Protein AF-A0A7F5RGV2-F1 (afdb_monomer)

Radius of gyration: 133.28 Å; Cα contacts (8 Å, |Δi|>4): 28; chains: 1; bounding box: 279×94×444 Å

InterPro domains:
  IPR051877 Centriole and Basal Body Structural Protein [PTHR20544] (3-1066)

Mean predicted aligned error: 26.41 Å

pLDDT: mean 71.46, std 20.76, range [24.11, 97.0]

Secondary structure (DSSP, 8-state):
-HHHHHHHHHHHHHTT--SPPPGGGHHHHHHHHHHHHHHHHHHHHHHHHHHHHHHHHHHHHHHHHHHHHHHHHHHHHHHHHHHHHHHHHHHHHHHHHHHHHHHHHHHHHHHHHHHHHHHHHHHHHHHHHHHHHHHHHHTT----------------------HHHHHHHHHHHHHHHHHHHHHHHHHHHHHHHHHHHHHHHHHHHHHHHHHHHHHHHHHHTSPPHHHHHTTSS-HHHHHHHHHHHHHHHHHHHHHHHHHHHHHHHHHHHHHHHHHHHHHHHHHHHHHHHHHHHHHHHHHHHHHH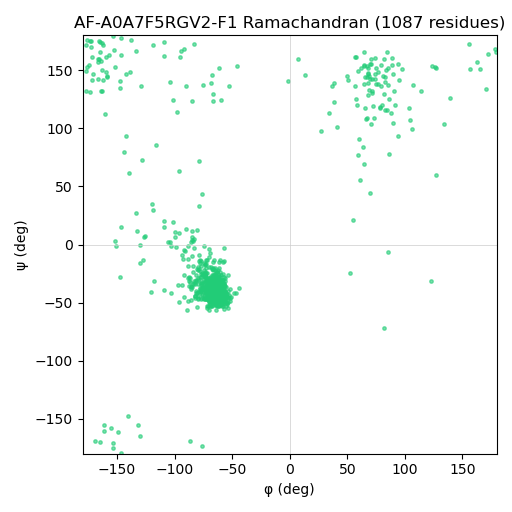HHHHHHHHHHHHHHHHHHHHHHHHHHHHHHHHHHHHHHHHHHHHHHHHHHHHHHHHHHHHHHHHHHHHHHHHHHHHHHHHHHHHHHHHHHHHHHHHHHHTTSSSS-------------------------------------------------------------S------------------------------------SSSSSSSSSTT----------------------------------------S---GGGGGGSHHHHHHHHHHHHHHHHHHHHHHHHHHHHHHHHHHHHHHHHHHHHHHHHHHHHHHHHHHHHHHHHHHHHHHHHHHHHHHHHHHHHHHHHHHHHHHHHHHHHHHHHHHHHHHHHHHHHHHHHHHHHHHHHHHHHHHHHHHHHHHHHHHHHHHHHHHHHHHHHHHHHHHHHHHHHHHHHHHHHHHHHHHHHHHHHHHHHHHHHHHHHHHHHHHHHHHHHHHHHHHHHHHHHHHHHHHHHHHHHHHHHHHHHHHHHHHHHHHHHHHHHHHHHHHHHHHHHHHHHHHHHHHHHHHHHHHHHHHHHHHHHHHHHHHHHHHHHHHHHHHHHHHHHHHHHHHHHTTTGGG------GGGGGGGGGGGGTTHHHHHHHHHHHHHHHHHHHHHHHHHTT-TTTHHHHHHHHHHHHHHHHHHHHHHHHHHHHHHHHHHHHHHHHHHHHHHHHHHHHHHHHHHHHHHHHHHHHHHHHHHHHHHHHHHHHHHHHHHHHHHHHHHHHHHHTS----------------------

Solvent-accessible surface area (backbone atoms only — not comparable to full-atom values): 64646 Å² total; per-residue (Å²): 107,69,75,55,51,67,46,52,54,47,60,34,43,78,70,66,54,72,70,91,79,60,82,86,53,46,71,56,53,56,46,56,51,49,52,52,48,54,52,48,55,48,50,50,50,50,51,54,49,52,49,49,54,49,54,50,48,50,52,52,52,58,68,44,42,63,58,52,53,49,49,62,43,51,56,47,52,53,49,54,50,48,50,51,51,52,49,55,47,53,50,48,56,47,50,54,50,53,52,50,52,51,50,51,51,52,51,55,49,49,51,53,49,51,56,48,53,49,54,50,51,50,52,50,52,51,49,50,51,50,48,51,59,47,52,61,54,60,74,71,59,90,82,85,86,88,88,88,86,83,82,87,81,90,90,88,79,89,83,84,95,65,64,73,61,54,50,54,50,46,55,52,47,52,50,50,51,48,53,50,50,51,52,54,45,50,55,49,50,53,53,48,51,53,53,50,52,52,51,50,52,56,48,53,50,53,55,50,52,54,47,52,51,51,54,48,62,62,46,74,79,46,83,50,68,75,64,55,55,73,75,44,100,47,67,80,51,51,64,46,49,52,52,52,49,51,50,50,50,49,54,50,46,54,48,50,54,49,54,46,53,48,53,51,49,52,51,56,48,52,52,50,50,52,52,49,51,55,48,50,56,48,48,61,47,50,56,46,56,48,51,54,48,51,54,48,48,54,50,53,50,51,52,48,54,49,54,50,49,56,48,50,54,50,47,51,58,48,51,53,52,51,51,53,53,48,54,48,50,56,47,54,54,47,53,58,46,53,55,46,51,51,58,49,49,56,48,52,52,53,50,51,54,48,51,51,49,51,52,53,49,54,55,47,53,53,52,47,54,49,50,49,58,51,50,51,51,49,53,51,50,51,47,54,51,48,55,51,49,54,50,49,52,52,52,50,52,50,55,57,56,55,66,70,67,73,82,66,92,82,83,88,82,86,83,84,85,85,84,89,86,88,88,80,85,89,77,90,78,90,82,83,84,89,79,93,78,87,86,83,81,87,81,83,89,88,81,90,86,89,84,90,88,92,85,92,88,90,95,90,76,54,87,90,91,88,87,91,76,86,83,86,88,87,88,90,83,62,68,80,88,82,90,80,90,89,86,90,80,91,88,81,90,88,87,89,90,90,84,90,84,91,87,90,83,95,83,89,89,85,81,86,91,80,77,80,97,73,86,86,87,79,79,91,89,82,85,84,85,86,88,88,83,87,91,87,89,89,88,89,87,90,84,91,81,90,82,92,91,91,86,93,88,92,83,83,94,76,90,66,86,84,75,78,71,73,86,74,46,69,78,53,44,69,64,46,53,73,49,56,65,55,65,56,58,57,54,54,54,54,54,55,56,53,54,56,55,55,59,52,61,60,49,67,59,51,57,54,57,60,50,61,57,52,58,58,56,52,63,55,54,55,57,55,51,59,50,57,61,49,54,52,55,54,50,53,59,52,51,55,58,48,50,58,53,49,51,56,51,50,53,51,52,51,51,54,50,53,47,54,52,48,63,48,48,54,49,54,51,49,55,51,49,53,53,50,52,50,51,49,50,54,50,50,53,51,51,52,52,48,55,52,51,53,53,50,51,49,50,54,48,52,50,52,50,50,53,51,49,52,52,52,51,52,48,55,49,48,56,47,52,50,52,52,50,52,53,50,46,55,58,46,50,62,45,50,54,50,48,52,54,50,51,51,50,50,48,65,47,49,55,51,46,53,56,50,50,53,51,46,52,51,50,53,52,52,50,49,50,52,49,54,52,49,52,52,52,50,50,51,50,56,50,53,51,50,50,53,52,45,56,47,50,55,50,53,49,52,50,51,52,51,50,51,53,50,51,51,50,54,49,53,53,50,51,52,50,48,54,54,50,50,53,48,50,52,49,52,52,50,51,49,50,49,49,54,53,48,54,51,50,50,52,49,51,50,51,52,56,47,51,47,54,51,51,54,52,48,51,50,52,50,48,54,48,49,52,51,50,49,50,50,49,52,51,49,50,50,49,48,49,52,50,51,50,48,49,51,52,52,49,50,54,45,48,58,49,47,58,59,43,48,69,52,45,65,74,46,59,80,79,66,73,77,99,75,70,86,80,67,73,85,69,66,75,74,65,73,66,63,70,66,64,63,62,63,64,62,58,53,64,62,52,56,61,56,53,57,49,56,56,52,52,56,57,58,69,66,29,80,60,60,54,59,53,51,52,51,56,47,48,57,52,46,50,56,47,47,54,54,47,46,54,47,47,50,54,48,49,51,52,46,46,56,48,43,50,52,50,48,51,46,52,43,56,51,45,54,50,59,43,53,54,43,56,53,43,51,57,51,45,55,56,42,51,68,43,48,58,49,48,52,49,50,48,52,49,51,48,50,52,47,49,45,48,52,47,53,54,47,41,53,48,45,54,50,50,46,52,52,44,51,63,60,57,68,54,78,79,84,88,78,90,76,89,77,92,78,89,77,88,85,82,85,82,87,81,81,136

Foldseek 3Di:
DVVLVVVLCVVCVVVVNNDDDDPVCSVVSVVVVVVVVVVVVVVVVVVVVVVVVVVVVVVVVVVCVVVVVVVVVVVVVVVVVVVVVLVVVVVVVVVVVVVVVVVVVVVVVVVVVVVVVVVVVVVVVVVVVVVVVVVVVVVPDDDDDDDDDDDDDDDDDDDDDDVPVVVVVVVVVVVVVVVVVVVVVVVVVVVVVVVVVVVVVVVSVVVVVVVVVVVVVVQVPDDHPVNVVVVDPCVVVVVVVVVVVVVVVVVVVVVVVVVVVVVVVVVVVVVVVVVVVVVVVVVVVVVVVVVVVVVVVVVVVVVVVVVVVVVVVVVVVVVVVVVVVVVVVVVVVVVVVVVVVVVVVVVVVVVVVVVVVVVVVVVVVVVVVVVVVVVVVVVVVVVVVVVVVVVVVVVVVVVVVVVVVPPDDDDDDDDDDDDDDDDDDDDDDDDDDDDDDDDDDDDDDDDDDDDDDDDDDDDDDADDDDDDDPDDDDDDDYDDDDDDDDDDDDDDDDDDDDDDDDDDDDDDDDPDPPPDPPPDDDDDDDDDDDDDDDYDYDDDDDDDDDDDDDDDDDDDPPDDDCPDPPPPCPVVCVVCVVVVVPVVVVVVVVVVVVVVVVVVVVVVVVVVVVVVVVVVVVVVVVVVVVVVVVVVVVVVVVVVVVVVVVVVVVVVVVVVVVVVVVVVVVVVVVVVVVVVVVVVVVVVVVVVVVVVVVVVVVVVVVVVVVVVVVVVVVVVVVVVVVVVVVVVVVVVVVVVVVVVVVVVVVVVVVVVVVVVVVVVVVVVVVVVVVVVVVVVVVVVVVVVVVVVVVVVVVVVVVVVVVVVVVVVVVVVVVVVVVVVVVVVVVVVVVVVVVVVVVVVVVVVVVVVVVVVVVVVVVVVVVVVVVVVVVVVVVVVVVVVVVVVVVVVVVVVVVVVVVVVVCVVVVVVVPVPDDPDPPPPPPPPPVVVPPVVVVVVVVVVVVVVVVVVVVVVVVVPVVDPVVVVVVVVVVVVVVVVVVVVVVVVVVVVVVVVVVVVVVVVVVVVVVVVVVVVVVVVVVVVVVVVCVVVVVVVVVVVVVVVVVVVVVVVVVVVVVVVVVVVVVVVVVPDDDDDDDDDDDDDDDDDDDDDD

Sequence (1089 aa):
MDTKYKKLRRRLNDLGYNQPLVPEAVPLVEKLLHDLIQTTESLQKYMTIAKRAIEERDLLQLGAEPYKCDNAKLVRECNDLHLALLHCKEDNDKNIRVFKKEISKLEKEKTKLENSCEKLKHYCSDLESQLHKRYSRTAASGVKPALRSKTTSDLEVRKPRCKIQFNKTLDMCDQRIHNLLEEINFLKEERLEYTEMIKCYKQQVRCREKEIERLQCMLEGGRPADALVKDCCYKDAEEKLEKLQDELCQLKKEKMDLEEHLRESVIKQHEAMKRALCLVDKNKQLEKELGDIDQMALSVEAECNSTVRNSVEKINRLQAKMHEITMQNQHFERELAELKCEKDQLRAEMECLKNEKVQLQNALENALEEQHRLSDKMKEYGKIEQDLNMEIDRLSQLSASQKRKLSEAEGLGSGSTKYSHPAAESTQQCQQVQEQRCRRSQEQRSQISQEQRSQHSQEQRSLQSQEQRPQQSEEPRRSRDQRQDKRPSAEKYLQEQLQCKSEEQEKLKQQLEQKEAQIAMLKEENERCKQKIQSVKQRSESEFEAFSTKSTLRKVEREKEMLECELRKLDEEKISLERCLREANEKYNEMEYNLQCELQMARETIQKLEDEQRDLLTDEGTKRHTINSLEQQVQQLTEELQNARAEANQNKCLYNQVKALHDEADRAAVEAQDTIAELQSQLSEASEKSKSLENNNRRLTEELTSLRGEVNSTRGSMEMVDREKDELLMKLDAKTERCSMLEEELCAKTEKLMCLEGRYAELQKKLSSIYDESAALEFQLRASCREIENLKKELDDVIREKECASRENCRLMAEIAAARADARKSSNELEHAHRQVEDLKMQLQDYVREVKKYEDALSQKEAERAELLEQFKDLSNKHAQLTNNKQSEEESANNHKVQLSATLEHVATLERKIEGHEAMVCSYEKQIKEMNHQMASMEMLVQELKRERNCLEMELDRCRECSSQLDKQKEEILSQLCSKRSEQAQMCQELEKLRGESTTLHRRVEREQTSCERVERLLCENRKEAVELKLVNQELLCEVDRLKKTVDELQEKIDRLEEHLDMYQQISSVRSDRRDVDVGDGDNRFPSP

Structure (mmCIF, N/CA/C/O backbone):
data_AF-A0A7F5RGV2-F1
#
_entry.id   AF-A0A7F5RGV2-F1
#
loop_
_atom_site.group_PDB
_atom_site.id
_atom_site.type_symbol
_atom_site.label_atom_id
_atom_site.label_alt_id
_atom_site.label_comp_id
_atom_site.label_asym_id
_atom_site.label_entity_id
_atom_site.label_seq_id
_atom_site.pdbx_PDB_ins_code
_atom_site.Cartn_x
_atom_site.Cartn_y
_atom_site.Cartn_z
_atom_site.occupancy
_atom_site.B_iso_or_equiv
_atom_site.auth_seq_id
_atom_site.auth_comp_id
_atom_site.auth_asym_id
_atom_site.auth_atom_id
_atom_site.pdbx_PDB_model_num
ATOM 1 N N . MET A 1 1 ? -36.475 -28.357 -107.553 1.00 60.34 1 MET A N 1
ATOM 2 C CA . MET A 1 1 ? -37.183 -28.402 -106.253 1.00 60.34 1 MET A CA 1
ATOM 3 C C . MET A 1 1 ? -36.968 -29.713 -105.508 1.00 60.34 1 MET A C 1
ATOM 5 O O . MET A 1 1 ? -36.372 -29.675 -104.441 1.00 60.34 1 MET A O 1
ATOM 9 N N . ASP A 1 2 ? -37.385 -30.857 -106.056 1.00 70.00 2 ASP A N 1
ATOM 10 C CA . ASP A 1 2 ? -37.397 -32.169 -105.377 1.00 70.00 2 ASP A CA 1
ATOM 11 C C . ASP A 1 2 ? -36.104 -32.553 -104.610 1.00 70.00 2 ASP A C 1
ATOM 13 O O . ASP A 1 2 ? -36.157 -32.988 -103.460 1.00 70.00 2 ASP A O 1
ATOM 17 N N . THR A 1 3 ? -34.919 -32.293 -105.173 1.00 76.75 3 THR A N 1
ATOM 18 C CA . THR A 1 3 ? -33.627 -32.548 -104.502 1.00 76.75 3 THR A CA 1
ATOM 19 C C . THR A 1 3 ? -33.364 -31.671 -103.271 1.00 76.75 3 THR A C 1
ATOM 21 O O . THR A 1 3 ? -32.705 -32.133 -102.339 1.00 76.75 3 THR A O 1
ATOM 24 N N . LYS A 1 4 ? -33.885 -30.435 -103.226 1.00 79.31 4 LYS A N 1
ATOM 25 C CA . LYS A 1 4 ? -33.865 -29.587 -102.020 1.00 79.31 4 LYS A CA 1
ATOM 26 C C . LY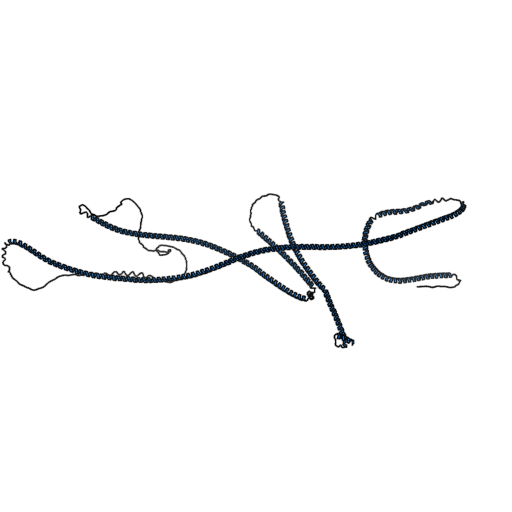S A 1 4 ? -34.855 -30.102 -100.981 1.00 79.31 4 LYS A C 1
ATOM 28 O O . LYS A 1 4 ? -34.474 -30.291 -99.829 1.00 79.31 4 LYS A O 1
ATOM 33 N N . TYR A 1 5 ? -36.083 -30.418 -101.399 1.00 85.06 5 TYR A N 1
ATOM 34 C CA . TYR A 1 5 ? -37.112 -30.990 -100.524 1.00 85.06 5 TYR A CA 1
ATOM 35 C C . TYR A 1 5 ? -36.601 -32.247 -99.800 1.00 85.06 5 TYR A C 1
ATOM 37 O O . TYR A 1 5 ? -36.613 -32.310 -98.574 1.00 85.06 5 TYR A O 1
ATOM 45 N N . LYS A 1 6 ? -36.005 -33.190 -100.541 1.00 83.44 6 LYS A N 1
ATOM 46 C CA . LYS A 1 6 ? -35.400 -34.429 -100.011 1.00 83.44 6 LYS A CA 1
ATOM 47 C C . LYS A 1 6 ? -34.121 -34.226 -99.175 1.00 83.44 6 LYS A C 1
ATOM 49 O O . LYS A 1 6 ? -33.619 -35.199 -98.604 1.00 83.44 6 LYS A O 1
ATOM 54 N N . LYS A 1 7 ? -33.567 -33.008 -99.100 1.00 85.38 7 LYS A N 1
ATOM 55 C CA . LYS A 1 7 ? -32.491 -32.626 -98.162 1.00 85.38 7 LYS A CA 1
ATOM 56 C C . LYS A 1 7 ? -33.059 -31.955 -96.910 1.00 85.38 7 LYS A C 1
ATOM 58 O O . LYS A 1 7 ? -32.746 -32.401 -95.810 1.00 85.38 7 LYS A O 1
ATOM 63 N N . LEU A 1 8 ? -33.932 -30.957 -97.073 1.00 87.38 8 LEU A N 1
ATOM 64 C CA . LEU A 1 8 ? -34.601 -30.274 -95.961 1.00 87.38 8 LEU A CA 1
ATOM 65 C C . LEU A 1 8 ? -35.415 -31.258 -95.111 1.00 87.38 8 LEU A C 1
ATOM 67 O O . LEU A 1 8 ? -35.291 -31.262 -93.893 1.00 87.38 8 LEU A O 1
ATOM 71 N N . ARG A 1 9 ? -36.180 -32.149 -95.754 1.00 86.44 9 ARG A N 1
ATOM 72 C CA . ARG A 1 9 ? -36.979 -33.174 -95.074 1.00 86.44 9 ARG A CA 1
ATOM 73 C C . ARG A 1 9 ? -36.134 -34.116 -94.217 1.00 86.44 9 ARG A C 1
ATOM 75 O O . ARG A 1 9 ? -36.578 -34.480 -93.139 1.00 86.44 9 ARG A O 1
ATOM 82 N N . ARG A 1 10 ? -34.922 -34.479 -94.658 1.00 86.31 10 ARG A N 1
ATOM 83 C CA . ARG A 1 10 ? -33.998 -35.265 -93.822 1.00 86.31 10 ARG A CA 1
ATOM 84 C C . ARG A 1 10 ? -33.582 -34.470 -92.591 1.00 86.31 10 ARG A C 1
ATOM 86 O O . ARG A 1 10 ? -33.947 -34.884 -91.505 1.00 86.31 10 ARG A O 1
ATOM 93 N N . ARG A 1 11 ? -33.018 -33.267 -92.762 1.00 88.25 11 ARG A N 1
ATOM 94 C CA . ARG A 1 11 ? -32.640 -32.391 -91.634 1.00 88.25 11 ARG A CA 1
ATOM 95 C C . ARG A 1 11 ? -33.773 -32.149 -90.627 1.00 88.25 11 ARG A C 1
ATOM 97 O O . ARG A 1 11 ? -33.514 -32.096 -89.434 1.00 88.25 11 ARG A O 1
ATOM 104 N N . LEU A 1 12 ? -35.013 -31.996 -91.092 1.00 88.06 12 LEU A N 1
ATOM 105 C CA . LEU A 1 12 ? -36.179 -31.850 -90.215 1.00 88.06 12 LEU A CA 1
ATOM 106 C C . LEU A 1 12 ? -36.487 -33.143 -89.447 1.00 88.06 12 LEU A C 1
ATOM 108 O O . LEU A 1 12 ? -36.692 -33.079 -88.239 1.00 88.06 12 LEU A O 1
ATOM 112 N N . ASN A 1 13 ? -36.462 -34.304 -90.107 1.00 87.06 13 ASN A N 1
ATOM 113 C CA . ASN A 1 13 ? -36.641 -35.605 -89.454 1.00 87.06 13 ASN A CA 1
ATOM 114 C C . ASN A 1 13 ? -35.506 -35.922 -88.463 1.00 87.06 13 ASN A C 1
ATOM 116 O O . ASN A 1 13 ? -35.783 -36.434 -87.382 1.00 87.06 13 ASN A O 1
ATOM 120 N N . ASP A 1 14 ? -34.260 -35.575 -88.804 1.00 88.00 14 ASP A N 1
ATOM 121 C CA . ASP A 1 14 ? -33.072 -35.710 -87.946 1.00 88.00 14 ASP A CA 1
ATOM 122 C C . ASP A 1 14 ? -33.215 -34.868 -86.656 1.00 88.00 14 ASP A C 1
ATOM 124 O O . ASP A 1 14 ? -32.674 -35.218 -85.610 1.00 88.00 14 ASP A O 1
ATOM 128 N N . LEU A 1 15 ? -33.998 -33.782 -86.719 1.00 86.19 15 LEU A N 1
ATOM 129 C CA . LEU A 1 15 ? -34.396 -32.919 -85.599 1.00 86.19 15 LEU A CA 1
ATOM 130 C C . LEU A 1 15 ? -35.779 -33.280 -85.004 1.00 86.19 15 LEU A C 1
ATOM 132 O O . LEU A 1 15 ? -36.319 -32.524 -84.200 1.00 86.19 15 LEU A O 1
ATOM 136 N N . GLY A 1 16 ? -36.375 -34.411 -85.397 1.00 87.75 16 GLY A N 1
ATOM 137 C CA . GLY A 1 16 ? -37.653 -34.924 -84.881 1.00 87.75 16 GLY A CA 1
ATOM 138 C C . GLY A 1 16 ? -38.932 -34.383 -85.545 1.00 87.75 16 GLY A C 1
ATOM 139 O O . GLY A 1 16 ? -40.019 -34.908 -85.285 1.00 87.75 16 GLY A O 1
ATOM 140 N N . TYR A 1 17 ? -38.838 -33.395 -86.440 1.00 88.56 17 TYR A N 1
ATOM 141 C CA . TYR A 1 17 ? -39.971 -32.740 -87.113 1.00 88.56 17 TYR A CA 1
ATOM 142 C C . TYR A 1 17 ? -40.525 -33.581 -88.276 1.00 88.56 17 TYR A C 1
ATOM 144 O O . TYR A 1 17 ? -40.360 -33.279 -89.461 1.00 88.56 17 TYR A O 1
ATOM 152 N N . ASN A 1 18 ? -41.199 -34.675 -87.918 1.00 87.81 18 ASN A N 1
ATOM 153 C CA . ASN A 1 18 ? -41.692 -35.702 -88.837 1.00 87.81 18 ASN A CA 1
ATOM 154 C C . ASN A 1 18 ? -43.045 -35.382 -89.518 1.00 87.81 18 ASN A C 1
ATOM 156 O O . ASN A 1 18 ? -43.549 -36.194 -90.295 1.00 87.81 18 ASN A O 1
ATOM 160 N N . GLN A 1 19 ? -43.629 -34.198 -89.319 1.00 86.00 19 GLN A N 1
ATOM 161 C CA . GLN A 1 19 ? -44.888 -33.766 -89.954 1.00 86.00 19 GLN A CA 1
ATOM 162 C C . GLN A 1 19 ? -44.722 -33.575 -91.481 1.00 86.00 19 GLN A C 1
ATOM 164 O O . GLN A 1 19 ? -43.637 -33.185 -91.914 1.00 86.00 19 GLN A O 1
ATOM 169 N N . PRO A 1 20 ? -45.735 -33.854 -92.326 1.00 80.44 20 PRO A N 1
ATOM 170 C CA . PRO A 1 20 ? -45.618 -33.695 -93.779 1.00 80.44 20 PRO A CA 1
ATOM 171 C C . PRO A 1 20 ? -45.458 -32.219 -94.179 1.00 80.44 20 PRO A C 1
ATOM 173 O O . PRO A 1 20 ? -46.244 -31.369 -93.768 1.00 80.44 20 PRO A O 1
ATOM 176 N N . LEU A 1 21 ? -44.449 -31.919 -95.003 1.00 81.69 21 LEU A N 1
ATOM 177 C CA . LEU A 1 21 ? -44.129 -30.561 -95.453 1.00 81.69 21 LEU A CA 1
ATOM 178 C C . LEU A 1 21 ? -44.655 -30.323 -96.877 1.00 81.69 21 LEU A C 1
ATOM 180 O O . LEU A 1 21 ? -44.310 -31.054 -97.803 1.00 81.69 21 LEU A O 1
ATOM 184 N N . VAL A 1 22 ? -45.468 -29.283 -97.054 1.00 85.12 22 VAL A N 1
ATOM 185 C CA . VAL A 1 22 ? -46.066 -28.910 -98.349 1.00 85.12 22 VAL A CA 1
ATOM 186 C C . VAL A 1 22 ? -45.001 -28.239 -99.249 1.00 85.12 22 VAL A C 1
ATOM 188 O O . VAL A 1 22 ? -44.222 -27.434 -98.723 1.00 85.12 22 VAL A O 1
ATOM 191 N N . PRO A 1 23 ? -44.903 -28.539 -100.565 1.00 79.44 23 PRO A N 1
ATOM 192 C CA . PRO A 1 23 ? -43.791 -28.079 -101.414 1.00 79.44 23 PRO A CA 1
ATOM 193 C C . PRO A 1 23 ? -43.568 -26.559 -101.467 1.00 79.44 23 PRO A C 1
ATOM 195 O O . PRO A 1 23 ? -42.428 -26.109 -101.585 1.00 79.44 23 PRO A O 1
ATOM 198 N N . GLU A 1 24 ? -44.628 -25.766 -101.338 1.00 82.81 24 GLU A N 1
ATOM 199 C CA . GLU A 1 24 ? -44.606 -24.301 -101.385 1.00 82.81 24 GLU A CA 1
ATOM 200 C C . GLU A 1 24 ? -43.966 -23.692 -100.127 1.00 82.81 24 GLU A C 1
ATOM 202 O O . GLU A 1 24 ? -43.331 -22.641 -100.197 1.00 82.81 24 GLU A O 1
ATOM 207 N N . ALA A 1 25 ? -44.069 -24.370 -98.977 1.00 85.31 25 ALA A N 1
ATOM 208 C CA . ALA A 1 25 ? -43.510 -23.911 -97.702 1.00 85.31 25 ALA A CA 1
ATOM 209 C C . ALA A 1 25 ? -41.989 -24.144 -97.583 1.00 85.31 25 ALA A C 1
ATOM 211 O O . ALA A 1 25 ? -41.334 -23.585 -96.700 1.00 85.31 25 ALA A O 1
ATOM 212 N N . VAL A 1 26 ? -41.408 -24.953 -98.476 1.00 85.19 26 VAL A N 1
ATOM 213 C CA . VAL A 1 26 ? -39.998 -25.378 -98.440 1.00 85.19 26 VAL A CA 1
ATOM 214 C C . VAL A 1 26 ? -39.003 -24.212 -98.350 1.00 85.19 26 VAL A C 1
ATOM 216 O O . VAL A 1 26 ? -38.114 -24.303 -97.506 1.00 85.19 26 VAL A O 1
ATOM 219 N N . PRO A 1 27 ? -39.112 -23.105 -99.118 1.00 85.75 27 PRO A N 1
ATOM 220 C CA . PRO A 1 27 ? -38.140 -22.010 -99.042 1.00 85.75 27 PRO A CA 1
ATOM 221 C C . PRO A 1 27 ? -38.198 -21.225 -97.724 1.00 85.75 27 PRO A C 1
ATOM 223 O O . PRO A 1 27 ? -37.185 -20.671 -97.302 1.00 85.75 27 PRO A O 1
ATOM 226 N N . LEU A 1 28 ? -39.367 -21.174 -97.073 1.00 87.38 28 LEU A N 1
ATOM 227 C CA . LEU A 1 28 ? -39.535 -20.522 -95.774 1.00 87.38 28 LEU A CA 1
ATOM 228 C C . LEU A 1 28 ? -38.971 -21.401 -94.654 1.00 87.38 28 LEU A C 1
ATOM 230 O O . LEU A 1 28 ? -38.205 -20.918 -93.828 1.00 87.38 28 LEU A O 1
ATOM 234 N N . VAL A 1 29 ? -39.284 -22.699 -94.662 1.00 89.19 29 VAL A N 1
ATOM 235 C CA . VAL A 1 29 ? -38.770 -23.643 -93.657 1.00 89.19 29 VAL A CA 1
ATOM 236 C C . VAL A 1 29 ? -37.262 -23.894 -93.830 1.00 89.19 29 VAL A C 1
ATOM 238 O O . VAL A 1 29 ? -36.568 -24.061 -92.833 1.00 89.19 29 VAL A O 1
ATOM 241 N N . GLU A 1 30 ? -36.718 -23.838 -95.056 1.00 87.81 30 GLU A N 1
ATOM 242 C CA . GLU A 1 30 ? -35.262 -23.869 -95.306 1.00 87.81 30 GLU A CA 1
ATOM 243 C C . GLU A 1 30 ? -34.550 -22.664 -94.659 1.00 87.81 30 GLU A C 1
ATOM 245 O O . GLU A 1 30 ? -33.481 -22.844 -94.077 1.00 87.81 30 GLU A O 1
ATOM 250 N N . LYS A 1 31 ? -35.162 -21.468 -94.691 1.00 89.88 31 LYS A N 1
ATOM 251 C CA . LYS A 1 31 ? -34.649 -20.268 -94.006 1.00 89.88 31 LYS A CA 1
ATOM 252 C C . LYS A 1 31 ? -34.806 -20.342 -92.491 1.00 89.88 31 LYS A C 1
ATOM 254 O O . LYS A 1 31 ? -33.801 -20.284 -91.801 1.00 89.88 31 LYS A O 1
ATOM 259 N N . LEU A 1 32 ? -36.017 -20.571 -91.978 1.00 90.00 32 LEU A N 1
ATOM 260 C CA . LEU A 1 32 ? -36.272 -20.633 -90.532 1.00 90.00 32 LEU A CA 1
ATOM 261 C C . LEU A 1 32 ? -35.408 -21.694 -89.831 1.00 90.00 32 LEU A C 1
ATOM 263 O O . LEU A 1 32 ? -34.953 -21.476 -88.712 1.00 90.00 32 LEU A O 1
ATOM 267 N N . LEU A 1 33 ? -35.137 -22.825 -90.493 1.00 88.75 33 LEU A N 1
ATOM 268 C CA . LEU A 1 33 ? -34.206 -23.827 -89.978 1.00 88.75 33 LEU A CA 1
ATOM 269 C C . LEU A 1 33 ? -32.746 -23.342 -90.004 1.00 88.75 33 LEU A C 1
ATOM 271 O O . LEU A 1 33 ? -31.993 -23.647 -89.083 1.00 88.75 33 LEU A O 1
ATOM 275 N N . HIS A 1 34 ? -32.330 -22.607 -91.038 1.00 89.94 34 HIS A N 1
ATOM 276 C CA . HIS A 1 34 ? -30.993 -22.015 -91.095 1.00 89.94 34 HIS A CA 1
ATOM 277 C C . HIS A 1 34 ? -30.802 -20.954 -90.005 1.00 89.94 34 HIS A C 1
ATOM 279 O O . HIS A 1 34 ? -29.803 -21.017 -89.291 1.00 89.94 34 HIS A O 1
ATOM 285 N N . ASP A 1 35 ? -31.783 -20.067 -89.832 1.00 91.62 35 ASP A N 1
ATOM 286 C CA . ASP A 1 35 ? -31.803 -19.027 -88.805 1.00 91.62 35 ASP A CA 1
ATOM 287 C C . ASP A 1 35 ? -31.756 -19.659 -87.401 1.00 91.62 35 ASP A C 1
ATOM 289 O O . ASP A 1 35 ? -30.930 -19.269 -86.580 1.00 91.62 35 ASP A O 1
ATOM 293 N N . LEU A 1 36 ? -32.557 -20.707 -87.148 1.00 89.56 36 LEU A N 1
ATOM 294 C CA . LEU A 1 36 ? -32.569 -21.443 -85.877 1.00 89.56 36 LEU A CA 1
ATOM 295 C C . LEU A 1 36 ? -31.225 -22.126 -85.577 1.00 89.56 36 LEU A C 1
ATOM 297 O O . LEU A 1 36 ? -30.745 -22.065 -84.440 1.00 89.56 36 LEU A O 1
ATOM 301 N N . ILE A 1 37 ? -30.598 -22.749 -86.582 1.00 87.38 37 ILE A N 1
ATOM 302 C CA . ILE A 1 37 ? -29.249 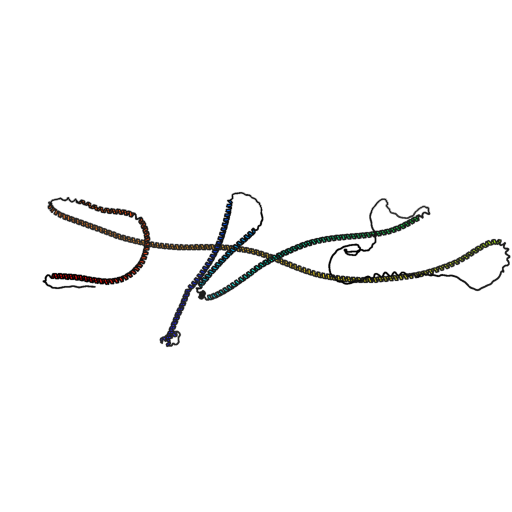-23.324 -86.465 1.00 87.38 37 ILE A CA 1
ATOM 303 C C . ILE A 1 37 ? -28.245 -22.212 -86.139 1.00 87.38 37 ILE A C 1
ATOM 305 O O . ILE A 1 37 ? -27.550 -22.312 -85.132 1.00 87.38 37 ILE A O 1
ATOM 309 N N . GLN A 1 38 ? -28.237 -21.114 -86.899 1.00 91.50 38 GLN A N 1
ATOM 310 C CA . GLN A 1 38 ? -27.313 -19.996 -86.698 1.00 91.50 38 GLN A CA 1
ATOM 311 C C . GLN A 1 38 ? -27.486 -19.335 -85.320 1.00 91.50 38 GLN A C 1
ATOM 313 O O . GLN A 1 38 ? -26.490 -19.005 -84.670 1.00 91.50 38 GLN A O 1
ATOM 318 N N . THR A 1 39 ? -28.718 -19.170 -84.826 1.00 89.88 39 THR A N 1
ATOM 319 C CA . THR A 1 39 ? -28.964 -18.659 -83.468 1.00 89.88 39 THR A CA 1
ATOM 320 C C . THR A 1 39 ? -28.539 -19.652 -82.391 1.00 89.88 39 THR A C 1
ATOM 322 O O . THR A 1 39 ? -28.011 -19.231 -81.365 1.00 89.88 39 THR A O 1
ATOM 325 N N . THR A 1 40 ? -28.693 -20.960 -82.624 1.00 88.25 40 THR A N 1
ATOM 326 C CA . THR A 1 40 ? -28.265 -22.005 -81.677 1.00 88.25 40 THR A CA 1
ATOM 327 C C . THR A 1 40 ? -26.740 -22.090 -81.603 1.00 88.25 40 THR A C 1
ATOM 329 O O . THR A 1 40 ? -26.182 -22.088 -80.509 1.00 88.25 40 THR A O 1
ATOM 332 N N . GLU A 1 41 ? -26.051 -22.083 -82.746 1.00 89.75 41 GLU A N 1
ATOM 333 C CA . GLU A 1 41 ? -24.586 -22.022 -82.841 1.00 89.75 41 GLU A CA 1
ATOM 334 C C . GLU A 1 41 ? -24.040 -20.732 -82.208 1.00 89.75 41 GLU A C 1
ATOM 336 O O . GLU A 1 41 ? -23.055 -20.762 -81.468 1.00 89.75 41 GLU A O 1
ATOM 341 N N . SER A 1 42 ? -24.718 -19.598 -82.425 1.00 89.69 42 SER A N 1
ATOM 342 C CA . SER A 1 42 ? -24.363 -18.322 -81.793 1.00 89.69 42 SER A CA 1
ATOM 343 C C . SER A 1 42 ? -24.544 -18.368 -80.276 1.00 89.69 42 SER A C 1
ATOM 345 O O . SER A 1 42 ? -23.645 -17.958 -79.545 1.00 89.69 42 SER A O 1
ATOM 347 N N . LEU A 1 43 ? -25.662 -18.909 -79.780 1.00 91.69 43 LEU A N 1
ATOM 348 C CA . LEU A 1 43 ? -25.909 -19.071 -78.347 1.00 91.69 43 LEU A CA 1
ATOM 349 C C . LEU A 1 43 ? -24.878 -20.007 -77.706 1.00 91.69 43 LEU A C 1
ATOM 351 O O . LEU A 1 43 ? -24.320 -19.663 -76.670 1.00 91.69 43 LEU A O 1
ATOM 355 N N . GLN A 1 44 ? -24.559 -21.140 -78.339 1.00 91.00 44 GLN A N 1
ATOM 356 C CA . GLN A 1 44 ? -23.501 -22.043 -77.878 1.00 91.00 44 GLN A CA 1
ATOM 357 C C . GLN A 1 44 ? -22.144 -21.330 -77.823 1.00 91.00 44 GLN A C 1
ATOM 359 O O . GLN A 1 44 ? -21.459 -21.414 -76.806 1.00 91.00 44 GLN A O 1
ATOM 364 N N . LYS A 1 45 ? -21.792 -20.546 -78.851 1.00 91.38 45 LYS A N 1
ATOM 365 C CA . LYS A 1 45 ? -20.577 -19.717 -78.867 1.00 91.38 45 LYS A CA 1
ATOM 366 C C . LYS A 1 45 ? -20.556 -18.706 -77.714 1.00 91.38 45 LYS A C 1
ATOM 368 O O . LYS A 1 45 ? -19.544 -18.613 -77.022 1.00 91.38 45 LYS A O 1
ATOM 373 N N . TYR A 1 46 ? -21.653 -17.988 -77.463 1.00 91.69 46 TYR A N 1
ATOM 374 C CA . TYR A 1 46 ? -21.747 -17.052 -76.337 1.00 91.69 46 TYR A CA 1
ATOM 375 C C . TYR A 1 46 ? -21.709 -17.762 -74.977 1.00 91.69 46 TYR A C 1
ATOM 377 O O . TYR A 1 46 ? -21.034 -17.275 -74.076 1.00 91.69 46 TYR A O 1
ATOM 385 N N . MET A 1 47 ? -22.327 -18.937 -74.828 1.00 92.06 47 MET A N 1
ATOM 386 C CA . MET A 1 47 ? -22.210 -19.761 -73.618 1.00 92.06 47 MET A CA 1
ATOM 387 C C . MET A 1 47 ? -20.774 -20.253 -73.393 1.00 92.06 47 MET A C 1
ATOM 389 O O . MET A 1 47 ? -20.312 -20.259 -72.256 1.00 92.06 47 MET A O 1
ATOM 393 N N . THR A 1 48 ? -20.040 -20.631 -74.445 1.00 91.75 48 THR A N 1
ATOM 394 C CA . THR A 1 48 ? -18.617 -20.996 -74.339 1.00 91.75 48 THR A CA 1
ATOM 395 C C . THR A 1 48 ? -17.750 -19.798 -73.951 1.00 91.75 48 THR A C 1
ATOM 397 O O . THR A 1 48 ? -16.857 -19.948 -73.122 1.00 91.75 48 THR A O 1
ATOM 400 N N . ILE A 1 49 ? -18.019 -18.607 -74.499 1.00 91.81 49 ILE A N 1
ATOM 401 C CA . ILE A 1 49 ? -17.321 -17.368 -74.116 1.00 91.81 49 ILE A CA 1
ATOM 402 C C . ILE A 1 49 ? -17.633 -17.002 -72.658 1.00 91.81 49 ILE A C 1
ATOM 404 O O . ILE A 1 49 ? -16.713 -16.723 -71.899 1.00 91.81 49 ILE A O 1
ATOM 408 N N . ALA A 1 50 ? -18.899 -17.068 -72.238 1.00 86.25 50 ALA A N 1
ATOM 409 C CA . ALA A 1 50 ? -19.310 -16.775 -70.866 1.00 86.25 50 ALA A CA 1
ATOM 410 C C . ALA A 1 50 ? -18.711 -17.763 -69.851 1.00 86.25 50 ALA A C 1
ATOM 412 O O . ALA A 1 50 ? -18.242 -17.336 -68.801 1.00 86.25 50 ALA A O 1
ATOM 413 N N . LYS A 1 51 ? -18.660 -19.064 -70.175 1.00 91.56 51 LYS A N 1
ATOM 414 C CA . LYS A 1 51 ? -17.964 -20.065 -69.350 1.00 91.56 51 LYS A CA 1
ATOM 415 C C . LYS A 1 51 ? -16.480 -19.745 -69.207 1.00 91.56 51 LYS A C 1
ATOM 417 O O . LYS A 1 51 ? -16.015 -19.636 -68.081 1.00 91.56 51 LYS A O 1
ATOM 422 N N . ARG A 1 52 ? -15.779 -19.476 -70.314 1.00 90.19 52 ARG A N 1
ATOM 423 C CA . ARG A 1 52 ? -14.362 -19.076 -70.275 1.00 90.19 52 ARG A CA 1
ATOM 424 C C . ARG A 1 52 ? -14.132 -17.798 -69.475 1.00 90.19 52 ARG A C 1
ATOM 426 O O . ARG A 1 52 ? -13.177 -17.750 -68.723 1.00 90.19 52 ARG A O 1
ATOM 433 N N . ALA A 1 53 ? -15.010 -16.802 -69.579 1.00 86.31 53 ALA A N 1
ATOM 434 C CA . ALA A 1 53 ? -14.903 -15.569 -68.798 1.00 86.31 53 ALA A CA 1
ATOM 435 C C . ALA A 1 53 ? -15.145 -15.789 -67.289 1.00 86.31 53 ALA A C 1
ATOM 437 O O . ALA A 1 53 ? -14.569 -15.081 -66.468 1.00 86.31 53 ALA A O 1
ATOM 438 N N . ILE A 1 54 ? -15.969 -16.773 -66.911 1.00 87.88 54 ILE A N 1
ATOM 439 C CA . ILE A 1 54 ? -16.147 -17.200 -65.513 1.00 87.88 54 ILE A CA 1
ATOM 440 C C . ILE A 1 54 ? -14.919 -17.989 -65.036 1.00 87.88 54 ILE A C 1
ATOM 442 O O . ILE A 1 54 ? -14.382 -17.683 -63.979 1.00 87.88 54 ILE A O 1
ATOM 446 N N . GLU A 1 55 ? -14.429 -18.939 -65.834 1.00 90.50 55 GLU A N 1
ATOM 447 C CA . GLU A 1 55 ? -13.206 -19.710 -65.564 1.00 90.50 55 GLU A CA 1
ATOM 448 C C . GLU A 1 55 ? -11.979 -18.783 -65.419 1.00 90.50 55 GLU A C 1
ATOM 450 O O . GLU A 1 55 ? -11.190 -18.931 -64.491 1.00 90.50 55 GLU A O 1
ATOM 455 N N . GLU A 1 56 ? -11.853 -17.772 -66.283 1.00 89.00 56 GLU A N 1
ATOM 456 C CA . GLU A 1 56 ? -10.808 -16.743 -66.250 1.00 89.00 56 GLU A CA 1
ATOM 457 C C . GLU A 1 56 ? -10.958 -15.807 -65.043 1.00 89.00 56 GLU A C 1
ATOM 459 O O . GLU A 1 56 ? -9.972 -15.553 -64.352 1.00 89.00 56 GLU A O 1
ATOM 464 N N . ARG A 1 57 ? -12.182 -15.361 -64.710 1.00 86.75 57 ARG A N 1
ATOM 465 C CA . ARG A 1 57 ? -12.464 -14.634 -63.458 1.00 86.75 57 ARG A CA 1
ATOM 466 C C . ARG A 1 57 ? -12.027 -15.447 -62.242 1.00 86.75 57 ARG A C 1
ATOM 468 O O . ARG A 1 57 ? -11.398 -14.891 -61.348 1.00 86.75 57 ARG A O 1
ATOM 475 N N . ASP A 1 58 ? -12.352 -16.734 -62.200 1.00 86.12 58 ASP A N 1
ATOM 476 C CA . ASP A 1 58 ? -12.093 -17.590 -61.041 1.00 86.12 58 ASP A CA 1
ATOM 477 C C . ASP A 1 58 ? -10.598 -17.907 -60.903 1.00 86.12 58 ASP A C 1
ATOM 479 O O . ASP A 1 58 ? -10.068 -17.880 -59.793 1.00 86.12 58 ASP A O 1
ATOM 483 N N . LEU A 1 59 ? -9.881 -18.079 -62.019 1.00 86.12 59 LEU A N 1
ATOM 484 C CA . LEU A 1 59 ? -8.417 -18.165 -62.044 1.00 86.12 59 LEU A CA 1
ATOM 485 C C . LEU A 1 59 ? -7.746 -16.851 -61.608 1.00 86.12 59 LEU A C 1
ATOM 487 O O . LEU A 1 59 ? -6.793 -16.889 -60.831 1.00 86.12 59 LEU A O 1
ATOM 491 N N . LEU A 1 60 ? -8.246 -15.692 -62.049 1.00 86.31 60 LEU A N 1
ATOM 492 C CA . LEU A 1 60 ? -7.749 -14.380 -61.613 1.00 86.31 60 LEU A CA 1
ATOM 493 C C . LEU A 1 60 ? -8.048 -14.119 -60.129 1.00 86.31 60 LEU A C 1
ATOM 495 O O . LEU A 1 60 ? -7.200 -13.590 -59.415 1.00 86.31 60 LEU A O 1
ATOM 499 N N . GLN A 1 61 ? -9.221 -14.525 -59.639 1.00 81.62 61 GLN A N 1
ATOM 500 C CA . GLN A 1 61 ? -9.601 -14.404 -58.233 1.00 81.62 61 GLN A CA 1
ATOM 501 C C . GLN A 1 61 ? -8.757 -15.322 -57.340 1.00 81.62 61 GLN A C 1
ATOM 503 O O . GLN A 1 61 ? -8.317 -14.879 -56.279 1.00 81.62 61 GLN A O 1
ATOM 508 N N . LEU A 1 62 ? -8.470 -16.549 -57.788 1.00 81.44 62 LEU A N 1
ATOM 509 C CA . LEU A 1 62 ? -7.562 -17.483 -57.118 1.00 81.44 62 LEU A CA 1
ATOM 510 C C . LEU A 1 62 ? -6.109 -16.977 -57.140 1.00 81.44 62 LEU A C 1
ATOM 512 O O . LEU A 1 62 ? -5.420 -17.057 -56.128 1.00 81.44 62 LEU A O 1
ATOM 516 N N . GLY A 1 63 ? -5.657 -16.394 -58.255 1.00 79.75 63 GLY A N 1
ATOM 517 C CA . GLY A 1 63 ? -4.345 -15.747 -58.371 1.00 79.75 63 GLY A CA 1
ATOM 518 C C . GLY A 1 63 ? -4.203 -14.476 -57.523 1.00 79.75 63 GLY A C 1
ATOM 519 O O . GLY A 1 63 ? -3.101 -14.143 -57.094 1.00 79.75 63 GLY A O 1
ATOM 520 N N . ALA A 1 64 ? -5.311 -13.793 -57.225 1.00 79.75 64 ALA A N 1
ATOM 521 C CA . ALA A 1 64 ? -5.355 -12.669 -56.293 1.00 79.75 64 ALA A CA 1
ATOM 522 C C . ALA A 1 64 ? -5.388 -13.105 -54.814 1.00 79.75 64 ALA A C 1
ATOM 524 O O . ALA A 1 64 ? -5.069 -12.298 -53.940 1.00 79.75 64 ALA A O 1
ATOM 525 N N . GLU A 1 65 ? -5.765 -14.350 -54.508 1.00 77.69 65 GLU A N 1
ATOM 526 C CA . GLU A 1 65 ? -5.954 -14.823 -53.131 1.00 77.69 65 GLU A CA 1
ATOM 527 C C . GLU A 1 65 ? -4.673 -14.773 -52.273 1.00 77.69 65 GLU A C 1
ATOM 529 O O . GLU A 1 65 ? -4.756 -14.248 -51.162 1.00 77.69 65 GLU A O 1
ATOM 534 N N . PRO A 1 66 ? -3.472 -15.170 -52.758 1.00 79.31 66 PRO A N 1
ATOM 535 C CA . PRO A 1 66 ? -2.223 -14.984 -52.015 1.00 79.31 66 PRO A CA 1
ATOM 536 C C . PRO A 1 66 ? -1.994 -13.529 -51.594 1.00 79.31 66 PRO A C 1
ATOM 538 O O . PRO A 1 66 ? -1.677 -13.267 -50.438 1.00 79.31 66 PRO A O 1
ATOM 541 N N . TYR A 1 67 ? -2.256 -12.569 -52.488 1.00 80.06 67 TYR A N 1
ATOM 542 C CA . TYR A 1 67 ? -2.111 -11.142 -52.193 1.00 80.06 67 TYR A CA 1
ATOM 543 C C . TYR A 1 67 ? -3.141 -10.641 -51.170 1.00 80.06 67 TYR A C 1
ATOM 545 O O . TYR A 1 67 ? -2.814 -9.771 -50.363 1.00 80.06 67 TYR A O 1
ATOM 553 N N . LYS A 1 68 ? -4.362 -11.200 -51.139 1.00 77.75 68 LYS A N 1
ATOM 554 C CA . LYS A 1 68 ? -5.331 -10.925 -50.060 1.00 77.75 68 LYS A CA 1
ATOM 555 C C . LYS A 1 68 ? -4.847 -11.498 -48.731 1.00 77.75 68 LYS A C 1
ATOM 557 O O . LYS A 1 68 ? -4.879 -10.791 -47.727 1.00 77.75 68 LYS A O 1
ATOM 562 N N . CYS A 1 69 ? -4.372 -12.746 -48.721 1.00 73.94 69 CYS A N 1
ATOM 563 C CA . CYS A 1 69 ? -3.830 -13.390 -47.527 1.00 73.94 69 CYS A CA 1
ATOM 564 C C . CYS A 1 69 ? -2.617 -12.635 -46.971 1.00 73.94 69 CYS A C 1
ATOM 566 O O . CYS A 1 69 ? -2.531 -12.452 -45.759 1.00 73.94 69 CYS A O 1
ATOM 568 N N . ASP A 1 70 ? -1.709 -12.173 -47.830 1.00 80.25 70 ASP A N 1
ATOM 569 C CA . ASP A 1 70 ? -0.508 -11.442 -47.426 1.00 80.25 70 ASP A CA 1
ATOM 570 C C . ASP A 1 70 ? -0.827 -10.012 -46.984 1.00 80.25 70 ASP A C 1
ATOM 572 O O . ASP A 1 70 ? -0.323 -9.577 -45.954 1.00 80.25 70 ASP A O 1
ATOM 576 N N . ASN A 1 71 ? -1.759 -9.314 -47.640 1.00 76.44 71 ASN A N 1
ATOM 577 C CA . ASN A 1 71 ? -2.272 -8.036 -47.134 1.00 76.44 71 ASN A CA 1
ATOM 578 C C . ASN A 1 71 ? -2.958 -8.218 -45.759 1.00 76.44 71 ASN A C 1
ATOM 580 O O . ASN A 1 71 ? -2.719 -7.454 -44.829 1.00 76.44 71 ASN A O 1
ATOM 584 N N . ALA A 1 72 ? -3.716 -9.302 -45.563 1.00 73.56 72 ALA A N 1
ATOM 585 C CA . ALA A 1 72 ? -4.307 -9.656 -44.270 1.00 73.56 72 ALA A CA 1
ATOM 586 C C . ALA A 1 72 ? -3.290 -10.158 -43.218 1.00 73.56 72 ALA A C 1
ATOM 588 O O . ALA A 1 72 ? -3.635 -10.244 -42.038 1.00 73.56 72 ALA A O 1
ATOM 589 N N . LYS A 1 73 ? -2.048 -10.502 -43.593 1.00 77.12 73 LYS A N 1
ATOM 590 C CA . LYS A 1 73 ? -0.919 -10.658 -42.652 1.00 77.12 73 LYS A CA 1
ATOM 591 C C . LYS A 1 73 ? -0.340 -9.289 -42.313 1.00 77.12 73 LYS A C 1
ATOM 593 O O . LYS A 1 73 ? -0.356 -8.923 -41.146 1.00 77.12 73 LYS A O 1
ATOM 598 N N . LEU A 1 74 ? 0.032 -8.500 -43.322 1.00 78.88 74 LEU A N 1
ATOM 599 C CA . LEU A 1 74 ? 0.624 -7.169 -43.167 1.00 78.88 74 LEU A CA 1
ATOM 600 C C . LEU A 1 74 ? -0.254 -6.221 -42.338 1.00 78.88 74 LEU A C 1
ATOM 602 O O . LEU A 1 74 ? 0.261 -5.533 -41.468 1.00 78.88 74 LEU A O 1
ATOM 606 N N . VAL A 1 75 ? -1.579 -6.220 -42.520 1.00 78.25 75 VAL A N 1
ATOM 607 C CA . VAL A 1 75 ? -2.498 -5.418 -41.688 1.00 78.25 75 VAL A CA 1
ATOM 608 C C . VAL A 1 75 ? -2.485 -5.863 -40.220 1.00 78.25 75 VAL A C 1
ATOM 610 O O . VAL A 1 75 ? -2.558 -5.014 -39.333 1.00 78.25 75 VAL A O 1
ATOM 613 N N . ARG A 1 76 ? -2.354 -7.167 -39.934 1.00 76.38 76 ARG A N 1
ATOM 614 C CA . ARG A 1 76 ? -2.193 -7.662 -38.555 1.00 76.38 76 ARG A CA 1
ATOM 615 C C . ARG A 1 76 ? -0.825 -7.292 -37.999 1.00 76.38 76 ARG A C 1
ATOM 617 O O . ARG A 1 76 ? -0.776 -6.655 -36.961 1.00 76.38 76 ARG A O 1
ATOM 624 N N . GLU A 1 77 ? 0.249 -7.563 -38.733 1.00 82.06 77 GLU A N 1
ATOM 625 C CA . GLU A 1 77 ? 1.621 -7.217 -38.342 1.00 82.06 77 GLU A CA 1
ATOM 626 C C . GLU A 1 77 ? 1.781 -5.709 -38.084 1.00 82.06 77 GLU A C 1
ATOM 628 O O . GLU A 1 77 ? 2.365 -5.319 -37.077 1.00 82.06 77 GLU A O 1
ATOM 633 N N . CYS A 1 78 ? 1.196 -4.840 -38.916 1.00 79.19 78 CYS A N 1
ATOM 634 C CA . CYS A 1 78 ? 1.163 -3.395 -38.680 1.00 79.19 78 CYS A CA 1
ATOM 635 C C . CYS A 1 78 ? 0.356 -3.008 -37.432 1.00 79.19 78 CYS A C 1
ATOM 637 O O . CYS A 1 78 ? 0.771 -2.100 -36.712 1.00 79.19 78 CYS A O 1
ATOM 639 N N . ASN A 1 79 ? -0.769 -3.672 -37.153 1.00 79.31 79 ASN A N 1
ATOM 640 C CA . ASN A 1 79 ? -1.554 -3.419 -35.942 1.00 79.31 79 ASN A CA 1
ATOM 641 C C . ASN A 1 79 ? -0.830 -3.919 -34.680 1.00 79.31 79 ASN A C 1
ATOM 643 O O . ASN A 1 79 ? -0.776 -3.191 -33.693 1.00 79.31 79 ASN A O 1
ATOM 647 N N . ASP A 1 80 ? -0.213 -5.100 -34.724 1.00 81.88 80 ASP A N 1
ATOM 648 C CA . ASP A 1 80 ? 0.563 -5.684 -33.627 1.00 81.88 80 ASP A CA 1
ATOM 649 C C . ASP A 1 80 ? 1.815 -4.839 -33.326 1.00 81.88 80 ASP A C 1
ATOM 651 O O . ASP A 1 80 ? 2.091 -4.518 -32.168 1.00 81.88 80 ASP A O 1
ATOM 655 N N . LEU A 1 81 ? 2.528 -4.382 -34.366 1.00 84.88 81 LEU A N 1
ATOM 656 C CA . LEU A 1 81 ? 3.637 -3.428 -34.243 1.00 84.88 81 LEU A CA 1
ATOM 657 C C . LEU A 1 81 ? 3.180 -2.085 -33.662 1.00 84.88 81 LEU A C 1
ATOM 659 O O . LEU A 1 81 ? 3.878 -1.515 -32.826 1.00 84.88 81 LEU A O 1
ATOM 663 N N . HIS A 1 82 ? 2.015 -1.574 -34.069 1.00 82.75 82 HIS A N 1
ATOM 664 C CA . HIS A 1 82 ? 1.481 -0.311 -33.552 1.00 82.75 82 HIS A CA 1
ATOM 665 C C . HIS A 1 82 ? 1.021 -0.429 -32.094 1.00 82.75 82 HIS A C 1
ATOM 667 O O . HIS A 1 82 ? 1.292 0.469 -31.299 1.00 82.75 82 HIS A O 1
ATOM 673 N N . LEU A 1 83 ? 0.417 -1.556 -31.703 1.00 82.81 83 LEU A N 1
ATOM 674 C CA . LEU A 1 83 ? 0.095 -1.875 -30.307 1.00 82.81 83 LEU A CA 1
ATOM 675 C C . LEU A 1 83 ? 1.363 -2.002 -29.452 1.00 82.81 83 LEU A C 1
ATOM 677 O O . LEU A 1 83 ? 1.418 -1.435 -28.360 1.00 82.81 83 LEU A O 1
ATOM 681 N N . ALA A 1 84 ? 2.406 -2.668 -29.955 1.00 83.62 84 ALA A N 1
ATOM 682 C CA . ALA A 1 84 ? 3.704 -2.742 -29.287 1.00 83.62 84 ALA A CA 1
ATOM 683 C C . ALA A 1 84 ? 4.340 -1.350 -29.120 1.00 83.62 84 ALA A C 1
ATOM 685 O O . ALA A 1 84 ? 4.786 -1.002 -28.028 1.00 83.62 84 ALA A O 1
ATOM 686 N N . LEU A 1 85 ? 4.312 -0.510 -30.161 1.00 83.38 85 LEU A N 1
ATOM 687 C CA . LEU A 1 85 ? 4.810 0.870 -30.123 1.00 83.38 85 LEU A CA 1
ATOM 688 C C . LEU A 1 85 ? 4.014 1.720 -29.114 1.00 83.38 85 LEU A C 1
ATOM 690 O O . LEU A 1 85 ? 4.603 2.471 -28.333 1.00 83.38 85 LEU A O 1
ATOM 694 N N . LEU A 1 86 ? 2.688 1.560 -29.065 1.00 80.44 86 LEU A N 1
ATOM 695 C CA . LEU A 1 86 ? 1.809 2.237 -28.110 1.00 80.44 86 LEU A CA 1
ATOM 696 C C . LEU A 1 86 ? 2.099 1.787 -26.667 1.00 80.44 86 LEU A C 1
ATOM 698 O O . LEU A 1 86 ? 2.208 2.642 -25.789 1.00 80.44 86 LEU A O 1
ATOM 702 N N . HIS A 1 87 ? 2.333 0.495 -26.419 1.00 83.62 87 HIS A N 1
ATOM 703 C CA . HIS A 1 87 ? 2.776 -0.005 -25.112 1.00 83.62 87 HIS A CA 1
ATOM 704 C C . HIS A 1 87 ? 4.163 0.519 -24.715 1.00 83.62 87 HIS A C 1
ATOM 706 O O . HIS A 1 87 ? 4.300 1.090 -23.633 1.00 83.62 87 HIS A O 1
ATOM 712 N N . CYS A 1 88 ? 5.166 0.444 -25.596 1.00 83.69 88 CYS A N 1
ATOM 713 C CA . CYS A 1 88 ? 6.490 1.022 -25.341 1.00 83.69 88 CYS A CA 1
ATOM 714 C C . CYS A 1 88 ? 6.415 2.532 -25.058 1.00 83.69 88 CYS A C 1
ATOM 716 O O . CYS A 1 88 ? 7.177 3.050 -24.242 1.00 83.69 88 CYS A O 1
ATOM 718 N N . LYS A 1 89 ? 5.483 3.253 -25.691 1.00 83.50 89 LYS A N 1
ATOM 719 C CA . LYS A 1 89 ? 5.221 4.666 -25.402 1.00 83.50 89 LYS A CA 1
ATOM 720 C C . LYS A 1 89 ? 4.575 4.865 -24.029 1.00 83.50 89 LYS A C 1
ATOM 722 O O . LYS A 1 89 ? 5.043 5.713 -23.276 1.00 83.50 89 LYS A O 1
ATOM 727 N N . GLU A 1 90 ? 3.562 4.075 -23.671 1.00 83.69 90 GLU A N 1
ATOM 728 C CA . GLU A 1 90 ? 2.947 4.116 -22.337 1.00 83.69 90 GLU A CA 1
ATOM 729 C C . GLU A 1 90 ? 3.953 3.797 -21.220 1.00 83.69 90 GLU A C 1
ATOM 731 O O . GLU A 1 90 ? 3.912 4.438 -20.169 1.00 83.69 90 GLU A O 1
ATOM 736 N N . ASP A 1 91 ? 4.867 2.849 -21.437 1.00 83.56 91 ASP A N 1
ATOM 737 C CA . ASP A 1 91 ? 5.921 2.490 -20.483 1.00 83.56 91 ASP A CA 1
ATOM 738 C C . ASP A 1 91 ? 7.025 3.548 -20.401 1.00 83.56 91 ASP A C 1
ATOM 740 O O . ASP A 1 91 ? 7.448 3.907 -19.300 1.00 83.56 91 ASP A O 1
ATOM 744 N N . ASN A 1 92 ? 7.422 4.154 -21.521 1.00 82.81 92 ASN A N 1
ATOM 745 C CA . ASN A 1 92 ? 8.299 5.325 -21.498 1.00 82.81 92 ASN A CA 1
ATOM 746 C C . ASN A 1 92 ? 7.646 6.508 -20.761 1.00 82.81 92 ASN A C 1
ATOM 748 O O . ASN A 1 92 ? 8.294 7.133 -19.923 1.00 82.81 92 ASN A O 1
ATOM 752 N N . ASP A 1 93 ? 6.349 6.760 -20.960 1.00 81.06 93 ASP A N 1
ATOM 753 C CA . ASP A 1 93 ? 5.606 7.777 -20.208 1.00 81.06 93 ASP A CA 1
ATOM 754 C C . ASP A 1 93 ? 5.464 7.422 -18.712 1.00 81.06 93 ASP A C 1
ATOM 756 O O . ASP A 1 93 ? 5.391 8.325 -17.874 1.00 81.06 93 ASP A O 1
ATOM 760 N N . LYS A 1 94 ? 5.432 6.137 -18.317 1.00 83.75 94 LYS A N 1
ATOM 761 C CA . LYS A 1 94 ? 5.556 5.717 -16.900 1.00 83.75 94 LYS A CA 1
ATOM 762 C C . LYS A 1 94 ? 6.959 6.026 -16.366 1.00 83.75 94 LYS A C 1
ATOM 764 O O . LYS A 1 94 ? 7.074 6.696 -15.342 1.00 83.75 94 LYS A O 1
ATOM 769 N N . ASN A 1 95 ? 8.010 5.620 -17.077 1.00 85.00 95 ASN A N 1
ATOM 770 C CA . ASN A 1 95 ? 9.406 5.822 -16.675 1.00 85.00 95 ASN A CA 1
ATOM 771 C C . ASN A 1 95 ? 9.751 7.313 -16.530 1.00 85.00 95 ASN A C 1
ATOM 773 O O . ASN A 1 95 ? 10.293 7.725 -15.507 1.00 85.00 95 ASN A O 1
ATOM 777 N N . ILE A 1 96 ? 9.336 8.154 -17.483 1.00 82.06 96 ILE A N 1
ATOM 778 C CA . ILE A 1 96 ? 9.494 9.616 -17.421 1.00 82.06 96 ILE A CA 1
ATOM 779 C C . ILE A 1 96 ? 8.786 10.207 -16.188 1.00 82.06 96 ILE A C 1
ATOM 781 O O . ILE A 1 96 ? 9.308 11.139 -15.578 1.00 82.06 96 ILE A O 1
ATOM 785 N N . ARG A 1 97 ? 7.625 9.673 -15.778 1.00 80.19 97 ARG A N 1
ATOM 786 C CA . ARG A 1 97 ? 6.944 10.094 -14.537 1.00 80.19 97 ARG A CA 1
ATOM 787 C C . ARG A 1 97 ? 7.701 9.667 -13.280 1.00 80.19 97 ARG A C 1
ATOM 789 O O . ARG A 1 97 ? 7.820 10.480 -12.369 1.00 80.19 97 ARG A O 1
ATOM 796 N N . VAL A 1 98 ? 8.237 8.445 -13.238 1.00 84.81 98 VAL A N 1
ATOM 797 C CA . VAL A 1 98 ? 9.072 7.969 -12.119 1.00 84.81 98 VAL A CA 1
ATOM 798 C C . VAL A 1 98 ? 10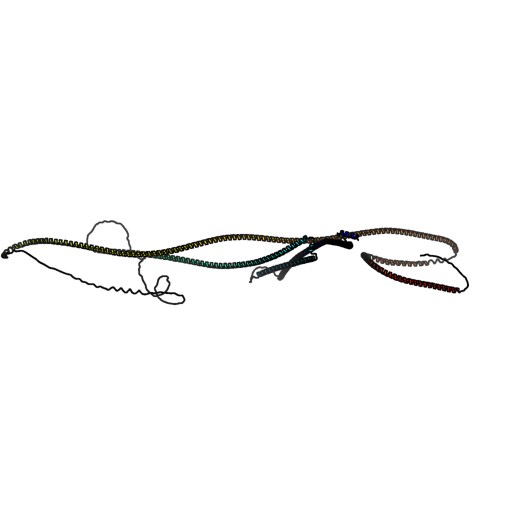.318 8.846 -11.977 1.00 84.81 98 VAL A C 1
ATOM 800 O O . VAL A 1 98 ? 10.549 9.393 -10.903 1.00 84.81 98 VAL A O 1
ATOM 803 N N . PHE A 1 99 ? 11.058 9.084 -13.064 1.00 84.56 99 PHE A N 1
ATOM 804 C CA . PHE A 1 99 ? 12.240 9.950 -13.033 1.00 84.56 99 PHE A CA 1
ATOM 805 C C . PHE A 1 99 ? 11.906 11.398 -12.644 1.00 84.56 99 PHE A C 1
ATOM 807 O O . PHE A 1 99 ? 12.646 11.993 -11.869 1.00 84.56 99 PHE A O 1
ATOM 814 N N . LYS A 1 100 ? 10.774 11.961 -13.095 1.00 82.50 100 LYS A N 1
ATOM 815 C CA . LYS A 1 100 ? 10.328 13.301 -12.664 1.00 82.50 100 LYS A CA 1
ATOM 816 C C . LYS A 1 100 ? 9.993 13.372 -11.172 1.00 82.50 100 LYS A C 1
ATOM 818 O O . LYS A 1 100 ? 10.356 14.359 -10.535 1.00 82.50 100 LYS A O 1
ATOM 823 N N . LYS A 1 101 ? 9.350 12.344 -10.601 1.00 82.00 101 LYS A N 1
ATOM 824 C CA . LYS A 1 101 ? 9.140 12.272 -9.144 1.00 82.00 101 LYS A CA 1
ATOM 825 C C . LYS A 1 101 ? 10.472 12.206 -8.399 1.00 82.00 101 LYS A C 1
ATOM 827 O O . LYS A 1 101 ? 10.651 12.946 -7.439 1.00 82.00 101 LYS A O 1
ATOM 832 N N . GLU A 1 102 ? 11.413 11.384 -8.859 1.00 86.62 102 GLU A N 1
ATOM 833 C CA . GLU A 1 102 ? 12.719 11.237 -8.205 1.00 86.62 102 GLU A CA 1
ATOM 834 C C . GLU A 1 102 ? 13.554 12.524 -8.268 1.00 86.62 102 GLU A C 1
ATOM 836 O O . GLU A 1 102 ? 14.112 12.937 -7.256 1.00 86.62 102 GLU A O 1
ATOM 841 N N . ILE A 1 103 ? 13.554 13.221 -9.411 1.00 81.62 103 ILE A N 1
ATOM 842 C CA . ILE A 1 103 ? 14.155 14.556 -9.548 1.00 81.62 103 ILE A CA 1
ATOM 843 C C . ILE A 1 103 ? 13.526 15.530 -8.543 1.00 81.62 103 ILE A C 1
ATOM 845 O O . ILE A 1 103 ? 14.254 16.175 -7.795 1.00 81.62 103 ILE A O 1
ATOM 849 N N . SER A 1 104 ? 12.193 15.582 -8.442 1.00 81.81 104 SER A N 1
ATOM 850 C CA . SER A 1 104 ? 11.521 16.499 -7.511 1.00 81.81 104 SER A CA 1
ATOM 851 C C . SER A 1 104 ? 11.795 16.176 -6.033 1.00 81.81 104 SER A C 1
ATOM 853 O O . SER A 1 104 ? 11.935 17.094 -5.222 1.00 81.81 104 SER A O 1
ATOM 855 N N . LYS A 1 105 ? 11.948 14.895 -5.657 1.00 84.69 105 LYS A N 1
ATOM 856 C CA . LYS A 1 105 ? 12.435 14.517 -4.314 1.00 84.69 105 LYS A CA 1
ATOM 857 C C . LYS A 1 105 ? 13.842 15.060 -4.069 1.00 84.69 105 LYS A C 1
ATOM 859 O O . LYS A 1 105 ? 14.062 15.730 -3.064 1.00 84.69 105 LYS A O 1
ATOM 864 N N . LEU A 1 106 ? 14.769 14.819 -4.999 1.00 85.06 106 LEU A N 1
ATOM 865 C CA . LEU A 1 106 ? 16.162 15.257 -4.892 1.00 85.06 106 LEU A CA 1
ATOM 866 C C . LEU A 1 106 ? 16.282 16.791 -4.864 1.00 85.06 106 LEU A C 1
ATOM 868 O O . LEU A 1 106 ? 17.124 17.325 -4.149 1.00 85.06 106 LEU A O 1
ATOM 872 N N . GLU A 1 107 ? 15.404 17.521 -5.557 1.00 84.00 107 GLU A N 1
ATOM 873 C CA . GLU A 1 107 ? 15.290 18.984 -5.468 1.00 84.00 107 GLU A CA 1
ATOM 874 C C . GLU A 1 107 ? 14.780 19.448 -4.089 1.00 84.00 107 GLU A C 1
ATOM 876 O O . GLU A 1 107 ? 15.326 20.396 -3.513 1.00 84.00 107 GLU A O 1
ATOM 881 N N . LYS A 1 108 ? 13.785 18.762 -3.505 1.00 84.25 108 LYS A N 1
ATOM 882 C CA . LYS A 1 108 ? 13.319 19.020 -2.126 1.00 84.25 108 LYS A CA 1
ATOM 883 C C . LYS A 1 108 ? 14.390 18.692 -1.080 1.00 84.25 108 LYS A C 1
ATOM 885 O O . LYS A 1 108 ? 14.508 19.400 -0.084 1.00 84.25 108 LYS A O 1
ATOM 890 N N . GLU A 1 109 ? 15.178 17.641 -1.278 1.00 86.06 109 GLU A N 1
ATOM 891 C CA . GLU A 1 109 ? 16.282 17.278 -0.381 1.00 86.06 109 GLU A CA 1
ATOM 892 C C . GLU A 1 109 ? 17.453 18.251 -0.506 1.00 86.06 109 GLU A C 1
ATOM 894 O O . GLU A 1 109 ? 17.932 18.761 0.508 1.00 86.06 109 GLU A O 1
ATOM 899 N N . LYS A 1 110 ? 17.846 18.602 -1.735 1.00 87.25 110 LYS A N 1
ATOM 900 C CA . LYS A 1 110 ? 18.841 19.640 -2.014 1.00 87.25 110 LYS A CA 1
ATOM 901 C C . LYS A 1 110 ? 18.461 20.958 -1.339 1.00 87.25 110 LYS A C 1
ATOM 903 O O . LYS A 1 110 ? 19.262 21.496 -0.584 1.00 87.25 110 LYS A O 1
ATOM 908 N N . THR A 1 111 ? 17.234 21.443 -1.535 1.00 88.38 111 THR A N 1
ATOM 909 C CA . THR A 1 111 ? 16.786 22.705 -0.922 1.00 88.38 111 THR A CA 1
ATOM 910 C C . THR A 1 111 ? 16.699 22.617 0.606 1.00 88.38 111 THR A C 1
ATOM 912 O O . THR A 1 111 ? 17.052 23.582 1.284 1.00 88.38 111 THR A O 1
ATOM 915 N N . LYS A 1 112 ? 16.322 21.471 1.197 1.00 88.88 112 LYS A N 1
ATOM 916 C CA . LYS A 1 112 ? 16.426 21.245 2.657 1.00 88.88 112 LYS A CA 1
ATOM 917 C C . LYS A 1 112 ? 17.876 21.324 3.154 1.00 88.88 112 LYS A C 1
ATOM 919 O O . LYS A 1 112 ? 18.127 21.951 4.185 1.00 88.88 112 LYS A O 1
ATOM 924 N N . LEU A 1 113 ? 18.823 20.726 2.429 1.00 85.31 113 LEU A N 1
ATOM 925 C CA . LEU A 1 113 ? 20.252 20.764 2.752 1.00 85.31 113 LEU A CA 1
ATOM 926 C C . LEU A 1 113 ? 20.834 22.175 2.594 1.00 85.31 113 LEU A C 1
ATOM 928 O O . LEU A 1 113 ? 21.523 22.636 3.498 1.00 85.31 113 LEU A O 1
ATOM 932 N N . GLU A 1 114 ? 20.497 22.896 1.524 1.00 86.75 114 GLU A N 1
ATOM 933 C CA . GLU A 1 114 ? 20.900 24.292 1.301 1.00 86.75 114 GLU A CA 1
ATOM 934 C C . GLU A 1 114 ? 20.411 25.197 2.443 1.00 86.75 114 GLU A C 1
ATOM 936 O O . GLU A 1 114 ? 21.226 25.874 3.072 1.00 86.75 114 GLU A O 1
ATOM 941 N N . ASN A 1 115 ? 19.129 25.106 2.821 1.00 86.44 115 ASN A N 1
ATOM 942 C CA . ASN A 1 115 ? 18.569 25.807 3.985 1.00 86.44 115 ASN A CA 1
ATOM 943 C C . ASN A 1 115 ? 19.274 25.436 5.309 1.00 86.44 115 ASN A C 1
ATOM 945 O O . ASN A 1 115 ? 19.410 26.273 6.203 1.00 86.44 115 ASN A O 1
ATOM 949 N N . SER A 1 116 ? 19.715 24.183 5.471 1.00 83.50 116 SER A N 1
ATOM 950 C CA . SER A 1 116 ? 20.478 23.745 6.650 1.00 83.50 116 SER A CA 1
ATOM 951 C C . SER A 1 116 ? 21.895 24.333 6.655 1.00 83.50 116 SER A C 1
ATOM 953 O O . SER A 1 116 ? 22.352 24.865 7.668 1.00 83.50 116 SER A O 1
ATOM 955 N N . CYS A 1 117 ? 22.570 24.337 5.503 1.00 82.06 117 CYS A N 1
ATOM 956 C CA . CYS A 1 117 ? 23.868 24.979 5.323 1.00 82.06 117 CYS A CA 1
ATOM 957 C C . CYS A 1 117 ? 23.801 26.499 5.531 1.00 82.06 117 CYS A C 1
ATOM 959 O O . CYS A 1 117 ? 24.738 27.065 6.085 1.00 82.06 117 CYS A O 1
ATOM 961 N N . GLU A 1 118 ? 22.718 27.172 5.142 1.00 85.94 118 GLU A N 1
ATOM 962 C CA . GLU A 1 118 ? 22.513 28.598 5.430 1.00 85.94 118 GLU A CA 1
ATOM 963 C C . GLU A 1 118 ? 22.294 28.868 6.920 1.00 85.94 118 GLU A C 1
ATOM 965 O O . GLU A 1 118 ? 22.955 29.744 7.477 1.00 85.94 118 GLU A O 1
ATOM 970 N N . LYS A 1 119 ? 21.472 28.065 7.608 1.00 87.31 119 LYS A N 1
ATOM 971 C CA . LYS A 1 119 ? 21.326 28.140 9.074 1.00 87.31 119 LYS A CA 1
ATOM 972 C C . LYS A 1 119 ? 22.666 27.943 9.792 1.00 87.31 119 LYS A C 1
ATOM 974 O O . LYS A 1 119 ? 22.971 28.687 10.722 1.00 87.31 119 LYS A O 1
ATOM 979 N N . LEU A 1 120 ? 23.490 26.997 9.335 1.00 83.19 120 LEU A N 1
ATOM 980 C CA . LEU A 1 120 ? 24.836 26.774 9.872 1.00 83.19 120 LEU A CA 1
ATOM 981 C C . LEU A 1 120 ? 25.790 27.940 9.563 1.00 83.19 120 LEU A C 1
ATOM 983 O O . LEU A 1 120 ? 26.493 28.379 10.468 1.00 83.19 120 LEU A O 1
ATOM 987 N N . LYS A 1 121 ? 25.775 28.507 8.347 1.00 84.56 121 LYS A N 1
ATOM 988 C CA . LYS A 1 121 ? 26.545 29.722 8.002 1.00 84.56 121 LYS A CA 1
ATOM 989 C C . LYS A 1 121 ? 26.163 30.907 8.894 1.00 84.56 121 LYS A C 1
ATOM 991 O O . LYS A 1 121 ? 27.051 31.579 9.411 1.00 84.56 121 LYS A O 1
ATOM 996 N N . HIS A 1 122 ? 24.867 31.142 9.112 1.00 83.31 122 HIS A N 1
ATOM 997 C CA . HIS A 1 122 ? 24.392 32.187 10.022 1.00 83.31 122 HIS A CA 1
ATOM 998 C C . HIS A 1 122 ? 24.849 31.934 11.462 1.00 83.31 122 HIS A C 1
ATOM 1000 O O . HIS A 1 122 ? 25.392 32.840 12.084 1.00 83.31 122 HIS A O 1
ATOM 1006 N N . TYR A 1 123 ? 24.731 30.701 11.964 1.00 86.94 123 TYR A N 1
ATOM 1007 C CA . TYR A 1 123 ? 25.204 30.337 13.302 1.00 86.94 123 TYR A CA 1
ATOM 1008 C C . TYR A 1 123 ? 26.726 30.515 13.468 1.00 86.94 123 TYR A C 1
ATOM 1010 O O . TYR A 1 123 ? 27.179 31.042 14.485 1.00 86.94 123 TYR A O 1
ATOM 1018 N N . CYS A 1 124 ? 27.523 30.156 12.455 1.00 78.75 124 CYS A N 1
ATOM 1019 C CA . CYS A 1 124 ? 28.956 30.450 12.419 1.00 78.75 124 CYS A CA 1
ATOM 1020 C C . CYS A 1 124 ? 29.221 31.961 12.433 1.00 78.75 124 CYS A C 1
ATOM 1022 O O . CYS A 1 124 ? 30.016 32.418 13.248 1.00 78.75 124 CYS A O 1
ATOM 1024 N N . SER A 1 125 ? 28.510 32.747 11.621 1.00 82.06 125 SER A N 1
ATOM 1025 C CA . SER A 1 125 ? 28.670 34.206 11.567 1.00 82.06 125 SER A CA 1
ATOM 1026 C C . SER A 1 125 ? 28.235 34.911 12.866 1.00 82.06 125 SER A C 1
ATOM 1028 O O . SER A 1 125 ? 28.844 35.901 13.280 1.00 82.06 125 SER A O 1
ATOM 1030 N N . ASP A 1 126 ? 27.242 34.371 13.579 1.00 82.62 126 ASP A N 1
ATOM 1031 C CA . ASP A 1 126 ? 26.852 34.815 14.921 1.00 82.62 126 ASP A CA 1
ATOM 1032 C C . ASP A 1 126 ? 27.903 34.455 15.981 1.00 82.62 126 ASP A C 1
ATOM 1034 O O . ASP A 1 126 ? 28.167 35.256 16.883 1.00 82.62 126 ASP A O 1
ATOM 1038 N N . LEU A 1 127 ? 28.530 33.277 15.889 1.00 78.62 127 LEU A N 1
ATOM 1039 C CA . LEU A 1 127 ? 29.644 32.884 16.759 1.00 78.62 127 LEU A CA 1
ATOM 1040 C C . LEU A 1 127 ? 30.895 33.730 16.492 1.00 78.62 127 LEU A C 1
ATOM 1042 O O . LEU A 1 127 ? 31.503 34.223 17.440 1.00 78.62 127 LEU A O 1
ATOM 1046 N N . GLU A 1 128 ? 31.240 33.975 15.229 1.00 79.50 128 GLU A N 1
ATOM 1047 C CA . GLU A 1 128 ? 32.295 34.903 14.809 1.00 79.50 128 GLU A CA 1
ATOM 1048 C C . GLU A 1 128 ? 32.007 36.316 15.320 1.00 79.50 128 GLU A C 1
ATOM 1050 O O . GLU A 1 128 ? 32.863 36.929 15.955 1.00 79.50 128 GLU A O 1
ATOM 1055 N N . SER A 1 129 ? 30.776 36.805 15.161 1.00 78.12 129 SER A N 1
ATOM 1056 C CA . SER A 1 129 ? 30.337 38.099 15.692 1.00 78.12 129 SER A CA 1
ATOM 1057 C C . SER A 1 129 ? 30.420 38.166 17.219 1.00 78.12 129 SER A C 1
ATOM 1059 O O . SER A 1 129 ? 30.775 39.208 17.773 1.00 78.12 129 SER A O 1
ATOM 1061 N N . GLN A 1 130 ? 30.116 37.077 17.931 1.00 78.12 130 GLN A N 1
ATOM 1062 C CA . GLN A 1 130 ? 30.267 36.990 19.386 1.00 78.12 130 GLN A CA 1
ATOM 1063 C C . GLN A 1 130 ? 31.735 36.933 19.819 1.00 78.12 130 GLN A C 1
ATOM 1065 O O . GLN A 1 130 ? 32.098 37.583 20.800 1.00 78.12 130 GLN A O 1
ATOM 1070 N N . LEU A 1 131 ? 32.592 36.216 19.088 1.00 71.94 131 LEU A N 1
ATOM 1071 C CA . LEU A 1 131 ? 34.037 36.202 19.306 1.00 71.94 131 LEU A CA 1
ATOM 1072 C C . LEU A 1 131 ? 34.637 37.584 19.041 1.00 71.94 131 LEU A C 1
ATOM 1074 O O . LEU A 1 131 ? 35.371 38.087 19.884 1.00 71.94 131 LEU A O 1
ATOM 1078 N N . HIS A 1 132 ? 34.252 38.258 17.958 1.00 71.00 132 HIS A N 1
ATOM 1079 C CA . HIS A 1 132 ? 34.703 39.611 17.636 1.00 71.00 132 HIS A CA 1
ATOM 1080 C C . HIS A 1 132 ? 34.242 40.625 18.702 1.00 71.00 132 HIS A C 1
ATOM 1082 O O . HIS A 1 132 ? 35.039 41.440 19.162 1.00 71.00 132 HIS A O 1
ATOM 1088 N N . LYS A 1 133 ? 33.001 40.503 19.204 1.00 69.75 133 LYS A N 1
ATOM 1089 C CA . LYS A 1 133 ? 32.479 41.270 20.359 1.00 69.75 133 LYS A CA 1
ATOM 1090 C C . LYS A 1 133 ? 33.166 40.930 21.693 1.00 69.75 133 LYS A C 1
ATOM 1092 O O . LYS A 1 133 ? 33.120 41.747 22.611 1.00 69.75 133 LYS A O 1
ATOM 1097 N N . ARG A 1 134 ? 33.792 39.754 21.839 1.00 65.56 134 ARG A N 1
ATOM 1098 C CA . ARG A 1 134 ? 34.644 39.415 22.998 1.00 65.56 134 ARG A CA 1
ATOM 1099 C C . ARG A 1 134 ? 36.053 39.985 22.832 1.00 65.56 134 ARG A C 1
ATOM 1101 O O . ARG A 1 134 ? 36.525 40.639 23.755 1.00 65.56 134 ARG A O 1
ATOM 1108 N N . TYR A 1 135 ? 36.665 39.836 21.657 1.00 57.09 135 TYR A N 1
ATOM 1109 C CA . TYR A 1 135 ? 37.982 40.392 21.332 1.00 57.09 135 TYR A CA 1
ATOM 1110 C C . TYR A 1 135 ? 38.017 41.921 21.453 1.00 57.09 135 TYR A C 1
ATOM 1112 O O . TYR A 1 135 ? 38.925 42.457 22.089 1.00 57.09 135 TYR A O 1
ATOM 1120 N N . SER A 1 136 ? 37.003 42.628 20.941 1.00 54.03 136 SER A N 1
ATOM 1121 C CA . SER A 1 136 ? 36.904 44.089 21.078 1.00 54.03 136 SER A CA 1
ATOM 1122 C C . SER A 1 136 ? 36.683 44.548 22.525 1.00 54.03 136 SER A C 1
ATOM 1124 O O . SER A 1 136 ? 37.138 45.626 22.898 1.00 54.03 136 SER A O 1
ATOM 1126 N N . ARG A 1 137 ? 36.068 43.715 23.378 1.00 51.56 137 ARG A N 1
ATOM 1127 C CA . ARG A 1 137 ? 35.959 43.967 24.826 1.00 51.56 137 ARG A CA 1
ATOM 1128 C C . ARG A 1 137 ? 37.260 43.683 25.582 1.00 51.56 137 ARG A C 1
ATOM 1130 O O . ARG A 1 137 ? 37.554 44.401 26.530 1.00 51.56 137 ARG A O 1
ATOM 1137 N N . THR A 1 138 ? 38.063 42.701 25.168 1.00 48.00 138 THR A N 1
ATOM 1138 C CA . THR A 1 138 ? 39.382 42.430 25.780 1.00 48.00 138 THR A CA 1
ATOM 1139 C C . THR A 1 138 ? 40.496 43.353 25.285 1.00 48.00 138 THR A C 1
ATOM 1141 O O . THR A 1 138 ? 41.477 43.540 25.994 1.00 48.00 138 THR A O 1
ATOM 1144 N N . ALA A 1 139 ? 40.346 43.978 24.113 1.00 47.69 139 ALA A N 1
ATOM 1145 C CA . ALA A 1 139 ? 41.252 45.030 23.642 1.00 47.69 139 ALA A CA 1
ATOM 1146 C C . ALA A 1 139 ? 41.059 46.374 24.382 1.00 47.69 139 ALA A C 1
ATOM 1148 O O . ALA A 1 139 ? 41.936 47.231 24.330 1.00 47.69 139 ALA A O 1
ATOM 1149 N N . ALA A 1 140 ? 39.926 46.557 25.073 1.00 48.00 140 ALA A N 1
ATOM 1150 C CA . ALA A 1 140 ? 39.496 47.831 25.656 1.00 48.00 140 ALA A CA 1
ATOM 1151 C C . ALA A 1 140 ? 39.557 47.895 27.200 1.00 48.00 140 ALA A C 1
ATOM 1153 O O . ALA A 1 140 ? 38.981 48.801 27.799 1.00 48.00 140 ALA A O 1
ATOM 1154 N N . SER A 1 141 ? 40.255 46.966 27.864 1.00 41.91 141 SER A N 1
ATOM 1155 C CA . SER A 1 141 ? 40.693 47.145 29.257 1.00 41.91 141 SER A CA 1
ATOM 1156 C C . SER A 1 141 ? 41.841 46.196 29.601 1.00 41.91 141 SER A C 1
ATOM 1158 O O . SER A 1 141 ? 41.661 44.980 29.664 1.00 41.91 141 SER A O 1
ATOM 1160 N N . GLY A 1 142 ? 43.032 46.746 29.836 1.00 45.09 142 GLY A N 1
ATOM 1161 C CA . GLY A 1 142 ? 44.153 45.991 30.384 1.00 45.09 142 GLY A CA 1
ATOM 1162 C C . GLY A 1 142 ? 44.262 46.200 31.890 1.00 45.09 142 GLY A C 1
ATOM 1163 O O . GLY A 1 142 ? 44.584 47.306 32.299 1.00 45.09 142 GLY A O 1
ATOM 1164 N N . VAL A 1 143 ? 44.035 45.148 32.690 1.00 38.72 143 VAL A N 1
ATOM 1165 C CA . VAL A 1 143 ? 44.581 44.943 34.053 1.00 38.72 143 VAL A CA 1
ATOM 1166 C C . VAL A 1 143 ? 44.198 43.534 34.556 1.00 38.72 143 VAL A C 1
ATOM 1168 O O . VAL A 1 143 ? 43.048 43.114 34.470 1.00 38.72 143 VAL A O 1
ATOM 1171 N N . LYS A 1 144 ? 45.180 42.789 35.081 1.00 43.78 144 LYS A N 1
ATOM 1172 C CA . LYS A 1 144 ? 45.011 41.620 35.982 1.00 43.78 144 LYS A CA 1
ATOM 1173 C C . LYS A 1 144 ? 45.139 42.147 37.436 1.00 43.78 144 LYS A C 1
ATOM 1175 O O . LYS A 1 144 ? 45.798 43.180 37.558 1.00 43.78 144 LYS A O 1
ATOM 1180 N N . PRO A 1 145 ? 44.693 41.473 38.533 1.00 53.81 145 PRO A N 1
ATOM 1181 C CA . PRO A 1 145 ? 44.678 40.008 38.704 1.00 53.81 145 PRO A CA 1
ATOM 1182 C C . PRO A 1 145 ? 43.629 39.436 39.713 1.00 53.81 145 PRO A C 1
ATOM 1184 O O . PRO A 1 145 ? 42.676 40.101 40.099 1.00 53.81 145 PRO A O 1
ATOM 1187 N N . ALA A 1 146 ? 43.929 38.222 40.206 1.00 33.06 146 ALA A N 1
ATOM 1188 C CA . ALA A 1 146 ? 43.708 37.713 41.575 1.00 33.06 146 ALA A CA 1
ATOM 1189 C C . ALA A 1 146 ? 42.473 36.844 41.895 1.00 33.06 146 ALA A C 1
ATOM 1191 O O . ALA A 1 146 ? 41.409 36.933 41.294 1.00 33.06 146 ALA A O 1
ATOM 1192 N N . LEU A 1 147 ? 42.676 35.972 42.894 1.00 41.75 147 LEU A N 1
ATOM 1193 C CA . LEU A 1 147 ? 41.690 35.071 43.488 1.00 41.75 147 LEU A CA 1
ATOM 1194 C C . LEU A 1 147 ? 41.237 35.620 44.849 1.00 41.75 147 LEU A C 1
ATOM 1196 O O . LEU A 1 147 ? 42.097 35.964 45.662 1.00 41.75 147 LEU A O 1
ATOM 1200 N N . ARG A 1 148 ? 39.940 35.520 45.176 1.00 34.47 148 ARG A N 1
ATOM 1201 C CA . ARG A 1 148 ? 39.494 35.031 46.498 1.00 34.47 148 ARG A CA 1
ATOM 1202 C C . ARG A 1 148 ? 38.011 34.645 46.524 1.00 34.47 148 ARG A C 1
ATOM 1204 O O . ARG A 1 148 ? 37.307 34.760 45.529 1.00 34.47 148 ARG A O 1
ATOM 1211 N N . SER A 1 149 ? 37.592 34.092 47.658 1.00 38.62 149 SER A N 1
ATOM 1212 C CA . SER A 1 149 ? 36.308 33.433 47.906 1.00 38.62 149 SER A CA 1
ATOM 1213 C C . SER A 1 149 ? 35.377 34.234 48.831 1.00 38.62 149 SER A C 1
ATOM 1215 O O . SER A 1 149 ? 35.828 35.180 49.471 1.00 38.62 149 SER A O 1
ATOM 1217 N N . LYS A 1 150 ? 34.141 33.711 48.973 1.00 35.62 150 LYS A N 1
ATOM 1218 C CA . LYS A 1 150 ? 33.141 33.869 50.064 1.00 35.62 150 LYS A CA 1
ATOM 1219 C C . LYS A 1 150 ? 31.915 34.786 49.849 1.00 35.62 150 LYS A C 1
ATOM 1221 O O . LYS A 1 150 ? 32.013 35.997 49.942 1.00 35.62 150 LYS A O 1
ATOM 1226 N N . THR A 1 151 ? 30.769 34.106 49.678 1.00 33.06 151 THR A N 1
ATOM 1227 C CA . THR A 1 151 ? 29.495 34.177 50.452 1.00 33.06 151 THR A CA 1
ATOM 1228 C C . THR A 1 151 ? 28.789 35.507 50.769 1.00 33.06 151 THR A C 1
ATOM 1230 O O . THR A 1 151 ? 29.422 36.445 51.233 1.00 33.06 151 THR A O 1
ATOM 1233 N N . THR A 1 152 ? 27.441 35.422 50.769 1.00 31.58 152 THR A N 1
ATOM 1234 C CA . THR A 1 152 ? 26.432 36.275 51.468 1.00 31.58 152 THR A CA 1
ATOM 1235 C C . THR A 1 152 ? 26.321 37.748 51.036 1.00 31.58 152 THR A C 1
ATOM 1237 O O . THR A 1 152 ? 27.327 38.367 50.728 1.00 31.58 152 THR A O 1
ATOM 1240 N N . SER A 1 153 ? 25.139 38.380 51.015 1.00 37.38 153 SER A N 1
ATOM 1241 C CA . SER A 1 153 ? 23.737 37.896 51.077 1.00 37.38 153 SER A CA 1
ATOM 1242 C C . SER A 1 153 ? 22.788 38.999 50.547 1.00 37.38 153 SER A C 1
ATOM 1244 O O . SER A 1 153 ? 23.250 39.905 49.860 1.00 37.38 153 SER A O 1
ATOM 1246 N N . ASP A 1 154 ? 21.498 38.906 50.892 1.00 31.30 154 ASP A N 1
ATOM 1247 C CA . ASP A 1 154 ? 20.455 39.942 50.805 1.00 31.30 154 ASP A CA 1
ATOM 1248 C C . ASP A 1 154 ? 19.886 40.199 49.389 1.00 31.30 154 ASP A C 1
ATOM 1250 O O . ASP A 1 154 ? 20.624 40.222 48.411 1.00 31.30 154 ASP A O 1
ATOM 1254 N N . LEU A 1 155 ? 18.590 40.391 49.102 1.00 39.03 155 LEU A N 1
ATOM 1255 C CA . LEU A 1 155 ? 17.266 40.367 49.767 1.00 39.03 155 LEU A CA 1
ATOM 1256 C C . LEU A 1 155 ? 16.509 41.632 49.328 1.00 39.03 155 LEU A C 1
ATOM 1258 O O . LEU A 1 155 ? 16.798 42.702 49.837 1.00 39.03 155 LEU A O 1
ATOM 1262 N N . GLU A 1 156 ? 15.548 41.477 48.406 1.00 34.44 156 GLU A N 1
ATOM 1263 C CA . GLU A 1 156 ? 14.260 42.202 48.268 1.00 34.44 156 GLU A CA 1
ATOM 1264 C C . GLU A 1 156 ? 13.665 41.931 46.858 1.00 34.44 156 GLU A C 1
ATOM 1266 O O . GLU A 1 156 ? 14.410 41.690 45.915 1.00 34.44 156 GLU A O 1
ATOM 1271 N N . VAL A 1 157 ? 12.351 41.941 46.580 1.00 34.19 157 VAL A N 1
ATOM 1272 C CA . VAL A 1 157 ? 11.161 41.566 47.372 1.00 34.19 157 VAL A CA 1
ATOM 1273 C C . VAL A 1 157 ? 9.989 41.273 46.391 1.00 34.19 157 VAL A C 1
ATOM 1275 O O . VAL A 1 157 ? 9.858 41.927 45.366 1.00 34.19 157 VAL A O 1
ATOM 1278 N N . ARG A 1 158 ? 9.125 40.289 46.702 1.00 33.97 158 ARG A N 1
ATOM 1279 C CA . ARG A 1 158 ? 7.740 40.054 46.183 1.00 33.97 158 ARG A CA 1
ATOM 1280 C C . ARG A 1 158 ? 7.359 40.411 44.710 1.00 33.97 158 ARG A C 1
ATOM 1282 O O . ARG A 1 158 ? 6.994 41.550 44.441 1.00 33.97 158 ARG A O 1
ATOM 1289 N N . LYS A 1 159 ? 7.060 39.396 43.871 1.00 32.34 159 LYS A N 1
ATOM 1290 C CA . LYS A 1 159 ? 5.683 38.941 43.468 1.00 32.34 159 LYS A CA 1
ATOM 1291 C C . LYS A 1 159 ? 5.734 37.767 42.440 1.00 32.34 159 LYS A C 1
ATOM 1293 O O . LYS A 1 159 ? 6.837 37.377 42.065 1.00 32.34 159 LYS A O 1
ATOM 1298 N N . PRO A 1 160 ? 4.619 37.057 42.129 1.00 39.06 160 PRO A N 1
ATOM 1299 C CA . PRO A 1 160 ? 4.666 35.591 42.005 1.00 39.06 160 PRO A CA 1
ATOM 1300 C C . PRO A 1 160 ? 4.869 35.001 40.597 1.00 39.06 160 PRO A C 1
ATOM 1302 O O . PRO A 1 160 ? 4.681 35.639 39.563 1.00 39.06 160 PRO A O 1
ATOM 1305 N N . ARG A 1 161 ? 5.191 33.699 40.600 1.00 43.09 161 ARG A N 1
ATOM 1306 C CA . ARG A 1 161 ? 5.253 32.800 39.437 1.00 43.09 161 ARG A CA 1
ATOM 1307 C C . ARG A 1 161 ? 3.889 32.705 38.731 1.00 43.09 161 ARG A C 1
ATOM 1309 O O . ARG A 1 161 ? 2.941 32.263 39.363 1.00 43.09 161 ARG A O 1
ATOM 1316 N N . CYS A 1 162 ? 3.839 32.996 37.426 1.00 37.97 162 CYS A N 1
ATOM 1317 C CA . CYS A 1 162 ? 2.747 32.573 36.519 1.00 37.97 162 CYS A CA 1
ATOM 1318 C C . CYS A 1 162 ? 3.198 32.300 35.064 1.00 37.97 162 CYS A C 1
ATOM 1320 O O . CYS A 1 162 ? 2.598 31.476 34.384 1.00 37.97 162 CYS A O 1
ATOM 1322 N N . LYS A 1 163 ? 4.263 32.944 34.555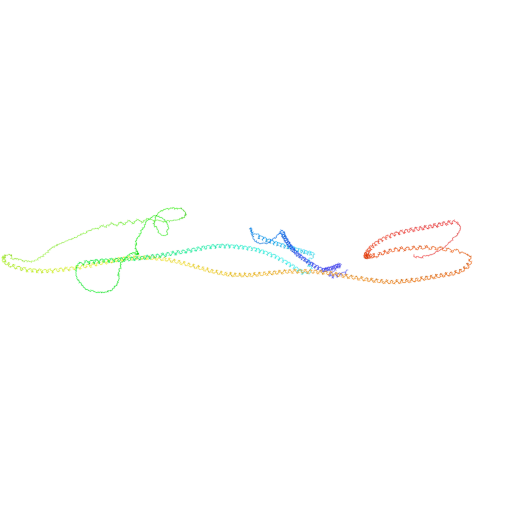 1.00 39.75 163 LYS A N 1
ATOM 1323 C CA . LYS A 1 163 ? 4.611 32.874 33.115 1.00 39.75 163 LYS A CA 1
ATOM 1324 C C . LYS A 1 163 ? 5.219 31.545 32.625 1.00 39.75 163 LYS A C 1
ATOM 1326 O O . LYS A 1 163 ? 5.191 31.283 31.431 1.00 39.75 163 LYS A O 1
ATOM 1331 N N . ILE A 1 164 ? 5.729 30.686 33.514 1.00 49.00 164 ILE A N 1
ATOM 1332 C CA . ILE A 1 164 ? 6.448 29.454 33.114 1.00 49.00 164 ILE A CA 1
ATOM 1333 C C . ILE A 1 164 ? 5.506 28.398 32.502 1.00 49.00 164 ILE A C 1
ATOM 1335 O O . ILE A 1 164 ? 5.906 27.691 31.581 1.00 49.00 164 ILE A O 1
ATOM 1339 N N . GLN A 1 165 ? 4.255 28.305 32.967 1.00 48.44 165 GLN A N 1
ATOM 1340 C CA . GLN A 1 165 ? 3.260 27.418 32.349 1.00 48.44 165 GLN A CA 1
ATOM 1341 C C . GLN A 1 165 ? 2.715 27.995 31.041 1.00 48.44 165 GLN A C 1
ATOM 1343 O O . GLN A 1 165 ? 2.563 27.238 30.091 1.00 48.44 165 GLN A O 1
ATOM 1348 N N . PHE A 1 166 ? 2.494 29.314 30.965 1.00 45.91 166 PHE A N 1
ATOM 1349 C CA . PHE A 1 166 ? 1.953 29.950 29.760 1.00 45.91 166 PHE A CA 1
ATOM 1350 C C . PHE A 1 166 ? 2.902 29.819 28.564 1.00 45.91 166 PHE A C 1
ATOM 1352 O O . PHE A 1 166 ? 2.450 29.446 27.485 1.00 45.91 166 PHE A O 1
ATOM 1359 N N . ASN A 1 167 ? 4.211 30.023 28.774 1.00 53.72 167 ASN A N 1
ATOM 1360 C CA . ASN A 1 167 ? 5.220 29.738 27.752 1.00 53.72 167 ASN A CA 1
ATOM 1361 C C . ASN A 1 167 ? 5.173 28.264 27.332 1.00 53.72 167 ASN A C 1
ATOM 1363 O O . ASN A 1 167 ? 4.973 28.008 26.159 1.00 53.72 167 ASN A O 1
ATOM 1367 N N . LYS A 1 168 ? 5.202 27.297 28.264 1.00 55.59 168 LYS A N 1
ATOM 1368 C CA . LYS A 1 168 ? 5.122 25.869 27.896 1.00 55.59 168 LYS A CA 1
ATOM 1369 C C . LYS A 1 168 ? 3.850 25.480 27.135 1.00 55.59 168 LYS A C 1
ATOM 1371 O O . LYS A 1 168 ? 3.907 24.578 26.307 1.00 55.59 168 LYS A O 1
ATOM 1376 N N . THR A 1 169 ? 2.703 26.106 27.403 1.00 60.97 169 THR A N 1
ATOM 1377 C CA . THR A 1 169 ? 1.488 25.867 26.607 1.00 60.97 169 THR A CA 1
ATOM 1378 C C . THR A 1 169 ? 1.507 26.588 25.265 1.00 60.97 169 THR A C 1
ATOM 1380 O O . THR A 1 169 ? 0.973 26.030 24.318 1.00 60.97 169 THR A O 1
ATOM 1383 N N . LEU A 1 170 ? 2.150 27.756 25.148 1.00 64.31 170 LEU A N 1
ATOM 1384 C CA . LEU A 1 170 ? 2.452 28.363 23.847 1.00 64.31 170 LEU A CA 1
ATOM 1385 C C . LEU A 1 170 ? 3.398 27.466 23.048 1.00 64.31 170 LEU A C 1
ATOM 1387 O O . LEU A 1 170 ? 3.011 27.036 21.976 1.00 64.31 170 LEU A O 1
ATOM 1391 N N . ASP A 1 171 ? 4.538 27.061 23.611 1.00 69.25 171 ASP A N 1
ATOM 1392 C CA . ASP A 1 171 ? 5.512 26.165 22.977 1.00 69.25 171 ASP A CA 1
ATOM 1393 C C . ASP A 1 171 ? 4.842 24.863 22.480 1.00 69.25 171 ASP A C 1
ATOM 1395 O O . ASP A 1 171 ? 5.083 24.424 21.359 1.00 69.25 171 ASP A O 1
ATOM 1399 N N . MET A 1 172 ? 3.947 24.254 23.275 1.00 71.00 172 MET A N 1
ATOM 1400 C CA . MET A 1 172 ? 3.178 23.070 22.853 1.00 71.00 172 MET A CA 1
ATOM 1401 C C . MET A 1 172 ? 2.088 23.376 21.816 1.00 71.00 172 MET A C 1
ATOM 1403 O O . MET A 1 172 ? 1.829 22.535 20.956 1.00 71.00 172 MET A O 1
ATOM 1407 N N . CYS A 1 173 ? 1.435 24.539 21.878 1.00 72.00 173 CYS A N 1
ATOM 1408 C CA . CYS A 1 173 ? 0.470 24.967 20.865 1.00 72.00 173 CYS A CA 1
ATOM 1409 C C . CYS A 1 173 ? 1.163 25.279 19.537 1.00 72.00 173 CYS A C 1
ATOM 1411 O O . CYS A 1 173 ? 0.700 24.804 18.510 1.00 72.00 173 CYS A O 1
ATOM 1413 N N . ASP A 1 174 ? 2.287 25.990 19.556 1.00 77.44 174 ASP A N 1
ATOM 1414 C CA . ASP A 1 174 ? 3.090 26.338 18.386 1.00 77.44 174 ASP A CA 1
ATOM 1415 C C . ASP A 1 174 ? 3.737 25.089 17.780 1.00 77.44 174 ASP A C 1
ATOM 1417 O O . ASP A 1 174 ? 3.686 24.912 16.566 1.00 77.44 174 ASP A O 1
ATOM 1421 N N . GLN A 1 175 ? 4.228 24.148 18.599 1.00 78.94 175 GLN A N 1
ATOM 1422 C CA . GLN A 1 175 ? 4.663 22.832 18.122 1.00 78.94 175 GLN A CA 1
ATOM 1423 C C . GLN A 1 175 ? 3.497 22.040 17.510 1.00 78.94 175 GLN A C 1
ATOM 1425 O O . GLN A 1 175 ? 3.660 21.417 16.465 1.00 78.94 175 GLN A O 1
ATOM 1430 N N . ARG A 1 176 ? 2.294 22.076 18.101 1.00 85.50 176 ARG A N 1
ATOM 1431 C CA . ARG A 1 176 ? 1.120 21.394 17.531 1.00 85.50 176 ARG A CA 1
ATOM 1432 C C . ARG A 1 176 ? 0.623 22.066 16.249 1.00 85.50 176 ARG A C 1
ATOM 1434 O O . ARG A 1 176 ? 0.227 21.359 15.331 1.00 85.50 176 ARG A O 1
ATOM 1441 N N . ILE A 1 177 ? 0.680 23.392 16.159 1.00 81.81 177 ILE A N 1
ATOM 1442 C CA . ILE A 1 177 ? 0.401 24.168 14.944 1.00 81.81 177 ILE A CA 1
ATOM 1443 C C . ILE A 1 177 ? 1.444 23.843 13.872 1.00 81.81 177 ILE A C 1
ATOM 1445 O O . ILE A 1 177 ? 1.069 23.633 12.726 1.00 81.81 177 ILE A O 1
ATOM 1449 N N . HIS A 1 178 ? 2.725 23.729 14.230 1.00 85.19 178 HIS A N 1
ATOM 1450 C CA . HIS A 1 178 ? 3.792 23.335 13.313 1.00 85.19 178 HIS A CA 1
ATOM 1451 C C . HIS A 1 178 ? 3.557 21.928 12.753 1.00 85.19 178 HIS A C 1
ATOM 1453 O O . HIS A 1 178 ? 3.467 21.778 11.539 1.00 85.19 178 HIS A O 1
ATOM 1459 N N . ASN A 1 179 ? 3.332 20.935 13.619 1.00 82.44 179 ASN A N 1
ATOM 1460 C CA . ASN A 1 179 ? 3.036 19.562 13.206 1.00 82.44 179 ASN A CA 1
ATOM 1461 C C . ASN A 1 179 ? 1.769 19.490 12.325 1.00 82.44 179 ASN A C 1
ATOM 1463 O O . ASN A 1 179 ? 1.775 18.824 11.294 1.00 82.44 179 ASN A O 1
ATOM 1467 N N . LEU A 1 180 ? 0.699 20.218 12.680 1.00 83.44 180 LEU A N 1
ATOM 1468 C CA . LEU A 1 180 ? -0.521 20.304 11.865 1.00 83.44 180 LEU A CA 1
ATOM 1469 C C . LEU A 1 180 ? -0.284 21.022 10.528 1.00 83.44 180 LEU A C 1
ATOM 1471 O O . LEU A 1 180 ? -0.920 20.677 9.539 1.00 83.44 180 LEU A O 1
ATOM 1475 N N . LEU A 1 181 ? 0.614 22.009 10.460 1.00 83.25 181 LEU A N 1
ATOM 1476 C CA . LEU A 1 181 ? 0.997 22.667 9.208 1.00 83.25 181 LEU A CA 1
ATOM 1477 C C . LEU A 1 181 ? 1.851 21.754 8.320 1.00 83.25 181 LEU A C 1
ATOM 1479 O O . LEU A 1 181 ? 1.675 21.785 7.103 1.00 83.25 181 LEU A O 1
ATOM 1483 N N . GLU A 1 182 ? 2.729 20.930 8.896 1.00 85.75 182 GLU A N 1
ATOM 1484 C CA . GLU A 1 182 ? 3.449 19.882 8.165 1.00 85.75 182 GLU A CA 1
ATOM 1485 C C . GLU A 1 182 ? 2.483 18.823 7.619 1.00 85.75 182 GLU A C 1
ATOM 1487 O O . GLU A 1 182 ? 2.523 18.540 6.425 1.00 85.75 182 GLU A O 1
ATOM 1492 N N . GLU A 1 183 ? 1.548 18.325 8.432 1.00 86.50 183 GLU A N 1
ATOM 1493 C CA . GLU A 1 183 ? 0.508 17.367 8.023 1.00 86.50 183 GLU A CA 1
ATOM 1494 C C . GLU A 1 183 ? -0.416 17.948 6.934 1.00 86.50 183 GLU A C 1
ATOM 1496 O O . GLU A 1 183 ? -0.635 17.333 5.890 1.00 86.50 183 GLU A O 1
ATOM 1501 N N . ILE A 1 184 ? -0.881 19.191 7.102 1.00 82.75 184 ILE A N 1
ATOM 1502 C CA . ILE A 1 184 ? -1.657 19.924 6.090 1.00 82.75 184 ILE A CA 1
ATOM 1503 C C . ILE A 1 184 ? -0.852 20.128 4.797 1.00 82.75 184 ILE A C 1
ATOM 1505 O O . ILE A 1 184 ? -1.440 20.165 3.715 1.00 82.75 184 ILE A O 1
ATOM 1509 N N . ASN A 1 185 ? 0.471 20.291 4.866 1.00 82.12 185 ASN A N 1
ATOM 1510 C CA . ASN A 1 185 ? 1.307 20.426 3.676 1.00 82.12 185 ASN A CA 1
ATOM 1511 C C . ASN A 1 185 ? 1.572 19.071 3.008 1.00 82.12 185 ASN A C 1
ATOM 1513 O O . ASN A 1 185 ? 1.428 18.989 1.792 1.00 82.12 185 ASN A O 1
ATOM 1517 N N . PHE A 1 186 ? 1.825 18.008 3.772 1.00 85.00 186 PHE A N 1
ATOM 1518 C CA . PHE A 1 186 ? 1.911 16.634 3.272 1.00 85.00 186 PHE A CA 1
ATOM 1519 C C . PHE A 1 186 ? 0.637 16.246 2.503 1.00 85.00 186 PHE A C 1
ATOM 1521 O O . PHE A 1 186 ? 0.706 15.890 1.329 1.00 85.00 186 PHE A O 1
ATOM 1528 N N . LEU A 1 187 ? -0.542 16.463 3.097 1.00 81.88 187 LEU A N 1
ATOM 1529 C CA . LEU A 1 187 ? -1.837 16.197 2.457 1.00 81.88 187 LEU A CA 1
ATOM 1530 C C . LEU A 1 187 ? -2.099 17.083 1.220 1.00 81.88 187 LEU A C 1
ATOM 1532 O O . LEU A 1 187 ? -2.796 16.666 0.292 1.00 81.88 187 LEU A O 1
ATOM 1536 N N . LYS A 1 188 ? -1.544 18.306 1.151 1.00 82.31 188 LYS A N 1
ATOM 1537 C CA . LYS A 1 188 ? -1.591 19.133 -0.074 1.00 82.31 188 LYS A CA 1
ATOM 1538 C C . LYS A 1 188 ? -0.708 18.564 -1.182 1.00 82.31 188 LYS A C 1
ATOM 1540 O O . LYS A 1 188 ? -1.131 18.621 -2.338 1.00 82.31 188 LYS A O 1
ATOM 1545 N N . GLU A 1 189 ? 0.487 18.072 -0.851 1.00 82.50 189 GLU A N 1
ATOM 1546 C CA . GLU A 1 189 ? 1.403 17.448 -1.811 1.00 82.50 189 GLU A CA 1
ATOM 1547 C C . GLU A 1 189 ? 0.827 16.128 -2.334 1.00 82.50 189 GLU A C 1
ATOM 1549 O O . GLU A 1 189 ? 0.724 15.949 -3.545 1.00 82.50 189 GLU A O 1
ATOM 1554 N N . GLU A 1 190 ? 0.322 15.265 -1.454 1.00 84.94 190 GLU A N 1
ATOM 1555 C CA . GLU A 1 190 ? -0.318 13.999 -1.826 1.00 84.94 190 GLU A CA 1
ATOM 1556 C C . GLU A 1 190 ? -1.536 14.230 -2.745 1.00 84.94 190 GLU A C 1
ATOM 1558 O O . GLU A 1 190 ? -1.663 13.637 -3.820 1.00 84.94 190 GLU A O 1
ATOM 1563 N N . ARG A 1 191 ? -2.395 15.203 -2.401 1.00 80.12 191 ARG A N 1
ATOM 1564 C CA . ARG A 1 191 ? -3.518 15.636 -3.251 1.00 80.12 191 ARG A CA 1
ATOM 1565 C C . ARG A 1 191 ? -3.056 16.191 -4.606 1.00 80.12 191 ARG A C 1
ATOM 1567 O O . ARG A 1 191 ? -3.766 16.021 -5.603 1.00 80.12 191 ARG A O 1
ATOM 1574 N N . LEU A 1 192 ? -1.905 16.866 -4.668 1.00 85.06 192 LEU A N 1
ATOM 1575 C CA . LEU A 1 192 ? -1.324 17.333 -5.930 1.00 85.06 192 LEU A CA 1
ATOM 1576 C C . LEU A 1 192 ? -0.862 16.140 -6.779 1.00 85.06 192 LEU A C 1
ATOM 1578 O O . LEU A 1 192 ? -1.232 16.069 -7.950 1.00 85.06 192 LEU A O 1
ATOM 1582 N N . GLU A 1 193 ? -0.177 15.159 -6.187 1.00 82.81 193 GLU A N 1
ATOM 1583 C CA . GLU A 1 193 ? 0.233 13.932 -6.881 1.00 82.81 193 GLU A CA 1
ATOM 1584 C C . GLU A 1 193 ? -0.964 13.139 -7.427 1.00 82.81 193 GLU A C 1
ATOM 1586 O O . GLU A 1 193 ? -0.955 12.753 -8.599 1.00 82.81 193 GLU A O 1
ATOM 1591 N N . TYR A 1 194 ? -2.035 12.952 -6.645 1.00 81.75 194 TYR A N 1
ATOM 1592 C CA . TYR A 1 194 ? -3.271 12.336 -7.148 1.00 81.75 194 TYR A CA 1
ATOM 1593 C C . TYR A 1 194 ? -3.880 13.134 -8.310 1.00 81.75 194 TYR A C 1
ATOM 1595 O O . TYR A 1 194 ? -4.307 12.552 -9.310 1.00 81.75 194 TYR A O 1
ATOM 1603 N N . THR A 1 195 ? -3.872 14.468 -8.226 1.00 85.44 195 THR A N 1
ATOM 1604 C CA . THR A 1 195 ? -4.368 15.346 -9.299 1.00 85.44 195 THR A CA 1
ATOM 1605 C C . THR A 1 195 ? -3.550 15.189 -10.585 1.00 85.44 195 THR A C 1
ATOM 1607 O O . THR A 1 195 ? -4.116 15.188 -11.681 1.00 85.44 195 THR A O 1
ATOM 1610 N N . GLU A 1 196 ? -2.230 15.026 -10.487 1.00 82.31 196 GLU A N 1
ATOM 1611 C CA . GLU A 1 196 ? -1.359 14.787 -11.642 1.00 82.31 196 GLU A CA 1
ATOM 1612 C C . GLU A 1 196 ? -1.516 13.379 -12.219 1.00 82.31 196 GLU A C 1
ATOM 1614 O O . GLU A 1 196 ? -1.650 13.240 -13.435 1.00 82.31 196 GLU A O 1
ATOM 1619 N N . MET A 1 197 ? -1.626 12.344 -11.382 1.00 82.25 197 MET A N 1
ATOM 1620 C CA . MET A 1 197 ? -1.921 10.987 -11.855 1.00 82.25 197 MET A CA 1
ATOM 1621 C C . MET A 1 197 ? -3.261 10.928 -12.604 1.00 82.25 197 MET A C 1
ATOM 1623 O O . MET A 1 197 ? -3.327 10.352 -13.690 1.00 82.25 197 MET A O 1
ATOM 1627 N N . ILE A 1 198 ? -4.304 11.605 -12.105 1.00 81.00 198 ILE A N 1
ATOM 1628 C CA . ILE A 1 198 ? -5.604 11.720 -12.787 1.00 81.00 198 ILE A CA 1
ATOM 1629 C C . ILE A 1 198 ? -5.475 12.449 -14.137 1.00 81.00 198 ILE A C 1
ATOM 1631 O O . ILE A 1 198 ? -6.094 12.022 -15.115 1.00 81.00 198 ILE A O 1
ATOM 1635 N N . LYS A 1 199 ? -4.662 13.514 -14.239 1.00 85.06 199 LYS A N 1
ATOM 1636 C CA . LYS A 1 199 ? -4.370 14.171 -15.531 1.00 85.06 199 LYS A CA 1
ATOM 1637 C C . LYS A 1 199 ? -3.692 13.203 -16.508 1.00 85.06 199 LYS A C 1
ATOM 1639 O O . LYS A 1 199 ? -4.092 13.145 -17.669 1.00 85.06 199 LYS A O 1
ATOM 1644 N N . CYS A 1 200 ? -2.714 12.422 -16.047 1.00 80.25 200 CYS A N 1
ATOM 1645 C CA . CYS A 1 200 ? -2.010 11.448 -16.882 1.00 80.25 200 CYS A CA 1
ATOM 1646 C C . CYS A 1 200 ? -2.933 10.331 -17.385 1.00 80.25 200 CYS A C 1
ATOM 1648 O O . CYS A 1 200 ? -2.923 10.046 -18.579 1.00 80.25 200 CYS A O 1
ATOM 1650 N N . TYR A 1 201 ? -3.775 9.746 -16.525 1.00 80.62 201 TYR A N 1
ATOM 1651 C CA . TYR A 1 201 ? -4.737 8.725 -16.957 1.00 80.62 201 TYR A CA 1
ATOM 1652 C C . TYR A 1 201 ? -5.772 9.285 -17.944 1.00 80.62 201 TYR A C 1
ATOM 1654 O O . TYR A 1 201 ? -6.056 8.644 -18.952 1.00 80.62 201 TYR A O 1
ATOM 1662 N N . LYS A 1 202 ? -6.265 10.517 -17.742 1.00 84.25 202 LYS A N 1
ATOM 1663 C CA . LYS A 1 202 ? -7.143 11.191 -18.719 1.00 84.25 202 LYS A CA 1
ATOM 1664 C C . LYS A 1 202 ? -6.458 11.428 -20.069 1.00 84.25 202 LYS A C 1
ATOM 1666 O O . LYS A 1 202 ? -7.111 11.326 -21.102 1.00 84.25 202 LYS A O 1
ATOM 1671 N N . GLN A 1 203 ? -5.155 11.715 -20.083 1.00 83.88 203 GLN A N 1
ATOM 1672 C CA . GLN A 1 203 ? -4.397 11.842 -21.329 1.00 83.88 203 GLN A CA 1
ATOM 1673 C C . GLN A 1 203 ? -4.158 10.482 -22.005 1.00 83.88 203 GLN A C 1
ATOM 1675 O O . GLN A 1 203 ? -4.250 10.393 -23.225 1.00 83.88 203 GLN A O 1
ATOM 1680 N N . GLN A 1 204 ? -3.910 9.421 -21.233 1.00 80.88 204 GLN A N 1
ATOM 1681 C CA . GLN A 1 204 ? -3.765 8.056 -21.746 1.00 80.88 204 GLN A CA 1
ATOM 1682 C C . GLN A 1 204 ? -5.067 7.551 -22.391 1.00 80.88 204 GLN A C 1
ATOM 1684 O O . GLN A 1 204 ? -5.032 7.030 -23.503 1.00 80.88 204 GLN A O 1
ATOM 1689 N N . VAL A 1 205 ? -6.214 7.781 -21.740 1.00 83.75 205 VAL A N 1
ATOM 1690 C CA . VAL A 1 205 ? -7.547 7.496 -22.300 1.00 83.75 205 VAL A CA 1
ATOM 1691 C C . VAL A 1 205 ? -7.739 8.235 -23.628 1.00 83.75 205 VAL A C 1
ATOM 1693 O O . VAL A 1 205 ? -7.986 7.581 -24.633 1.00 83.75 205 VAL A O 1
ATOM 1696 N N . ARG A 1 206 ? -7.464 9.546 -23.689 1.00 85.56 206 ARG A N 1
ATOM 1697 C CA . ARG A 1 206 ? -7.532 10.339 -24.936 1.00 85.56 206 ARG A CA 1
ATOM 1698 C C . ARG A 1 206 ? -6.627 9.854 -26.065 1.00 85.56 206 ARG A C 1
ATOM 1700 O O . ARG A 1 206 ? -6.962 10.028 -27.233 1.00 85.56 206 ARG A O 1
ATOM 1707 N N . CYS A 1 207 ? -5.469 9.279 -25.750 1.00 80.19 207 CYS A N 1
ATOM 1708 C CA . CYS A 1 207 ? -4.600 8.677 -26.762 1.00 80.19 207 CYS A CA 1
ATOM 1709 C C . CYS A 1 207 ? -5.189 7.368 -27.311 1.00 80.19 207 CYS A C 1
ATOM 1711 O O . CYS A 1 207 ? -5.043 7.101 -28.499 1.00 80.19 207 CYS A O 1
ATOM 1713 N N . ARG A 1 208 ? -5.874 6.580 -26.472 1.00 82.50 208 ARG A N 1
ATOM 1714 C CA . ARG A 1 208 ? -6.563 5.344 -26.877 1.00 82.50 208 ARG A CA 1
ATOM 1715 C C . ARG A 1 208 ? -7.877 5.626 -27.613 1.00 82.50 208 ARG A C 1
ATOM 1717 O O . ARG A 1 208 ? -8.149 4.959 -28.600 1.00 82.50 208 ARG A O 1
ATOM 1724 N N . GLU A 1 209 ? -8.637 6.642 -27.204 1.00 81.94 209 GLU A N 1
ATOM 1725 C CA . GLU A 1 209 ? -9.830 7.136 -27.916 1.00 81.94 209 GLU A CA 1
ATOM 1726 C C . GLU A 1 209 ? -9.479 7.513 -29.364 1.00 81.94 209 GLU A C 1
ATOM 1728 O O . GLU A 1 209 ? -10.084 6.994 -30.294 1.00 81.94 209 GLU A O 1
ATOM 1733 N N . LYS A 1 210 ? -8.412 8.297 -29.569 1.00 84.38 210 LYS A N 1
ATOM 1734 C CA . LYS A 1 210 ? -7.917 8.654 -30.912 1.00 84.38 210 LYS A CA 1
ATOM 1735 C C . LYS A 1 210 ? -7.406 7.478 -31.740 1.00 84.38 210 LYS A C 1
ATOM 1737 O O . LYS A 1 210 ? -7.427 7.538 -32.966 1.00 84.38 210 LYS A O 1
ATOM 1742 N N . GLU A 1 211 ? -6.914 6.427 -31.093 1.00 79.56 211 GLU A N 1
ATOM 1743 C CA . GLU A 1 211 ? -6.509 5.207 -31.790 1.00 79.56 211 GLU A CA 1
ATOM 1744 C C . GLU A 1 211 ? -7.729 4.378 -32.214 1.00 79.56 211 GLU A C 1
ATOM 1746 O O . GLU A 1 211 ? -7.752 3.850 -33.321 1.00 79.56 211 GLU A O 1
ATOM 1751 N N . ILE A 1 212 ? -8.775 4.336 -31.385 1.00 79.50 212 ILE A N 1
ATOM 1752 C CA . ILE A 1 212 ? -10.072 3.749 -31.744 1.00 79.50 212 ILE A CA 1
ATOM 1753 C C . ILE A 1 212 ? -10.689 4.520 -32.922 1.00 79.50 212 ILE A C 1
ATOM 1755 O O . ILE A 1 212 ? -11.071 3.886 -33.901 1.00 79.50 212 ILE A O 1
ATOM 1759 N N . GLU A 1 213 ? -10.684 5.858 -32.889 1.00 79.94 213 GLU A N 1
ATOM 1760 C CA . GLU A 1 213 ? -11.096 6.713 -34.017 1.00 79.94 213 GLU A CA 1
ATOM 1761 C C . GLU A 1 213 ? -10.273 6.409 -35.287 1.00 79.94 213 GLU A C 1
ATOM 1763 O O . GLU A 1 213 ? -10.839 6.218 -36.361 1.00 79.94 213 GLU A O 1
ATOM 1768 N N . ARG A 1 214 ? -8.937 6.291 -35.185 1.00 84.44 214 ARG A N 1
ATOM 1769 C CA . ARG A 1 214 ? -8.061 5.941 -36.323 1.00 84.44 214 ARG A CA 1
ATOM 1770 C C . ARG A 1 214 ? -8.425 4.585 -36.931 1.00 84.44 214 ARG A C 1
ATOM 1772 O O . ARG A 1 214 ? -8.508 4.466 -38.153 1.00 84.44 214 ARG A O 1
ATOM 1779 N N . LEU A 1 215 ? -8.619 3.569 -36.091 1.00 76.56 215 LEU A N 1
ATOM 1780 C CA . LEU A 1 215 ? -8.971 2.215 -36.518 1.00 76.56 215 LEU A CA 1
ATOM 1781 C C . LEU A 1 215 ? -10.379 2.168 -37.131 1.00 76.56 215 LEU A C 1
ATOM 1783 O O . LEU A 1 215 ? -10.571 1.487 -38.134 1.00 76.56 215 LEU A O 1
ATOM 1787 N N . GLN A 1 216 ? -11.333 2.935 -36.597 1.00 73.25 216 GLN A N 1
ATOM 1788 C CA . GLN A 1 216 ? -12.671 3.101 -37.174 1.00 73.25 216 GLN A CA 1
ATOM 1789 C C . GLN A 1 216 ? -12.601 3.742 -38.568 1.00 73.25 216 GLN A C 1
ATOM 1791 O O . GLN A 1 216 ? -13.059 3.127 -39.529 1.00 73.25 216 GLN A O 1
ATOM 1796 N N . CYS A 1 217 ? -11.912 4.877 -38.724 1.00 73.25 217 CYS A N 1
ATOM 1797 C CA . CYS A 1 217 ? -11.707 5.526 -40.027 1.00 73.25 217 CYS A CA 1
ATOM 1798 C C . CYS A 1 217 ? -11.015 4.610 -41.061 1.00 73.25 217 CYS A C 1
ATOM 1800 O O . CYS A 1 217 ? -11.282 4.707 -42.258 1.00 73.25 217 CYS A O 1
ATOM 1802 N N . MET A 1 218 ? -10.125 3.707 -40.627 1.00 65.69 218 MET A N 1
ATOM 1803 C CA . MET A 1 218 ? -9.504 2.709 -41.514 1.00 65.69 218 MET A CA 1
ATOM 1804 C C . MET A 1 218 ? -10.454 1.573 -41.924 1.00 65.69 218 MET A C 1
ATOM 1806 O O . MET A 1 218 ? -10.263 0.985 -42.988 1.00 65.69 218 MET A O 1
ATOM 1810 N N . LEU A 1 219 ? -11.469 1.264 -41.114 1.00 63.34 219 LEU A N 1
ATOM 1811 C CA . LEU A 1 219 ? -12.498 0.267 -41.425 1.00 63.34 219 LEU A CA 1
ATOM 1812 C C . LEU A 1 219 ? -13.617 0.844 -42.307 1.00 63.34 219 LEU A C 1
ATOM 1814 O O . LEU A 1 219 ? -14.143 0.127 -43.154 1.00 63.34 219 LEU A O 1
ATOM 1818 N N . GLU A 1 220 ? -13.936 2.135 -42.173 1.00 61.56 220 GLU A N 1
ATOM 1819 C CA . GLU A 1 220 ? -14.981 2.835 -42.944 1.00 61.56 220 GLU A CA 1
ATOM 1820 C C . GLU A 1 220 ? -14.725 2.879 -44.464 1.00 61.56 220 GLU A C 1
ATOM 1822 O O . GLU A 1 220 ? -15.671 2.959 -45.246 1.00 61.56 220 GLU A O 1
ATOM 1827 N N . GLY A 1 221 ? -13.462 2.790 -44.898 1.00 58.97 221 GLY A N 1
ATOM 1828 C CA . GLY A 1 221 ? -13.086 2.679 -46.316 1.00 58.97 221 GLY A CA 1
ATOM 1829 C C . GLY A 1 221 ? -12.948 1.242 -46.840 1.00 58.97 221 GLY A C 1
ATOM 1830 O O . GLY A 1 221 ? -12.674 1.046 -48.026 1.00 58.97 221 GLY A O 1
ATOM 1831 N N . GLY A 1 222 ? -13.078 0.234 -45.973 1.00 60.00 222 GLY A N 1
ATOM 1832 C CA . GLY A 1 222 ? -12.893 -1.174 -46.315 1.00 60.00 222 GLY A CA 1
ATOM 1833 C C . GLY A 1 222 ? -14.184 -1.881 -46.728 1.00 60.00 222 GLY A C 1
ATOM 1834 O O . GLY A 1 222 ? -15.297 -1.412 -46.499 1.00 60.00 222 GLY A O 1
ATOM 1835 N N . ARG A 1 223 ? -14.046 -3.093 -47.279 1.00 55.66 223 ARG A N 1
ATOM 1836 C CA . ARG A 1 223 ? -15.150 -4.065 -47.261 1.00 55.66 223 ARG A CA 1
ATOM 1837 C C . ARG A 1 223 ? -15.362 -4.448 -45.783 1.00 55.66 223 ARG A C 1
ATOM 1839 O O . ARG A 1 223 ? -14.381 -4.865 -45.164 1.00 55.66 223 ARG A O 1
ATOM 1846 N N . PRO A 1 224 ? -16.565 -4.296 -45.197 1.00 55.69 224 PRO A N 1
ATOM 1847 C CA . PRO A 1 224 ? -16.768 -4.537 -43.769 1.00 55.69 224 PRO A CA 1
ATOM 1848 C C . PRO A 1 224 ? -16.459 -5.994 -43.409 1.00 55.69 224 PRO A C 1
ATOM 1850 O O . PRO A 1 224 ? -16.619 -6.886 -44.245 1.00 55.69 224 PRO A O 1
ATOM 1853 N N . ALA A 1 225 ? -16.039 -6.244 -42.165 1.00 51.31 225 ALA A N 1
ATOM 1854 C CA . ALA A 1 225 ? -15.640 -7.579 -41.705 1.00 51.31 225 ALA A CA 1
ATOM 1855 C C . ALA A 1 225 ? -16.731 -8.636 -41.969 1.00 51.31 225 ALA A C 1
ATOM 1857 O O . ALA A 1 225 ? -16.438 -9.716 -42.479 1.00 51.31 225 ALA A O 1
ATOM 1858 N N . ASP A 1 226 ? -17.997 -8.277 -41.759 1.00 52.69 226 ASP A N 1
ATOM 1859 C CA . ASP A 1 226 ? -19.175 -9.122 -42.003 1.00 52.69 226 ASP A CA 1
ATOM 1860 C C . ASP A 1 226 ? -19.311 -9.572 -43.476 1.00 52.69 226 ASP A C 1
ATOM 1862 O O . ASP A 1 226 ? -19.876 -10.626 -43.768 1.00 52.69 226 ASP A O 1
ATOM 1866 N N . ALA A 1 227 ? -18.771 -8.792 -44.421 1.00 56.19 227 ALA A N 1
ATOM 1867 C CA . ALA A 1 227 ? -18.720 -9.122 -45.848 1.00 56.19 227 ALA A CA 1
ATOM 1868 C C . ALA A 1 227 ? -17.466 -9.925 -46.249 1.00 56.19 227 ALA A C 1
ATOM 1870 O O . ALA A 1 227 ? -17.421 -10.468 -47.351 1.00 56.19 227 ALA A O 1
ATOM 1871 N N . LEU A 1 228 ? -16.455 -10.016 -45.379 1.00 52.34 228 LEU A N 1
ATOM 1872 C CA . LEU A 1 228 ? -15.342 -10.964 -45.511 1.00 52.34 228 LEU A CA 1
ATOM 1873 C C . LEU A 1 228 ? -15.680 -12.321 -44.880 1.00 52.34 228 LEU A C 1
ATOM 1875 O O . LEU A 1 228 ? -15.259 -13.348 -45.405 1.00 52.34 228 LEU A O 1
ATOM 1879 N N . VAL A 1 229 ? -16.482 -12.341 -43.809 1.00 52.50 229 VAL A N 1
ATOM 1880 C CA . VAL A 1 229 ? -17.005 -13.581 -43.208 1.00 52.50 229 VAL A CA 1
ATOM 1881 C C . VAL A 1 229 ? -17.907 -14.328 -44.199 1.00 52.50 229 VAL A C 1
ATOM 1883 O O . VAL A 1 229 ? -17.670 -15.506 -44.447 1.00 52.50 229 VAL A O 1
ATOM 1886 N N . LYS A 1 230 ? -18.854 -13.636 -44.850 1.00 53.50 230 LYS A N 1
ATOM 1887 C CA . LYS A 1 230 ? -19.806 -14.243 -45.807 1.00 53.50 230 LYS A CA 1
ATOM 1888 C C . LYS A 1 230 ? -19.193 -14.818 -47.087 1.00 53.50 230 LYS A C 1
ATOM 1890 O O . LYS A 1 230 ? -19.783 -15.715 -47.686 1.00 53.50 230 LYS A O 1
ATOM 1895 N N . ASP A 1 231 ? -18.031 -14.319 -47.507 1.00 48.31 231 ASP A N 1
ATOM 1896 C CA . ASP A 1 231 ? -17.285 -14.865 -48.652 1.00 48.31 231 ASP A CA 1
ATOM 1897 C C . ASP A 1 231 ? -16.317 -15.998 -48.226 1.00 48.31 231 ASP A C 1
ATOM 1899 O O . ASP A 1 231 ? -15.652 -16.604 -49.069 1.00 48.31 231 ASP A O 1
ATOM 1903 N N . CYS A 1 232 ? -16.239 -16.325 -46.928 1.00 47.59 232 CYS A N 1
ATOM 1904 C CA . CYS A 1 232 ? -15.411 -17.403 -46.395 1.00 47.59 232 CYS A CA 1
ATOM 1905 C C . CYS A 1 232 ? -16.184 -18.736 -46.359 1.00 47.59 232 CYS A C 1
ATOM 1907 O O . CYS A 1 232 ? -17.338 -18.806 -45.945 1.00 47.59 232 CYS A O 1
ATOM 1909 N N . CYS A 1 233 ? -15.548 -19.835 -46.772 1.00 46.12 233 CYS A N 1
ATOM 1910 C CA . CYS A 1 233 ? -16.228 -21.107 -47.067 1.00 46.12 233 CYS A CA 1
ATOM 1911 C C . CYS A 1 233 ? -16.611 -21.965 -45.835 1.00 46.12 233 CYS A C 1
ATOM 1913 O O . CYS A 1 233 ? -16.616 -23.192 -45.923 1.00 46.12 233 CYS A O 1
ATOM 1915 N N . TYR A 1 234 ? -16.951 -21.351 -44.695 1.00 49.28 234 TYR A N 1
ATOM 1916 C CA . TYR A 1 234 ? -17.235 -22.038 -43.425 1.00 49.28 234 TYR A CA 1
ATOM 1917 C C . TYR A 1 234 ? -18.580 -21.617 -42.811 1.00 49.28 234 TYR A C 1
ATOM 1919 O O . TYR A 1 234 ? -18.630 -20.956 -41.776 1.00 49.28 234 TYR A O 1
ATOM 1927 N N . LYS A 1 235 ? -19.691 -22.065 -43.405 1.00 52.19 235 LYS A N 1
ATOM 1928 C CA . LYS A 1 235 ? -21.048 -21.830 -42.862 1.00 52.19 235 LYS A CA 1
ATOM 1929 C C . LYS A 1 235 ? -21.231 -22.406 -41.449 1.00 52.19 235 LYS A C 1
ATOM 1931 O O . LYS A 1 235 ? -21.862 -21.785 -40.601 1.00 52.19 235 LYS A O 1
ATOM 1936 N N . ASP A 1 236 ? -20.562 -23.522 -41.156 1.00 54.12 236 ASP A N 1
ATOM 1937 C CA . ASP A 1 236 ? -20.498 -24.130 -39.817 1.00 54.12 236 ASP A CA 1
ATOM 1938 C C . ASP A 1 236 ? -19.760 -23.261 -38.777 1.00 54.12 236 ASP A C 1
ATOM 1940 O O . ASP A 1 236 ? -19.801 -23.564 -37.582 1.00 54.12 236 ASP A O 1
ATOM 1944 N N . ALA A 1 237 ? -19.031 -22.226 -39.215 1.00 57.06 237 ALA A N 1
ATOM 1945 C CA . ALA A 1 237 ? -18.415 -21.224 -38.351 1.00 57.06 237 ALA A CA 1
ATOM 1946 C C . ALA A 1 237 ? -19.319 -19.996 -38.170 1.00 57.06 237 ALA A C 1
ATOM 1948 O O . ALA A 1 237 ? -19.360 -19.470 -37.063 1.00 57.06 237 ALA A O 1
ATOM 1949 N N . GLU A 1 238 ? -20.089 -19.588 -39.189 1.00 56.31 238 GLU A N 1
ATOM 1950 C CA . GLU A 1 238 ? -21.127 -18.551 -39.050 1.00 56.31 238 GLU A CA 1
ATOM 1951 C C . GLU A 1 238 ? -22.181 -18.972 -38.013 1.00 56.31 238 GLU A C 1
ATOM 1953 O O . GLU A 1 238 ? -22.420 -18.247 -37.053 1.00 56.31 238 GLU A O 1
ATOM 1958 N N . GLU A 1 239 ? -22.721 -20.192 -38.118 1.00 65.19 239 GLU A N 1
ATOM 1959 C CA . GLU A 1 239 ? -23.754 -20.692 -37.194 1.00 65.19 239 GLU A CA 1
ATOM 1960 C C . GLU A 1 239 ? -23.236 -20.883 -35.749 1.00 65.19 239 GLU A C 1
ATOM 1962 O O . GLU A 1 239 ? -24.012 -20.901 -34.794 1.00 65.19 239 GLU A O 1
ATOM 1967 N N . LYS A 1 240 ? -21.913 -21.018 -35.567 1.00 72.44 240 LYS A N 1
ATOM 1968 C CA . LYS A 1 240 ? -21.256 -21.036 -34.246 1.00 72.44 240 LYS A CA 1
ATOM 1969 C C . LYS A 1 240 ? -20.936 -19.636 -33.738 1.00 72.44 240 LYS A C 1
ATOM 1971 O O . LYS A 1 240 ? -21.039 -19.414 -32.538 1.00 72.44 240 LYS A O 1
ATOM 1976 N N . LEU A 1 241 ? -20.565 -18.707 -34.619 1.00 69.88 241 LEU A N 1
ATOM 1977 C CA . LEU A 1 241 ? -20.388 -17.297 -34.277 1.00 69.88 241 LEU A CA 1
ATOM 1978 C C . LEU A 1 241 ? -21.706 -16.682 -33.817 1.00 69.88 241 LEU A C 1
ATOM 1980 O O . LEU A 1 241 ? -21.706 -16.014 -32.795 1.00 69.88 241 LEU A O 1
ATOM 1984 N N . GLU A 1 242 ? -22.817 -16.969 -34.495 1.00 74.38 242 GLU A N 1
ATOM 1985 C CA . GLU A 1 242 ? -24.152 -16.499 -34.107 1.00 74.38 242 GLU A CA 1
ATOM 1986 C C . GLU A 1 242 ? -24.537 -17.009 -32.705 1.00 74.38 242 GLU A C 1
ATOM 1988 O O . GLU A 1 242 ? -24.881 -16.215 -31.833 1.00 74.38 242 GLU A O 1
ATOM 1993 N N . LYS A 1 243 ? -24.331 -18.305 -32.424 1.00 77.94 243 LYS A N 1
ATOM 1994 C CA . LYS A 1 243 ? -24.570 -18.898 -31.091 1.00 77.94 243 LYS A CA 1
ATOM 1995 C C . LYS A 1 243 ? -23.648 -18.325 -30.010 1.00 77.94 243 LYS A C 1
ATOM 1997 O O . LYS A 1 243 ? -24.126 -17.949 -28.947 1.00 77.94 243 LYS A O 1
ATOM 2002 N N . LEU A 1 244 ? -22.351 -18.171 -30.292 1.00 76.94 244 LEU A N 1
ATOM 2003 C CA . LEU A 1 244 ? -21.399 -17.518 -29.382 1.00 76.94 244 LEU A CA 1
ATOM 2004 C C . LEU A 1 244 ? -21.709 -16.025 -29.181 1.00 76.94 244 LEU A C 1
ATOM 2006 O O . LEU A 1 244 ? -21.388 -15.464 -28.136 1.00 76.94 244 LEU A O 1
ATOM 2010 N N . GLN A 1 245 ? -22.324 -15.364 -30.161 1.00 79.12 245 GLN A N 1
ATOM 2011 C CA . GLN A 1 245 ? -22.728 -13.963 -30.092 1.00 79.12 245 GLN A CA 1
ATOM 2012 C C . GLN A 1 245 ? -24.014 -13.790 -29.272 1.00 79.12 245 GLN A C 1
ATOM 2014 O O . GLN A 1 245 ? -24.083 -12.855 -28.473 1.00 79.12 245 GLN A O 1
ATOM 2019 N N . ASP A 1 246 ? -24.967 -14.719 -29.378 1.00 83.94 246 ASP A N 1
ATOM 2020 C CA . ASP A 1 246 ? -26.120 -14.823 -28.479 1.00 83.94 246 ASP A CA 1
ATOM 2021 C C . ASP A 1 246 ? -25.691 -15.147 -27.040 1.00 83.94 246 ASP A C 1
ATOM 2023 O O . ASP A 1 246 ? -26.124 -14.465 -26.111 1.00 83.94 246 ASP A O 1
ATOM 2027 N N . GLU A 1 247 ? -24.783 -16.109 -26.840 1.00 86.19 247 GLU A N 1
ATOM 2028 C CA . GLU A 1 247 ? -24.178 -16.410 -25.533 1.00 86.19 247 GLU A CA 1
ATOM 2029 C C . GLU A 1 247 ? -23.454 -15.180 -24.959 1.00 86.19 247 GLU A C 1
ATOM 2031 O O . GLU A 1 247 ? -23.661 -14.822 -23.801 1.00 86.19 247 GLU A O 1
ATOM 2036 N N . LEU A 1 248 ? -22.672 -14.452 -25.766 1.00 81.75 248 LEU A N 1
ATOM 2037 C CA . LEU A 1 248 ? -22.040 -13.195 -25.348 1.00 81.75 248 LEU A CA 1
ATOM 2038 C C . LEU A 1 248 ? -23.055 -12.088 -25.035 1.00 81.75 248 LEU A C 1
ATOM 2040 O O . LEU A 1 248 ? -22.781 -11.254 -24.172 1.00 81.75 248 LEU A O 1
ATOM 2044 N N . CYS A 1 249 ? -24.205 -12.040 -25.707 1.00 86.38 249 CYS A N 1
ATOM 2045 C CA . CYS A 1 249 ? -25.282 -11.100 -25.394 1.00 86.38 249 CYS A CA 1
ATOM 2046 C C . CYS A 1 249 ? -26.010 -11.472 -24.094 1.00 86.38 249 CYS A C 1
ATOM 2048 O O . CYS A 1 249 ? -26.288 -10.583 -23.287 1.00 86.38 249 CYS A O 1
ATOM 2050 N N . GLN A 1 250 ? -26.242 -12.763 -23.843 1.00 89.00 250 GLN A N 1
ATOM 2051 C CA . GLN A 1 250 ? -26.789 -13.264 -22.579 1.00 89.00 250 GLN A CA 1
ATOM 2052 C C . GLN A 1 250 ? -25.820 -12.984 -21.422 1.00 89.00 250 GLN A C 1
ATOM 2054 O O . GLN A 1 250 ? -26.198 -12.291 -20.482 1.00 89.00 250 GLN A O 1
ATOM 2059 N N . LEU A 1 251 ? -24.545 -13.364 -21.544 1.00 84.19 251 LEU A N 1
ATOM 2060 C CA . LEU A 1 251 ? -23.507 -13.104 -20.537 1.00 84.19 251 LEU A CA 1
ATOM 2061 C C . LEU A 1 251 ? -23.278 -11.604 -20.281 1.00 84.19 251 LEU A C 1
ATOM 2063 O O . LEU A 1 251 ? -23.023 -11.205 -19.146 1.00 84.19 251 LEU A O 1
ATOM 2067 N N . LYS A 1 252 ? -23.391 -10.738 -21.301 1.00 84.44 252 LYS A N 1
ATOM 2068 C CA . LYS A 1 252 ? -23.358 -9.273 -21.113 1.00 84.44 252 LYS A CA 1
ATOM 2069 C C . LYS A 1 252 ? -24.563 -8.768 -20.323 1.00 84.44 252 LYS A C 1
ATOM 2071 O O . LYS A 1 252 ? -24.394 -7.870 -19.501 1.00 84.44 252 LYS A O 1
ATOM 2076 N N . LYS A 1 253 ? -25.753 -9.328 -20.560 1.00 90.62 253 LYS A N 1
ATOM 2077 C CA . LYS A 1 253 ? -26.961 -8.976 -19.812 1.00 90.62 253 LYS A CA 1
ATOM 2078 C C . LYS A 1 253 ? -26.874 -9.471 -18.368 1.00 90.62 253 LYS A C 1
ATOM 2080 O O . LYS A 1 253 ? -27.003 -8.661 -17.463 1.00 90.62 253 LYS A O 1
ATOM 2085 N N . GLU A 1 254 ? -26.553 -10.745 -18.149 1.00 89.50 254 GLU A N 1
ATOM 2086 C CA . GLU A 1 254 ? -26.337 -11.311 -16.811 1.00 89.50 254 GLU A CA 1
ATOM 2087 C C . GLU A 1 254 ? -25.275 -10.529 -16.036 1.00 89.50 254 GLU A C 1
ATOM 2089 O O . GLU A 1 254 ? -25.475 -10.207 -14.869 1.00 89.50 254 GLU A O 1
ATOM 2094 N N . LYS A 1 255 ? -24.175 -10.135 -16.692 1.00 85.25 255 LYS A N 1
ATOM 2095 C CA . LYS A 1 255 ? -23.177 -9.243 -16.099 1.00 85.25 255 LYS A CA 1
ATOM 2096 C C . LYS A 1 255 ? -23.783 -7.897 -15.679 1.00 85.25 255 LYS A C 1
ATOM 2098 O O . LYS A 1 255 ? -23.482 -7.435 -14.584 1.00 85.25 255 LYS A O 1
ATOM 2103 N N . MET A 1 256 ? -24.593 -7.259 -16.524 1.00 91.88 256 MET A N 1
ATOM 2104 C CA . MET A 1 256 ? -25.225 -5.970 -16.212 1.00 91.88 256 MET A CA 1
ATOM 2105 C C . MET A 1 256 ? -26.212 -6.093 -15.040 1.00 91.88 256 MET A C 1
ATOM 2107 O O . MET A 1 256 ? -26.178 -5.266 -14.127 1.00 91.88 256 MET A O 1
ATOM 2111 N N . ASP A 1 257 ? -27.021 -7.154 -15.030 1.00 91.50 257 ASP A N 1
ATOM 2112 C CA . ASP A 1 257 ? -27.990 -7.473 -13.978 1.00 91.50 257 ASP A CA 1
ATOM 2113 C C . ASP A 1 257 ? -27.264 -7.797 -12.644 1.00 91.50 257 ASP A C 1
ATOM 2115 O O . ASP A 1 257 ? -27.667 -7.344 -11.569 1.00 91.50 257 ASP A O 1
ATOM 2119 N N . LEU A 1 258 ? -26.119 -8.492 -12.694 1.00 89.44 258 LEU A N 1
ATOM 2120 C CA . LEU A 1 258 ? -25.239 -8.732 -11.540 1.00 89.44 258 LEU A CA 1
ATOM 2121 C C . LEU A 1 258 ? -24.526 -7.458 -11.056 1.00 89.44 258 LEU A C 1
ATOM 2123 O O . LEU A 1 258 ? -24.406 -7.251 -9.849 1.00 89.44 258 LEU A O 1
ATOM 2127 N N . GLU A 1 259 ? -24.076 -6.581 -11.958 1.00 87.75 259 GLU A N 1
ATOM 2128 C CA . GLU A 1 259 ? -23.519 -5.267 -11.606 1.00 87.75 259 GLU A CA 1
ATOM 2129 C C . GLU A 1 259 ? -24.590 -4.347 -10.988 1.00 87.75 259 GLU A C 1
ATOM 2131 O O . GLU A 1 259 ? -24.265 -3.530 -10.126 1.00 87.75 259 GLU A O 1
ATOM 2136 N N . GLU A 1 260 ? -25.862 -4.482 -11.376 1.00 92.69 260 GLU A N 1
ATOM 2137 C CA . GLU A 1 260 ? -27.015 -3.815 -10.751 1.00 92.69 260 GLU A CA 1
ATOM 2138 C C . GLU A 1 260 ? -27.282 -4.345 -9.341 1.00 92.69 260 GLU A C 1
ATOM 2140 O O . GLU A 1 260 ? -27.274 -3.571 -8.381 1.00 92.69 260 GLU A O 1
ATOM 2145 N N . HIS A 1 261 ? -27.415 -5.662 -9.176 1.00 91.94 261 HIS A N 1
ATOM 2146 C CA . HIS A 1 261 ? -27.593 -6.275 -7.860 1.00 91.94 261 HIS A CA 1
ATOM 2147 C C . HIS A 1 261 ? -26.405 -6.024 -6.918 1.00 91.94 261 HIS A C 1
ATOM 2149 O O . HIS A 1 261 ? -26.612 -5.829 -5.717 1.00 91.94 261 HIS A O 1
ATOM 2155 N N . LEU A 1 262 ? -25.173 -5.953 -7.434 1.00 86.69 262 LEU A N 1
ATOM 2156 C CA . LEU A 1 262 ? -24.003 -5.561 -6.648 1.00 86.69 262 LEU A CA 1
ATOM 2157 C C . LEU A 1 262 ? -24.092 -4.092 -6.210 1.00 86.69 262 LEU A C 1
ATOM 2159 O O . LEU A 1 262 ? -23.890 -3.808 -5.029 1.00 86.69 262 LEU A O 1
ATOM 2163 N N . ARG A 1 263 ? -24.454 -3.167 -7.112 1.00 90.62 263 ARG A N 1
ATOM 2164 C CA . ARG A 1 263 ? -24.692 -1.749 -6.774 1.00 90.62 263 ARG A CA 1
ATOM 2165 C C . ARG A 1 263 ? -25.782 -1.601 -5.710 1.00 90.62 263 ARG A C 1
ATOM 2167 O O . ARG A 1 263 ? -25.562 -0.912 -4.716 1.00 90.62 263 ARG A O 1
ATOM 2174 N N . GLU A 1 264 ? -26.914 -2.288 -5.857 1.00 92.38 264 GLU A N 1
ATOM 2175 C CA . GLU A 1 264 ? -27.976 -2.299 -4.846 1.00 92.38 264 GLU A CA 1
ATOM 2176 C C . GLU A 1 264 ? -27.513 -2.871 -3.502 1.00 92.38 264 GLU A C 1
ATOM 2178 O O . GLU A 1 264 ? -27.824 -2.306 -2.455 1.00 92.38 264 GLU A O 1
ATOM 2183 N N . SER A 1 265 ? -26.791 -3.996 -3.512 1.00 87.44 265 SER A N 1
ATOM 2184 C CA . SER A 1 265 ? -26.273 -4.637 -2.299 1.00 87.44 265 SER A CA 1
ATOM 2185 C C . SER A 1 265 ? -25.316 -3.704 -1.556 1.00 87.44 265 SER A C 1
ATOM 2187 O O . SER A 1 265 ? -25.457 -3.506 -0.351 1.00 87.44 265 SER A O 1
ATOM 2189 N N . VAL A 1 266 ? -24.421 -3.027 -2.282 1.00 88.25 266 VAL A N 1
ATOM 2190 C CA . VAL A 1 266 ? -23.510 -2.017 -1.727 1.00 88.25 266 VAL A CA 1
ATOM 2191 C C . VAL A 1 266 ? -24.276 -0.813 -1.164 1.00 88.25 266 VAL A C 1
ATOM 2193 O O . VAL A 1 266 ? -23.923 -0.336 -0.086 1.00 88.25 266 VAL A O 1
ATOM 2196 N N . ILE A 1 267 ? -25.349 -0.339 -1.809 1.00 91.25 267 ILE A N 1
ATOM 2197 C CA . ILE A 1 267 ? -26.207 0.730 -1.257 1.00 91.25 267 ILE A CA 1
ATOM 2198 C C . ILE A 1 267 ? -26.879 0.269 0.046 1.00 91.25 267 ILE A C 1
ATOM 2200 O O . ILE A 1 267 ? -26.783 0.956 1.064 1.00 91.25 267 ILE A O 1
ATOM 2204 N N . LYS A 1 268 ? -27.480 -0.928 0.055 1.00 92.38 268 LYS A N 1
ATOM 2205 C CA . LYS A 1 268 ? -28.131 -1.526 1.236 1.00 92.38 268 LYS A CA 1
ATOM 2206 C C . LYS A 1 268 ? -27.130 -1.733 2.386 1.00 92.38 268 LYS A C 1
ATOM 2208 O O . LYS A 1 268 ? -27.465 -1.468 3.540 1.00 92.38 268 LYS A O 1
ATOM 2213 N N . GLN A 1 269 ? -25.884 -2.107 2.085 1.00 85.62 269 GLN A N 1
ATOM 2214 C CA . GLN A 1 269 ? -24.778 -2.170 3.050 1.00 85.62 269 GLN A CA 1
ATOM 2215 C C . GLN A 1 269 ? -24.400 -0.784 3.598 1.00 85.62 269 GLN A C 1
ATOM 2217 O O . GLN A 1 269 ? -24.264 -0.638 4.810 1.00 85.62 269 GLN A O 1
ATOM 2222 N N . HIS A 1 270 ? -24.294 0.251 2.757 1.00 88.75 270 HIS A N 1
ATOM 2223 C CA . HIS A 1 270 ? -24.021 1.621 3.216 1.00 88.75 270 HIS A CA 1
ATOM 2224 C C . HIS A 1 270 ? -25.151 2.176 4.096 1.00 88.75 270 HIS A C 1
ATOM 2226 O O . HIS A 1 270 ? -24.884 2.886 5.065 1.00 88.75 270 HIS A O 1
ATOM 2232 N N . GLU A 1 271 ? -26.412 1.855 3.807 1.00 92.00 271 GLU A N 1
ATOM 2233 C CA . GLU A 1 271 ? -27.537 2.220 4.674 1.00 92.00 271 GLU A CA 1
ATOM 2234 C C . GLU A 1 271 ? -27.549 1.459 6.000 1.00 92.00 271 GLU A C 1
ATOM 2236 O O . GLU A 1 271 ? -27.886 2.042 7.032 1.00 92.00 271 GLU A O 1
ATOM 2241 N N . ALA A 1 272 ? -27.204 0.169 5.988 1.00 90.94 272 ALA A N 1
ATOM 2242 C CA . ALA A 1 272 ? -27.053 -0.627 7.201 1.00 90.94 272 ALA A CA 1
ATOM 2243 C C . ALA A 1 272 ? -25.893 -0.098 8.060 1.00 90.94 272 ALA A C 1
ATOM 2245 O O . ALA A 1 272 ? -26.058 0.077 9.263 1.00 90.94 272 ALA A O 1
ATOM 2246 N N . MET A 1 273 ? -24.763 0.258 7.440 1.00 90.25 273 MET A N 1
ATOM 2247 C CA . MET A 1 273 ? -23.611 0.866 8.110 1.00 90.25 273 MET A CA 1
ATOM 2248 C C . MET A 1 273 ? -23.945 2.247 8.688 1.00 90.25 273 MET A C 1
ATOM 2250 O O . MET A 1 273 ? -23.612 2.514 9.837 1.00 90.25 273 MET A O 1
ATOM 2254 N N . LYS A 1 274 ? -24.665 3.108 7.952 1.00 90.75 274 LYS A N 1
ATOM 2255 C CA . LYS A 1 274 ? -25.167 4.391 8.482 1.00 90.75 274 LYS A CA 1
ATOM 2256 C C . LYS A 1 274 ? -26.091 4.184 9.683 1.00 90.75 274 LYS A C 1
ATOM 2258 O O . LYS A 1 274 ? -25.925 4.856 10.694 1.00 90.75 274 LYS A O 1
ATOM 2263 N N . ARG A 1 275 ? -27.026 3.229 9.605 1.00 91.50 275 ARG A N 1
ATOM 2264 C CA . ARG A 1 275 ? -27.907 2.868 10.730 1.00 91.50 275 ARG A CA 1
ATOM 2265 C C . ARG A 1 275 ? -27.115 2.343 11.931 1.00 91.50 275 ARG A C 1
ATOM 2267 O O . ARG A 1 275 ? -27.397 2.759 13.048 1.00 91.50 275 ARG A O 1
ATOM 2274 N N . ALA A 1 276 ? -26.104 1.503 11.709 1.00 88.75 276 ALA A N 1
ATOM 2275 C CA . ALA A 1 276 ? -25.217 1.012 12.760 1.00 88.75 276 ALA A CA 1
ATOM 2276 C C . ALA A 1 276 ? -24.411 2.147 13.416 1.00 88.75 276 ALA A C 1
ATOM 2278 O O . ALA A 1 276 ? -24.356 2.208 14.638 1.00 88.75 276 ALA A O 1
ATOM 2279 N N . LEU A 1 277 ? -23.861 3.086 12.637 1.00 89.19 277 LEU A N 1
ATOM 2280 C CA . LEU A 1 277 ? -23.156 4.261 13.163 1.00 89.19 277 LEU A CA 1
ATOM 2281 C C . LEU A 1 277 ? -24.080 5.146 14.014 1.00 89.19 277 LEU A C 1
ATOM 2283 O O . LEU A 1 277 ? -23.735 5.459 15.147 1.00 89.19 277 LEU A O 1
ATOM 2287 N N . CYS A 1 278 ? -25.292 5.457 13.541 1.00 92.19 278 CYS A N 1
ATOM 2288 C CA . CYS A 1 278 ? -26.265 6.215 14.336 1.00 92.19 278 CYS A CA 1
ATOM 2289 C C . CYS A 1 278 ? -26.714 5.477 15.613 1.00 92.19 278 CYS A C 1
ATOM 2291 O O . CYS A 1 278 ? -27.049 6.124 16.605 1.00 92.19 278 CYS A O 1
ATOM 2293 N N . LEU A 1 279 ? -26.722 4.138 15.614 1.00 92.31 279 LEU A N 1
ATOM 2294 C CA . LEU A 1 279 ? -26.959 3.338 16.820 1.00 92.31 279 LEU A CA 1
ATOM 2295 C C . LEU A 1 279 ? -25.751 3.354 17.768 1.00 92.31 279 LEU A C 1
ATOM 2297 O O . LEU A 1 279 ? -25.955 3.442 18.971 1.00 92.31 279 LEU A O 1
ATOM 2301 N N . VAL A 1 280 ? -24.516 3.344 17.259 1.00 90.75 280 VAL A N 1
ATOM 2302 C CA . VAL A 1 280 ? -23.297 3.507 18.072 1.00 90.75 280 VAL A CA 1
ATOM 2303 C C . VAL A 1 280 ? -23.248 4.895 18.715 1.00 90.75 280 VAL A C 1
ATOM 2305 O O . VAL A 1 280 ? -23.017 4.988 19.916 1.00 90.75 280 VAL A O 1
ATOM 2308 N N . ASP A 1 281 ? -23.538 5.963 17.968 1.00 92.00 281 ASP A N 1
ATOM 2309 C CA . ASP A 1 281 ? -23.615 7.323 18.519 1.00 92.00 281 ASP A CA 1
ATOM 2310 C C . ASP A 1 281 ? -24.718 7.444 19.584 1.00 92.00 281 ASP A C 1
ATOM 2312 O O . ASP A 1 281 ? -24.514 8.082 20.619 1.00 92.00 281 ASP A O 1
ATOM 2316 N N . LYS A 1 282 ? -25.871 6.789 19.375 1.00 94.00 282 LYS A N 1
ATOM 2317 C CA . LYS A 1 282 ? -26.955 6.757 20.365 1.00 94.00 282 LYS A CA 1
ATOM 2318 C C . LYS A 1 282 ? -26.595 5.930 21.602 1.00 94.00 282 LYS A C 1
ATOM 2320 O O . LYS A 1 282 ? -26.872 6.381 22.707 1.00 94.00 282 LYS A O 1
ATOM 2325 N N . ASN A 1 283 ? -25.956 4.772 21.446 1.00 90.56 283 ASN A N 1
ATOM 2326 C CA . ASN A 1 283 ? -25.478 3.967 22.572 1.00 90.56 283 ASN A CA 1
ATOM 2327 C C . ASN A 1 283 ? -24.439 4.745 23.385 1.00 90.56 283 ASN A C 1
ATOM 2329 O O . ASN A 1 283 ? -24.586 4.858 24.591 1.00 90.56 283 ASN A O 1
ATOM 2333 N N . LYS A 1 284 ? -23.485 5.405 22.724 1.00 93.00 284 LYS A N 1
ATOM 2334 C CA . LYS A 1 284 ? -22.482 6.276 23.354 1.00 93.00 284 LYS A CA 1
ATOM 2335 C C . LYS A 1 284 ? -23.076 7.498 24.066 1.00 93.00 284 LYS A C 1
ATOM 2337 O O . LYS A 1 284 ? -22.437 8.078 24.943 1.00 93.00 284 LYS A O 1
ATOM 2342 N N . GLN A 1 285 ? -24.274 7.928 23.677 1.00 93.62 285 GLN A N 1
ATOM 2343 C CA . GLN A 1 285 ? -25.020 8.959 24.393 1.00 93.62 285 GLN A CA 1
ATOM 2344 C C . GLN A 1 285 ? -25.763 8.371 25.606 1.00 93.62 285 GLN A C 1
ATOM 2346 O O . GLN A 1 285 ? -25.679 8.946 26.686 1.00 93.62 285 GLN A O 1
ATOM 2351 N N . LEU A 1 286 ? -26.379 7.192 25.468 1.00 91.75 286 LEU A N 1
ATOM 2352 C CA . LEU A 1 286 ? -26.992 6.456 26.582 1.00 91.75 286 LEU A CA 1
ATOM 2353 C C . LEU A 1 286 ? -25.961 6.016 27.638 1.00 91.75 286 LEU A C 1
ATOM 2355 O O . LEU A 1 286 ? -26.253 6.072 28.822 1.00 91.75 286 LEU A O 1
ATOM 2359 N N . GLU A 1 287 ? -24.744 5.638 27.240 1.00 90.50 287 GLU A N 1
ATOM 2360 C CA . GLU A 1 287 ? -23.620 5.318 28.135 1.00 90.50 287 GLU A CA 1
ATOM 2361 C C . GLU A 1 287 ? -23.232 6.512 29.021 1.00 90.50 287 GLU A C 1
ATOM 2363 O O . GLU A 1 287 ? -22.935 6.333 30.200 1.00 90.50 287 GLU A O 1
ATOM 2368 N N . LYS A 1 288 ? -23.276 7.739 28.480 1.00 92.44 288 LYS A N 1
ATOM 2369 C CA . LYS A 1 288 ? -23.080 8.958 29.282 1.00 92.44 288 LYS A CA 1
ATOM 2370 C C . LYS A 1 288 ? -24.265 9.223 30.193 1.00 92.44 288 LYS A C 1
ATOM 2372 O O . LYS A 1 288 ? -24.052 9.491 31.360 1.00 92.44 288 LYS A O 1
ATOM 2377 N N . GLU A 1 289 ? -25.487 9.136 29.671 1.00 93.94 289 GLU A N 1
ATOM 2378 C CA . GLU A 1 289 ? -26.703 9.386 30.454 1.00 93.94 289 GLU A CA 1
ATOM 2379 C C . GLU A 1 289 ? -26.820 8.395 31.624 1.00 93.94 289 GLU A C 1
ATOM 2381 O O . GLU A 1 289 ? -27.204 8.792 32.719 1.00 93.94 289 GLU A O 1
ATOM 2386 N N . LEU A 1 290 ? -26.400 7.138 31.437 1.00 92.44 290 LEU A N 1
ATOM 2387 C CA . LEU A 1 290 ? -26.242 6.157 32.512 1.00 92.44 290 LEU A CA 1
ATOM 2388 C C . LEU A 1 290 ? -25.125 6.547 33.490 1.00 92.44 290 LEU A C 1
ATOM 2390 O O . LEU A 1 290 ? -25.369 6.547 34.688 1.00 92.44 290 LEU A O 1
ATOM 2394 N N . GLY A 1 291 ? -23.943 6.954 33.013 1.00 93.50 291 GLY A N 1
ATOM 2395 C CA . GLY A 1 291 ? -22.859 7.425 33.888 1.00 93.50 291 GLY A CA 1
ATOM 2396 C C . GLY A 1 291 ? -23.210 8.681 34.703 1.00 93.50 291 GLY A C 1
ATOM 2397 O O . GLY A 1 291 ? -22.839 8.782 35.871 1.00 93.50 291 GLY A O 1
ATOM 2398 N N . ASP A 1 292 ? -23.972 9.609 34.121 1.00 93.44 292 ASP A N 1
ATOM 2399 C CA . ASP A 1 292 ? -24.508 10.799 34.789 1.00 93.44 292 ASP A CA 1
ATOM 2400 C C . ASP A 1 292 ? -25.561 10.405 35.848 1.00 93.44 292 ASP A C 1
ATOM 2402 O O . ASP A 1 292 ? -25.591 10.983 36.939 1.00 93.44 292 ASP A O 1
ATOM 2406 N N . ILE A 1 293 ? -26.396 9.394 35.566 1.00 92.75 293 ILE A N 1
ATOM 2407 C CA . ILE A 1 293 ? -27.354 8.810 36.522 1.00 92.75 293 ILE A CA 1
ATOM 2408 C C . ILE A 1 293 ? -26.627 8.088 37.665 1.00 92.75 293 ILE A C 1
ATOM 2410 O O . ILE A 1 293 ? -26.969 8.323 38.822 1.00 92.75 293 ILE A O 1
ATOM 2414 N N . ASP A 1 294 ? -25.609 7.276 37.380 1.00 92.69 294 ASP A N 1
ATOM 2415 C CA . ASP A 1 294 ? -24.806 6.574 38.389 1.00 92.69 294 ASP A CA 1
ATOM 2416 C C . ASP A 1 294 ? -24.066 7.574 39.292 1.00 92.69 294 ASP A C 1
ATOM 2418 O O . ASP A 1 294 ? -24.066 7.441 40.518 1.00 92.69 294 ASP A O 1
ATOM 2422 N N . GLN A 1 295 ? -23.493 8.637 38.716 1.00 91.81 295 GLN A N 1
ATOM 2423 C CA . GLN A 1 295 ? -22.854 9.702 39.489 1.00 91.81 295 GLN A CA 1
ATOM 2424 C C . GLN A 1 295 ? -23.868 10.481 40.348 1.00 91.81 295 GLN A C 1
ATOM 2426 O O . GLN A 1 295 ? -23.555 10.853 41.483 1.00 91.81 295 GLN A O 1
ATOM 2431 N N . MET A 1 296 ? -25.091 10.693 39.852 1.00 90.81 296 MET A N 1
ATOM 2432 C CA . MET A 1 296 ? -26.179 11.294 40.630 1.0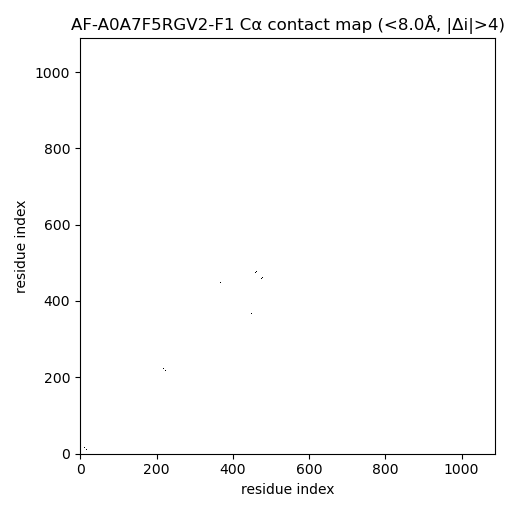0 90.81 296 MET A CA 1
ATOM 2433 C C . MET A 1 296 ? -26.642 10.371 41.767 1.00 90.81 296 MET A C 1
ATOM 2435 O O . MET A 1 296 ? -26.813 10.841 42.892 1.00 90.81 296 MET A O 1
ATOM 2439 N N . ALA A 1 297 ? -26.779 9.068 41.511 1.00 90.12 297 ALA A N 1
ATOM 2440 C CA . ALA A 1 297 ? -27.134 8.065 42.510 1.00 90.12 297 ALA A CA 1
ATOM 2441 C C . ALA A 1 297 ? -26.086 8.001 43.631 1.00 90.12 297 ALA A C 1
ATOM 2443 O O . ALA A 1 297 ? -26.443 8.132 44.798 1.00 90.12 297 ALA A O 1
ATOM 2444 N N . LEU A 1 298 ? -24.794 7.936 43.290 1.00 92.12 298 LEU A N 1
ATOM 2445 C CA . LEU A 1 298 ? -23.693 7.978 44.260 1.00 92.12 298 LEU A CA 1
ATOM 2446 C C . LEU A 1 298 ? -23.676 9.279 45.085 1.00 92.12 298 LEU A C 1
ATOM 2448 O O . LEU A 1 298 ? -23.354 9.247 46.274 1.00 92.12 298 LEU A O 1
ATOM 2452 N N . SER A 1 299 ? -24.053 10.422 44.498 1.00 91.62 299 SER A N 1
ATOM 2453 C CA . SER A 1 299 ? -24.197 11.686 45.238 1.00 91.62 299 SER A CA 1
ATOM 2454 C C . SER A 1 299 ? -25.360 11.632 46.236 1.00 91.62 299 SER A C 1
ATOM 2456 O O . SER A 1 299 ? -25.193 11.993 47.402 1.00 91.62 299 SER A O 1
ATOM 2458 N N . VAL A 1 300 ? -26.523 11.125 45.814 1.00 93.12 300 VAL A N 1
ATOM 2459 C CA . VAL A 1 300 ? -27.708 10.962 46.675 1.00 93.12 300 VAL A CA 1
ATOM 2460 C C . VAL A 1 300 ? -27.451 9.936 47.784 1.00 93.12 300 VAL A C 1
ATOM 2462 O O . VAL A 1 300 ? -27.825 10.169 48.934 1.00 93.12 300 VAL A O 1
ATOM 2465 N N . GLU A 1 301 ? -26.749 8.840 47.496 1.00 88.12 301 GLU A N 1
ATOM 2466 C CA . GLU A 1 301 ? -26.302 7.883 48.509 1.00 88.12 301 GLU A CA 1
ATOM 2467 C C . GLU A 1 301 ? -25.305 8.508 49.489 1.00 88.12 301 GLU A C 1
ATOM 2469 O O . GLU A 1 301 ? -25.401 8.256 50.689 1.00 88.12 301 GLU A O 1
ATOM 2474 N N . ALA A 1 302 ? -24.373 9.352 49.038 1.00 89.94 302 ALA A N 1
ATOM 2475 C CA . ALA A 1 302 ? -23.451 10.055 49.929 1.00 89.94 302 ALA A CA 1
ATOM 2476 C C . ALA A 1 302 ? -24.183 11.039 50.866 1.00 89.94 302 ALA A C 1
ATOM 2478 O O . ALA A 1 302 ? -23.878 11.099 52.062 1.00 89.94 302 ALA A O 1
ATOM 2479 N N . GLU A 1 303 ? -25.185 11.765 50.363 1.00 90.12 303 GLU A N 1
ATOM 2480 C CA . GLU A 1 303 ? -26.043 12.656 51.156 1.00 90.12 303 GLU A CA 1
ATOM 2481 C C . GLU A 1 303 ? -26.949 11.884 52.132 1.00 90.12 303 GLU A C 1
ATOM 2483 O O . GLU A 1 303 ? -27.078 12.263 53.303 1.00 90.12 303 GLU A O 1
ATOM 2488 N N . CYS A 1 304 ? -27.509 10.751 51.701 1.00 91.62 304 CYS A N 1
ATOM 2489 C CA . CYS A 1 304 ? -28.278 9.841 52.549 1.00 91.62 304 CYS A CA 1
ATOM 2490 C C . CYS A 1 304 ? -27.398 9.253 53.666 1.00 91.62 304 CYS A C 1
ATOM 2492 O O . CYS A 1 304 ? -27.717 9.374 54.846 1.00 91.62 304 CYS A O 1
ATOM 2494 N N . ASN A 1 305 ? -26.216 8.729 53.336 1.00 90.75 305 ASN A N 1
ATOM 2495 C CA . ASN A 1 305 ? -25.259 8.221 54.321 1.00 90.75 305 ASN A CA 1
ATOM 2496 C C . ASN A 1 305 ? -24.766 9.317 55.285 1.00 90.75 305 ASN A C 1
ATOM 2498 O O . ASN A 1 305 ? -24.531 9.046 56.463 1.00 90.75 305 ASN A O 1
ATOM 2502 N N . SER A 1 306 ? -24.640 10.566 54.825 1.00 91.69 306 SER A N 1
ATOM 2503 C CA . SER A 1 306 ? -24.320 11.718 55.678 1.00 91.69 306 SER A CA 1
ATOM 2504 C C . SER A 1 306 ? -25.457 12.043 56.657 1.00 91.69 306 SER A C 1
ATOM 2506 O O . SER A 1 306 ? -25.232 12.168 57.862 1.00 91.69 306 SER A O 1
ATOM 2508 N N . THR A 1 307 ? -26.701 12.116 56.177 1.00 92.56 307 THR A N 1
ATOM 2509 C CA . THR A 1 307 ? -27.880 12.407 57.014 1.00 92.56 307 THR A CA 1
ATOM 2510 C C . THR A 1 307 ? -28.228 11.262 57.972 1.00 92.56 307 THR A C 1
ATOM 2512 O O . THR A 1 307 ? -28.565 11.526 59.131 1.00 92.56 307 THR A O 1
ATOM 2515 N N . VAL A 1 308 ? -28.036 10.003 57.566 1.00 92.19 308 VAL A N 1
ATOM 2516 C CA . VAL A 1 308 ? -28.095 8.826 58.447 1.00 92.19 308 VAL A CA 1
ATOM 2517 C C . VAL A 1 308 ? -26.999 8.893 59.512 1.00 92.19 308 VAL A C 1
ATOM 2519 O O . VAL A 1 308 ? -27.320 8.776 60.692 1.00 92.19 308 VAL A O 1
ATOM 2522 N N . ARG A 1 309 ? -25.733 9.174 59.158 1.00 91.31 309 ARG A N 1
ATOM 2523 C CA . ARG A 1 309 ? -24.635 9.328 60.138 1.00 91.31 309 ARG A CA 1
ATOM 2524 C C . ARG A 1 309 ? -24.937 10.416 61.171 1.00 91.31 309 ARG A C 1
ATOM 2526 O O . ARG A 1 309 ? -24.847 10.156 62.367 1.00 91.31 309 ARG A O 1
ATOM 2533 N N . ASN A 1 310 ? -25.383 11.593 60.730 1.00 91.44 310 ASN A N 1
ATOM 2534 C CA . ASN A 1 310 ? -25.785 12.692 61.615 1.00 91.44 310 ASN A CA 1
ATOM 2535 C C . ASN A 1 310 ? -26.956 12.302 62.540 1.00 91.44 310 ASN A C 1
ATOM 2537 O O . ASN A 1 310 ? -27.012 12.722 63.700 1.00 91.44 310 ASN A O 1
ATOM 2541 N N . SER A 1 311 ? -27.881 11.471 62.049 1.00 89.00 311 SER A N 1
ATOM 2542 C CA . SER A 1 311 ? -29.009 10.950 62.828 1.00 89.00 311 SER A CA 1
ATOM 2543 C C . SER A 1 311 ? -28.568 9.899 63.851 1.00 89.00 311 SER A C 1
ATOM 2545 O O . SER A 1 311 ? -28.991 9.970 65.003 1.00 89.00 311 SER A O 1
ATOM 2547 N N . VAL A 1 312 ? -27.662 8.988 63.483 1.00 92.12 312 VAL A N 1
ATOM 2548 C CA . VAL A 1 312 ? -27.040 8.011 64.393 1.00 92.12 312 VAL A CA 1
ATOM 2549 C C . VAL A 1 312 ? -26.224 8.719 65.474 1.00 92.12 312 VAL A C 1
ATOM 2551 O O . VAL A 1 312 ? -26.382 8.410 66.648 1.00 92.12 312 VAL A O 1
ATOM 2554 N N . GLU A 1 313 ? -25.437 9.745 65.140 1.00 90.69 313 GLU A N 1
ATOM 2555 C CA . GLU A 1 313 ? -24.753 10.560 66.152 1.00 90.69 313 GLU A CA 1
ATOM 2556 C C . GLU A 1 313 ? -25.734 11.231 67.125 1.00 90.69 313 GLU A C 1
ATOM 2558 O O . GLU A 1 313 ? -25.476 11.294 68.329 1.00 90.69 313 GLU A O 1
ATOM 2563 N N . LYS A 1 314 ? -26.870 11.737 66.628 1.00 92.44 314 LYS A N 1
ATOM 2564 C CA . LYS A 1 314 ? -27.924 12.321 67.468 1.00 92.44 314 LYS A CA 1
ATOM 2565 C C . LYS A 1 314 ? -28.574 11.265 68.369 1.00 92.44 314 LYS A C 1
ATOM 2567 O O . LYS A 1 314 ? -28.795 11.551 69.544 1.00 92.44 314 LYS A O 1
ATOM 2572 N N . ILE A 1 315 ? -28.827 10.059 67.858 1.00 90.62 315 ILE A N 1
ATOM 2573 C CA . ILE A 1 315 ? -29.332 8.918 68.637 1.00 90.62 315 ILE A CA 1
ATOM 2574 C C . ILE A 1 315 ? -28.320 8.526 69.717 1.00 90.62 315 ILE A C 1
ATOM 2576 O O . ILE A 1 315 ? -28.697 8.469 70.881 1.00 90.62 315 ILE A O 1
ATOM 2580 N N . ASN A 1 316 ? -27.036 8.379 69.386 1.00 90.00 316 ASN A N 1
ATOM 2581 C CA . ASN A 1 316 ? -25.980 8.036 70.342 1.00 90.00 316 ASN A CA 1
ATOM 2582 C C . ASN A 1 316 ? -25.849 9.100 71.451 1.00 90.00 316 ASN A C 1
ATOM 2584 O O . ASN A 1 316 ? -25.739 8.764 72.628 1.00 90.00 316 ASN A O 1
ATOM 2588 N N . ARG A 1 317 ? -25.941 10.396 71.107 1.00 90.94 317 ARG A N 1
ATOM 2589 C CA . ARG A 1 317 ? -25.975 11.507 72.084 1.00 90.94 317 ARG A CA 1
ATOM 2590 C C . ARG A 1 317 ? -27.209 11.457 72.996 1.00 90.94 317 ARG A C 1
ATOM 2592 O O . ARG A 1 317 ? -27.112 11.841 74.159 1.00 90.94 317 ARG A O 1
ATOM 2599 N N . LEU A 1 318 ? -28.359 11.004 72.493 1.00 89.81 318 LEU A N 1
ATOM 2600 C CA . LEU A 1 318 ? -29.582 10.828 73.288 1.00 89.81 318 LEU A CA 1
ATOM 2601 C C . LEU A 1 318 ? -29.525 9.565 74.159 1.00 89.81 318 LEU A C 1
ATOM 2603 O O . LEU A 1 318 ? -29.901 9.629 75.324 1.00 89.81 318 LEU A O 1
ATOM 2607 N N . GLN A 1 319 ? -28.994 8.454 73.644 1.00 88.69 319 GLN A N 1
ATOM 2608 C CA . GLN A 1 319 ? -28.767 7.217 74.395 1.00 88.69 319 GLN A CA 1
ATOM 2609 C C . GLN A 1 319 ? -27.769 7.422 75.539 1.00 88.69 319 GLN A C 1
ATOM 2611 O O . GLN A 1 319 ? -28.029 6.962 76.646 1.00 88.69 319 GLN A O 1
ATOM 2616 N N . ALA A 1 320 ? -26.683 8.171 75.317 1.00 89.06 320 ALA A N 1
ATOM 2617 C CA . ALA A 1 320 ? -25.732 8.529 76.369 1.00 89.06 320 ALA A CA 1
ATOM 2618 C C . ALA A 1 320 ? -26.414 9.299 77.515 1.00 89.06 320 ALA A C 1
ATOM 2620 O O . ALA A 1 320 ? -26.275 8.919 78.674 1.00 89.06 320 ALA A O 1
ATOM 2621 N N . LYS A 1 321 ? -27.234 10.313 77.194 1.00 91.44 321 LYS A N 1
ATOM 2622 C CA . LYS A 1 321 ? -28.031 11.055 78.190 1.00 91.44 321 LYS A CA 1
ATOM 2623 C C . LYS A 1 321 ? -29.092 10.193 78.873 1.00 91.44 321 LYS A C 1
ATOM 2625 O O . LYS A 1 321 ? -29.326 10.338 80.065 1.00 91.44 321 LYS A O 1
ATOM 2630 N N . MET A 1 322 ? -29.736 9.288 78.138 1.00 87.75 322 MET A N 1
ATOM 2631 C CA . MET A 1 322 ? -30.706 8.351 78.707 1.00 87.75 322 MET A CA 1
ATOM 2632 C C . MET A 1 322 ? -30.025 7.387 79.687 1.00 87.75 322 MET A C 1
ATOM 2634 O O . MET A 1 322 ? -30.576 7.111 80.749 1.00 87.75 322 MET A O 1
ATOM 2638 N N . HIS A 1 323 ? -28.815 6.917 79.374 1.00 90.25 323 HIS A N 1
ATOM 2639 C CA . HIS A 1 323 ? -28.013 6.084 80.267 1.00 90.25 323 HIS A CA 1
ATOM 2640 C C . HIS A 1 323 ? -27.539 6.865 81.502 1.00 90.25 323 HIS A C 1
ATOM 2642 O O . HIS A 1 323 ? -27.679 6.368 82.612 1.00 90.25 323 HIS A O 1
ATOM 2648 N N . GLU A 1 324 ? -27.084 8.109 81.337 1.00 90.94 324 GLU A N 1
ATOM 2649 C CA . GLU A 1 324 ? -26.741 9.025 82.435 1.00 90.94 324 GLU A CA 1
ATOM 2650 C C . GLU A 1 324 ? -27.927 9.235 83.398 1.00 90.94 324 GLU A C 1
ATOM 2652 O O . GLU A 1 324 ? -27.789 9.021 84.601 1.00 90.94 324 GLU A O 1
ATOM 2657 N N . ILE A 1 325 ? -29.120 9.534 82.869 1.00 90.69 325 ILE A N 1
ATOM 2658 C CA . ILE A 1 325 ? -30.364 9.651 83.651 1.00 90.69 325 ILE A CA 1
ATOM 2659 C C . ILE A 1 325 ? -30.757 8.307 84.290 1.00 90.69 325 ILE A C 1
ATOM 2661 O O . ILE A 1 325 ? -31.233 8.278 85.421 1.00 90.69 325 ILE A O 1
ATOM 2665 N N . THR A 1 326 ? -30.524 7.177 83.616 1.00 91.69 326 THR A N 1
ATOM 2666 C CA . THR A 1 326 ? -30.781 5.841 84.187 1.00 91.69 326 THR A CA 1
ATOM 2667 C C . THR A 1 326 ? -29.852 5.556 85.369 1.00 91.69 326 THR A C 1
ATOM 2669 O O . THR A 1 326 ? -30.309 5.062 86.395 1.00 91.69 326 THR A O 1
ATOM 2672 N N . MET A 1 327 ? -28.570 5.915 85.271 1.00 90.56 327 MET A N 1
ATOM 2673 C CA . MET A 1 327 ? -27.602 5.779 86.365 1.00 90.56 327 MET A CA 1
ATOM 2674 C C . MET A 1 327 ? -27.927 6.711 87.542 1.00 90.56 327 MET A C 1
ATOM 2676 O O . MET A 1 327 ? -27.753 6.307 88.691 1.00 90.56 327 MET A O 1
ATOM 2680 N N . GLN A 1 328 ? -28.444 7.917 87.275 1.00 90.19 328 GLN A N 1
ATOM 2681 C CA . GLN A 1 328 ? -28.966 8.833 88.299 1.00 90.19 328 GLN A CA 1
ATOM 2682 C C . GLN A 1 328 ? -30.216 8.258 88.984 1.00 90.19 328 GLN A C 1
ATOM 2684 O O . GLN A 1 328 ? -30.263 8.201 90.208 1.00 90.19 328 GLN A O 1
ATOM 2689 N N . ASN A 1 329 ? -31.187 7.738 88.227 1.00 86.38 329 ASN A N 1
ATOM 2690 C CA . ASN A 1 329 ? -32.363 7.074 88.799 1.00 86.38 329 ASN A CA 1
ATOM 2691 C C . ASN A 1 329 ? -31.965 5.872 89.666 1.00 86.38 329 ASN A C 1
ATOM 2693 O O . ASN A 1 329 ? -32.416 5.776 90.800 1.00 86.38 329 ASN A O 1
ATOM 2697 N N . GLN A 1 330 ? -31.045 5.021 89.202 1.00 89.94 330 GLN A N 1
ATOM 2698 C CA . GLN A 1 330 ? -30.524 3.904 89.997 1.00 89.94 330 GLN A CA 1
ATOM 2699 C C . GLN A 1 330 ? -29.752 4.349 91.251 1.00 89.94 330 GLN A C 1
ATOM 2701 O O . GLN A 1 330 ? -29.613 3.553 92.179 1.00 89.94 330 GLN A O 1
ATOM 2706 N N . HIS A 1 331 ? -29.198 5.566 91.279 1.00 89.12 331 HIS A N 1
ATOM 2707 C CA . HIS A 1 331 ? -28.585 6.155 92.474 1.00 89.12 331 HIS A CA 1
ATOM 2708 C C . HIS A 1 331 ? -29.673 6.540 93.482 1.00 89.12 331 HIS A C 1
ATOM 2710 O O . HIS A 1 331 ? -29.664 6.041 94.605 1.00 89.12 331 HIS A O 1
ATOM 2716 N N . PHE A 1 332 ? -30.674 7.308 93.041 1.00 91.62 332 PHE A N 1
ATOM 2717 C CA . PHE A 1 332 ? -31.812 7.695 93.877 1.00 91.62 332 PHE A CA 1
ATOM 2718 C C . PHE A 1 332 ? -32.632 6.486 94.358 1.00 91.62 332 PHE A C 1
ATOM 2720 O O . PHE A 1 332 ? -33.119 6.486 95.482 1.00 91.62 332 PHE A O 1
ATOM 2727 N N . GLU A 1 333 ? -32.758 5.421 93.561 1.00 89.38 333 GLU A N 1
ATOM 2728 C CA . GLU A 1 333 ? -33.386 4.156 93.972 1.00 89.38 333 GLU A CA 1
ATOM 2729 C C . GLU A 1 333 ? -32.604 3.443 95.085 1.00 89.38 333 GLU A C 1
ATOM 2731 O O . GLU A 1 333 ? -33.225 2.863 95.977 1.00 89.38 333 GLU A O 1
ATOM 2736 N N . ARG A 1 334 ? -31.263 3.513 95.066 1.00 90.75 334 ARG A N 1
ATOM 2737 C CA . ARG A 1 334 ? -30.398 2.986 96.135 1.00 90.75 334 ARG A CA 1
ATOM 2738 C C . ARG A 1 334 ? -30.509 3.823 97.405 1.00 90.75 334 ARG A C 1
ATOM 2740 O O . ARG A 1 334 ? -30.817 3.260 98.449 1.00 90.75 334 ARG A O 1
ATOM 2747 N N . GLU A 1 335 ? -30.409 5.147 97.309 1.00 90.12 335 GLU A N 1
ATOM 2748 C CA . GLU A 1 335 ? -30.619 6.055 98.450 1.00 90.12 335 GLU A CA 1
ATOM 2749 C C . GLU A 1 335 ? -32.024 5.879 99.061 1.00 90.12 335 GLU A C 1
ATOM 2751 O O . GLU A 1 335 ? -32.182 5.791 100.277 1.00 90.12 335 GLU A O 1
ATOM 2756 N N . LEU A 1 336 ? -33.063 5.728 98.230 1.00 85.19 336 LEU A N 1
ATOM 2757 C CA . LEU A 1 336 ? -34.429 5.436 98.678 1.00 85.19 336 LEU A CA 1
ATOM 2758 C C . LEU A 1 336 ? -34.607 4.019 99.243 1.00 85.19 336 LEU A C 1
ATOM 2760 O O . LEU A 1 336 ? -35.598 3.784 99.935 1.00 85.19 336 LEU A O 1
ATOM 2764 N N . ALA A 1 337 ? -33.722 3.068 98.945 1.00 88.69 337 ALA A N 1
ATOM 2765 C CA . ALA A 1 337 ? -33.707 1.749 99.577 1.00 88.69 337 ALA A CA 1
ATOM 2766 C C . ALA A 1 337 ? -32.987 1.800 100.933 1.00 88.69 337 ALA A C 1
ATOM 2768 O O . ALA A 1 337 ? -33.518 1.296 101.920 1.00 88.69 337 ALA A O 1
ATOM 2769 N N . GLU A 1 338 ? -31.844 2.481 101.006 1.00 89.19 338 GLU A N 1
ATOM 2770 C CA . GLU A 1 338 ? -31.069 2.704 102.232 1.00 89.19 338 GLU A CA 1
ATOM 2771 C C . GLU A 1 338 ? -31.900 3.461 103.282 1.00 89.19 338 GLU A C 1
ATOM 2773 O O . GLU A 1 338 ? -32.097 2.954 104.388 1.00 89.19 338 GLU A O 1
ATOM 2778 N N . LEU A 1 339 ? -32.534 4.578 102.902 1.00 88.25 339 LEU A N 1
ATOM 2779 C CA . LEU A 1 339 ? -33.452 5.336 103.767 1.00 88.25 339 LEU A CA 1
ATOM 2780 C C . LEU A 1 339 ? -34.701 4.532 104.179 1.00 88.25 339 LEU A C 1
ATOM 2782 O O . LEU A 1 339 ? -35.271 4.767 105.245 1.00 88.25 339 LEU A O 1
ATOM 2786 N N . LYS A 1 340 ? -35.160 3.566 103.365 1.00 89.38 340 LYS A N 1
ATOM 2787 C CA . LYS A 1 340 ? -36.249 2.656 103.772 1.00 89.38 340 LYS A CA 1
ATOM 2788 C C . LYS A 1 340 ? -35.773 1.675 104.836 1.00 89.38 340 LYS A C 1
ATOM 2790 O O . LYS A 1 340 ? -36.499 1.515 105.817 1.00 89.38 340 LYS A O 1
ATOM 2795 N N . CYS A 1 341 ? -34.594 1.079 104.650 1.00 88.44 341 CYS A N 1
ATOM 2796 C CA . CYS A 1 341 ? -33.962 0.174 105.608 1.00 88.44 341 CYS A CA 1
ATOM 2797 C C . CYS A 1 341 ? -33.714 0.866 106.952 1.00 88.44 341 CYS A C 1
ATOM 2799 O O . CYS A 1 341 ? -34.133 0.330 107.972 1.00 88.44 341 CYS A O 1
ATOM 2801 N N . GLU A 1 342 ? -33.143 2.073 106.962 1.00 89.06 342 GLU A N 1
ATOM 2802 C CA . GLU A 1 342 ? -32.961 2.883 108.178 1.00 89.06 342 GLU A CA 1
ATOM 2803 C C . GLU A 1 342 ? -34.311 3.163 108.867 1.00 89.06 342 GLU A C 1
ATOM 2805 O O . GLU A 1 342 ? -34.494 2.891 110.054 1.00 89.06 342 GLU A O 1
ATOM 2810 N N . LYS A 1 343 ? -35.320 3.603 108.104 1.00 87.75 343 LYS A N 1
ATOM 2811 C CA . LYS A 1 343 ? -36.678 3.856 108.613 1.00 87.75 343 LYS A CA 1
ATOM 2812 C C . LYS A 1 343 ? -37.368 2.599 109.170 1.00 87.75 343 LYS A C 1
ATOM 2814 O O . LYS A 1 343 ? -38.219 2.726 110.049 1.00 87.75 343 LYS A O 1
ATOM 2819 N N . ASP A 1 344 ? -37.065 1.403 108.664 1.00 88.00 344 ASP A N 1
ATOM 2820 C CA . ASP A 1 344 ? -37.622 0.144 109.186 1.00 88.00 344 ASP A CA 1
ATOM 2821 C C . ASP A 1 344 ? -36.791 -0.447 110.343 1.00 88.00 344 ASP A C 1
ATOM 2823 O O . ASP A 1 344 ? -37.374 -1.043 111.248 1.00 88.00 344 ASP A O 1
ATOM 2827 N N . GLN A 1 345 ? -35.480 -0.185 110.406 1.00 86.31 345 GLN A N 1
ATOM 2828 C CA . GLN A 1 345 ? -34.642 -0.443 111.588 1.00 86.31 345 GLN A CA 1
ATOM 2829 C C . GLN A 1 345 ? -35.116 0.396 112.783 1.00 86.31 345 GLN A C 1
ATOM 2831 O O . GLN A 1 345 ? -35.463 -0.164 113.821 1.00 86.31 345 GLN A O 1
ATOM 2836 N N . LEU A 1 346 ? -35.277 1.712 112.604 1.00 87.81 346 LEU A N 1
ATOM 2837 C CA . LEU A 1 346 ? -35.809 2.616 113.634 1.00 87.81 346 LEU A CA 1
ATOM 2838 C C . LEU A 1 346 ? -37.229 2.229 114.089 1.00 87.81 346 LEU A C 1
ATOM 2840 O O . LEU A 1 346 ? -37.598 2.441 115.243 1.00 87.81 346 LEU A O 1
ATOM 2844 N N . ARG A 1 347 ? -38.045 1.627 113.210 1.00 88.56 347 ARG A N 1
ATOM 2845 C CA . ARG A 1 347 ? -39.348 1.054 113.596 1.00 88.56 347 ARG A CA 1
ATOM 2846 C C . ARG A 1 347 ? -39.199 -0.196 114.456 1.00 88.56 347 ARG A C 1
ATOM 2848 O O . ARG A 1 347 ? -39.922 -0.313 115.440 1.00 88.56 347 ARG A O 1
ATOM 2855 N N . ALA A 1 348 ? -38.285 -1.101 114.110 1.00 87.62 348 ALA A N 1
ATOM 2856 C CA . ALA A 1 348 ? -38.014 -2.293 114.909 1.00 87.62 348 ALA A CA 1
ATOM 2857 C C . ALA A 1 348 ? -37.482 -1.925 116.306 1.00 87.62 348 ALA A C 1
ATOM 2859 O O . ALA A 1 348 ? -37.983 -2.446 117.298 1.00 87.62 348 ALA A O 1
ATOM 2860 N N . GLU A 1 349 ? -36.555 -0.968 116.398 1.00 85.94 349 GLU A N 1
ATOM 2861 C CA . GLU A 1 349 ? -36.058 -0.426 117.672 1.00 85.94 349 GLU A CA 1
ATOM 2862 C C . GLU A 1 349 ? -37.187 0.183 118.515 1.00 85.94 349 GLU A C 1
ATOM 2864 O O . GLU A 1 349 ? -37.333 -0.148 119.692 1.00 85.94 349 GLU A O 1
ATOM 2869 N N . MET A 1 350 ? -38.049 1.007 117.909 1.00 83.00 350 MET A N 1
ATOM 2870 C CA . MET A 1 350 ? -39.218 1.573 118.590 1.00 83.00 350 MET A CA 1
ATOM 2871 C C . MET A 1 350 ? -40.214 0.505 119.067 1.00 83.00 350 MET A C 1
ATOM 2873 O O . MET A 1 350 ? -40.829 0.689 120.117 1.00 83.00 350 MET A O 1
ATOM 2877 N N . GLU A 1 351 ? -40.386 -0.607 118.347 1.00 87.88 351 GLU A N 1
ATOM 2878 C CA . GLU A 1 351 ? -41.256 -1.707 118.784 1.00 87.88 351 GLU A CA 1
ATOM 2879 C C . GLU A 1 351 ? -40.614 -2.535 119.909 1.00 87.88 351 GLU A C 1
ATOM 2881 O O . GLU A 1 351 ? -41.297 -2.891 120.870 1.00 87.88 351 GLU A O 1
ATOM 2886 N N . CYS A 1 352 ? -39.297 -2.765 119.865 1.00 85.56 352 CYS A N 1
ATOM 2887 C CA . CYS A 1 352 ? -38.544 -3.351 120.977 1.00 85.56 352 CYS A CA 1
ATOM 2888 C C . CYS A 1 352 ? -38.677 -2.502 122.250 1.00 85.56 352 CYS A C 1
ATOM 2890 O O . CYS A 1 352 ? -39.058 -3.032 123.291 1.00 85.56 352 CYS A O 1
ATOM 2892 N N . LEU A 1 353 ? -38.491 -1.181 122.157 1.00 85.38 353 LEU A N 1
ATOM 2893 C CA . LEU A 1 353 ? -38.644 -0.258 123.289 1.00 85.38 353 LEU A CA 1
ATOM 2894 C C . LEU A 1 353 ? -40.083 -0.214 123.840 1.00 85.38 353 LEU A C 1
ATOM 2896 O O . LEU A 1 353 ? -40.276 -0.077 125.049 1.00 85.38 353 LEU A O 1
ATOM 2900 N N . LYS A 1 354 ? -41.116 -0.376 122.996 1.00 84.69 354 LYS A N 1
ATOM 2901 C CA . LYS A 1 354 ? -42.497 -0.577 123.481 1.00 84.69 354 LYS A CA 1
ATOM 2902 C C . LYS A 1 354 ? -42.645 -1.898 124.234 1.00 84.69 354 LYS A C 1
ATOM 2904 O O . LYS A 1 354 ? -43.285 -1.913 125.281 1.00 84.69 354 LYS A O 1
ATOM 2909 N N . ASN A 1 355 ? -42.080 -2.987 123.715 1.00 86.31 355 ASN A N 1
ATOM 2910 C CA . ASN A 1 355 ? -42.171 -4.306 124.340 1.00 86.31 355 ASN A CA 1
ATOM 2911 C C . ASN A 1 355 ? -41.441 -4.337 125.691 1.00 86.31 355 ASN A C 1
ATOM 2913 O O . ASN A 1 355 ? -42.005 -4.827 126.666 1.00 86.31 355 ASN A O 1
ATOM 2917 N N . GLU A 1 356 ? -40.256 -3.730 125.789 1.00 83.69 356 GLU A N 1
ATOM 2918 C CA . GLU A 1 356 ? -39.552 -3.504 127.059 1.00 83.69 356 GLU A CA 1
ATOM 2919 C C . GLU A 1 356 ? -40.389 -2.653 128.021 1.00 83.69 356 GLU A C 1
ATOM 2921 O O . GLU A 1 356 ? -40.554 -3.019 129.184 1.00 83.69 356 GLU A O 1
ATOM 2926 N N . LYS A 1 357 ? -41.001 -1.559 127.543 1.00 84.62 357 LYS A N 1
ATOM 2927 C CA . LYS A 1 357 ? -41.910 -0.743 128.361 1.00 84.62 357 LYS A CA 1
ATOM 2928 C C . LYS A 1 357 ? -43.091 -1.563 128.896 1.00 84.62 357 LYS A C 1
ATOM 2930 O O . LYS A 1 357 ? -43.415 -1.435 130.072 1.00 84.62 357 LYS A O 1
ATOM 2935 N N . VAL A 1 358 ? -43.726 -2.401 128.074 1.00 87.50 358 VAL A N 1
ATOM 2936 C CA . VAL A 1 358 ? -44.835 -3.273 128.506 1.00 87.50 358 VAL A CA 1
ATOM 2937 C C . VAL A 1 358 ? -44.349 -4.310 129.522 1.00 87.50 358 VAL A C 1
ATOM 2939 O O . VAL A 1 358 ? -44.988 -4.485 130.553 1.00 87.50 358 VAL A O 1
ATOM 2942 N N . GLN A 1 359 ? -43.188 -4.934 129.310 1.00 84.31 359 GLN A N 1
ATOM 2943 C CA . GLN A 1 359 ? -42.594 -5.858 130.287 1.00 84.31 359 GLN A CA 1
ATOM 2944 C C . GLN A 1 359 ? -42.308 -5.167 131.630 1.00 84.31 359 GLN A C 1
ATOM 2946 O O . GLN A 1 359 ? -42.607 -5.733 132.680 1.00 84.31 359 GLN A O 1
ATOM 2951 N N . LEU A 1 360 ? -41.800 -3.931 131.609 1.00 83.31 360 LEU A N 1
ATOM 2952 C CA . LEU A 1 360 ? -41.571 -3.121 132.809 1.00 83.31 360 LEU A CA 1
ATOM 2953 C C . LEU A 1 360 ? -42.879 -2.678 133.487 1.00 83.31 360 LEU A C 1
ATOM 2955 O O . LEU A 1 360 ? -42.923 -2.617 134.713 1.00 83.31 360 LEU A O 1
ATOM 2959 N N . GLN A 1 361 ? -43.945 -2.404 132.725 1.00 83.62 361 GLN A N 1
ATOM 2960 C CA . GLN A 1 361 ? -45.275 -2.130 133.282 1.00 83.62 361 GLN A CA 1
ATOM 2961 C C . GLN A 1 361 ? -45.857 -3.376 133.966 1.00 83.62 361 GLN A C 1
ATOM 2963 O O . GLN A 1 361 ? -46.232 -3.293 135.130 1.00 83.62 361 GLN A O 1
ATOM 2968 N N . ASN A 1 362 ? -45.829 -4.539 133.311 1.00 85.06 362 ASN A N 1
ATOM 2969 C CA . ASN A 1 362 ? -46.319 -5.794 133.889 1.00 85.06 362 ASN A CA 1
ATOM 2970 C C . ASN A 1 362 ? -45.496 -6.212 135.126 1.00 85.06 362 ASN A C 1
ATOM 2972 O O . ASN A 1 362 ? -46.043 -6.690 136.115 1.00 85.06 362 ASN A O 1
ATOM 2976 N N . ALA A 1 363 ? -44.172 -6.014 135.098 1.00 85.75 363 ALA A N 1
ATOM 2977 C CA . ALA A 1 363 ? -43.303 -6.266 136.248 1.00 85.75 363 ALA A CA 1
ATOM 2978 C C . ALA A 1 363 ? -43.599 -5.319 137.424 1.00 85.75 363 ALA A C 1
ATOM 2980 O O . ALA A 1 363 ? -43.518 -5.739 138.578 1.00 85.75 363 ALA A O 1
ATOM 2981 N N . LEU A 1 364 ? -43.972 -4.065 137.141 1.00 83.81 364 LEU A N 1
ATOM 2982 C CA . LEU A 1 364 ? -44.429 -3.123 138.157 1.00 83.81 364 LEU A CA 1
ATOM 2983 C C . LEU A 1 364 ? -45.787 -3.541 138.734 1.00 83.81 364 LEU A C 1
ATOM 2985 O O . LEU A 1 364 ? -45.915 -3.597 139.950 1.00 83.81 364 LEU A O 1
ATOM 2989 N N . GLU A 1 365 ? -46.772 -3.877 137.899 1.00 85.75 365 GLU A N 1
ATOM 2990 C CA . GLU A 1 365 ? -48.097 -4.335 138.347 1.00 85.75 365 GLU A CA 1
ATOM 2991 C C . GLU A 1 365 ? -47.984 -5.571 139.257 1.00 85.75 365 GLU A C 1
ATOM 2993 O O . GLU A 1 365 ? -48.476 -5.536 140.385 1.00 85.75 365 GLU A O 1
ATOM 2998 N N . ASN A 1 366 ? -47.208 -6.586 138.857 1.00 85.81 366 ASN A N 1
ATOM 2999 C CA . ASN A 1 366 ? -46.907 -7.757 139.693 1.00 85.81 366 ASN A CA 1
ATOM 3000 C C . ASN A 1 366 ? -46.295 -7.372 141.056 1.00 85.81 366 ASN A C 1
ATOM 3002 O O . ASN A 1 366 ? -46.702 -7.894 142.093 1.00 85.81 366 ASN A O 1
ATOM 3006 N N . ALA A 1 367 ? -45.334 -6.440 141.079 1.00 82.06 367 ALA A N 1
ATOM 3007 C CA . ALA A 1 367 ? -44.709 -5.981 142.322 1.00 82.06 367 ALA A CA 1
ATOM 3008 C C . ALA A 1 367 ? -45.692 -5.228 143.242 1.00 82.06 367 ALA A C 1
ATOM 3010 O O . ALA A 1 367 ? -45.523 -5.234 144.463 1.00 82.06 367 ALA A O 1
ATOM 3011 N N . LEU A 1 368 ? -46.734 -4.605 142.682 1.00 84.19 368 LEU A N 1
ATOM 3012 C CA . LEU A 1 368 ? -47.791 -3.944 143.448 1.00 84.19 368 LEU A CA 1
ATOM 3013 C C . LEU A 1 368 ? -48.860 -4.919 143.941 1.00 84.19 368 LEU A C 1
ATOM 3015 O O . LEU A 1 368 ? -49.339 -4.760 145.063 1.00 84.19 368 LEU A O 1
ATOM 3019 N N . GLU A 1 369 ? -49.174 -5.974 143.188 1.00 83.75 369 GLU A N 1
ATOM 3020 C CA . GLU A 1 369 ? -49.970 -7.091 143.708 1.00 83.75 369 GLU A CA 1
ATOM 3021 C C . GLU A 1 369 ? -49.255 -7.791 144.875 1.00 83.75 369 GLU A C 1
ATOM 3023 O O . GLU A 1 369 ? -49.877 -8.066 145.906 1.00 83.75 369 GLU A O 1
ATOM 3028 N N . GLU A 1 370 ? -47.936 -8.003 144.786 1.00 82.81 370 GLU A N 1
ATOM 3029 C CA . GLU A 1 370 ? -47.143 -8.502 145.916 1.00 82.81 370 GLU A CA 1
ATOM 3030 C C . GLU A 1 370 ? -47.112 -7.512 147.091 1.00 82.81 370 GLU A C 1
ATOM 3032 O O . GLU A 1 370 ? -47.309 -7.930 148.235 1.00 82.81 370 GLU A O 1
ATOM 3037 N N . GLN A 1 371 ? -46.950 -6.204 146.843 1.00 81.62 371 GLN A N 1
ATOM 3038 C CA . GLN A 1 371 ? -47.024 -5.172 147.886 1.00 81.62 371 GLN A CA 1
ATOM 3039 C C . GLN A 1 371 ? -48.388 -5.178 148.597 1.00 81.62 371 GLN A C 1
ATOM 3041 O O . GLN A 1 371 ? -48.434 -5.128 149.828 1.00 81.62 371 GLN A O 1
ATOM 3046 N N . HIS A 1 372 ? -49.496 -5.293 147.859 1.00 81.88 372 HIS A N 1
ATOM 3047 C CA . HIS A 1 372 ? -50.838 -5.403 148.432 1.00 81.88 372 HIS A CA 1
ATOM 3048 C C . HIS A 1 372 ? -51.011 -6.694 149.235 1.00 81.88 372 HIS A C 1
ATOM 3050 O O . HIS A 1 372 ? -51.423 -6.640 150.394 1.00 81.88 372 HIS A O 1
ATOM 3056 N N . ARG A 1 373 ? -50.595 -7.842 148.691 1.00 85.44 373 ARG A N 1
ATOM 3057 C CA . ARG A 1 373 ? -50.658 -9.142 149.376 1.00 85.44 373 ARG A CA 1
ATOM 3058 C C . ARG A 1 373 ? -49.809 -9.186 150.653 1.00 85.44 373 ARG A C 1
ATOM 3060 O O . ARG A 1 373 ? -50.179 -9.857 151.616 1.00 85.44 373 ARG A O 1
ATOM 3067 N N . LEU A 1 374 ? -48.680 -8.477 150.685 1.00 79.25 374 LEU A N 1
ATOM 3068 C CA . LEU A 1 374 ? -47.861 -8.295 151.887 1.00 79.25 374 LEU A CA 1
ATOM 3069 C C . LEU A 1 374 ? -48.493 -7.291 152.863 1.00 79.25 374 LEU A C 1
ATOM 3071 O O . LEU A 1 374 ? -48.471 -7.533 154.068 1.00 79.25 374 LEU A O 1
ATOM 3075 N N . SER A 1 375 ? -49.114 -6.215 152.369 1.00 78.31 375 SER A N 1
ATOM 3076 C CA . SER A 1 375 ? -49.876 -5.260 153.185 1.00 78.31 375 SER A CA 1
ATOM 3077 C C . SER A 1 375 ? -51.049 -5.935 153.900 1.00 78.31 375 SER A C 1
ATOM 3079 O O . SER A 1 375 ? -51.238 -5.719 155.095 1.00 78.31 375 SER A O 1
ATOM 3081 N N . ASP A 1 376 ? -51.802 -6.797 153.215 1.00 83.31 376 ASP A N 1
ATOM 3082 C CA . ASP A 1 376 ? -52.916 -7.533 153.818 1.00 83.31 376 ASP A CA 1
ATOM 3083 C C . ASP A 1 376 ? -52.437 -8.565 154.844 1.00 83.31 376 ASP A C 1
ATOM 3085 O O . ASP A 1 376 ? -52.987 -8.614 155.943 1.00 83.31 376 ASP A O 1
ATOM 3089 N N . LYS A 1 377 ? -51.326 -9.269 154.585 1.00 84.69 377 LYS A N 1
ATOM 3090 C CA . LYS A 1 377 ? -50.658 -10.089 155.612 1.00 84.69 377 LYS A CA 1
ATOM 3091 C C . LYS A 1 377 ? -50.208 -9.269 156.824 1.00 84.69 377 LYS A C 1
ATOM 3093 O O . LYS A 1 377 ? -50.341 -9.738 157.948 1.00 84.69 377 LYS A O 1
ATOM 3098 N N . MET A 1 378 ? -49.713 -8.040 156.641 1.00 76.12 378 MET A N 1
ATOM 3099 C CA . MET A 1 378 ? -49.400 -7.162 157.779 1.00 76.12 378 MET A CA 1
ATOM 3100 C C . MET A 1 378 ? -50.657 -6.715 158.538 1.00 76.12 378 MET A C 1
ATOM 3102 O O . MET A 1 378 ? -50.595 -6.566 159.754 1.00 76.12 378 MET A O 1
ATOM 3106 N N . LYS A 1 379 ? -51.811 -6.557 157.873 1.00 78.56 379 LYS A N 1
ATOM 3107 C CA . LYS A 1 379 ? -53.100 -6.307 158.548 1.00 78.56 379 LYS A CA 1
ATOM 3108 C C . LYS A 1 379 ? -53.584 -7.539 159.320 1.00 78.56 379 LYS A C 1
ATOM 3110 O O . LYS A 1 379 ? -54.173 -7.380 160.384 1.00 78.56 379 LYS A O 1
ATOM 3115 N N . GLU A 1 380 ? -53.337 -8.753 158.825 1.00 81.94 380 GLU A N 1
ATOM 3116 C CA . GLU A 1 380 ? -53.601 -9.995 159.568 1.00 81.94 380 GLU A CA 1
ATOM 3117 C C . GLU A 1 380 ? -52.681 -10.131 160.787 1.00 81.94 380 GLU A C 1
ATOM 3119 O O . GLU A 1 380 ? -53.176 -10.324 161.896 1.00 81.94 380 GLU A O 1
ATOM 3124 N N . TYR A 1 381 ? -51.368 -9.938 160.626 1.00 79.06 381 TYR A N 1
ATOM 3125 C CA . TYR A 1 381 ? -50.436 -9.940 161.756 1.00 79.06 381 TYR A CA 1
ATOM 3126 C C . TYR A 1 381 ? -50.739 -8.827 162.766 1.00 79.06 381 TYR A C 1
ATOM 3128 O O . TYR A 1 381 ? -50.668 -9.082 163.961 1.00 79.06 381 TYR A O 1
ATOM 3136 N N . GLY A 1 382 ? -51.166 -7.640 162.322 1.00 75.94 382 GLY A N 1
ATOM 3137 C CA . GLY A 1 382 ? -51.594 -6.551 163.206 1.00 75.94 382 GLY A CA 1
ATOM 3138 C C . GLY A 1 382 ? -52.861 -6.867 164.013 1.00 75.94 382 GLY A C 1
ATOM 3139 O O . GLY A 1 382 ? -52.979 -6.421 165.151 1.00 75.94 382 GLY A O 1
ATOM 3140 N N . LYS A 1 383 ? -53.786 -7.680 163.478 1.00 78.75 383 LYS A N 1
ATOM 3141 C CA . LYS A 1 383 ? -54.918 -8.220 164.259 1.00 78.75 383 LYS A CA 1
ATOM 3142 C C . LYS A 1 383 ? -54.434 -9.225 165.301 1.00 78.75 383 LYS A C 1
ATOM 3144 O O . LYS A 1 383 ? -54.779 -9.088 166.465 1.00 78.75 383 LYS A O 1
ATOM 3149 N N . ILE A 1 384 ? -53.577 -10.168 164.904 1.00 79.31 384 ILE A N 1
ATOM 3150 C CA . ILE A 1 384 ? -52.987 -11.163 165.816 1.00 79.31 384 ILE A CA 1
ATOM 3151 C C . ILE A 1 384 ? -52.187 -10.467 166.933 1.00 79.31 384 ILE A C 1
ATOM 3153 O O . ILE A 1 384 ? -52.259 -10.872 168.089 1.00 79.31 384 ILE A O 1
ATOM 3157 N N . GLU A 1 385 ? -51.468 -9.388 166.620 1.00 75.75 385 GLU A N 1
ATOM 3158 C CA . GLU A 1 385 ? -50.768 -8.550 167.595 1.00 75.75 385 GLU A CA 1
ATOM 3159 C C . GLU A 1 385 ? -51.742 -7.812 168.529 1.00 75.75 385 GLU A C 1
ATOM 3161 O O . GLU A 1 385 ? -51.491 -7.745 169.731 1.00 75.75 385 GLU A O 1
ATOM 3166 N N . GLN A 1 386 ? -52.873 -7.299 168.032 1.00 78.19 386 GLN A N 1
ATOM 3167 C CA . GLN A 1 386 ? -53.922 -6.727 168.888 1.00 78.19 386 GLN A CA 1
ATOM 3168 C C . GLN A 1 386 ? -54.556 -7.780 169.809 1.00 78.19 386 GLN A C 1
ATOM 3170 O O . GLN A 1 386 ? -54.682 -7.526 171.006 1.00 78.19 386 GLN A O 1
ATOM 3175 N N . ASP A 1 387 ? -54.889 -8.964 169.296 1.00 81.00 387 ASP A N 1
ATOM 3176 C CA . ASP A 1 387 ? -55.469 -10.064 170.075 1.00 81.00 387 ASP A CA 1
ATOM 3177 C C . ASP A 1 387 ? -54.505 -10.556 171.169 1.00 81.00 387 ASP A C 1
ATOM 3179 O O . ASP A 1 387 ? -54.898 -10.726 172.327 1.00 81.00 387 ASP A O 1
ATOM 3183 N N . LEU A 1 388 ? -53.216 -10.705 170.839 1.00 78.44 388 LEU A N 1
ATOM 3184 C CA . LEU A 1 388 ? -52.171 -11.046 171.808 1.00 78.44 388 LEU A CA 1
ATOM 3185 C C . LEU A 1 388 ? -51.969 -9.942 172.853 1.00 78.44 388 LEU A C 1
ATOM 3187 O O . LEU A 1 388 ? -51.839 -10.257 174.034 1.00 78.44 388 LEU A O 1
ATOM 3191 N N . ASN A 1 389 ? -51.985 -8.662 172.466 1.00 76.38 389 ASN A N 1
ATOM 3192 C CA . ASN A 1 389 ? -51.881 -7.555 173.420 1.00 76.38 389 ASN A CA 1
ATOM 3193 C C . ASN A 1 389 ? -53.098 -7.484 174.361 1.00 76.38 389 ASN A C 1
ATOM 3195 O O . ASN A 1 389 ? -52.917 -7.280 175.560 1.00 76.38 389 ASN A O 1
ATOM 3199 N N . MET A 1 390 ? -54.319 -7.733 173.870 1.00 81.06 390 MET A N 1
ATOM 3200 C CA . MET A 1 390 ? -55.516 -7.811 174.720 1.00 81.06 390 MET A CA 1
ATOM 3201 C C . MET A 1 390 ? -55.422 -8.946 175.753 1.00 81.06 390 MET A C 1
ATOM 3203 O O . MET A 1 390 ? -55.785 -8.752 176.916 1.00 81.06 390 MET A O 1
ATOM 3207 N N . GLU A 1 391 ? -54.893 -10.114 175.375 1.00 79.25 391 GLU A N 1
ATOM 3208 C CA . GLU A 1 391 ? -54.687 -11.219 176.322 1.00 79.25 391 GLU A CA 1
ATOM 3209 C C . GLU A 1 391 ? -53.502 -10.953 177.278 1.00 79.25 391 GLU A C 1
ATOM 3211 O O . GLU A 1 391 ? -53.577 -11.302 178.456 1.00 79.25 391 GLU A O 1
ATOM 3216 N N . ILE A 1 392 ? -52.449 -10.247 176.842 1.00 74.56 392 ILE A N 1
ATOM 3217 C CA . ILE A 1 392 ? -51.361 -9.765 177.718 1.00 74.56 392 ILE A CA 1
ATOM 3218 C C . ILE A 1 392 ? -51.889 -8.775 178.767 1.00 74.56 392 ILE A C 1
ATOM 3220 O O . ILE A 1 392 ? -51.544 -8.905 179.946 1.00 74.56 392 ILE A O 1
ATOM 3224 N N . ASP A 1 393 ? -52.753 -7.830 178.393 1.00 76.31 393 ASP A N 1
ATOM 3225 C CA . ASP A 1 393 ? -53.397 -6.907 179.338 1.00 76.31 393 ASP A CA 1
ATOM 3226 C C . ASP A 1 393 ? -54.310 -7.655 180.319 1.00 76.31 393 ASP A C 1
ATOM 3228 O O . ASP A 1 393 ? -54.273 -7.406 181.528 1.00 76.31 393 ASP A O 1
ATOM 3232 N N . ARG A 1 394 ? -55.081 -8.635 179.836 1.00 78.94 394 ARG A N 1
ATOM 3233 C CA . ARG A 1 394 ? -55.937 -9.500 180.664 1.00 78.94 394 ARG A CA 1
ATOM 3234 C C . ARG A 1 394 ? -55.130 -10.304 181.689 1.00 78.94 394 ARG A C 1
ATOM 3236 O O . ARG A 1 394 ? -55.478 -10.321 182.873 1.00 78.94 394 ARG A O 1
ATOM 3243 N N . LEU A 1 395 ? -54.032 -10.932 181.265 1.00 69.00 395 LEU A N 1
ATOM 3244 C CA . LEU A 1 395 ? -53.109 -11.668 182.138 1.00 69.00 395 LEU A CA 1
ATOM 3245 C C . LEU A 1 395 ? -52.396 -10.730 183.125 1.00 69.00 395 LEU A C 1
ATOM 3247 O O . LEU A 1 395 ? -52.231 -11.070 184.301 1.00 69.00 395 LEU A O 1
ATOM 3251 N N . SER A 1 396 ? -52.051 -9.515 182.694 1.00 66.00 396 SER A N 1
ATOM 3252 C CA . SER A 1 396 ? -51.468 -8.480 183.554 1.00 66.00 396 SER A CA 1
ATOM 3253 C C . SER A 1 396 ? -52.443 -8.050 184.654 1.00 66.00 396 SER A C 1
ATOM 3255 O O . SER A 1 396 ? -52.072 -8.051 185.832 1.00 66.00 396 SER A O 1
ATOM 3257 N N . GLN A 1 397 ? -53.709 -7.788 184.313 1.00 67.69 397 GLN A N 1
ATOM 3258 C CA . GLN A 1 397 ? -54.771 -7.473 185.276 1.00 67.69 397 GLN A CA 1
ATOM 3259 C C . GLN A 1 397 ? -55.036 -8.634 186.250 1.00 67.69 397 GLN A C 1
ATOM 3261 O O . GLN A 1 397 ? -55.160 -8.408 187.458 1.00 67.69 397 GLN A O 1
ATOM 3266 N N . LEU A 1 398 ? -55.036 -9.883 185.768 1.00 67.25 398 LEU A N 1
ATOM 3267 C CA . LEU A 1 398 ? -55.142 -11.072 186.622 1.00 67.25 398 LEU A CA 1
ATOM 3268 C C . LEU A 1 398 ? -53.974 -11.163 187.616 1.00 67.25 398 LEU A C 1
ATOM 3270 O O . LEU A 1 398 ? -54.216 -11.313 188.818 1.00 67.25 398 LEU A O 1
ATOM 3274 N N . SER A 1 399 ? -52.729 -10.975 187.166 1.00 56.12 399 SER A N 1
ATOM 3275 C CA . SER A 1 399 ? -51.544 -11.001 188.041 1.00 56.12 399 SER A CA 1
ATOM 3276 C C . SER A 1 399 ? -51.561 -9.886 189.104 1.00 56.12 399 SER A C 1
ATOM 3278 O O . SER A 1 399 ? -51.204 -10.113 190.265 1.00 56.12 399 SER A O 1
ATOM 3280 N N . ALA A 1 400 ? -52.057 -8.696 188.747 1.00 59.09 400 ALA A N 1
ATOM 3281 C CA . ALA A 1 400 ? -52.243 -7.581 189.671 1.00 59.09 400 ALA A CA 1
ATOM 3282 C C . ALA A 1 400 ? -53.353 -7.861 190.702 1.00 59.09 400 ALA A C 1
ATOM 3284 O O . ALA A 1 400 ? -53.227 -7.475 191.867 1.00 59.09 400 ALA A O 1
ATOM 3285 N N . SER A 1 401 ? -54.417 -8.569 190.304 1.00 56.97 401 SER A N 1
ATOM 3286 C CA . SER A 1 401 ? -55.511 -8.965 191.202 1.00 56.97 401 SER A CA 1
ATOM 3287 C C . SER A 1 401 ? -55.079 -10.017 192.233 1.00 56.97 401 SER A C 1
ATOM 3289 O O . SER A 1 401 ? -55.481 -9.940 193.395 1.00 56.97 401 SER A O 1
ATOM 3291 N N . GLN A 1 402 ? -54.201 -10.951 191.848 1.00 54.22 402 GLN A N 1
ATOM 3292 C CA . GLN A 1 402 ? -53.671 -11.983 192.744 1.00 54.22 402 GLN A CA 1
ATOM 3293 C C . GLN A 1 402 ? -52.704 -11.397 193.783 1.00 54.22 402 GLN A C 1
ATOM 3295 O O . GLN A 1 402 ? -52.807 -11.731 194.962 1.00 54.22 402 GLN A O 1
ATOM 3300 N N . LYS A 1 403 ? -51.843 -10.441 193.398 1.00 51.47 403 LYS A N 1
ATOM 3301 C CA . LYS A 1 403 ? -50.933 -9.756 194.341 1.00 51.47 403 LYS A CA 1
ATOM 3302 C C . LYS A 1 403 ? -51.642 -8.976 195.458 1.00 51.47 403 LYS A C 1
ATOM 3304 O O . LYS A 1 403 ? -51.021 -8.724 196.483 1.00 51.47 403 LYS A O 1
ATOM 3309 N N . ARG A 1 404 ? -52.925 -8.620 195.306 1.00 46.44 404 ARG A N 1
ATOM 3310 C CA . ARG A 1 404 ? -53.717 -7.955 196.363 1.00 46.44 404 ARG A CA 1
ATOM 3311 C C . ARG A 1 404 ? -54.359 -8.914 197.373 1.00 46.44 404 ARG A C 1
ATOM 3313 O O . ARG A 1 404 ? -54.856 -8.444 198.386 1.00 46.44 404 ARG A O 1
ATOM 3320 N N . LYS A 1 405 ? -54.346 -10.231 197.129 1.00 49.28 405 LYS A N 1
ATOM 3321 C CA . LYS A 1 405 ? -54.928 -11.251 198.028 1.00 49.28 405 LYS A CA 1
ATOM 3322 C C . LYS A 1 405 ? -53.899 -11.961 198.921 1.00 49.28 405 LYS A C 1
ATOM 3324 O O . LYS A 1 405 ? -54.231 -12.955 199.551 1.00 49.28 405 LYS A O 1
ATOM 3329 N N . LEU A 1 406 ? -52.661 -11.466 198.963 1.00 39.59 406 LEU A N 1
ATOM 3330 C CA . LEU A 1 406 ? -51.536 -12.047 199.713 1.00 39.59 406 LEU A CA 1
ATOM 3331 C C . LEU A 1 406 ? -50.984 -11.071 200.772 1.00 39.59 406 LEU A C 1
ATOM 3333 O O . LEU A 1 406 ? -49.779 -11.007 200.996 1.00 39.59 406 LEU A O 1
ATOM 3337 N N . SER A 1 407 ? -51.867 -10.272 201.380 1.00 38.81 407 SER A N 1
ATOM 3338 C CA . SER A 1 407 ? -51.533 -9.291 202.430 1.00 38.81 407 SER A CA 1
ATOM 3339 C C . SER A 1 407 ? -52.368 -9.458 203.710 1.00 38.81 407 SER A C 1
ATOM 3341 O O . SER A 1 407 ? -52.276 -8.625 204.607 1.00 38.81 407 SER A O 1
ATOM 3343 N N . GLU A 1 408 ? -53.174 -10.518 203.795 1.00 38.28 408 GLU A N 1
ATOM 3344 C CA . GLU A 1 408 ? -53.961 -10.913 204.967 1.00 38.28 408 GLU A CA 1
ATOM 3345 C C . GLU A 1 408 ? -53.869 -12.445 205.108 1.00 38.28 408 GLU A C 1
ATOM 3347 O O . GLU A 1 408 ? -53.763 -13.140 204.097 1.00 38.28 408 GLU A O 1
ATOM 3352 N N . ALA A 1 409 ? -53.915 -12.947 206.349 1.00 39.94 409 ALA A N 1
ATOM 3353 C CA . ALA A 1 409 ? -53.546 -14.308 206.778 1.00 39.94 409 ALA A CA 1
ATOM 3354 C C . ALA A 1 409 ? -52.036 -14.636 206.655 1.00 39.94 409 ALA A C 1
ATOM 3356 O O . ALA A 1 409 ? -51.481 -14.809 205.572 1.00 39.94 409 ALA A O 1
ATOM 3357 N N . GLU A 1 410 ? -51.371 -14.737 207.809 1.00 35.03 410 GLU A N 1
ATOM 3358 C CA . GLU A 1 410 ? -49.917 -14.881 207.951 1.00 35.03 410 GLU A CA 1
ATOM 3359 C C . GLU A 1 410 ? -49.499 -16.288 208.423 1.00 35.03 410 GLU A C 1
ATOM 3361 O O . GLU A 1 410 ? -50.262 -16.976 209.099 1.00 35.03 410 GLU A O 1
ATOM 3366 N N . GLY A 1 411 ? -48.219 -16.631 208.227 1.00 28.55 411 GLY A N 1
ATOM 3367 C CA . GLY A 1 411 ? -47.448 -17.287 209.294 1.00 28.55 411 GLY A CA 1
ATOM 3368 C C . GLY A 1 411 ? -46.969 -18.737 209.101 1.00 28.55 411 GLY A C 1
ATOM 3369 O O . GLY A 1 411 ? -47.744 -19.647 208.850 1.00 28.55 411 GLY A O 1
ATOM 3370 N N . LEU A 1 412 ? -45.675 -18.919 209.413 1.00 31.88 412 LEU A N 1
ATOM 3371 C CA . LEU A 1 412 ? -45.012 -20.136 209.924 1.00 31.88 412 LEU A CA 1
ATOM 3372 C C . LEU A 1 412 ? -44.865 -21.384 209.016 1.00 31.88 412 LEU A C 1
ATOM 3374 O O . LEU A 1 412 ? -45.833 -22.015 208.617 1.00 31.88 412 LEU A O 1
ATOM 3378 N N . GLY A 1 413 ? -43.622 -21.889 208.925 1.00 25.48 413 GLY A N 1
ATOM 3379 C CA . GLY A 1 413 ? -43.415 -23.322 209.214 1.00 25.48 413 GLY A CA 1
ATOM 3380 C C . GLY A 1 413 ? -42.702 -24.227 208.198 1.00 25.48 413 GLY A C 1
ATOM 3381 O O . GLY A 1 413 ? -43.241 -25.257 207.829 1.00 25.48 413 GLY A O 1
ATOM 3382 N N . SER A 1 414 ? -41.449 -23.925 207.852 1.00 25.23 414 SER A N 1
ATOM 3383 C CA . SER A 1 414 ? -40.356 -24.919 207.755 1.00 25.23 414 SER A CA 1
ATOM 3384 C C . SER A 1 414 ? -40.596 -26.326 207.142 1.00 25.23 414 SER A C 1
ATOM 3386 O O . SER A 1 414 ? -40.849 -27.286 207.863 1.00 25.23 414 SER A O 1
ATOM 3388 N N . GLY A 1 415 ? -40.175 -26.507 205.882 1.00 24.58 415 GLY A N 1
ATOM 3389 C CA . GLY A 1 415 ? -39.155 -27.528 205.577 1.00 24.58 415 GLY A CA 1
ATOM 3390 C C . GLY A 1 415 ? -39.527 -28.845 204.861 1.00 24.58 415 GLY A C 1
ATOM 3391 O O . GLY A 1 415 ? -40.398 -29.597 205.274 1.00 24.58 415 GLY A O 1
ATOM 3392 N N . SER A 1 416 ? -38.641 -29.198 203.917 1.00 24.11 416 SER A N 1
ATOM 3393 C CA . SER A 1 416 ? -38.190 -30.565 203.583 1.00 24.11 416 SER A CA 1
ATOM 3394 C C . SER A 1 416 ? -38.916 -31.418 202.513 1.00 24.11 416 SER A C 1
ATOM 3396 O O . SER A 1 416 ? -40.094 -31.734 202.585 1.00 24.11 416 SER A O 1
ATOM 3398 N N . THR A 1 417 ? -38.071 -31.980 201.633 1.00 24.58 417 THR A N 1
ATOM 3399 C CA . THR A 1 417 ? -38.146 -33.314 200.984 1.00 24.58 417 THR A CA 1
ATOM 3400 C C . THR A 1 417 ? -39.203 -33.668 199.910 1.00 24.58 417 THR A C 1
ATOM 3402 O O . THR A 1 417 ? -40.243 -34.231 200.219 1.00 24.58 417 THR A O 1
ATOM 3405 N N . LYS A 1 418 ? -38.693 -33.681 198.660 1.00 25.86 418 LYS A N 1
ATOM 3406 C CA . LYS A 1 418 ? -38.596 -34.848 197.734 1.00 25.86 418 LYS A CA 1
ATOM 3407 C C . LYS A 1 418 ? -39.743 -35.211 196.761 1.00 25.86 418 LYS A C 1
ATOM 3409 O O . LYS A 1 418 ? -40.919 -35.034 197.026 1.00 25.86 418 LYS A O 1
ATOM 3414 N N . TYR A 1 419 ? -39.270 -35.884 195.698 1.00 29.20 419 TYR A N 1
ATOM 3415 C CA . TYR A 1 419 ? -39.934 -36.679 194.650 1.00 29.20 419 TYR A CA 1
ATOM 3416 C C . TYR A 1 419 ? -40.721 -35.872 193.585 1.00 29.20 419 TYR A C 1
ATOM 3418 O O . TYR A 1 419 ? -41.692 -35.220 193.932 1.00 29.20 419 TYR A O 1
ATOM 3426 N N . SER A 1 420 ? -40.323 -35.726 192.301 1.00 32.56 420 SER A N 1
ATOM 3427 C CA . SER A 1 420 ? -39.675 -36.586 191.257 1.00 32.56 420 SER A CA 1
ATOM 3428 C C . SER A 1 420 ? -40.695 -37.274 190.323 1.00 32.56 420 SER A C 1
ATOM 3430 O O . SER A 1 420 ? -41.813 -37.502 190.760 1.00 32.56 420 SER A O 1
ATOM 3432 N N . HIS A 1 421 ? -40.412 -37.676 189.073 1.00 33.81 421 HIS A N 1
ATOM 3433 C CA . HIS A 1 421 ? -39.140 -38.035 188.396 1.00 33.81 421 HIS A CA 1
ATOM 3434 C C . HIS A 1 421 ? -39.163 -37.630 186.874 1.00 33.81 421 HIS A C 1
ATOM 3436 O O . HIS A 1 421 ? -40.120 -36.962 186.490 1.00 33.81 421 HIS A O 1
ATOM 3442 N N . PRO A 1 422 ? -38.120 -37.862 186.026 1.00 51.72 422 PRO A N 1
ATOM 3443 C CA . PRO A 1 422 ? -37.582 -36.774 185.184 1.00 51.72 422 PRO A CA 1
ATOM 3444 C C . PRO A 1 422 ? -37.181 -37.200 183.734 1.00 51.72 422 PRO A C 1
ATOM 3446 O O . PRO A 1 422 ? -37.720 -38.166 183.205 1.00 51.72 422 PRO A O 1
ATOM 3449 N N . ALA A 1 423 ? -36.133 -36.540 183.201 1.00 30.22 423 ALA A N 1
ATOM 3450 C CA . ALA A 1 423 ? -35.181 -36.950 182.144 1.00 30.22 423 ALA A CA 1
ATOM 3451 C C . ALA A 1 423 ? -35.470 -36.511 180.684 1.00 30.22 423 ALA A C 1
ATOM 3453 O O . ALA A 1 423 ? -36.614 -36.540 180.249 1.00 30.22 423 ALA A O 1
ATOM 3454 N N . ALA A 1 424 ? -34.467 -36.137 179.867 1.00 34.53 424 ALA A N 1
ATOM 3455 C CA . ALA A 1 424 ? -33.098 -35.671 180.183 1.00 34.53 424 ALA A CA 1
ATOM 3456 C C . ALA A 1 424 ? -32.407 -34.961 178.985 1.00 34.53 424 ALA A C 1
ATOM 3458 O O . ALA A 1 424 ? -32.351 -35.525 177.902 1.00 34.53 424 ALA A O 1
ATOM 3459 N N . GLU A 1 425 ? -31.823 -33.785 179.267 1.00 34.59 425 GLU A N 1
ATOM 3460 C CA . GLU A 1 425 ? -30.460 -33.306 178.911 1.00 34.59 425 GLU A CA 1
ATOM 3461 C C . GLU A 1 425 ? -29.923 -33.220 177.453 1.00 34.59 425 GLU A C 1
ATOM 3463 O O . GLU A 1 425 ? -30.362 -33.891 176.528 1.00 34.59 425 GLU A O 1
ATOM 3468 N N . SER A 1 426 ? -28.848 -32.418 177.306 1.00 31.62 426 SER A N 1
ATOM 3469 C CA . SER A 1 426 ? -28.172 -31.963 176.060 1.00 31.62 426 SER A CA 1
ATOM 3470 C C . SER A 1 426 ? -28.966 -30.879 175.297 1.00 31.62 426 SER A C 1
ATOM 3472 O O . SER A 1 426 ? -30.186 -30.944 175.237 1.00 31.62 426 SER A O 1
ATOM 3474 N N . THR A 1 427 ? -28.396 -29.801 174.736 1.00 35.84 427 THR A N 1
ATOM 3475 C CA . THR A 1 427 ? -26.999 -29.409 174.403 1.00 35.84 427 THR A CA 1
ATOM 3476 C C . THR A 1 427 ? -26.924 -27.862 174.564 1.00 35.84 427 THR A C 1
ATOM 3478 O O . THR A 1 427 ? -27.913 -27.187 174.297 1.00 35.84 427 THR A O 1
ATOM 3481 N N . GLN A 1 428 ? -25.915 -27.235 175.197 1.00 34.09 428 GLN A N 1
ATOM 3482 C CA . GLN A 1 428 ? -24.731 -26.601 174.554 1.00 34.09 428 GLN A CA 1
ATOM 3483 C C . GLN A 1 428 ? -25.020 -25.853 173.214 1.00 34.09 428 GLN A C 1
ATOM 3485 O O . GLN A 1 428 ? -25.706 -26.400 172.363 1.00 34.09 428 GLN A O 1
ATOM 3490 N N . GLN A 1 429 ? -24.471 -24.666 172.889 1.00 31.25 429 GLN A N 1
ATOM 3491 C CA . GLN A 1 429 ? -23.570 -23.721 173.589 1.00 31.25 429 GLN A CA 1
ATOM 3492 C C . GLN A 1 429 ? -23.436 -22.399 172.770 1.00 31.25 429 GLN A C 1
ATOM 3494 O O . GLN A 1 429 ? -23.609 -22.457 171.559 1.00 31.25 429 GLN A O 1
ATOM 3499 N N . CYS A 1 430 ? -22.985 -21.284 173.385 1.00 29.58 430 CYS A N 1
ATOM 3500 C CA . CYS A 1 430 ? -22.478 -20.039 172.734 1.00 29.58 430 CYS A CA 1
ATOM 3501 C C . CYS A 1 430 ? -23.478 -19.209 171.881 1.00 29.58 430 CYS A C 1
ATOM 3503 O O . CYS A 1 430 ? -24.436 -19.747 171.349 1.00 29.58 430 CYS A O 1
ATOM 3505 N N . GLN A 1 431 ? -23.344 -17.889 171.673 1.00 29.80 431 GLN A N 1
ATOM 3506 C CA . GLN A 1 431 ? -22.562 -16.778 172.277 1.00 29.80 431 GLN A CA 1
ATOM 3507 C C . GLN A 1 431 ? -23.466 -15.511 172.149 1.00 29.80 431 GLN A C 1
ATOM 3509 O O . GLN A 1 431 ? -24.231 -15.439 171.195 1.00 29.80 431 GLN A O 1
ATOM 3514 N N . GLN A 1 432 ? -23.607 -14.553 173.082 1.00 32.22 432 GLN A N 1
ATOM 3515 C CA . GLN A 1 432 ? -22.670 -13.801 173.946 1.00 32.22 432 GLN A CA 1
ATOM 3516 C C . GLN A 1 432 ? -22.013 -12.591 173.231 1.00 32.22 432 GLN A C 1
ATOM 3518 O O . GLN A 1 432 ? -21.655 -12.707 172.068 1.00 32.22 432 GLN A O 1
ATOM 3523 N N . VAL A 1 433 ? -21.791 -11.491 173.982 1.00 33.06 433 VAL A N 1
ATOM 3524 C CA . VAL A 1 433 ? -21.110 -10.214 173.608 1.00 33.06 433 VAL A CA 1
ATOM 3525 C C . VAL A 1 433 ? -22.007 -9.250 172.778 1.00 33.06 433 VAL A C 1
ATOM 3527 O O . VAL A 1 433 ? -22.632 -9.679 171.820 1.00 33.06 433 VAL A O 1
ATOM 3530 N N . GLN A 1 434 ? -22.345 -8.018 173.220 1.00 29.73 434 GLN A N 1
ATOM 3531 C CA . GLN A 1 434 ? -21.547 -6.762 173.357 1.00 29.73 434 GLN A CA 1
ATOM 3532 C C . GLN A 1 434 ? -21.134 -6.152 171.986 1.00 29.73 434 GLN A C 1
ATOM 3534 O O . GLN A 1 434 ? -20.918 -6.884 171.034 1.00 29.73 434 GLN A O 1
ATOM 3539 N N . GLU A 1 435 ? -21.021 -4.832 171.773 1.00 29.69 435 GLU A N 1
ATOM 3540 C CA . GLU A 1 435 ? -21.112 -3.671 172.678 1.00 29.69 435 GLU A CA 1
ATOM 3541 C C . GLU A 1 435 ? -21.561 -2.384 171.931 1.00 29.69 435 GLU A C 1
ATOM 3543 O O . GLU A 1 435 ? -21.865 -2.388 170.741 1.00 29.69 435 GLU A O 1
ATOM 3548 N N . GLN A 1 436 ? -21.583 -1.253 172.640 1.00 31.97 436 GLN A N 1
ATOM 3549 C CA . GLN A 1 436 ? -21.784 0.104 172.125 1.00 31.97 436 GLN A CA 1
ATOM 3550 C C . GLN A 1 436 ? -20.828 0.469 170.966 1.00 31.97 436 GLN A C 1
ATOM 3552 O O . GLN A 1 436 ? -19.615 0.355 171.140 1.00 31.97 436 GLN A O 1
ATOM 3557 N N . ARG A 1 437 ? -21.328 1.121 169.895 1.00 28.19 437 ARG A N 1
ATOM 3558 C CA . ARG A 1 437 ? -20.796 2.431 169.424 1.00 28.19 437 ARG A CA 1
ATOM 3559 C C . ARG A 1 437 ? -21.535 3.073 168.235 1.00 28.19 437 ARG A C 1
ATOM 3561 O O . ARG A 1 437 ? -21.692 2.491 167.178 1.00 28.19 437 ARG A O 1
ATOM 3568 N N . CYS A 1 438 ? -21.830 4.362 168.416 1.00 27.23 438 CYS A N 1
ATOM 3569 C CA . CYS A 1 438 ? -21.601 5.475 167.480 1.00 27.23 438 CYS A CA 1
ATOM 3570 C C . CYS A 1 438 ? -21.804 5.326 165.945 1.00 27.23 438 CYS A C 1
ATOM 3572 O O . CYS A 1 438 ? -20.948 4.789 165.254 1.00 27.23 438 CYS A O 1
ATOM 3574 N N . ARG A 1 439 ? -22.699 6.207 165.454 1.00 29.75 439 ARG A N 1
ATOM 3575 C CA . ARG A 1 439 ? -22.530 7.161 164.322 1.00 29.75 439 ARG A CA 1
ATOM 3576 C C . ARG A 1 439 ? -22.909 6.750 162.881 1.00 29.75 439 ARG A C 1
ATOM 3578 O O . ARG A 1 439 ? -22.171 6.054 162.206 1.00 29.75 439 ARG A O 1
ATOM 3585 N N . ARG A 1 440 ? -23.859 7.560 162.379 1.00 28.11 440 ARG A N 1
ATOM 3586 C CA . ARG A 1 440 ? -23.893 8.262 161.072 1.00 28.11 440 ARG A CA 1
ATOM 3587 C C . ARG A 1 440 ? -24.272 7.495 159.790 1.00 28.11 440 ARG A C 1
ATOM 3589 O O . ARG A 1 440 ? -23.438 6.825 159.210 1.00 28.11 440 ARG A O 1
ATOM 3596 N N . SER A 1 441 ? -25.391 7.982 159.234 1.00 28.53 441 SER A N 1
ATOM 3597 C CA . SER A 1 441 ? -25.538 8.482 157.849 1.00 28.53 441 SER A CA 1
ATOM 3598 C C . SER A 1 441 ? -25.691 7.466 156.713 1.00 28.53 441 SER A C 1
ATOM 3600 O O . SER A 1 441 ? -24.875 6.567 156.590 1.00 28.53 441 SER A O 1
ATOM 3602 N N . GLN A 1 442 ? -26.632 7.780 155.803 1.00 32.38 442 GLN A N 1
ATOM 3603 C CA . GLN A 1 442 ? -26.700 7.320 154.401 1.00 32.38 442 GLN A CA 1
ATOM 3604 C C . GLN A 1 442 ? -27.001 5.810 154.175 1.00 32.38 442 GLN A C 1
ATOM 3606 O O . GLN A 1 442 ? -26.603 4.966 154.962 1.00 32.38 442 GLN A O 1
ATOM 3611 N N . GLU A 1 443 ? -27.731 5.385 153.129 1.00 34.88 443 GLU A N 1
ATOM 3612 C CA . GLU A 1 443 ? -28.555 6.115 152.141 1.00 34.88 443 GLU A CA 1
ATOM 3613 C C . GLU A 1 443 ? -29.525 5.168 151.385 1.00 34.88 443 GLU A C 1
ATOM 3615 O O . GLU A 1 443 ? -29.362 3.955 151.439 1.00 34.88 443 GLU A O 1
ATOM 3620 N N . GLN A 1 444 ? -30.406 5.766 150.564 1.00 32.06 444 GLN A N 1
ATOM 3621 C CA . GLN A 1 444 ? -31.027 5.221 149.336 1.00 32.06 444 GLN A CA 1
ATOM 3622 C C . GLN A 1 444 ? -32.147 4.158 149.390 1.00 32.06 444 GLN A C 1
ATOM 3624 O O . GLN A 1 444 ? -32.095 3.206 150.154 1.00 32.06 444 GLN A O 1
ATOM 3629 N N . ARG A 1 445 ? -33.044 4.294 148.381 1.00 29.08 445 ARG A N 1
ATOM 3630 C CA . ARG A 1 445 ? -33.935 3.277 147.757 1.00 29.08 445 ARG A CA 1
ATOM 3631 C C . ARG A 1 445 ? -35.068 2.731 148.654 1.00 29.08 445 ARG A C 1
ATOM 3633 O O . ARG A 1 445 ? -34.838 2.430 149.810 1.00 29.08 445 ARG A O 1
ATOM 3640 N N . SER A 1 446 ? -36.318 2.495 148.243 1.00 32.75 446 SER A N 1
ATOM 3641 C CA . SER A 1 446 ? -37.176 2.627 147.031 1.00 32.75 446 SER A CA 1
ATOM 3642 C C . SER A 1 446 ? -38.392 1.691 147.318 1.00 32.75 446 SER A C 1
ATOM 3644 O O . SER A 1 446 ? -38.213 0.774 148.110 1.00 32.75 446 SER A O 1
ATOM 3646 N N . GLN A 1 447 ? -39.620 1.750 146.775 1.00 33.41 447 GLN A N 1
ATOM 3647 C CA . GLN A 1 447 ? -40.262 2.474 145.660 1.00 33.41 447 GLN A CA 1
ATOM 3648 C C . GLN A 1 447 ? -41.808 2.234 145.722 1.00 33.41 447 GLN A C 1
ATOM 3650 O O . GLN A 1 447 ? -42.182 1.103 146.007 1.00 33.41 447 GLN A O 1
ATOM 3655 N N . ILE A 1 448 ? -42.652 3.219 145.327 1.00 29.12 448 ILE A N 1
ATOM 3656 C CA . ILE A 1 448 ? -44.016 3.069 144.703 1.00 29.12 448 ILE A CA 1
ATOM 3657 C C . ILE A 1 448 ? -45.121 2.484 145.673 1.00 29.12 448 ILE A C 1
ATOM 3659 O O . ILE A 1 448 ? -44.772 1.840 146.655 1.00 29.12 448 ILE A O 1
ATOM 3663 N N . SER A 1 449 ? -46.453 2.722 145.615 1.00 27.19 449 SER A N 1
ATOM 3664 C CA . SER A 1 449 ? -47.399 3.284 144.613 1.00 27.19 449 SER A CA 1
ATOM 3665 C C . SER A 1 449 ? -48.640 4.028 145.198 1.00 27.19 449 SER A C 1
ATOM 3667 O O . SER A 1 449 ? -48.668 4.351 146.380 1.00 27.19 449 SER A O 1
ATOM 3669 N N . GLN A 1 450 ? -49.678 4.190 144.349 1.00 31.52 450 GLN A N 1
ATOM 3670 C CA . GLN A 1 450 ? -51.077 4.650 144.536 1.00 31.52 450 GLN A CA 1
ATOM 3671 C C . GLN A 1 450 ? -51.319 6.186 144.473 1.00 31.52 450 GLN A C 1
ATOM 3673 O O . GLN A 1 450 ? -50.690 6.908 145.237 1.00 31.52 450 GLN A O 1
ATOM 3678 N N . GLU A 1 451 ? -52.192 6.832 143.661 1.00 27.88 451 GLU A N 1
ATOM 3679 C CA . GLU A 1 451 ? -53.083 6.548 142.486 1.00 27.88 451 GLU A CA 1
ATOM 3680 C C . GLU A 1 451 ? -54.574 6.973 142.711 1.00 27.88 451 GLU A C 1
ATOM 3682 O O . GLU A 1 451 ? -55.055 6.938 143.837 1.00 27.88 451 GLU A O 1
ATOM 3687 N N . GLN A 1 452 ? -55.310 7.303 141.621 1.00 28.36 452 GLN A N 1
ATOM 3688 C CA . GLN A 1 452 ? -56.789 7.506 141.492 1.00 28.36 452 GLN A CA 1
ATOM 3689 C C . GLN A 1 452 ? -57.346 8.893 141.952 1.00 28.36 452 GLN A C 1
ATOM 3691 O O . GLN A 1 452 ? -56.828 9.459 142.905 1.00 28.36 452 GLN A O 1
ATOM 3696 N N . ARG A 1 453 ? -58.387 9.549 141.366 1.00 26.58 453 ARG A N 1
ATOM 3697 C CA . ARG A 1 453 ? -59.285 9.372 140.169 1.00 26.58 453 ARG A CA 1
ATOM 3698 C C . ARG A 1 453 ? -60.072 10.699 139.847 1.00 26.58 453 ARG A C 1
ATOM 3700 O O . ARG A 1 453 ? -60.014 11.603 140.674 1.00 26.58 453 ARG A O 1
ATOM 3707 N N . SER A 1 454 ? -60.862 10.778 138.740 1.00 27.98 454 SER A N 1
ATOM 3708 C CA . SER A 1 454 ? -61.991 11.727 138.378 1.00 27.98 454 SER A CA 1
ATOM 3709 C C . SER A 1 454 ? -61.884 12.556 137.055 1.00 27.98 454 SER A C 1
ATOM 3711 O O . SER A 1 454 ? -60.781 12.781 136.561 1.00 27.98 454 SER A O 1
ATOM 3713 N N . GLN A 1 455 ? -63.031 12.958 136.440 1.00 25.89 455 GLN A N 1
ATOM 3714 C CA . GLN A 1 455 ? -63.178 13.523 135.059 1.00 25.89 455 GLN A CA 1
ATOM 3715 C C . GLN A 1 455 ? -64.420 14.474 134.839 1.00 25.89 455 GLN A C 1
ATOM 3717 O O . GLN A 1 455 ? -65.244 14.588 135.741 1.00 25.89 455 GLN A O 1
ATOM 3722 N N . HIS A 1 456 ? -64.596 15.028 133.605 1.00 24.25 456 HIS A N 1
ATOM 3723 C CA . HIS A 1 456 ? -65.773 15.737 132.973 1.00 24.25 456 HIS A CA 1
ATOM 3724 C C . HIS A 1 456 ? -66.081 17.241 133.307 1.00 24.25 456 HIS A C 1
ATOM 3726 O O . HIS A 1 456 ? -65.771 17.662 134.412 1.00 24.25 456 HIS A O 1
ATOM 3732 N N . SER A 1 457 ? -66.760 18.110 132.490 1.00 28.08 457 SER A N 1
ATOM 3733 C CA . SER A 1 457 ? -66.904 18.337 131.000 1.00 28.08 457 SER A CA 1
ATOM 3734 C C . SER A 1 457 ? -67.802 19.586 130.584 1.00 28.08 457 SER A C 1
ATOM 3736 O O . SER A 1 457 ? -68.799 19.826 131.251 1.00 28.08 457 SER A O 1
ATOM 3738 N N . GLN A 1 458 ? -67.535 20.264 129.422 1.00 30.36 458 GLN A N 1
ATOM 3739 C CA . GLN A 1 458 ? -68.432 21.056 128.463 1.00 30.36 458 GLN A CA 1
ATOM 3740 C C . GLN A 1 458 ? -68.803 22.614 128.544 1.00 30.36 458 GLN A C 1
ATOM 3742 O O . GLN A 1 458 ? -68.637 23.248 129.575 1.00 30.36 458 GLN A O 1
ATOM 3747 N N . GLU A 1 459 ? -69.267 23.214 127.389 1.00 36.69 459 GLU A N 1
ATOM 3748 C CA . GLU A 1 459 ? -69.944 24.548 127.025 1.00 36.69 459 GLU A CA 1
ATOM 3749 C C . GLU A 1 459 ? -69.241 25.965 127.059 1.00 36.69 459 GLU A C 1
ATOM 3751 O O . GLU A 1 459 ? -68.418 26.161 127.945 1.00 36.69 459 GLU A O 1
ATOM 3756 N N . GLN A 1 460 ? -69.400 27.029 126.185 1.00 36.41 460 GLN A N 1
ATOM 3757 C CA . GLN A 1 460 ? -69.942 27.319 124.792 1.00 36.41 460 GLN A CA 1
ATOM 3758 C C . GLN A 1 460 ? -69.416 28.663 124.076 1.00 36.41 460 GLN A C 1
ATOM 3760 O O . GLN A 1 460 ? -69.016 29.584 124.775 1.00 36.41 460 GLN A O 1
ATOM 3765 N N . ARG A 1 461 ? -69.532 28.818 122.711 1.00 36.50 461 ARG A N 1
ATOM 3766 C CA . ARG A 1 461 ? -69.661 30.052 121.785 1.00 36.50 461 ARG A CA 1
ATOM 3767 C C . ARG A 1 461 ? -68.484 30.952 121.198 1.00 36.50 461 ARG A C 1
ATOM 3769 O O . ARG A 1 461 ? -67.357 30.769 121.609 1.00 36.50 461 ARG A O 1
ATOM 3776 N N . SER A 1 462 ? -68.808 31.818 120.159 1.00 30.62 462 SER A N 1
ATOM 3777 C CA . SER A 1 462 ? -68.081 32.851 119.249 1.00 30.62 462 SER A CA 1
ATOM 3778 C C . SER A 1 462 ? -67.295 32.585 117.865 1.00 30.62 462 SER A C 1
ATOM 3780 O O . SER A 1 462 ? -66.080 32.683 117.814 1.00 30.62 462 SER A O 1
ATOM 3782 N N . LEU A 1 463 ? -67.958 32.404 116.689 1.00 38.38 463 LEU A N 1
ATOM 3783 C CA . LEU A 1 463 ? -67.527 31.885 115.317 1.00 38.38 463 LEU A CA 1
ATOM 3784 C C . LEU A 1 463 ? -66.209 32.299 114.532 1.00 38.38 463 LEU A C 1
ATOM 3786 O O . LEU A 1 463 ? -65.818 33.459 114.594 1.00 38.38 463 LEU A O 1
ATOM 3790 N N . GLN A 1 464 ? -65.683 31.398 113.638 1.00 36.59 464 GLN A N 1
ATOM 3791 C CA . GLN A 1 464 ? -65.673 31.408 112.112 1.00 36.59 464 GLN A CA 1
ATOM 3792 C C . GLN A 1 464 ? -64.378 30.964 111.296 1.00 36.59 464 GLN A C 1
ATOM 3794 O O . GLN A 1 464 ? -63.340 31.599 111.408 1.00 36.59 464 GLN A O 1
ATOM 3799 N N . SER A 1 465 ? -64.530 29.984 110.360 1.00 38.81 465 SER A N 1
ATOM 3800 C CA . SER A 1 465 ? -63.820 29.686 109.053 1.00 38.81 465 SER A CA 1
ATOM 3801 C C . SER A 1 465 ? -62.436 28.963 108.843 1.00 38.81 465 SER A C 1
ATOM 3803 O O . SER A 1 465 ? -61.383 29.526 109.099 1.00 38.81 465 SER A O 1
ATOM 3805 N N . GLN A 1 466 ? -62.514 27.826 108.102 1.00 39.72 466 GLN A N 1
ATOM 3806 C CA . GLN A 1 466 ? -61.699 27.292 106.955 1.00 39.72 466 GLN A CA 1
ATOM 3807 C C . GLN A 1 466 ? -60.362 26.469 107.088 1.00 39.72 466 GLN A C 1
ATOM 3809 O O . GLN A 1 466 ? -59.303 26.996 107.396 1.00 39.72 466 GLN A O 1
ATOM 3814 N N . GLU A 1 467 ? -60.452 25.198 106.631 1.00 32.38 467 GLU A N 1
ATOM 3815 C CA . GLU A 1 467 ? -59.480 24.278 105.955 1.00 32.38 467 GLU A CA 1
ATOM 3816 C C . GLU A 1 467 ? -58.233 23.600 106.595 1.00 32.38 467 GLU A C 1
ATOM 3818 O O . GLU A 1 467 ? -57.617 24.043 107.553 1.00 32.38 467 GLU A O 1
ATOM 3823 N N . GLN A 1 468 ? -57.886 22.464 105.953 1.00 34.34 468 GLN A N 1
ATOM 3824 C CA . GLN A 1 468 ? -56.698 21.593 106.064 1.00 34.34 468 GLN A CA 1
ATOM 3825 C C . GLN A 1 468 ? -56.422 20.843 107.384 1.00 34.34 468 GLN A C 1
ATOM 3827 O O . GLN A 1 468 ? -55.366 20.960 108.003 1.00 34.34 468 GLN A O 1
ATOM 3832 N N . ARG A 1 469 ? -57.289 19.861 107.672 1.00 26.50 469 ARG A N 1
ATOM 3833 C CA . ARG A 1 469 ? -56.858 18.554 108.205 1.00 26.50 469 ARG A CA 1
ATOM 3834 C C . ARG A 1 469 ? -57.480 17.423 107.371 1.00 26.50 469 ARG A C 1
ATOM 3836 O O . ARG A 1 469 ? -58.674 17.505 107.080 1.00 26.50 469 ARG A O 1
ATOM 3843 N N . PRO A 1 470 ? -56.743 16.360 107.002 1.00 37.41 470 PRO A N 1
ATOM 3844 C CA . PRO A 1 470 ? -57.361 15.131 106.519 1.00 37.41 470 PRO A CA 1
ATOM 3845 C C . PRO A 1 470 ? -58.114 14.421 107.655 1.00 37.41 470 PRO A C 1
ATOM 3847 O O . PRO A 1 470 ? -57.581 14.310 108.753 1.00 37.41 470 PRO A O 1
ATOM 3850 N N . GLN A 1 471 ? -59.300 13.896 107.333 1.00 28.41 471 GLN A N 1
ATOM 3851 C CA . GLN A 1 471 ? -60.027 12.815 108.024 1.00 28.41 471 GLN A CA 1
ATOM 3852 C C . GLN A 1 471 ? -60.397 13.003 109.529 1.00 28.41 471 GLN A C 1
ATOM 3854 O O . GLN A 1 471 ? -59.551 13.032 110.414 1.00 28.41 471 GLN A O 1
ATOM 3859 N N . GLN A 1 472 ? -61.719 12.959 109.782 1.00 29.42 472 GLN A N 1
ATOM 3860 C CA . GLN A 1 472 ? -62.439 12.705 111.057 1.00 29.42 472 GLN A CA 1
ATOM 3861 C C . GLN A 1 472 ? -62.666 13.870 112.079 1.00 29.42 472 GLN A C 1
ATOM 3863 O O . GLN A 1 472 ? -61.743 14.387 112.701 1.00 29.42 472 GLN A O 1
ATOM 3868 N N . SER A 1 473 ? -63.965 14.194 112.270 1.00 27.92 473 SER A N 1
ATOM 3869 C CA . SER A 1 473 ? -64.707 14.657 113.484 1.00 27.92 473 SER A CA 1
ATOM 3870 C C . SER A 1 473 ? -64.383 15.965 114.286 1.00 27.92 473 SER A C 1
ATOM 3872 O O . SER A 1 473 ? -63.685 15.901 115.291 1.00 27.92 473 SER A O 1
ATOM 3874 N N . GLU A 1 474 ? -65.047 17.080 113.894 1.00 27.20 474 GLU A N 1
ATOM 3875 C CA . GLU A 1 474 ? -65.844 18.128 114.648 1.00 27.20 474 GLU A CA 1
ATOM 3876 C C . GLU A 1 474 ? -65.282 19.193 115.689 1.00 27.20 474 GLU A C 1
ATOM 3878 O O . GLU A 1 474 ? -64.297 18.962 116.382 1.00 27.20 474 GLU A O 1
ATOM 3883 N N . GLU A 1 475 ? -65.928 20.406 115.735 1.00 29.75 475 GLU A N 1
ATOM 3884 C CA . GLU A 1 475 ? -65.689 21.700 116.517 1.00 29.75 475 GLU A CA 1
ATOM 3885 C C . GLU A 1 475 ? -66.153 21.589 118.026 1.00 29.75 475 GLU A C 1
ATOM 3887 O O . GLU A 1 475 ? -66.572 20.490 118.385 1.00 29.75 475 GLU A O 1
ATOM 3892 N N . PRO A 1 476 ? -66.191 22.618 118.947 1.00 42.03 476 PRO A N 1
ATOM 3893 C CA . PRO A 1 476 ? -65.922 24.072 118.811 1.00 42.03 476 PRO A CA 1
ATOM 3894 C C . PRO A 1 476 ? -65.199 24.876 119.948 1.00 42.03 476 PRO A C 1
ATOM 3896 O O . PRO A 1 476 ? -65.522 24.682 121.127 1.00 42.03 476 PRO A O 1
ATOM 3899 N N . ARG A 1 477 ? -64.391 25.917 119.586 1.00 29.66 477 ARG A N 1
ATOM 3900 C CA . ARG A 1 477 ? -64.297 27.302 120.196 1.00 29.66 477 ARG A CA 1
ATOM 3901 C C . ARG A 1 477 ? -62.966 28.106 119.993 1.00 29.66 477 ARG A C 1
ATOM 3903 O O . ARG A 1 477 ? -61.919 27.491 120.110 1.00 29.66 477 ARG A O 1
ATOM 3910 N N . ARG A 1 478 ? -62.877 29.466 119.948 1.00 30.80 478 ARG A N 1
ATOM 3911 C CA . ARG A 1 478 ? -63.633 30.576 119.268 1.00 30.80 478 ARG A CA 1
ATOM 3912 C C . ARG A 1 478 ? -63.200 32.021 119.734 1.00 30.80 478 ARG A C 1
ATOM 3914 O O . ARG A 1 478 ? -62.609 32.163 120.800 1.00 30.80 478 ARG A O 1
ATOM 3921 N N . SER A 1 479 ? -63.554 33.086 118.975 1.00 30.31 479 SER A N 1
ATOM 3922 C CA . SER A 1 479 ? -63.253 34.564 119.074 1.00 30.31 479 SER A CA 1
ATOM 3923 C C . SER A 1 479 ? -61.826 35.100 118.756 1.00 30.31 479 SER A C 1
ATOM 3925 O O . SER A 1 479 ? -60.857 34.485 119.174 1.00 30.31 479 SER A O 1
ATOM 3927 N N . ARG A 1 480 ? -61.617 36.282 118.112 1.00 31.64 480 ARG A N 1
ATOM 3928 C CA . ARG A 1 480 ? -62.538 37.248 117.429 1.00 31.64 480 ARG A CA 1
ATOM 3929 C C . ARG A 1 480 ? -61.807 38.316 116.547 1.00 31.64 480 ARG A C 1
ATOM 3931 O O . ARG A 1 480 ? -60.860 38.919 117.034 1.00 31.64 480 ARG A O 1
ATOM 3938 N N . ASP A 1 481 ? -62.409 38.664 115.385 1.00 32.56 481 ASP A N 1
ATOM 3939 C CA . ASP A 1 481 ? -62.214 39.876 114.520 1.00 32.56 481 ASP A CA 1
ATOM 3940 C C . ASP A 1 481 ? -60.824 40.067 113.830 1.00 32.56 481 ASP A C 1
ATOM 3942 O O . ASP A 1 481 ? -59.826 39.576 114.335 1.00 32.56 481 ASP A O 1
ATOM 3946 N N . GLN A 1 482 ? -60.628 40.767 112.687 1.00 34.56 482 GLN A N 1
ATOM 3947 C CA . GLN A 1 482 ? -61.504 41.392 111.657 1.00 34.56 482 GLN A CA 1
ATOM 3948 C C . GLN A 1 482 ? -60.701 41.714 110.349 1.00 34.56 482 GLN A C 1
ATOM 3950 O O . GLN A 1 482 ? -59.519 42.022 110.459 1.00 34.56 482 GLN A O 1
ATOM 3955 N N . ARG A 1 483 ? -61.384 41.857 109.181 1.00 31.05 483 ARG A N 1
ATOM 3956 C CA . ARG A 1 483 ? -60.982 42.647 107.957 1.00 31.05 483 ARG A CA 1
ATOM 3957 C C . ARG A 1 483 ? -59.796 42.107 107.094 1.00 31.05 483 ARG A C 1
ATOM 3959 O O . ARG A 1 483 ? -59.018 41.312 107.589 1.00 31.05 483 ARG A O 1
ATOM 3966 N N . GLN A 1 484 ? -59.582 42.465 105.804 1.00 31.52 484 GLN A N 1
ATOM 3967 C CA . GLN A 1 484 ? -60.366 43.211 104.779 1.00 31.52 484 GLN A CA 1
ATOM 3968 C C . GLN A 1 484 ? -59.900 42.915 103.320 1.00 31.52 484 GLN A C 1
ATOM 3970 O O . GLN A 1 484 ? -58.696 42.862 103.104 1.00 31.52 484 GLN A O 1
ATOM 3975 N N . ASP A 1 485 ? -60.827 42.965 102.336 1.00 29.28 485 ASP A N 1
ATOM 3976 C CA . ASP A 1 485 ? -60.594 43.297 100.891 1.00 29.28 485 ASP A CA 1
ATOM 3977 C C . ASP A 1 485 ? -59.696 42.305 100.064 1.00 29.28 485 ASP A C 1
ATOM 3979 O O . ASP A 1 485 ? -59.081 41.428 100.654 1.00 29.28 485 ASP A O 1
ATOM 3983 N N . LYS A 1 486 ? -59.567 42.249 98.714 1.00 29.83 486 LYS A N 1
ATOM 3984 C CA . LYS A 1 486 ? -60.167 42.908 97.511 1.00 29.83 486 LYS A CA 1
ATOM 3985 C C . LYS A 1 486 ? -60.633 41.858 96.450 1.00 29.83 486 LYS A C 1
ATOM 3987 O O . LYS A 1 486 ? -60.803 40.687 96.772 1.00 29.83 486 LYS A O 1
ATOM 3992 N N . ARG A 1 487 ? -60.911 42.278 95.196 1.00 26.53 487 ARG A N 1
ATOM 3993 C CA . ARG A 1 487 ? -61.425 41.520 94.008 1.00 26.53 487 ARG A CA 1
ATOM 3994 C C . ARG A 1 487 ? -60.959 42.213 92.684 1.00 26.53 487 ARG A C 1
ATOM 3996 O O . ARG A 1 487 ? -60.222 43.189 92.852 1.00 26.53 487 ARG A O 1
ATOM 4003 N N . PRO A 1 488 ? -61.398 41.891 91.424 1.00 48.28 488 PRO A N 1
ATOM 4004 C CA . PRO A 1 488 ? -62.334 40.868 90.861 1.00 48.28 488 PRO A CA 1
ATOM 4005 C C . PRO A 1 488 ? -61.725 40.102 89.626 1.00 48.28 488 PRO A C 1
ATOM 4007 O O . PRO A 1 488 ? -60.505 40.041 89.569 1.00 48.28 488 PRO A O 1
ATOM 4010 N N . SER A 1 489 ? -62.390 39.482 88.616 1.00 28.86 489 SER A N 1
ATOM 4011 C CA . SER A 1 489 ? -63.809 39.256 88.208 1.00 28.86 489 SER A CA 1
ATOM 4012 C C . SER A 1 489 ? -63.959 38.139 87.130 1.00 28.86 489 SER A C 1
ATOM 4014 O O . SER A 1 489 ? -62.986 37.892 86.432 1.00 28.86 489 SER A O 1
ATOM 4016 N N . ALA A 1 490 ? -65.201 37.652 86.904 1.00 30.78 490 ALA A N 1
ATOM 4017 C CA . ALA A 1 490 ? -65.812 37.157 85.630 1.00 30.78 490 ALA A CA 1
ATOM 4018 C C . ALA A 1 490 ? -65.227 35.921 84.871 1.00 30.78 490 ALA A C 1
ATOM 4020 O O . ALA A 1 490 ? -64.026 35.705 84.910 1.00 30.78 490 ALA A O 1
ATOM 4021 N N . GLU A 1 491 ? -65.948 35.093 84.077 1.00 30.56 491 GLU A N 1
ATOM 4022 C CA . GLU A 1 491 ? -67.378 34.731 83.777 1.00 30.56 491 GLU A CA 1
ATOM 4023 C C . GLU A 1 491 ? -67.356 33.483 82.803 1.00 30.56 491 GLU A C 1
ATOM 4025 O O . GLU A 1 491 ? -66.255 33.111 82.406 1.00 30.56 491 GLU A O 1
ATOM 4030 N N . LYS A 1 492 ? -68.393 32.743 82.321 1.00 32.72 492 LYS A N 1
ATOM 4031 C CA . LYS A 1 492 ? -69.888 32.686 82.393 1.00 32.72 492 LYS A CA 1
ATOM 4032 C C . LYS A 1 492 ? -70.409 31.281 81.925 1.00 32.72 492 LYS A C 1
ATOM 4034 O O . LYS A 1 492 ? -69.654 30.568 81.277 1.00 32.72 492 LYS A O 1
ATOM 4039 N N . TYR A 1 493 ? -71.723 31.003 82.082 1.00 29.39 493 TYR A N 1
ATOM 4040 C CA . TYR A 1 493 ? -72.546 29.922 81.445 1.00 29.39 493 TYR A CA 1
ATOM 4041 C C . TYR A 1 493 ? -72.243 28.438 81.818 1.00 29.39 493 TYR A C 1
ATOM 4043 O O . TYR A 1 493 ? -71.134 28.132 82.234 1.00 29.39 493 TYR A O 1
ATOM 4051 N N . LEU A 1 494 ? -73.178 27.461 81.747 1.00 27.97 494 LEU A N 1
ATOM 4052 C CA . LEU A 1 494 ? -74.543 27.386 81.152 1.00 27.97 494 LEU A CA 1
ATOM 4053 C C . LEU A 1 494 ? -75.581 26.646 82.067 1.00 27.97 494 LEU A C 1
ATOM 4055 O O . LEU A 1 494 ? -75.228 26.144 83.128 1.00 27.97 494 LEU A O 1
ATOM 4059 N N . GLN A 1 495 ? -76.858 26.609 81.652 1.00 30.78 495 GLN A N 1
ATOM 4060 C CA . GLN A 1 495 ? -78.110 26.203 82.352 1.00 30.78 495 GLN A CA 1
ATOM 4061 C C . GLN A 1 495 ? -78.781 24.986 81.627 1.00 30.78 495 GLN A C 1
ATOM 4063 O O . GLN A 1 495 ? -78.323 24.660 80.535 1.00 30.78 495 GLN A O 1
ATOM 4068 N N . GLU A 1 496 ? -79.834 24.256 82.056 1.00 37.09 496 GLU A N 1
ATOM 4069 C CA . GLU A 1 496 ? -80.814 24.286 83.178 1.00 37.09 496 GLU A CA 1
ATOM 4070 C C . GLU A 1 496 ? -81.574 22.922 83.271 1.00 37.09 496 GLU A C 1
ATOM 4072 O O . GLU A 1 496 ? -81.674 22.267 82.236 1.00 37.09 496 GLU A O 1
ATOM 4077 N N . GLN A 1 497 ? -82.159 22.520 84.426 1.00 28.80 497 GLN A N 1
ATOM 4078 C CA . GLN A 1 497 ? -83.515 21.893 84.577 1.00 28.80 497 GLN A CA 1
ATOM 4079 C C . GLN A 1 497 ? -83.873 21.528 86.053 1.00 28.80 497 GLN A C 1
ATOM 4081 O O . GLN A 1 497 ? -83.011 21.588 86.927 1.00 28.80 497 GLN A O 1
ATOM 4086 N N . LEU A 1 498 ? -85.157 21.233 86.357 1.00 40.38 498 LEU A N 1
ATOM 4087 C CA . LEU A 1 498 ? -85.780 21.266 87.709 1.00 40.38 498 LEU A CA 1
ATOM 4088 C C . LEU A 1 498 ? -86.965 20.281 87.899 1.00 40.38 498 LEU A C 1
ATOM 4090 O O . LEU A 1 498 ? -87.703 20.088 86.939 1.00 40.38 498 LEU A O 1
ATOM 4094 N N . GLN A 1 499 ? -87.234 19.806 89.142 1.00 35.94 499 GLN A N 1
ATOM 4095 C CA . GLN A 1 499 ? -88.515 19.993 89.901 1.00 35.94 499 GLN A CA 1
ATOM 4096 C C . GLN A 1 499 ? -88.668 19.165 91.220 1.00 35.94 499 GLN A C 1
ATOM 4098 O O . GLN A 1 499 ? -88.486 17.958 91.194 1.00 35.94 499 GLN A O 1
ATOM 4103 N N . CYS A 1 500 ? -89.115 19.839 92.310 1.00 42.28 500 CYS A N 1
ATOM 4104 C CA . CYS A 1 500 ? -90.081 19.437 93.386 1.00 42.28 500 CYS A CA 1
ATOM 4105 C C . CYS A 1 500 ? -89.942 18.083 94.161 1.00 42.28 500 CYS A C 1
ATOM 4107 O O . CYS A 1 500 ? -89.702 17.057 93.549 1.00 42.28 500 CYS A O 1
ATOM 4109 N N . LYS A 1 501 ? -90.177 17.912 95.485 1.00 35.56 501 LYS A N 1
ATOM 4110 C CA . LYS A 1 501 ? -90.638 18.711 96.669 1.00 35.56 501 LYS A CA 1
ATOM 4111 C C . LYS A 1 501 ? -89.912 18.200 97.967 1.00 35.56 501 LYS A C 1
ATOM 4113 O O . LYS A 1 501 ? -89.119 17.279 97.828 1.00 35.56 501 LYS A O 1
ATOM 4118 N N . SER A 1 502 ? -90.016 18.680 99.230 1.00 38.81 502 SER A N 1
ATOM 4119 C CA . SER A 1 502 ? -90.918 19.587 100.013 1.00 38.81 502 SER A CA 1
ATOM 4120 C C . SER A 1 502 ? -92.202 18.936 100.633 1.00 38.81 502 SER A C 1
ATOM 4122 O O . SER A 1 502 ? -92.835 18.129 99.958 1.00 38.81 502 SER A O 1
ATOM 4124 N N . GLU A 1 503 ? -92.688 19.155 101.878 1.00 42.78 503 GLU A N 1
ATOM 4125 C CA . GLU A 1 503 ? -92.273 19.839 103.144 1.00 42.78 503 GLU A CA 1
ATOM 4126 C C . GLU A 1 503 ? -93.141 19.303 104.338 1.00 42.78 503 GLU A C 1
ATOM 4128 O O . GLU A 1 503 ? -94.343 19.148 104.132 1.00 42.78 503 GLU A O 1
ATOM 4133 N N . GLU A 1 504 ? -92.628 19.093 105.576 1.00 41.78 504 GLU A N 1
ATOM 4134 C CA . GLU A 1 504 ? -93.473 18.946 106.806 1.00 41.78 504 GLU A CA 1
ATOM 4135 C C . GLU A 1 504 ? -92.739 19.230 108.158 1.00 41.78 504 GLU A C 1
ATOM 4137 O O . GLU A 1 504 ? -91.554 18.930 108.299 1.00 41.78 504 GLU A O 1
ATOM 4142 N N . GLN A 1 505 ? -93.429 19.819 109.159 1.00 44.94 505 GLN A N 1
ATOM 4143 C CA . GLN A 1 505 ? -92.873 20.321 110.443 1.00 44.94 505 GLN A CA 1
ATOM 4144 C C . GLN A 1 505 ? -93.834 20.184 111.669 1.00 44.94 505 GLN A C 1
ATOM 4146 O O . GLN A 1 505 ? -95.050 20.093 111.524 1.00 44.94 505 GLN A O 1
ATOM 4151 N N . GLU A 1 506 ? -93.273 20.293 112.890 1.00 54.50 506 GLU A N 1
ATOM 4152 C CA . GLU A 1 506 ? -93.860 20.983 114.077 1.00 54.50 506 GLU A CA 1
ATOM 4153 C C . GLU A 1 506 ? -95.214 20.536 114.710 1.00 54.50 506 GLU A C 1
ATOM 4155 O O . GLU A 1 506 ? -96.081 21.383 114.929 1.00 54.50 506 GLU A O 1
ATOM 4160 N N . LYS A 1 507 ? -95.424 19.267 115.135 1.00 46.09 507 LYS A N 1
ATOM 4161 C CA . LYS A 1 507 ? -96.687 18.913 115.862 1.00 46.09 507 LYS A CA 1
ATOM 4162 C C . LYS A 1 507 ? -96.687 18.143 117.196 1.00 46.09 507 LYS A C 1
ATOM 4164 O O . LYS A 1 507 ? -97.714 18.212 117.865 1.00 46.09 507 LYS A O 1
ATOM 4169 N N . LEU A 1 508 ? -95.626 17.462 117.653 1.00 46.25 508 LEU A N 1
ATOM 4170 C CA . LEU A 1 508 ? -95.763 16.476 118.760 1.00 46.25 508 LEU A CA 1
ATOM 4171 C C . LEU A 1 508 ? -94.974 16.726 120.071 1.00 46.25 508 LEU A C 1
ATOM 4173 O O . LEU A 1 508 ? -94.633 15.777 120.770 1.00 46.25 508 LEU A O 1
ATOM 4177 N N . LYS A 1 509 ? -94.700 17.983 120.461 1.00 53.91 509 LYS A N 1
ATOM 4178 C CA . LYS A 1 509 ? -93.850 18.305 121.640 1.00 53.91 509 LYS A CA 1
ATOM 4179 C C . LYS A 1 509 ? -94.571 18.889 122.881 1.00 53.91 509 LYS A C 1
ATOM 4181 O O . LYS A 1 509 ? -93.916 19.571 123.663 1.00 53.91 509 LYS A O 1
ATOM 4186 N N . GLN A 1 510 ? -95.895 18.729 123.051 1.00 48.41 510 GLN A N 1
ATOM 4187 C CA . GLN A 1 510 ? -96.645 19.641 123.952 1.00 48.41 510 GLN A CA 1
ATOM 4188 C C . GLN A 1 510 ? -97.865 19.121 124.759 1.00 48.41 510 GLN A C 1
ATOM 4190 O O . GLN A 1 510 ? -98.606 19.958 125.266 1.00 48.41 510 GLN A O 1
ATOM 4195 N N . GLN A 1 511 ? -98.117 17.807 124.922 1.00 45.69 511 GLN A N 1
ATOM 4196 C CA . GLN A 1 511 ? -99.390 17.342 125.542 1.00 45.69 511 GLN A CA 1
ATOM 4197 C C . GLN A 1 511 ? -99.343 16.365 126.740 1.00 45.69 511 GLN A C 1
ATOM 4199 O O . GLN A 1 511 ? -100.372 16.214 127.393 1.00 45.69 511 GLN A O 1
ATOM 4204 N N . LEU A 1 512 ? -98.219 15.720 127.082 1.00 53.56 512 LEU A N 1
ATOM 4205 C CA . LEU A 1 512 ? -98.222 14.611 128.067 1.00 53.56 512 LEU A CA 1
ATOM 4206 C C . LEU A 1 512 ? -97.814 14.961 129.515 1.00 53.56 512 LEU A C 1
ATOM 4208 O O . LEU A 1 512 ? -97.892 14.106 130.389 1.00 53.56 512 LEU A O 1
ATOM 4212 N N . GLU A 1 513 ? -97.433 16.205 129.810 1.00 51.81 513 GLU A N 1
ATOM 4213 C CA . GLU A 1 513 ? -96.775 16.577 131.083 1.00 51.81 513 GLU A CA 1
ATOM 4214 C C . GLU A 1 513 ? -97.710 17.256 132.119 1.00 51.81 513 GLU A C 1
ATOM 4216 O O . GLU A 1 513 ? -97.248 17.956 133.015 1.00 51.81 513 GLU A O 1
ATOM 4221 N N . GLN A 1 514 ? -99.042 17.113 131.999 1.00 43.94 514 GLN A N 1
ATOM 4222 C CA . GLN A 1 514 ? -100.008 17.953 132.747 1.00 43.94 514 GLN A CA 1
ATOM 4223 C C . GLN A 1 514 ? -101.172 17.233 133.469 1.00 43.94 514 GLN A C 1
ATOM 4225 O O . GLN A 1 514 ? -102.113 17.915 133.884 1.00 43.94 514 GLN A O 1
ATOM 4230 N N . LYS A 1 515 ? -101.185 15.894 133.622 1.00 54.09 515 LYS A N 1
ATOM 4231 C CA . LYS A 1 515 ? -102.433 15.188 134.013 1.00 54.09 515 LYS A CA 1
ATOM 4232 C C . LYS A 1 515 ? -102.516 14.393 135.320 1.00 54.09 515 LYS A C 1
ATOM 4234 O O . LYS A 1 515 ? -103.611 14.373 135.874 1.00 54.09 515 LYS A O 1
ATOM 4239 N N . GLU A 1 516 ? -101.455 13.779 135.843 1.00 51.47 516 GLU A N 1
ATOM 4240 C CA . GLU A 1 516 ? -101.636 12.721 136.869 1.00 51.47 516 GLU A CA 1
ATOM 4241 C C . GLU A 1 516 ? -101.280 13.109 138.319 1.00 51.47 516 GLU A C 1
ATOM 4243 O O . GLU A 1 516 ? -101.485 12.330 139.246 1.00 51.47 516 GLU A O 1
ATOM 4248 N N . ALA A 1 517 ? -100.879 14.359 138.566 1.00 51.09 517 ALA A N 1
ATOM 4249 C CA . ALA A 1 517 ? -100.636 14.901 139.911 1.00 51.09 517 ALA A CA 1
ATOM 4250 C C . ALA A 1 517 ? -101.935 15.248 140.691 1.00 51.09 517 ALA A C 1
ATOM 4252 O O . ALA A 1 517 ? -102.032 16.320 141.288 1.00 51.09 517 ALA A O 1
ATOM 4253 N N . GLN A 1 518 ? -102.962 14.386 140.652 1.00 44.47 518 GLN A N 1
ATOM 4254 C CA . GLN A 1 518 ? -104.313 14.698 141.165 1.00 44.47 518 GLN A CA 1
ATOM 4255 C C . GLN A 1 518 ? -104.958 13.666 142.113 1.00 44.47 518 GLN A C 1
ATOM 4257 O O . GLN A 1 518 ? -106.061 13.917 142.598 1.00 44.47 518 GLN A O 1
ATOM 4262 N N . ILE A 1 519 ? -104.304 12.542 142.434 1.00 55.66 519 ILE A N 1
ATOM 4263 C CA . ILE A 1 519 ? -104.895 11.461 143.252 1.00 55.66 519 ILE A CA 1
ATOM 4264 C C . ILE A 1 519 ? -104.128 11.302 144.577 1.00 55.66 519 ILE A C 1
ATOM 4266 O O . ILE A 1 519 ? -103.205 10.500 144.671 1.00 55.66 519 ILE A O 1
ATOM 4270 N N . ALA A 1 520 ? -104.492 12.092 145.599 1.00 52.16 520 ALA A N 1
ATOM 4271 C CA . ALA A 1 520 ? -103.784 12.089 146.893 1.00 52.16 520 ALA A CA 1
ATOM 4272 C C . ALA A 1 520 ? -104.604 12.457 148.157 1.00 52.16 520 ALA A C 1
ATOM 4274 O O . ALA A 1 520 ? -104.028 12.479 149.240 1.00 52.16 520 ALA A O 1
ATOM 4275 N N . MET A 1 521 ? -105.906 12.788 148.076 1.00 37.25 521 MET A N 1
ATOM 4276 C CA . MET A 1 521 ? -106.624 13.428 149.206 1.00 37.25 521 MET A CA 1
ATOM 4277 C C . MET A 1 521 ? -108.069 12.943 149.461 1.00 37.25 521 MET A C 1
ATOM 4279 O O . MET A 1 521 ? -108.998 13.748 149.414 1.00 37.25 521 MET A O 1
ATOM 4283 N N . LEU A 1 522 ? -108.289 11.660 149.779 1.00 42.44 522 LEU A N 1
ATOM 4284 C CA . LEU A 1 522 ? -109.583 11.202 150.323 1.00 42.44 522 LEU A CA 1
ATOM 4285 C C . LEU A 1 522 ? -109.454 10.113 151.411 1.00 42.44 522 LEU A C 1
ATOM 4287 O O . LEU A 1 522 ? -109.520 8.934 151.089 1.00 42.44 522 LEU A O 1
ATOM 4291 N N . LYS A 1 523 ? -109.423 10.567 152.679 1.00 30.98 523 LYS A N 1
ATOM 4292 C CA . LYS A 1 523 ? -110.100 9.984 153.868 1.00 30.98 523 LYS A CA 1
ATOM 4293 C C . LYS A 1 523 ? -109.673 8.580 154.359 1.00 30.98 523 LYS A C 1
ATOM 4295 O O . LYS A 1 523 ? -109.529 7.652 153.581 1.00 30.98 523 LYS A O 1
ATOM 4300 N N . GLU A 1 524 ? -109.514 8.275 155.652 1.00 45.44 524 GLU A N 1
ATOM 4301 C CA . GLU A 1 524 ? -109.816 8.981 156.918 1.00 45.44 524 GLU A CA 1
ATOM 4302 C C . GLU A 1 524 ? -111.301 9.361 157.129 1.00 45.44 524 GLU A C 1
ATOM 4304 O O . GLU A 1 524 ? -111.676 10.516 156.952 1.00 45.44 524 GLU A O 1
ATOM 4309 N N . GLU A 1 525 ? -112.167 8.398 157.504 1.00 34.84 525 GLU A N 1
ATOM 4310 C CA . GLU A 1 525 ? -113.569 8.707 157.888 1.00 34.84 525 GLU A CA 1
ATOM 4311 C C . GLU A 1 525 ? -114.271 7.749 158.892 1.00 34.84 525 GLU A C 1
ATOM 4313 O O . GLU A 1 525 ? -115.435 7.976 159.200 1.00 34.84 525 GLU A O 1
ATOM 4318 N N . ASN A 1 526 ? -113.638 6.700 159.451 1.00 32.09 526 ASN A N 1
ATOM 4319 C CA . ASN A 1 526 ? -114.303 5.843 160.464 1.00 32.09 526 ASN A CA 1
ATOM 4320 C C . ASN A 1 526 ? -113.381 5.328 161.585 1.00 32.09 526 ASN A C 1
ATOM 4322 O O . ASN A 1 526 ? -112.949 4.178 161.622 1.00 32.09 526 ASN A O 1
ATOM 4326 N N . GLU A 1 527 ? -113.136 6.215 162.543 1.00 42.66 527 GLU A N 1
ATOM 4327 C CA . GLU A 1 527 ? -112.780 5.864 163.922 1.00 42.66 527 GLU A CA 1
ATOM 4328 C C . GLU A 1 527 ? -114.079 5.578 164.732 1.00 42.66 527 GLU A C 1
ATOM 4330 O O . GLU A 1 527 ? -115.177 5.903 164.285 1.00 42.66 527 GLU A O 1
ATOM 4335 N N . ARG A 1 528 ? -113.936 5.086 165.969 1.00 28.48 528 ARG A N 1
ATOM 4336 C CA . ARG A 1 528 ? -114.860 5.172 167.127 1.00 28.48 528 ARG A CA 1
ATOM 4337 C C . ARG A 1 528 ? -115.888 4.064 167.459 1.00 28.48 528 ARG A C 1
ATOM 4339 O O . ARG A 1 528 ? -117.090 4.235 167.297 1.00 28.48 528 ARG A O 1
ATOM 4346 N N . CYS A 1 529 ? -115.408 3.175 168.340 1.00 29.89 529 CYS A N 1
ATOM 4347 C CA . CYS A 1 529 ? -115.733 3.180 169.791 1.00 29.89 529 CYS A CA 1
ATOM 4348 C C . CYS A 1 529 ? -117.011 2.479 170.346 1.00 29.89 529 CYS A C 1
ATOM 4350 O O . CYS A 1 529 ? -118.088 2.515 169.765 1.00 29.89 529 CYS A O 1
ATOM 4352 N N . LYS A 1 530 ? -116.869 2.047 171.622 1.00 24.17 530 LYS A N 1
ATOM 4353 C CA . LYS A 1 530 ? -117.853 1.579 172.644 1.00 24.17 530 LYS A CA 1
ATOM 4354 C C . LYS A 1 530 ? -118.180 0.072 172.590 1.00 24.17 530 LYS A C 1
ATOM 4356 O O . LYS A 1 530 ? -118.672 -0.392 171.577 1.00 24.17 530 LYS A O 1
ATOM 4361 N N . GLN A 1 531 ? -117.838 -0.787 173.569 1.00 37.00 531 GLN A N 1
ATOM 4362 C CA . GLN A 1 531 ? -117.819 -0.772 175.064 1.00 37.00 531 GLN A CA 1
ATOM 4363 C C . GLN A 1 531 ? -119.164 -1.110 175.751 1.00 37.00 531 GLN A C 1
ATOM 4365 O O . GLN A 1 531 ? -120.203 -0.647 175.291 1.00 37.00 531 GLN A O 1
ATOM 4370 N N . LYS A 1 532 ? -119.052 -1.709 176.965 1.00 30.45 532 LYS A N 1
ATOM 4371 C CA . LYS A 1 532 ? -120.052 -1.897 178.065 1.00 30.45 532 LYS A CA 1
ATOM 4372 C C . LYS A 1 532 ? -120.898 -3.196 177.994 1.00 30.45 532 LYS A C 1
ATOM 4374 O O . LYS A 1 532 ? -121.207 -3.615 176.891 1.00 30.45 532 LYS A O 1
ATOM 4379 N N . ILE A 1 533 ? -121.332 -3.878 179.080 1.00 36.06 533 ILE A N 1
ATOM 4380 C CA . ILE A 1 533 ? -121.136 -3.837 180.571 1.00 36.06 533 ILE A CA 1
ATOM 4381 C C . ILE A 1 533 ? -121.644 -5.219 181.125 1.00 36.06 533 ILE A C 1
ATOM 4383 O O . ILE A 1 533 ? -122.597 -5.734 180.558 1.00 36.06 533 ILE A O 1
ATOM 4387 N N . GLN A 1 534 ? -120.966 -6.001 181.995 1.00 41.41 534 GLN A N 1
ATOM 4388 C CA . GLN A 1 534 ? -120.764 -5.928 183.473 1.00 41.41 534 GLN A CA 1
ATOM 4389 C C . GLN A 1 534 ? -121.922 -6.518 184.352 1.00 41.41 534 GLN A C 1
ATOM 4391 O O . GLN A 1 534 ? -123.076 -6.172 184.128 1.00 41.41 534 GLN A O 1
ATOM 4396 N N . SER A 1 535 ? -121.584 -7.232 185.459 1.00 38.66 535 SER A N 1
ATOM 4397 C CA . SER A 1 535 ? -122.397 -7.417 186.717 1.00 38.66 535 SER A CA 1
ATOM 4398 C C . SER A 1 535 ? -123.530 -8.523 186.729 1.00 38.66 535 SER A C 1
ATOM 4400 O O . SER A 1 535 ? -123.933 -8.913 185.644 1.00 38.66 535 SER A O 1
ATOM 4402 N N . VAL A 1 536 ? -124.099 -9.111 187.832 1.00 42.28 536 VAL A N 1
ATOM 4403 C CA . VAL A 1 536 ? -123.873 -9.046 189.322 1.00 42.28 536 VAL A CA 1
ATOM 4404 C C . VAL A 1 536 ? -124.718 -10.051 190.220 1.00 42.28 536 VAL A C 1
ATOM 4406 O O . VAL A 1 536 ? -125.828 -10.388 189.843 1.00 42.28 536 VAL A O 1
ATOM 4409 N N . LYS A 1 537 ? -124.222 -10.426 191.437 1.00 35.56 537 LYS A N 1
ATOM 4410 C CA . LYS A 1 537 ? -124.860 -10.792 192.779 1.00 35.56 537 LYS A CA 1
ATOM 4411 C C . LYS A 1 537 ? -125.927 -11.917 193.107 1.00 35.56 537 LYS A C 1
ATOM 4413 O O . LYS A 1 537 ? -127.024 -11.909 192.582 1.00 35.56 537 LYS A O 1
ATOM 4418 N N . GLN A 1 538 ? -125.655 -12.626 194.241 1.00 38.56 538 GLN A N 1
ATOM 4419 C CA . GLN A 1 538 ? -126.406 -12.856 195.545 1.00 38.56 538 GLN A CA 1
ATOM 4420 C C . GLN A 1 538 ? -127.702 -13.726 195.793 1.00 38.56 538 GLN A C 1
ATOM 4422 O O . GLN A 1 538 ? -128.767 -13.401 195.294 1.00 38.56 538 GLN A O 1
ATOM 4427 N N . ARG A 1 539 ? -127.599 -14.591 196.849 1.00 33.47 539 ARG A N 1
ATOM 4428 C CA . ARG A 1 539 ? -128.487 -14.898 198.046 1.00 33.47 539 ARG A CA 1
ATOM 4429 C C . ARG A 1 539 ? -129.833 -15.703 198.012 1.00 33.47 539 ARG A C 1
ATOM 4431 O O . ARG A 1 539 ? -130.543 -15.710 197.019 1.00 33.47 539 ARG A O 1
ATOM 4438 N N . SER A 1 540 ? -130.201 -16.194 199.231 1.00 32.62 540 SER A N 1
ATOM 4439 C CA . SER A 1 540 ? -131.539 -16.596 199.806 1.00 32.62 540 SER A CA 1
ATOM 4440 C C . SER A 1 540 ? -132.187 -17.935 199.352 1.00 32.62 540 SER A C 1
ATOM 4442 O O . SER A 1 540 ? -131.926 -18.341 198.229 1.00 32.62 540 SER A O 1
ATOM 4444 N N . GLU A 1 541 ? -133.039 -18.676 200.109 1.00 31.73 541 GLU A N 1
ATOM 4445 C CA . GLU A 1 541 ? -133.394 -18.757 201.568 1.00 31.73 541 GLU A CA 1
ATOM 4446 C C . GLU A 1 541 ? -134.106 -20.124 201.924 1.00 31.73 541 GLU A C 1
ATOM 4448 O O . GLU A 1 541 ? -133.811 -21.109 201.251 1.00 31.73 541 GLU A O 1
ATOM 4453 N N . SER A 1 542 ? -134.939 -20.240 202.988 1.00 31.06 542 SER A N 1
ATOM 4454 C CA . SER A 1 542 ? -135.528 -21.482 203.603 1.00 31.06 542 SER A CA 1
ATOM 4455 C C . SER A 1 542 ? -136.872 -21.995 202.963 1.00 31.06 542 SER A C 1
ATOM 4457 O O . SER A 1 542 ? -137.190 -21.528 201.874 1.00 31.06 542 SER A O 1
ATOM 4459 N N . GLU A 1 543 ? -137.718 -22.957 203.436 1.00 35.31 543 GLU A N 1
ATOM 4460 C CA . GLU A 1 543 ? -137.949 -23.695 204.722 1.00 35.31 543 GLU A CA 1
ATOM 4461 C C . GLU A 1 543 ? -138.943 -24.921 204.591 1.00 35.31 543 GLU A C 1
ATOM 4463 O O . GLU A 1 543 ? -139.350 -25.232 203.475 1.00 35.31 543 GLU A O 1
ATOM 4468 N N . PHE A 1 544 ? -139.406 -25.525 205.724 1.00 24.53 544 PHE A N 1
ATOM 4469 C CA . PHE A 1 544 ? -140.626 -26.391 205.948 1.00 24.53 544 PHE A CA 1
ATOM 4470 C C . PHE A 1 544 ? -140.649 -27.894 205.482 1.00 24.53 544 PHE A C 1
ATOM 4472 O O . PHE A 1 544 ? -140.060 -28.217 204.459 1.00 24.53 544 PHE A O 1
ATOM 4479 N N . GLU A 1 545 ? -141.336 -28.890 206.114 1.00 36.81 545 GLU A N 1
ATOM 4480 C CA . GLU A 1 545 ? -141.940 -29.065 207.478 1.00 36.81 545 GLU A CA 1
ATOM 4481 C C . GLU A 1 545 ? -142.352 -30.544 207.847 1.00 36.81 545 GLU A C 1
ATOM 4483 O O . GLU A 1 545 ? -142.627 -31.333 206.950 1.00 36.81 545 GLU A O 1
ATOM 4488 N N . ALA A 1 546 ? -142.500 -30.842 209.164 1.00 47.56 546 ALA A N 1
ATOM 4489 C CA . ALA A 1 546 ? -143.462 -31.749 209.884 1.00 47.56 546 ALA A CA 1
ATOM 4490 C C . ALA A 1 546 ? -143.615 -33.284 209.552 1.00 47.56 546 ALA A C 1
ATOM 4492 O O . ALA A 1 546 ? -143.202 -33.744 208.499 1.00 47.56 546 ALA A O 1
ATOM 4493 N N . PHE A 1 547 ? -144.185 -34.196 210.390 1.00 37.28 547 PHE A N 1
ATOM 4494 C CA . PHE A 1 547 ? -144.968 -34.124 211.659 1.00 37.28 547 PHE A CA 1
ATOM 4495 C C . PHE A 1 547 ? -144.922 -35.437 212.531 1.00 37.28 547 PHE A C 1
ATOM 4497 O O . PHE A 1 547 ? -144.729 -36.516 211.981 1.00 37.28 547 PHE A O 1
ATOM 4504 N N . SER A 1 548 ? -145.297 -35.366 213.836 1.00 43.19 548 SER A N 1
ATOM 4505 C CA . SER A 1 548 ? -145.679 -36.478 214.784 1.00 43.19 548 SER A CA 1
ATOM 4506 C C . SER A 1 548 ? -144.559 -37.393 215.354 1.00 43.19 548 SER A C 1
ATOM 4508 O O . SER A 1 548 ? -143.698 -37.798 214.592 1.00 43.19 548 SER A O 1
ATOM 4510 N N . THR A 1 549 ? -144.491 -37.898 216.610 1.00 43.25 549 THR A N 1
ATOM 4511 C CA . THR A 1 549 ? -145.087 -37.730 217.987 1.00 43.25 549 THR A CA 1
ATOM 4512 C C . THR A 1 549 ? -144.143 -38.502 218.993 1.00 43.25 549 THR A C 1
ATOM 4514 O O . THR A 1 549 ? -143.079 -38.897 218.533 1.00 43.25 549 THR A O 1
ATOM 4517 N N . LYS A 1 550 ? -144.275 -38.837 220.309 1.00 41.53 550 LYS A N 1
ATOM 4518 C CA . LYS A 1 550 ? -145.153 -38.780 221.539 1.00 41.53 550 LYS A CA 1
ATOM 4519 C C . LYS A 1 550 ? -144.276 -39.335 222.731 1.00 41.53 550 LYS A C 1
ATOM 4521 O O . LYS A 1 550 ? -143.284 -39.984 222.433 1.00 41.53 550 LYS A O 1
ATOM 4526 N N . SER A 1 551 ? -144.551 -39.312 224.056 1.00 44.72 551 SER A N 1
ATOM 4527 C CA . SER A 1 551 ? -145.254 -38.400 224.997 1.00 44.72 551 SER A CA 1
ATOM 4528 C C . SER A 1 551 ? -145.170 -38.876 226.488 1.00 44.72 551 SER A C 1
ATOM 4530 O O . SER A 1 551 ? -145.189 -40.073 226.741 1.00 44.72 551 SER A O 1
ATOM 4532 N N . THR A 1 552 ? -145.247 -37.940 227.458 1.00 44.38 552 THR A N 1
ATOM 4533 C CA . THR A 1 552 ? -145.670 -38.058 228.898 1.00 44.38 552 THR A CA 1
ATOM 4534 C C . THR A 1 552 ? -144.890 -38.865 229.965 1.00 44.38 552 THR A C 1
ATOM 4536 O O . THR A 1 552 ? -145.114 -40.060 230.118 1.00 44.38 552 THR A O 1
ATOM 4539 N N . LEU A 1 553 ? -144.224 -38.133 230.880 1.00 43.41 553 LEU A N 1
ATOM 4540 C CA . LEU A 1 553 ? -144.348 -38.138 232.370 1.00 43.41 553 LEU A CA 1
ATOM 4541 C C . LEU A 1 553 ? -143.504 -36.944 232.915 1.00 43.41 553 LEU A C 1
ATOM 4543 O O . LEU A 1 553 ? -142.500 -36.641 232.287 1.00 43.41 553 LEU A O 1
ATOM 4547 N N . ARG A 1 554 ? -143.781 -36.110 233.943 1.00 44.47 554 ARG A N 1
ATOM 4548 C CA . ARG A 1 554 ? -144.818 -35.866 234.992 1.00 44.47 554 ARG A CA 1
ATOM 4549 C C . ARG A 1 554 ? -144.492 -36.246 236.466 1.00 44.47 554 ARG A C 1
ATOM 4551 O O . ARG A 1 554 ? -144.861 -37.335 236.888 1.00 44.47 554 ARG A O 1
ATOM 4558 N N . LYS A 1 555 ? -144.100 -35.208 237.247 1.00 47.81 555 LYS A N 1
ATOM 4559 C CA . LYS A 1 555 ? -144.278 -34.931 238.712 1.00 47.81 555 LYS A CA 1
ATOM 4560 C C . LYS A 1 555 ? -143.084 -35.134 239.690 1.00 47.81 555 LYS A C 1
ATOM 4562 O O . LYS A 1 555 ? -142.764 -36.260 240.024 1.00 47.81 555 LYS A O 1
ATOM 4567 N N . VAL A 1 556 ? -142.674 -34.013 240.312 1.00 45.62 556 VAL A N 1
ATOM 4568 C CA . VAL A 1 556 ? -142.597 -33.780 241.785 1.00 45.62 556 VAL A CA 1
ATOM 4569 C C . VAL A 1 556 ? -141.605 -34.586 242.644 1.00 45.62 556 VAL A C 1
ATOM 4571 O O . VAL A 1 556 ? -141.853 -35.744 242.950 1.00 45.62 556 VAL A O 1
ATOM 4574 N N . GLU A 1 557 ? -140.659 -33.863 243.259 1.00 39.00 557 GLU A N 1
ATOM 4575 C CA . GLU A 1 557 ? -140.337 -34.010 244.700 1.00 39.00 557 GLU A CA 1
ATOM 4576 C C . GLU A 1 557 ? -141.147 -33.039 245.588 1.00 39.00 557 GLU A C 1
ATOM 4578 O O . GLU A 1 557 ? -141.444 -33.355 246.733 1.00 39.00 557 GLU A O 1
ATOM 4583 N N . ARG A 1 558 ? -141.579 -31.886 245.038 1.00 48.34 558 ARG A N 1
ATOM 4584 C CA . ARG A 1 558 ? -142.192 -30.740 245.759 1.00 48.34 558 ARG A CA 1
ATOM 4585 C C . ARG A 1 558 ? -141.214 -29.976 246.660 1.00 48.34 558 ARG A C 1
ATOM 4587 O O . ARG A 1 558 ? -141.547 -29.460 247.720 1.00 48.34 558 ARG A O 1
ATOM 4594 N N . GLU A 1 559 ? -140.046 -29.755 246.068 1.00 50.09 559 GLU A N 1
ATOM 4595 C CA . GLU A 1 559 ? -139.231 -28.550 246.228 1.00 50.09 559 GLU A CA 1
ATOM 4596 C C . GLU A 1 559 ? -138.340 -28.495 247.475 1.00 50.09 559 GLU A C 1
ATOM 4598 O O . GLU A 1 559 ? -137.125 -28.510 247.306 1.00 50.09 559 GLU A O 1
ATOM 4603 N N . LYS A 1 560 ? -138.881 -28.314 248.688 1.00 45.22 560 LYS A N 1
ATOM 4604 C CA . LYS A 1 560 ? -138.204 -27.365 249.600 1.00 45.22 560 LYS A CA 1
ATOM 4605 C C . LYS A 1 560 ? -137.678 -27.854 250.957 1.00 45.22 560 LYS A C 1
ATOM 4607 O O . LYS A 1 560 ? -136.677 -27.320 251.420 1.00 45.22 560 LYS A O 1
ATOM 4612 N N . GLU A 1 561 ? -138.410 -28.697 251.681 1.00 48.03 561 GLU A N 1
ATOM 4613 C CA . GLU A 1 561 ? -138.694 -28.300 253.076 1.00 48.03 561 GLU A CA 1
ATOM 4614 C C . GLU A 1 561 ? -137.540 -28.315 254.103 1.00 48.03 561 GLU A C 1
ATOM 4616 O O . GLU A 1 561 ? -137.475 -27.376 254.893 1.00 48.03 561 GLU A O 1
ATOM 4621 N N . MET A 1 562 ? -136.612 -29.281 254.113 1.00 52.69 562 MET A N 1
ATOM 4622 C CA . MET A 1 562 ? -135.654 -29.423 255.235 1.00 52.69 562 MET A CA 1
ATOM 4623 C C . MET A 1 562 ? -134.283 -28.760 255.021 1.00 52.69 562 MET A C 1
ATOM 4625 O O . MET A 1 562 ? -133.235 -29.400 255.076 1.00 52.69 562 MET A O 1
ATOM 4629 N N . LEU A 1 563 ? -134.323 -27.433 254.891 1.00 53.56 563 LEU A N 1
ATOM 4630 C CA . LEU A 1 563 ? -133.198 -26.478 254.852 1.00 53.56 563 LEU A CA 1
ATOM 4631 C C . LEU A 1 563 ? -132.242 -26.502 256.075 1.00 53.56 563 LEU A C 1
ATOM 4633 O O . LEU A 1 563 ? -131.278 -25.749 256.119 1.00 53.56 563 LEU A O 1
ATOM 4637 N N . GLU A 1 564 ? -132.501 -27.306 257.108 1.00 41.28 564 GLU A N 1
ATOM 4638 C CA . GLU A 1 564 ? -131.992 -27.046 258.469 1.00 41.28 564 GLU A CA 1
ATOM 4639 C C . GLU A 1 564 ? -130.740 -27.850 258.885 1.00 41.28 564 GLU A C 1
ATOM 4641 O O . GLU A 1 564 ? -130.309 -27.779 260.038 1.00 41.28 564 GLU A O 1
ATOM 4646 N N . CYS A 1 565 ? -130.123 -28.621 257.980 1.00 53.78 565 CYS A N 1
ATOM 4647 C CA . CYS A 1 565 ? -128.938 -29.436 258.310 1.00 53.78 565 CYS A CA 1
ATOM 4648 C C . CYS A 1 565 ? -127.584 -28.720 258.091 1.00 53.78 565 CYS A C 1
ATOM 4650 O O . CYS A 1 565 ? -126.538 -29.250 258.463 1.00 53.78 565 CYS A O 1
ATOM 4652 N N . GLU A 1 566 ? -127.587 -27.507 257.530 1.00 44.88 566 GLU A N 1
ATOM 4653 C CA . GLU A 1 566 ? -126.379 -26.791 257.078 1.00 44.88 566 GLU A CA 1
ATOM 4654 C C . GLU A 1 566 ? -125.397 -26.426 258.215 1.00 44.88 566 GLU A C 1
ATOM 4656 O O . GLU A 1 566 ? -124.189 -26.363 258.012 1.00 44.88 566 GLU A O 1
ATOM 4661 N N . LEU A 1 567 ? -125.884 -26.233 259.446 1.00 49.56 567 LEU A N 1
ATOM 4662 C CA . LEU A 1 567 ? -125.126 -25.568 260.519 1.00 49.56 567 LEU A CA 1
ATOM 4663 C C . LEU A 1 567 ? -124.154 -26.452 261.332 1.00 49.56 567 LEU A C 1
ATOM 4665 O O . LEU A 1 567 ? -123.583 -25.968 262.308 1.00 49.56 567 LEU A O 1
ATOM 4669 N N . ARG A 1 568 ? -123.980 -27.744 261.005 1.00 56.81 568 ARG A N 1
ATOM 4670 C CA . ARG A 1 568 ? -123.182 -28.680 261.839 1.00 56.81 568 ARG A CA 1
ATOM 4671 C C . ARG A 1 568 ? -122.052 -29.452 261.152 1.00 56.81 568 ARG A C 1
ATOM 4673 O O . ARG A 1 568 ? -121.429 -30.276 261.814 1.00 56.81 568 ARG A O 1
ATOM 4680 N N . LYS A 1 569 ? -121.727 -29.152 259.888 1.00 53.53 569 LYS A N 1
ATOM 4681 C CA . LYS A 1 569 ? -120.483 -29.628 259.244 1.00 53.53 569 LYS A CA 1
ATOM 4682 C C . LYS A 1 569 ? -119.381 -28.568 259.120 1.00 53.53 569 LYS A C 1
ATOM 4684 O O . LYS A 1 569 ? -118.262 -28.933 258.788 1.00 53.53 569 LYS A O 1
ATOM 4689 N N . LEU A 1 570 ? -119.622 -27.334 259.563 1.00 50.56 570 LEU A N 1
ATOM 4690 C CA . LEU A 1 570 ? -118.635 -26.241 259.582 1.00 50.56 570 LEU A CA 1
ATOM 4691 C C . LEU A 1 570 ? -117.349 -26.564 260.384 1.00 50.56 570 LEU A C 1
ATOM 4693 O O . LEU A 1 570 ? -116.272 -26.085 260.036 1.00 50.56 570 LEU A O 1
ATOM 4697 N N . ASP A 1 571 ? -117.418 -27.439 261.397 1.00 53.19 571 ASP A N 1
ATOM 4698 C CA . ASP A 1 571 ? -116.227 -27.960 262.101 1.00 53.19 571 ASP A CA 1
ATOM 4699 C C . ASP A 1 571 ? -115.618 -29.229 261.450 1.00 53.19 571 ASP A C 1
ATOM 4701 O O . ASP A 1 571 ? -114.441 -29.528 261.662 1.00 53.19 571 ASP A O 1
ATOM 4705 N N . GLU A 1 572 ? -116.359 -29.955 260.600 1.00 61.69 572 GLU A N 1
ATOM 4706 C CA . GLU A 1 572 ? -115.797 -30.991 259.707 1.00 61.69 572 GLU A CA 1
ATOM 4707 C C . GLU A 1 572 ? -115.119 -30.375 258.469 1.00 61.69 572 GLU A C 1
ATOM 4709 O O . GLU A 1 572 ? -114.177 -30.948 257.912 1.00 61.69 572 GLU A O 1
ATOM 4714 N N . GLU A 1 573 ? -115.570 -29.198 258.033 1.00 62.47 573 GLU A N 1
ATOM 4715 C CA . GLU A 1 573 ? -115.014 -28.441 256.910 1.00 62.47 573 GLU A CA 1
ATOM 4716 C C . GLU A 1 573 ? -113.537 -28.117 257.139 1.00 62.47 573 GLU A C 1
ATOM 4718 O O . GLU A 1 573 ? -112.723 -28.354 256.251 1.00 62.47 573 GLU A O 1
ATOM 4723 N N . LYS A 1 574 ? -113.136 -27.717 258.355 1.00 61.69 574 LYS A N 1
ATOM 4724 C CA . LYS A 1 574 ? -111.722 -27.431 258.657 1.00 61.69 574 LYS A CA 1
ATOM 4725 C C . LYS A 1 574 ? -110.783 -28.614 258.374 1.00 61.69 574 LYS A C 1
ATOM 4727 O O . LYS A 1 574 ? -109.678 -28.398 257.887 1.00 61.69 574 LYS A O 1
ATOM 4732 N N . ILE A 1 575 ? -111.205 -29.845 258.671 1.00 52.66 575 ILE A N 1
ATOM 4733 C CA . ILE A 1 575 ? -110.386 -31.054 258.467 1.00 52.66 575 ILE A CA 1
ATOM 4734 C C . ILE A 1 575 ? -110.565 -31.607 257.045 1.00 52.66 575 ILE A C 1
ATOM 4736 O O . ILE A 1 575 ? -109.622 -32.134 256.457 1.00 52.66 575 ILE A O 1
ATOM 4740 N N . SER A 1 576 ? -111.744 -31.449 256.437 1.00 56.44 576 SER A N 1
ATOM 4741 C CA . SER A 1 576 ? -111.949 -31.847 255.039 1.00 56.44 576 SER A CA 1
ATOM 4742 C C . SER A 1 576 ? -111.301 -30.894 254.025 1.00 56.44 576 SER A C 1
ATOM 4744 O O . SER A 1 576 ? -110.932 -31.352 252.947 1.00 56.44 576 SER A O 1
ATOM 4746 N N . LEU A 1 577 ? -111.026 -29.633 254.375 1.00 62.41 577 LEU A N 1
ATOM 4747 C CA . LEU A 1 577 ? -110.250 -28.702 253.543 1.00 62.41 577 LEU A CA 1
ATOM 4748 C C . LEU A 1 577 ? -108.810 -29.184 253.269 1.00 62.41 577 LEU A C 1
ATOM 4750 O O . LEU A 1 577 ? -108.304 -28.981 252.167 1.00 62.41 577 LEU A O 1
ATOM 4754 N N . GLU A 1 578 ? -108.171 -29.908 254.197 1.00 54.75 578 GLU A N 1
ATOM 4755 C CA . GLU A 1 578 ? -106.860 -30.546 253.956 1.00 54.75 578 GLU A CA 1
ATOM 4756 C C . GLU A 1 578 ? -106.954 -31.803 253.063 1.00 54.75 578 GLU A C 1
ATOM 4758 O O . GLU A 1 578 ? -105.957 -32.250 252.487 1.00 54.75 578 GLU A O 1
ATOM 4763 N N . ARG A 1 579 ? -108.161 -32.360 252.888 1.00 54.16 579 ARG A N 1
ATOM 4764 C CA . ARG A 1 579 ? -108.457 -33.426 251.916 1.00 54.16 579 ARG A CA 1
ATOM 4765 C C . ARG A 1 579 ? -108.770 -32.856 250.525 1.00 54.16 579 ARG A C 1
ATOM 4767 O O . ARG A 1 579 ? -108.300 -33.417 249.535 1.00 54.16 579 ARG A O 1
ATOM 4774 N N . CYS A 1 580 ? -109.449 -31.705 250.448 1.00 52.88 580 CYS A N 1
ATOM 4775 C CA . CYS A 1 580 ? -109.769 -31.005 249.195 1.00 52.88 580 CYS A CA 1
ATOM 4776 C C . CYS A 1 580 ? -108.545 -30.721 248.302 1.00 52.88 580 CYS A C 1
ATOM 4778 O O . CYS A 1 580 ? -108.696 -30.614 247.088 1.00 52.88 580 CYS A O 1
ATOM 4780 N N . LEU A 1 581 ? -107.338 -30.616 248.870 1.00 61.31 581 LEU A N 1
ATOM 4781 C CA . LEU A 1 581 ? -106.127 -30.262 248.119 1.00 61.31 581 LEU A CA 1
ATOM 4782 C C . LEU A 1 581 ? -105.445 -31.455 247.414 1.00 61.31 581 LEU A C 1
ATOM 4784 O O . LEU A 1 581 ? -104.688 -31.241 246.472 1.00 61.31 581 LEU A O 1
ATOM 4788 N N . ARG A 1 582 ? -105.723 -32.710 247.811 1.00 53.97 582 ARG A N 1
ATOM 4789 C CA . ARG A 1 582 ? -105.193 -33.907 247.115 1.00 53.97 582 ARG A CA 1
ATOM 4790 C C . ARG A 1 582 ? -106.099 -34.377 245.980 1.00 53.97 582 ARG A C 1
ATOM 4792 O O . ARG A 1 582 ? -105.623 -34.537 244.861 1.00 53.97 582 ARG A O 1
ATOM 4799 N N . GLU A 1 583 ? -107.397 -34.510 246.247 1.00 57.56 583 GLU A N 1
ATOM 4800 C CA . GLU A 1 583 ? -108.396 -34.970 245.264 1.00 57.56 583 GLU A CA 1
ATOM 4801 C C . GLU A 1 583 ? -108.484 -34.046 244.030 1.00 57.56 583 GLU A C 1
ATOM 4803 O O . GLU A 1 583 ? -108.809 -34.494 242.930 1.00 57.56 583 GLU A O 1
ATOM 4808 N N . ALA A 1 584 ? -108.161 -32.757 244.194 1.00 61.09 584 ALA A N 1
ATOM 4809 C CA . ALA A 1 584 ? -108.087 -31.789 243.101 1.00 61.09 584 ALA A CA 1
ATOM 4810 C C . ALA A 1 584 ? -106.936 -32.065 242.112 1.00 61.09 584 ALA A C 1
ATOM 4812 O O . ALA A 1 584 ? -107.075 -31.790 240.922 1.00 61.09 584 ALA A O 1
ATOM 4813 N N . ASN A 1 585 ? -105.816 -32.620 242.588 1.00 61.03 585 ASN A N 1
ATOM 4814 C CA . ASN A 1 585 ? -104.616 -32.841 241.777 1.00 61.03 585 ASN A CA 1
ATOM 4815 C C . ASN A 1 585 ? -104.734 -34.099 240.899 1.00 61.03 585 ASN A C 1
ATOM 4817 O O . ASN A 1 585 ? -104.228 -34.126 239.782 1.00 61.03 585 ASN A O 1
ATOM 4821 N N . GLU A 1 586 ? -105.421 -35.139 241.382 1.00 57.41 586 GLU A N 1
ATOM 4822 C CA . GLU A 1 586 ? -105.602 -36.396 240.640 1.00 57.41 586 GLU A CA 1
ATOM 4823 C C . GLU A 1 586 ? -106.527 -36.207 239.425 1.00 57.41 586 GLU A C 1
ATOM 4825 O O . GLU A 1 586 ? -106.188 -36.624 238.318 1.00 57.41 586 GLU A O 1
ATOM 4830 N N . LYS A 1 587 ? -107.638 -35.475 239.592 1.00 60.69 587 LYS A N 1
ATOM 4831 C CA . LYS A 1 587 ? -108.606 -35.203 238.512 1.00 60.69 587 LYS A CA 1
ATOM 4832 C C . LYS A 1 587 ? -108.066 -34.304 237.400 1.00 60.69 587 LYS A C 1
ATOM 4834 O O . LYS A 1 587 ? -108.526 -34.394 236.264 1.00 60.69 587 LYS A O 1
ATOM 4839 N N . TYR A 1 588 ? -107.088 -33.447 237.703 1.00 70.88 588 TYR A N 1
ATOM 4840 C CA . TYR A 1 588 ? -106.433 -32.624 236.684 1.00 70.88 588 TYR A CA 1
ATOM 4841 C C . TYR A 1 588 ? -105.675 -33.503 235.670 1.00 70.88 588 TYR A C 1
ATOM 4843 O O . TYR A 1 588 ? -105.757 -33.270 234.465 1.00 70.88 588 TYR A O 1
ATOM 4851 N N . ASN A 1 589 ? -105.039 -34.581 236.144 1.00 68.44 589 ASN A N 1
ATOM 4852 C CA . ASN A 1 589 ? -104.341 -35.546 235.290 1.00 68.44 589 ASN A CA 1
ATOM 4853 C C . ASN A 1 589 ? -105.314 -36.399 234.449 1.00 68.44 589 ASN A C 1
ATOM 4855 O O . ASN A 1 589 ? -105.026 -36.684 233.288 1.00 68.44 589 ASN A O 1
ATOM 4859 N N . GLU A 1 590 ? -106.479 -36.779 234.995 1.00 60.53 590 GLU A N 1
ATOM 4860 C CA . GLU A 1 590 ? -107.530 -37.468 234.219 1.00 60.53 590 GLU A CA 1
ATOM 4861 C C . GLU A 1 590 ? -108.046 -36.591 233.064 1.00 60.53 590 GLU A C 1
ATOM 4863 O O . GLU A 1 590 ? -108.231 -37.073 231.946 1.00 60.53 590 GLU A O 1
ATOM 4868 N N . MET A 1 591 ? -108.247 -35.292 233.312 1.00 68.06 591 MET A N 1
ATOM 4869 C CA . MET A 1 591 ? -108.669 -34.327 232.291 1.00 68.06 591 MET A CA 1
ATOM 4870 C C . MET A 1 591 ? -107.637 -34.210 231.156 1.00 68.06 591 MET A C 1
ATOM 4872 O O . MET A 1 591 ? -108.005 -34.226 229.981 1.00 68.06 591 MET A O 1
ATOM 4876 N N . GLU A 1 592 ? -106.346 -34.135 231.494 1.00 67.69 592 GLU A N 1
ATOM 4877 C CA . GLU A 1 592 ? -105.262 -34.020 230.511 1.00 67.69 592 GLU A CA 1
ATOM 4878 C C . GLU A 1 592 ? -105.115 -35.287 229.649 1.00 67.69 592 GLU A C 1
ATOM 4880 O O . GLU A 1 592 ? -104.967 -35.184 228.429 1.00 67.69 592 GLU A O 1
ATOM 4885 N N . TYR A 1 593 ? -105.242 -36.479 230.245 1.00 69.31 593 TYR A N 1
ATOM 4886 C CA . TYR A 1 593 ? -105.229 -37.749 229.508 1.00 69.31 593 TYR A CA 1
ATOM 4887 C C . TYR A 1 593 ? -106.392 -37.851 228.505 1.00 69.31 593 TYR A C 1
ATOM 4889 O O . TYR A 1 593 ? -106.187 -38.226 227.350 1.00 69.31 593 TYR A O 1
ATOM 4897 N N . ASN A 1 594 ? -107.602 -37.446 228.907 1.00 62.47 594 ASN A N 1
ATOM 4898 C CA . ASN A 1 594 ? -108.777 -37.486 228.033 1.00 62.47 594 ASN A CA 1
ATOM 4899 C C . ASN A 1 594 ? -108.647 -36.535 226.825 1.00 62.47 594 ASN A C 1
ATOM 4901 O O . ASN A 1 594 ? -108.955 -36.940 225.701 1.00 62.47 594 ASN A O 1
ATOM 4905 N N . LEU A 1 595 ? -108.116 -35.316 227.009 1.00 66.62 595 LEU A N 1
ATOM 4906 C CA . LEU A 1 595 ? -107.871 -34.390 225.890 1.00 66.62 595 LEU A CA 1
ATOM 4907 C C . LEU A 1 595 ? -106.845 -34.931 224.876 1.00 66.62 595 LEU A C 1
ATOM 4909 O O . LEU A 1 595 ? -106.964 -34.656 223.679 1.00 66.62 595 LEU A O 1
ATOM 4913 N N . GLN A 1 596 ? -105.849 -35.708 225.319 1.00 65.19 596 GLN A N 1
ATOM 4914 C CA . GLN A 1 596 ? -104.882 -36.328 224.405 1.00 65.19 596 GLN A CA 1
ATOM 4915 C C . GLN A 1 596 ? -105.532 -37.391 223.502 1.00 65.19 596 GLN A C 1
ATOM 4917 O O . GLN A 1 596 ? -105.158 -37.503 222.332 1.00 65.19 596 GLN A O 1
ATOM 4922 N N . CYS A 1 597 ? -106.533 -38.128 223.997 1.00 59.66 597 CYS A N 1
ATOM 4923 C CA . CYS A 1 597 ? -107.257 -39.124 223.203 1.00 59.66 597 CYS A CA 1
ATOM 4924 C C . CYS A 1 597 ? -108.129 -38.494 222.101 1.00 59.66 597 CYS A C 1
ATOM 4926 O O . CYS A 1 597 ? -108.108 -38.968 220.962 1.00 59.66 597 CYS A O 1
ATOM 4928 N N . GLU A 1 598 ? -108.853 -37.407 222.393 1.00 66.44 598 GLU A N 1
ATOM 4929 C CA . GLU A 1 598 ? -109.683 -36.718 221.387 1.00 66.44 598 GLU A CA 1
ATOM 4930 C C . GLU A 1 598 ? -108.834 -36.080 220.272 1.00 66.44 598 GLU A C 1
ATOM 4932 O O . GLU A 1 598 ? -109.159 -36.202 219.086 1.00 66.44 598 GLU A O 1
ATOM 4937 N N . LEU A 1 599 ? -107.695 -35.473 220.630 1.00 67.06 599 LEU A N 1
ATOM 4938 C CA . LEU A 1 599 ? -106.751 -34.883 219.672 1.00 67.06 599 LEU A CA 1
ATOM 4939 C C . LEU A 1 599 ? -106.142 -35.902 218.698 1.00 67.06 599 LEU A C 1
ATOM 4941 O O . LEU A 1 599 ? -105.780 -35.528 217.580 1.00 67.06 599 LEU A O 1
ATOM 4945 N N . GLN A 1 600 ? -106.020 -37.171 219.094 1.00 72.19 600 GLN A N 1
ATOM 4946 C CA . GLN A 1 600 ? -105.492 -38.213 218.217 1.00 72.19 600 GLN A CA 1
ATOM 4947 C C . GLN A 1 600 ? -106.519 -38.620 217.148 1.00 72.19 600 GLN A C 1
ATOM 4949 O O . GLN A 1 600 ? -106.182 -38.639 215.963 1.00 72.19 600 GLN A O 1
ATOM 4954 N N . MET A 1 601 ? -107.785 -38.842 217.524 1.00 68.81 601 MET A N 1
ATOM 4955 C CA . MET A 1 601 ? -108.839 -39.184 216.553 1.00 68.81 601 MET A CA 1
ATOM 4956 C C . MET A 1 601 ? -109.108 -38.055 215.545 1.00 68.81 601 MET A C 1
ATOM 4958 O O . MET A 1 601 ? -109.391 -38.323 214.378 1.00 68.81 601 MET A O 1
ATOM 4962 N N . ALA A 1 602 ? -108.966 -36.791 215.961 1.00 66.88 602 ALA A N 1
ATOM 4963 C CA . ALA A 1 602 ? -109.121 -35.633 215.078 1.00 66.88 602 ALA A CA 1
ATOM 4964 C C . ALA A 1 602 ? -108.022 -35.510 213.998 1.00 66.88 602 ALA A C 1
ATOM 4966 O O . ALA A 1 602 ? -108.236 -34.853 212.982 1.00 66.88 602 ALA A O 1
ATOM 4967 N N . ARG A 1 603 ? -106.850 -36.135 214.182 1.00 73.06 603 ARG A N 1
ATOM 4968 C CA . ARG A 1 603 ? -105.781 -36.158 213.164 1.00 73.06 603 ARG A CA 1
ATOM 4969 C C . ARG A 1 603 ? -106.053 -37.189 212.070 1.00 73.06 603 ARG A C 1
ATOM 4971 O O . ARG A 1 603 ? -105.862 -36.901 210.891 1.00 73.06 603 ARG A O 1
ATOM 4978 N N . GLU A 1 604 ? -106.550 -38.364 212.449 1.00 69.62 604 GLU A N 1
ATOM 4979 C CA . GLU A 1 604 ? -106.819 -39.476 211.523 1.00 69.62 604 GLU A CA 1
ATOM 4980 C C . GLU A 1 604 ? -107.973 -39.198 210.541 1.00 69.62 604 GLU A C 1
ATOM 4982 O O . GLU A 1 604 ? -108.074 -39.850 209.498 1.00 69.62 604 GLU A O 1
ATOM 4987 N N . THR A 1 605 ? -108.841 -38.227 210.841 1.00 69.56 605 THR A N 1
ATOM 4988 C CA . THR A 1 605 ? -109.886 -37.750 209.919 1.00 69.56 605 THR A CA 1
ATOM 4989 C C . THR A 1 605 ? -109.383 -36.700 208.928 1.00 69.56 605 THR A C 1
ATOM 4991 O O . THR A 1 605 ? -109.822 -36.720 207.781 1.00 69.56 605 THR A O 1
ATOM 4994 N N . ILE A 1 606 ? -108.438 -35.833 209.315 1.00 70.94 606 ILE A N 1
ATOM 4995 C CA . ILE A 1 606 ? -107.842 -34.829 208.412 1.00 70.94 606 ILE A CA 1
ATOM 4996 C C . ILE A 1 606 ? -107.008 -35.512 207.319 1.00 70.94 606 ILE A C 1
ATOM 4998 O O . ILE A 1 606 ? -107.177 -35.197 206.143 1.00 70.94 606 ILE A O 1
ATOM 5002 N N . GLN A 1 607 ? -106.190 -36.505 207.693 1.00 72.62 607 GLN A N 1
ATOM 5003 C CA . GLN A 1 607 ? -105.319 -37.262 206.779 1.00 72.62 607 GLN A CA 1
ATOM 5004 C C . GLN A 1 607 ? -106.062 -37.763 205.520 1.00 72.62 607 GLN A C 1
ATOM 5006 O O . GLN A 1 607 ? -105.553 -37.648 204.409 1.00 72.62 607 GLN A O 1
ATOM 5011 N N . LYS A 1 608 ? -107.297 -38.258 205.690 1.00 66.69 608 LYS A N 1
ATOM 5012 C CA . LYS A 1 608 ? -108.119 -38.840 204.612 1.00 66.69 608 LYS A CA 1
ATOM 5013 C C . LYS A 1 608 ? -108.622 -37.800 203.607 1.00 66.69 608 LYS A C 1
ATOM 5015 O O . LYS A 1 608 ? -108.706 -38.093 202.420 1.00 66.69 608 LYS A O 1
ATOM 5020 N N . LEU A 1 609 ? -108.916 -36.581 204.062 1.00 66.25 609 LEU A N 1
ATOM 5021 C CA . LEU A 1 609 ? -109.350 -35.485 203.187 1.00 66.25 609 LEU A CA 1
ATOM 5022 C C . LEU A 1 609 ? -108.182 -34.919 202.358 1.00 66.25 609 LEU A C 1
ATOM 5024 O O . LEU A 1 609 ? -108.387 -34.434 201.246 1.00 66.25 609 LEU A O 1
ATOM 5028 N N . GLU A 1 610 ? -106.949 -35.017 202.866 1.00 67.94 610 GLU A N 1
ATOM 5029 C CA . GLU A 1 610 ? -105.739 -34.672 202.109 1.00 67.94 610 GLU A CA 1
ATOM 5030 C C . GLU A 1 610 ? -105.380 -35.722 201.044 1.00 67.94 610 GLU A C 1
ATOM 5032 O O . GLU A 1 610 ? -104.727 -35.379 200.055 1.00 67.94 610 GLU A O 1
ATOM 5037 N N . ASP A 1 611 ? -105.788 -36.985 201.224 1.00 69.75 611 ASP A N 1
ATOM 5038 C CA . ASP A 1 611 ? -105.656 -38.037 200.208 1.00 69.75 611 ASP A CA 1
ATOM 5039 C C . ASP A 1 611 ? -106.627 -37.796 199.036 1.00 69.75 611 ASP A C 1
ATOM 5041 O O . ASP A 1 611 ? -106.181 -37.669 197.895 1.00 69.75 611 ASP A O 1
ATOM 5045 N N . GLU A 1 612 ? -107.926 -37.612 199.307 1.00 64.06 612 GLU A N 1
ATOM 5046 C CA . GLU A 1 612 ? -108.955 -37.368 198.274 1.00 64.06 612 GLU A CA 1
ATOM 5047 C C . GLU A 1 612 ? -108.661 -36.131 197.399 1.00 64.06 612 GLU A C 1
ATOM 5049 O O . GLU A 1 612 ? -108.948 -36.117 196.199 1.00 64.06 612 GLU A O 1
ATOM 5054 N N . GLN A 1 613 ? -108.047 -35.087 197.971 1.00 62.66 613 GLN A N 1
ATOM 5055 C CA . GLN A 1 613 ? -107.683 -33.876 197.230 1.00 62.66 613 GLN A CA 1
ATOM 5056 C C . GLN A 1 613 ? -106.476 -34.074 196.289 1.00 62.66 613 GLN A C 1
ATOM 5058 O O . GLN A 1 613 ? -106.364 -33.365 195.285 1.00 62.66 613 GLN A O 1
ATOM 5063 N N . ARG A 1 614 ? -105.584 -35.037 196.569 1.00 68.38 614 ARG A N 1
ATOM 5064 C CA . ARG A 1 614 ? -104.434 -35.345 195.700 1.00 68.38 614 ARG A CA 1
ATOM 5065 C C . ARG A 1 614 ? -104.850 -36.085 194.434 1.00 68.38 614 ARG A C 1
ATOM 5067 O O . ARG A 1 614 ? -104.373 -35.730 193.356 1.00 68.38 614 ARG A O 1
ATOM 5074 N N . ASP A 1 615 ? -105.770 -37.039 194.537 1.00 71.25 615 ASP A N 1
ATOM 5075 C CA . ASP A 1 615 ? -106.214 -37.831 193.385 1.00 71.25 615 ASP A CA 1
ATOM 5076 C C . ASP A 1 615 ? -106.918 -36.957 192.332 1.00 71.25 615 ASP A C 1
ATOM 5078 O O . ASP A 1 615 ? -106.595 -37.036 191.142 1.00 71.25 615 ASP A O 1
ATOM 5082 N N . LEU A 1 616 ? -107.789 -36.034 192.763 1.00 63.72 616 LEU A N 1
ATOM 5083 C CA . LEU A 1 616 ? -108.492 -35.097 191.872 1.00 63.72 616 LEU A CA 1
ATOM 5084 C C . LEU A 1 616 ? -107.546 -34.183 191.069 1.00 63.72 616 LEU A C 1
ATOM 5086 O O . LEU A 1 616 ? -107.836 -33.865 189.915 1.00 63.72 616 LEU A O 1
ATOM 5090 N N . LEU A 1 617 ? -106.397 -33.799 191.636 1.00 62.94 617 LEU A N 1
ATOM 5091 C CA . LEU A 1 617 ? -105.377 -33.010 190.932 1.00 62.94 617 LEU A CA 1
ATOM 5092 C C . LEU A 1 617 ? -104.689 -33.795 189.803 1.00 62.94 617 LEU A C 1
ATOM 5094 O O . LEU A 1 617 ? -104.267 -33.195 188.812 1.00 62.94 617 LEU A O 1
ATOM 5098 N N . THR A 1 618 ? -104.596 -35.125 189.905 1.00 68.19 618 THR A N 1
ATOM 5099 C CA . THR A 1 618 ? -103.993 -35.946 188.839 1.00 68.19 618 THR A CA 1
ATOM 5100 C C . THR A 1 618 ? -104.897 -36.058 187.606 1.00 68.19 618 THR A C 1
ATOM 5102 O O . THR A 1 618 ? -104.404 -35.984 186.478 1.00 68.19 618 THR A O 1
ATOM 5105 N N . ASP A 1 619 ? -106.218 -36.132 187.797 1.00 65.19 619 ASP A N 1
ATOM 5106 C CA . ASP A 1 619 ? -107.201 -36.278 186.712 1.00 65.19 619 ASP A CA 1
ATOM 5107 C C . ASP A 1 619 ? -107.478 -34.965 185.940 1.00 65.19 619 ASP A C 1
ATOM 5109 O O . ASP A 1 619 ? -108.012 -34.980 184.828 1.00 65.19 619 ASP A O 1
ATOM 5113 N N . GLU A 1 620 ? -107.067 -33.807 186.471 1.00 63.28 620 GLU A N 1
ATOM 5114 C CA . GLU A 1 620 ? -107.001 -32.563 185.686 1.00 63.28 620 GLU A CA 1
ATOM 5115 C C . GLU A 1 620 ? -105.761 -32.541 184.763 1.00 63.28 620 GLU A C 1
ATOM 5117 O O . GLU A 1 620 ? -105.811 -32.047 183.631 1.00 63.28 620 GLU A O 1
ATOM 5122 N N . GLY A 1 621 ? -104.644 -33.119 185.222 1.00 67.38 621 GLY A N 1
ATOM 5123 C CA . GLY A 1 621 ? -103.374 -33.161 184.492 1.00 67.38 621 GLY A CA 1
ATOM 5124 C C . GLY A 1 621 ? -103.399 -34.045 183.241 1.00 67.38 621 GLY A C 1
ATOM 5125 O O . GLY A 1 621 ? -102.795 -33.689 182.224 1.00 67.38 621 GLY A O 1
ATOM 5126 N N . THR A 1 622 ? -104.127 -35.163 183.277 1.00 71.25 622 THR A N 1
ATOM 5127 C CA . THR A 1 622 ? -104.301 -36.079 182.131 1.00 71.25 622 THR A CA 1
ATOM 5128 C C . THR A 1 622 ? -105.073 -35.410 180.989 1.00 71.25 622 THR A C 1
ATOM 5130 O O . THR A 1 622 ? -104.618 -35.407 179.843 1.00 71.25 622 THR A O 1
ATOM 5133 N N . LYS A 1 623 ? -106.192 -34.749 181.308 1.00 64.44 623 LYS A N 1
ATOM 5134 C CA . LYS A 1 623 ? -107.064 -34.057 180.341 1.00 64.44 623 LYS A CA 1
ATOM 5135 C C . LYS A 1 623 ? -106.348 -32.902 179.637 1.00 64.44 623 LYS A C 1
ATOM 5137 O O . LYS A 1 623 ? -106.540 -32.692 178.438 1.00 64.44 623 LYS A O 1
ATOM 5142 N N . ARG A 1 624 ? -105.463 -32.195 180.351 1.00 74.00 624 ARG A N 1
ATOM 5143 C CA . ARG A 1 624 ? -104.645 -31.110 179.784 1.00 74.00 624 ARG A CA 1
ATOM 5144 C C . ARG A 1 624 ? -103.589 -31.617 178.787 1.00 74.00 624 ARG A C 1
ATOM 5146 O O . ARG A 1 624 ? -103.349 -30.946 177.790 1.00 74.00 624 ARG A O 1
ATOM 5153 N N . HIS A 1 625 ? -103.036 -32.820 178.972 1.00 73.06 625 HIS A N 1
ATOM 5154 C CA . HIS A 1 625 ? -102.141 -33.438 177.977 1.00 73.06 625 HIS A CA 1
ATOM 5155 C C . HIS A 1 625 ? -102.875 -33.850 176.692 1.00 73.06 625 HIS A C 1
ATOM 5157 O O . HIS A 1 625 ? -102.363 -33.626 175.594 1.00 73.06 625 HIS A O 1
ATOM 5163 N N . THR A 1 626 ? -104.083 -34.415 176.802 1.00 70.38 626 THR A N 1
ATOM 5164 C CA . THR A 1 626 ? -104.857 -34.843 175.622 1.00 70.38 626 THR A CA 1
ATOM 5165 C C . THR A 1 626 ? -105.295 -33.686 174.723 1.00 70.38 626 THR A C 1
ATOM 5167 O O . THR A 1 626 ? -105.392 -33.877 173.515 1.00 70.38 626 THR A O 1
ATOM 5170 N N . ILE A 1 627 ? -105.510 -32.485 175.275 1.00 72.12 627 ILE A N 1
ATOM 5171 C CA . ILE A 1 627 ? -105.840 -31.287 174.484 1.00 72.12 627 ILE A CA 1
ATOM 5172 C C . ILE A 1 627 ? -104.621 -30.840 173.662 1.00 72.12 627 ILE A C 1
ATOM 5174 O O . ILE A 1 627 ? -104.708 -30.785 172.436 1.00 72.12 627 ILE A O 1
ATOM 5178 N N . ASN A 1 628 ? -103.463 -30.644 174.304 1.00 73.06 628 ASN A N 1
ATOM 5179 C CA . ASN A 1 628 ? -102.226 -30.237 173.621 1.00 73.06 628 ASN A CA 1
ATOM 5180 C C . ASN A 1 628 ? -101.835 -31.201 172.478 1.00 73.06 628 ASN A C 1
ATOM 5182 O O . ASN A 1 628 ? -101.363 -30.766 171.428 1.00 73.06 628 ASN A O 1
ATOM 5186 N N . SER A 1 629 ? -102.059 -32.510 172.659 1.00 71.56 629 SER A N 1
ATOM 5187 C CA . SER A 1 629 ? -101.783 -33.525 171.632 1.00 71.56 629 SER A CA 1
ATOM 5188 C C . SER A 1 629 ? -102.668 -33.408 170.384 1.00 71.56 629 SER A C 1
ATOM 5190 O O . SER A 1 629 ? -102.250 -33.860 169.319 1.00 71.56 629 SER A O 1
ATOM 5192 N N . LEU A 1 630 ? -103.875 -32.847 170.494 1.00 69.38 630 LEU A N 1
ATOM 5193 C CA . LEU A 1 630 ? -104.772 -32.616 169.355 1.00 69.38 630 LEU A CA 1
ATOM 5194 C C . LEU A 1 630 ? -104.459 -31.279 168.669 1.00 69.38 630 LEU A C 1
ATOM 5196 O O . LEU A 1 630 ? -104.481 -31.198 167.443 1.00 69.38 630 LEU A O 1
ATOM 5200 N N . GLU A 1 631 ? -104.092 -30.253 169.439 1.00 68.81 631 GLU A N 1
ATOM 5201 C CA . GLU A 1 631 ? -103.677 -28.951 168.902 1.00 68.81 631 GLU A CA 1
ATOM 5202 C C . GLU A 1 631 ? -102.411 -29.062 168.031 1.00 68.81 631 GLU A C 1
ATOM 5204 O O . GLU A 1 631 ? -102.373 -28.493 166.938 1.00 68.81 631 GLU A O 1
ATOM 5209 N N . GLN A 1 632 ? -101.419 -29.867 168.439 1.00 70.81 632 GLN A N 1
ATOM 5210 C CA . GLN A 1 632 ? -100.226 -30.131 167.617 1.00 70.81 632 GLN A CA 1
ATOM 5211 C C . GLN A 1 632 ? -100.546 -30.837 166.288 1.00 70.81 632 GLN A C 1
ATOM 5213 O O . GLN A 1 632 ? -99.963 -30.491 165.261 1.00 70.81 632 GLN A O 1
ATOM 5218 N N . GLN A 1 633 ? -101.490 -31.785 166.274 1.00 72.62 633 GLN A N 1
ATOM 5219 C CA . GLN A 1 633 ? -101.887 -32.489 165.044 1.00 72.62 633 GLN A CA 1
ATOM 5220 C C . GLN A 1 633 ? -102.585 -31.551 164.048 1.00 72.62 633 GLN A C 1
ATOM 5222 O O . GLN A 1 633 ? -102.351 -31.641 162.843 1.00 72.62 633 GLN A O 1
ATOM 5227 N N . VAL A 1 634 ? -103.398 -30.607 164.538 1.00 71.75 634 VAL A N 1
ATOM 5228 C CA . VAL A 1 634 ? -104.015 -29.574 163.689 1.00 71.75 634 VAL A CA 1
ATOM 5229 C C . VAL A 1 634 ? -102.956 -28.631 163.108 1.00 71.75 634 VAL A C 1
ATOM 5231 O O . VAL A 1 634 ? -103.022 -28.321 161.919 1.00 71.75 634 VAL A O 1
ATOM 5234 N N . GLN A 1 635 ? -101.962 -28.216 163.904 1.00 71.62 635 GLN A N 1
ATOM 5235 C CA . GLN A 1 635 ? -100.866 -27.359 163.429 1.00 71.62 635 GLN A CA 1
ATOM 5236 C C . GLN A 1 635 ? -100.062 -28.025 162.302 1.00 71.62 635 GLN A C 1
ATOM 5238 O O . GLN A 1 635 ? -99.912 -27.425 161.235 1.00 71.62 635 GLN A O 1
ATOM 5243 N N . GLN A 1 636 ? -99.639 -29.280 162.485 1.00 73.75 636 GLN A N 1
ATOM 5244 C CA . GLN A 1 636 ? -98.883 -30.035 161.475 1.00 73.75 636 GLN A CA 1
ATOM 5245 C C . GLN A 1 636 ? -99.634 -30.133 160.136 1.00 73.75 636 GLN A C 1
ATOM 5247 O O . GLN A 1 636 ? -99.078 -29.804 159.089 1.00 73.75 636 GLN A O 1
ATOM 5252 N N . LEU A 1 637 ? -100.929 -30.470 160.164 1.00 72.06 637 LEU A N 1
ATOM 5253 C CA . LEU A 1 637 ? -101.753 -30.554 158.951 1.00 72.06 637 LEU A CA 1
ATOM 5254 C C . LEU A 1 637 ? -101.928 -29.196 158.242 1.00 72.06 637 LEU A C 1
ATOM 5256 O O . LEU A 1 637 ? -102.059 -29.154 157.016 1.00 72.06 637 LEU A O 1
ATOM 5260 N N . THR A 1 638 ? -101.907 -28.071 158.969 1.00 69.19 638 THR A N 1
ATOM 5261 C CA . THR A 1 638 ? -101.887 -26.741 158.330 1.00 69.19 638 THR A CA 1
ATOM 5262 C C . THR A 1 638 ? -100.540 -26.374 157.709 1.00 69.19 638 THR A C 1
ATOM 5264 O O . THR A 1 638 ? -100.537 -25.694 156.682 1.00 69.19 638 THR A O 1
ATOM 5267 N N . GLU A 1 639 ? -99.414 -26.822 158.269 1.00 75.62 639 GLU A N 1
ATOM 5268 C CA . GLU A 1 639 ? -98.081 -26.578 157.699 1.00 75.62 639 GLU A CA 1
ATOM 5269 C C . GLU A 1 639 ? -97.858 -27.403 156.422 1.00 75.62 639 GLU A C 1
ATOM 5271 O O . GLU A 1 639 ? -97.455 -26.851 155.397 1.00 75.62 639 GLU A O 1
ATOM 5276 N N . GLU A 1 640 ? -98.226 -28.689 156.423 1.00 76.06 640 GLU A N 1
ATOM 5277 C CA . GLU A 1 640 ? -98.190 -29.547 155.227 1.00 76.06 640 GLU A CA 1
ATOM 5278 C C . GLU A 1 640 ? -99.015 -28.955 154.069 1.00 76.06 640 GLU A C 1
ATOM 5280 O O . GLU A 1 640 ? -98.549 -28.890 152.926 1.00 76.06 640 GLU A O 1
ATOM 5285 N N . LEU A 1 641 ? -100.216 -28.441 154.363 1.00 74.50 641 LEU A N 1
ATOM 5286 C CA . LEU A 1 641 ? -101.095 -27.837 153.360 1.00 74.50 641 LEU A CA 1
ATOM 5287 C C . LEU A 1 641 ? -100.593 -26.466 152.862 1.00 74.50 641 LEU A C 1
ATOM 5289 O O . LEU A 1 641 ? -100.902 -26.081 151.731 1.00 74.50 641 LEU A O 1
ATOM 5293 N N . GLN A 1 642 ? -99.794 -25.736 153.650 1.00 72.69 642 GLN A N 1
ATOM 5294 C CA . GLN A 1 642 ? -99.077 -24.552 153.159 1.00 72.69 642 GLN A CA 1
ATOM 5295 C C . GLN A 1 642 ? -97.899 -24.937 152.255 1.00 72.69 642 GLN A C 1
ATOM 5297 O O . GLN A 1 642 ? -97.768 -24.360 151.174 1.00 72.69 642 GLN A O 1
ATOM 5302 N N . ASN A 1 643 ? -97.104 -25.939 152.637 1.00 77.69 643 ASN A N 1
ATOM 5303 C CA . ASN A 1 643 ? -95.948 -26.402 151.863 1.00 77.69 643 ASN A CA 1
ATOM 5304 C C . ASN A 1 643 ? -96.362 -26.915 150.474 1.00 77.69 643 ASN A C 1
ATOM 5306 O O . ASN A 1 643 ? -95.882 -26.399 149.463 1.00 77.69 643 ASN A O 1
ATOM 5310 N N . ALA A 1 644 ? -97.361 -27.801 150.395 1.00 74.25 644 ALA A N 1
ATOM 5311 C CA . ALA A 1 644 ? -97.901 -28.284 149.117 1.00 74.25 644 ALA A CA 1
ATOM 5312 C C . ALA A 1 644 ? -98.437 -27.144 148.218 1.00 74.25 644 ALA A C 1
ATOM 5314 O O . ALA A 1 644 ? -98.388 -27.210 146.987 1.00 74.25 644 ALA A O 1
ATOM 5315 N N . ARG A 1 645 ? -98.933 -26.055 148.823 1.00 76.38 645 ARG A N 1
ATOM 5316 C CA . ARG A 1 645 ? -99.428 -24.869 148.104 1.00 76.38 645 ARG A CA 1
ATOM 5317 C C . ARG A 1 645 ? -98.298 -23.941 147.644 1.00 76.38 645 ARG A C 1
ATOM 5319 O O . ARG A 1 645 ? -98.452 -23.277 146.617 1.00 76.38 645 ARG A O 1
ATOM 5326 N N . ALA A 1 646 ? -97.173 -23.907 148.356 1.00 75.94 646 ALA A N 1
ATOM 5327 C CA . ALA A 1 646 ? -95.950 -23.240 147.915 1.00 75.94 646 ALA A CA 1
ATOM 5328 C C . ALA A 1 646 ? -95.322 -23.983 146.723 1.00 75.94 646 ALA A C 1
ATOM 5330 O O . ALA A 1 646 ? -95.078 -23.365 145.686 1.00 75.94 646 ALA A O 1
ATOM 5331 N N . GLU A 1 647 ? -95.182 -25.309 146.814 1.00 79.31 647 GLU A N 1
ATOM 5332 C CA . GLU A 1 647 ? -94.685 -26.170 145.731 1.00 79.31 647 GLU A CA 1
ATOM 5333 C C . GLU A 1 647 ? -95.524 -26.037 144.451 1.00 79.31 647 GLU A C 1
ATOM 5335 O O . GLU A 1 647 ? -94.980 -25.868 143.359 1.00 79.31 647 GLU A O 1
ATOM 5340 N N . ALA A 1 648 ? -96.858 -26.028 144.565 1.00 73.88 648 ALA A N 1
ATOM 5341 C CA . ALA A 1 648 ? -97.751 -25.826 143.422 1.00 73.88 648 ALA A CA 1
ATOM 5342 C C . ALA A 1 648 ? -97.531 -24.470 142.716 1.00 73.88 648 ALA A C 1
ATOM 5344 O O . ALA A 1 648 ? -97.574 -24.394 141.485 1.00 73.88 648 ALA A O 1
ATOM 5345 N N . ASN A 1 649 ? -97.255 -23.401 143.472 1.00 75.50 649 ASN A N 1
ATOM 5346 C CA . ASN A 1 649 ? -96.922 -22.092 142.906 1.00 75.50 649 ASN A CA 1
ATOM 5347 C C . ASN A 1 649 ? -95.518 -22.079 142.280 1.00 75.50 649 ASN A C 1
ATOM 5349 O O . ASN A 1 649 ? -95.344 -21.531 141.191 1.00 75.50 649 ASN A O 1
ATOM 5353 N N . GLN A 1 650 ? -94.534 -22.719 142.915 1.00 75.94 650 GLN A N 1
ATOM 5354 C CA . GLN A 1 650 ? -93.170 -22.829 142.397 1.00 75.94 650 GLN A CA 1
ATOM 5355 C C . GLN A 1 650 ? -93.132 -23.610 141.074 1.00 75.94 650 GLN A C 1
ATOM 5357 O O . GLN A 1 650 ? -92.556 -23.133 140.098 1.00 75.94 650 GLN A O 1
ATOM 5362 N N . ASN A 1 651 ? -93.850 -24.733 140.990 1.00 77.81 651 ASN A N 1
ATOM 5363 C CA . ASN A 1 651 ? -94.031 -25.501 139.755 1.00 77.81 651 ASN A CA 1
ATOM 5364 C C . ASN A 1 651 ? -94.712 -24.679 138.645 1.00 77.81 651 ASN A C 1
ATOM 5366 O O . ASN A 1 651 ? -94.345 -24.795 137.477 1.00 77.81 651 ASN A O 1
ATOM 5370 N N . LYS A 1 652 ? -95.656 -23.793 138.990 1.00 79.81 652 LYS A N 1
ATOM 5371 C CA . LYS A 1 652 ? -96.300 -22.887 138.025 1.00 79.81 652 LYS A CA 1
ATOM 5372 C C . LYS A 1 652 ? -95.346 -21.803 137.502 1.00 79.81 652 LYS A C 1
ATOM 5374 O O . LYS A 1 652 ? -95.396 -21.477 136.316 1.00 79.81 652 LYS A O 1
ATOM 5379 N N . CYS A 1 653 ? -94.460 -21.275 138.347 1.00 77.06 653 CYS A N 1
ATOM 5380 C CA . CYS A 1 653 ? -93.392 -20.369 137.914 1.00 77.06 653 CYS A CA 1
ATOM 5381 C C . CYS A 1 653 ? -92.386 -21.080 136.998 1.00 77.06 653 CYS A C 1
ATOM 5383 O O . CYS A 1 653 ? -92.082 -20.562 135.925 1.00 77.06 653 CYS A O 1
ATOM 5385 N N . LEU A 1 654 ? -91.943 -22.288 137.367 1.00 79.25 654 LEU A N 1
ATOM 5386 C CA . LEU A 1 654 ? -91.039 -23.105 136.552 1.00 79.25 654 LEU A CA 1
ATOM 5387 C C . LEU A 1 654 ? -91.652 -23.451 135.186 1.00 79.25 654 LEU A C 1
ATOM 5389 O O . LEU A 1 654 ? -90.980 -23.308 134.171 1.00 79.25 654 LEU A O 1
ATOM 5393 N N . TYR A 1 655 ? -92.937 -23.815 135.129 1.00 82.00 655 TYR A N 1
ATOM 5394 C CA . TYR A 1 655 ? -93.645 -24.056 133.865 1.00 82.00 655 TYR A CA 1
ATOM 5395 C C . TYR A 1 655 ? -93.660 -22.817 132.955 1.00 82.00 655 TYR A C 1
ATOM 5397 O O . TYR A 1 655 ? -93.351 -22.915 131.768 1.00 82.00 655 TYR A O 1
ATOM 5405 N N . ASN A 1 656 ? -93.961 -21.636 133.505 1.00 79.50 656 ASN A N 1
ATOM 5406 C CA . ASN A 1 656 ? -93.938 -20.387 132.739 1.00 79.50 656 ASN A CA 1
ATOM 5407 C C . ASN A 1 656 ? -92.520 -20.028 132.256 1.00 79.50 656 ASN A C 1
ATOM 5409 O O . ASN A 1 656 ? -92.368 -19.526 131.145 1.00 79.50 656 ASN A O 1
ATOM 5413 N N . GLN A 1 657 ? -91.490 -20.309 133.060 1.00 78.31 657 GLN A N 1
ATOM 5414 C CA . GLN A 1 657 ? -90.089 -20.088 132.698 1.00 78.31 657 GLN A CA 1
ATOM 5415 C C . GLN A 1 657 ? -89.628 -21.046 131.589 1.00 78.31 657 GLN A C 1
ATOM 5417 O O . GLN A 1 657 ? -89.018 -20.604 130.620 1.00 78.31 657 GLN A O 1
ATOM 5422 N N . VAL A 1 658 ? -89.980 -22.334 131.677 1.00 78.75 658 VAL A N 1
ATOM 5423 C CA . VAL A 1 658 ? -89.736 -23.322 130.612 1.00 78.75 658 VAL A CA 1
ATOM 5424 C C . VAL A 1 658 ? -90.468 -22.931 129.328 1.00 78.75 658 VAL A C 1
ATOM 5426 O O . VAL A 1 658 ? -89.886 -23.041 128.253 1.00 78.75 658 VAL A O 1
ATOM 5429 N N . LYS A 1 659 ? -91.700 -22.409 129.417 1.00 83.06 659 LYS A N 1
ATOM 5430 C CA . LYS A 1 659 ? -92.396 -21.900 128.231 1.00 83.06 659 LYS A CA 1
ATOM 5431 C C . LYS A 1 659 ? -91.670 -20.698 127.616 1.00 83.06 659 LYS A C 1
ATOM 5433 O O . LYS A 1 659 ? -91.460 -20.697 126.411 1.00 83.06 659 LYS A O 1
ATOM 5438 N N . ALA A 1 660 ? -91.255 -19.713 128.413 1.00 79.00 660 ALA A N 1
ATOM 5439 C CA . ALA A 1 660 ? -90.520 -18.556 127.897 1.00 79.00 660 ALA A CA 1
ATOM 5440 C C . ALA A 1 660 ? -89.221 -18.973 127.180 1.00 79.00 660 ALA A C 1
ATOM 5442 O O . ALA A 1 660 ? -88.942 -18.468 126.095 1.00 79.00 660 ALA A O 1
ATOM 5443 N N . LEU A 1 661 ? -88.490 -19.946 127.739 1.00 81.25 661 LEU A N 1
ATOM 5444 C CA . LEU A 1 661 ? -87.294 -20.534 127.126 1.00 81.25 661 LEU A CA 1
ATOM 5445 C C . LEU A 1 661 ? -87.601 -21.323 125.841 1.00 81.25 661 LEU A C 1
ATOM 5447 O O . LEU A 1 661 ? -86.785 -21.313 124.928 1.00 81.25 661 LEU A O 1
ATOM 5451 N N . HIS A 1 662 ? -88.761 -21.978 125.734 1.00 80.44 662 HIS A N 1
ATOM 5452 C CA . HIS A 1 662 ? -89.196 -22.641 124.498 1.00 80.44 662 HIS A CA 1
ATOM 5453 C C . HIS A 1 662 ? -89.588 -21.620 123.420 1.00 80.44 662 HIS A C 1
ATOM 5455 O O . HIS A 1 662 ? -89.094 -21.712 122.301 1.00 80.44 662 HIS A O 1
ATOM 5461 N N . ASP A 1 663 ? -90.391 -20.608 123.770 1.00 82.62 663 ASP A N 1
ATOM 5462 C CA . ASP A 1 663 ? -90.760 -19.515 122.862 1.00 82.62 663 ASP A CA 1
ATOM 5463 C C . ASP A 1 663 ? -89.493 -18.765 122.363 1.00 82.62 663 ASP A C 1
ATOM 5465 O O . ASP A 1 663 ? -89.481 -18.216 121.263 1.00 82.62 663 ASP A O 1
ATOM 5469 N N . GLU A 1 664 ? -88.426 -18.714 123.171 1.00 80.75 664 GLU A N 1
ATOM 5470 C CA . GLU A 1 664 ? -87.120 -18.115 122.847 1.00 80.75 664 GLU A CA 1
ATOM 5471 C C . GLU A 1 664 ? -86.210 -19.032 122.015 1.00 80.75 664 GLU A C 1
ATOM 5473 O O . GLU A 1 664 ? -85.606 -18.565 121.048 1.00 80.75 664 GLU A O 1
ATOM 5478 N N . ALA A 1 665 ? -86.176 -20.333 122.312 1.00 77.44 665 ALA A N 1
ATOM 5479 C CA . ALA A 1 665 ? -85.485 -21.330 121.496 1.00 77.44 665 ALA A CA 1
ATOM 5480 C C . ALA A 1 665 ? -86.081 -21.432 120.082 1.00 77.44 665 ALA A C 1
ATOM 5482 O O . ALA A 1 665 ? -85.331 -21.545 119.116 1.00 77.44 665 ALA A O 1
ATOM 5483 N N . ASP A 1 666 ? -87.405 -21.321 119.944 1.00 80.56 666 ASP A N 1
ATOM 5484 C CA . ASP A 1 666 ? -88.085 -21.345 118.645 1.00 80.56 666 ASP A CA 1
ATOM 5485 C C . ASP A 1 666 ? -87.744 -20.099 117.805 1.00 80.56 666 ASP A C 1
ATOM 5487 O O . ASP A 1 666 ? -87.522 -20.213 116.599 1.00 80.56 666 ASP A O 1
ATOM 5491 N N . ARG A 1 667 ? -87.614 -18.914 118.428 1.00 82.00 667 ARG A N 1
ATOM 5492 C CA . ARG A 1 667 ? -87.110 -17.705 117.741 1.00 82.00 667 ARG A CA 1
ATOM 5493 C C . ARG A 1 667 ? -85.667 -17.887 117.276 1.00 82.00 667 ARG A C 1
ATOM 5495 O O . ARG A 1 667 ? -85.382 -17.673 116.101 1.00 82.00 667 ARG A O 1
ATOM 5502 N N . ALA A 1 668 ? -84.787 -18.363 118.158 1.00 81.00 668 ALA A N 1
ATOM 5503 C CA . ALA A 1 668 ? -83.394 -18.642 117.814 1.00 81.00 668 ALA A CA 1
ATOM 5504 C C . ALA A 1 668 ? -83.257 -19.717 116.714 1.00 81.00 668 ALA A C 1
ATOM 5506 O O . ALA A 1 668 ? -82.338 -19.651 115.900 1.00 81.00 668 ALA A O 1
ATOM 5507 N N . ALA A 1 669 ? -84.177 -20.686 116.647 1.00 80.44 669 ALA A N 1
ATOM 5508 C CA . ALA A 1 669 ? -84.217 -21.691 115.587 1.00 80.44 669 ALA A CA 1
ATOM 5509 C C . ALA A 1 669 ? -84.622 -21.099 114.224 1.00 80.44 669 ALA A C 1
ATOM 5511 O O . ALA A 1 669 ? -84.024 -21.465 113.214 1.00 80.44 669 ALA A O 1
ATOM 5512 N N . VAL A 1 670 ? -85.577 -20.161 114.186 1.00 85.38 670 VAL A N 1
ATOM 5513 C CA . VAL A 1 670 ? -85.940 -19.433 112.954 1.00 85.38 670 VAL A CA 1
ATOM 5514 C C . VAL A 1 670 ? -84.791 -18.531 112.497 1.00 85.38 670 VAL A C 1
ATOM 5516 O O . VAL A 1 670 ? -84.382 -18.616 111.343 1.00 85.38 670 VAL A O 1
ATOM 5519 N N . GLU A 1 671 ? -84.186 -17.758 113.402 1.00 84.50 671 GLU A N 1
ATOM 5520 C CA . GLU A 1 671 ? -83.013 -16.919 113.099 1.00 84.50 671 GLU A CA 1
ATOM 5521 C C . GLU A 1 671 ? -81.818 -17.759 112.593 1.00 84.50 671 GLU A C 1
ATOM 5523 O O . GLU A 1 671 ? -81.105 -17.359 111.666 1.00 84.50 671 GLU A O 1
ATOM 5528 N N . ALA A 1 672 ? -81.631 -18.971 113.129 1.00 78.56 672 ALA A N 1
ATOM 5529 C CA . ALA A 1 672 ? -80.656 -19.935 112.622 1.00 78.56 672 ALA A CA 1
ATOM 5530 C C . ALA A 1 672 ? -81.022 -20.492 111.231 1.00 78.56 672 ALA A C 1
ATOM 5532 O O . ALA A 1 672 ? -80.127 -20.727 110.421 1.00 78.56 672 ALA A O 1
ATOM 5533 N N . GLN A 1 673 ? -82.305 -20.694 110.911 1.00 81.88 673 GLN A N 1
ATOM 5534 C CA . GLN A 1 673 ? -82.722 -21.115 109.567 1.00 81.88 673 GLN A CA 1
ATOM 5535 C C . GLN A 1 673 ? -82.560 -20.001 108.527 1.00 81.88 673 GLN A C 1
ATOM 5537 O O . GLN A 1 673 ? -82.048 -20.276 107.441 1.00 81.88 673 GLN A O 1
ATOM 5542 N N . ASP A 1 674 ? -82.925 -18.761 108.856 1.00 86.75 674 ASP A N 1
ATOM 5543 C CA . ASP A 1 674 ? -82.794 -17.617 107.948 1.00 86.75 674 ASP A CA 1
ATOM 5544 C C . ASP A 1 674 ? -81.318 -17.310 107.648 1.00 86.75 674 ASP A C 1
ATOM 5546 O O . ASP A 1 674 ? -80.937 -17.151 106.487 1.00 86.75 674 ASP A O 1
ATOM 5550 N N . THR A 1 675 ? -80.447 -17.339 108.664 1.00 87.31 675 THR A N 1
ATOM 5551 C CA . THR A 1 675 ? -78.993 -17.183 108.461 1.00 87.31 675 THR A CA 1
ATOM 5552 C C . THR A 1 675 ? -78.373 -18.348 107.681 1.00 87.31 675 THR A C 1
ATOM 5554 O O . THR A 1 675 ? -77.488 -18.124 106.854 1.00 87.31 675 THR A O 1
ATOM 5557 N N . ILE A 1 676 ? -78.856 -19.587 107.851 1.00 83.19 676 ILE A N 1
ATOM 5558 C CA . ILE A 1 676 ? -78.459 -20.720 106.996 1.00 83.19 676 ILE A CA 1
ATOM 5559 C C . ILE A 1 676 ? -78.911 -20.506 105.543 1.00 83.19 676 ILE A C 1
ATOM 5561 O O . ILE A 1 676 ? -78.135 -20.787 104.629 1.00 83.19 676 ILE A O 1
ATOM 5565 N N . ALA A 1 677 ? -80.123 -19.997 105.307 1.00 86.31 677 ALA A N 1
ATOM 5566 C CA . ALA A 1 677 ? -80.626 -19.715 103.963 1.00 86.31 677 ALA A CA 1
ATOM 5567 C C . ALA A 1 677 ? -79.828 -18.590 103.274 1.00 86.31 677 ALA A C 1
ATOM 5569 O O . ALA A 1 677 ? -79.467 -18.717 102.101 1.00 86.31 677 ALA A O 1
ATOM 5570 N N . GLU A 1 678 ? -79.475 -17.529 104.005 1.00 85.94 678 GLU A N 1
ATOM 5571 C CA . GLU A 1 678 ? -78.630 -16.452 103.484 1.00 85.94 678 GLU A CA 1
ATOM 5572 C C . GLU A 1 678 ? -77.219 -16.961 103.138 1.00 85.94 678 GLU A C 1
ATOM 5574 O O . GLU A 1 678 ? -76.730 -16.726 102.030 1.00 85.94 678 GLU A O 1
ATOM 5579 N N . LEU A 1 679 ? -76.594 -17.749 104.022 1.00 85.81 679 LEU A N 1
ATOM 5580 C CA . LEU A 1 679 ? -75.295 -18.379 103.760 1.00 85.81 679 LEU A CA 1
ATOM 5581 C C . LEU A 1 679 ? -75.342 -19.356 102.572 1.00 85.81 679 LEU A C 1
ATOM 5583 O O . LEU A 1 679 ? -74.383 -19.423 101.801 1.00 85.81 679 LEU A O 1
ATOM 5587 N N . GLN A 1 680 ? -76.449 -20.078 102.369 1.00 85.75 680 GLN A N 1
ATOM 5588 C CA . GLN A 1 680 ? -76.654 -20.915 101.180 1.00 85.75 680 GLN A CA 1
ATOM 5589 C C . GLN A 1 680 ? -76.761 -20.078 99.895 1.00 85.75 680 GLN A C 1
ATOM 5591 O O . GLN A 1 680 ? -76.171 -20.454 98.880 1.00 85.75 680 GLN A O 1
ATOM 5596 N N . SER A 1 681 ? -77.438 -18.926 99.934 1.00 87.06 681 SER A N 1
ATOM 5597 C CA . SER A 1 681 ? -77.503 -17.995 98.798 1.00 87.06 681 SER A CA 1
ATOM 5598 C C . SER A 1 681 ? -76.121 -17.423 98.461 1.00 87.06 681 SER A C 1
ATOM 5600 O O . SER A 1 681 ? -75.682 -17.493 97.311 1.00 87.06 681 SER A O 1
ATOM 5602 N N . GLN A 1 682 ? -75.385 -16.943 99.470 1.00 88.56 682 GLN A N 1
ATOM 5603 C CA . GLN A 1 682 ? -74.023 -16.422 99.305 1.00 88.56 682 GLN A CA 1
ATOM 5604 C C . GLN A 1 682 ? -73.055 -17.500 98.776 1.00 88.56 682 GLN A C 1
ATOM 5606 O O . GLN A 1 682 ? -72.224 -17.217 97.909 1.00 88.56 682 GLN A O 1
ATOM 5611 N N . LEU A 1 683 ? -73.193 -18.755 99.224 1.00 86.81 683 LEU A N 1
ATOM 5612 C CA . LEU A 1 683 ? -72.429 -19.897 98.711 1.00 86.81 683 LEU A CA 1
ATOM 5613 C C . LEU A 1 683 ? -72.787 -20.237 97.253 1.00 86.81 683 LEU A C 1
ATOM 5615 O O . LEU A 1 683 ? -71.894 -20.565 96.467 1.00 86.81 683 LEU A O 1
ATOM 5619 N N . SER A 1 684 ? -74.063 -20.130 96.866 1.00 86.50 684 SER A N 1
ATOM 5620 C CA . SER A 1 684 ? -74.499 -20.322 95.477 1.00 86.50 684 SER A CA 1
ATOM 5621 C C . SER A 1 684 ? -73.901 -19.253 94.559 1.00 86.50 684 SER A C 1
ATOM 5623 O O . SER A 1 684 ? -73.269 -19.586 93.556 1.00 86.50 684 SER A O 1
ATOM 5625 N N . GLU A 1 685 ? -73.988 -17.977 94.948 1.00 88.69 685 GLU A N 1
ATOM 5626 C CA . GLU A 1 685 ? -73.336 -16.876 94.233 1.00 88.69 685 GLU A CA 1
ATOM 5627 C C . GLU A 1 685 ? -71.818 -17.071 94.112 1.00 88.69 685 GLU A C 1
ATOM 5629 O O . GLU A 1 685 ? -71.241 -16.824 93.051 1.00 88.69 685 GLU A O 1
ATOM 5634 N N . ALA A 1 686 ? -71.148 -17.514 95.181 1.00 83.62 686 ALA A N 1
ATOM 5635 C CA . ALA A 1 686 ? -69.715 -17.800 95.158 1.00 83.62 686 ALA A CA 1
ATOM 5636 C C . ALA A 1 686 ? -69.382 -18.962 94.202 1.00 83.62 686 ALA A C 1
ATOM 5638 O O . ALA A 1 686 ? -68.399 -18.893 93.462 1.00 83.62 686 ALA A O 1
ATOM 5639 N N . SER A 1 687 ? -70.231 -19.995 94.153 1.00 87.19 687 SER A N 1
ATOM 5640 C CA . SER A 1 687 ? -70.105 -21.117 93.217 1.00 87.19 687 SER A CA 1
ATOM 5641 C C . SER A 1 687 ? -70.257 -20.676 91.757 1.00 87.19 687 SER A C 1
ATOM 5643 O O . SER A 1 687 ? -69.484 -21.108 90.902 1.00 87.19 687 SER A O 1
ATOM 5645 N N . GLU A 1 688 ? -71.215 -19.801 91.449 1.00 88.50 688 GLU A N 1
ATOM 5646 C CA . GLU A 1 688 ? -71.397 -19.250 90.099 1.00 88.50 688 GLU A CA 1
ATOM 5647 C C . GLU A 1 688 ? -70.244 -18.326 89.691 1.00 88.50 688 GLU A C 1
ATOM 5649 O O . GLU A 1 688 ? -69.729 -18.433 88.574 1.00 88.50 688 GLU A O 1
ATOM 5654 N N . LYS A 1 689 ? -69.757 -17.492 90.618 1.00 88.75 689 LYS A N 1
ATOM 5655 C CA . LYS A 1 689 ? -68.557 -16.666 90.417 1.00 88.75 689 LYS A CA 1
ATOM 5656 C C . LYS A 1 689 ? -67.329 -17.546 90.132 1.00 88.75 689 LYS A C 1
ATOM 5658 O O . LYS A 1 689 ? -66.634 -17.267 89.155 1.00 88.75 689 LYS A O 1
ATOM 5663 N N . SER A 1 690 ? -67.128 -18.650 90.864 1.00 85.81 690 SER A N 1
ATOM 5664 C CA . SER A 1 690 ? -66.067 -19.641 90.583 1.00 85.81 690 SER A CA 1
ATOM 5665 C C . SER A 1 690 ? -66.202 -20.241 89.180 1.00 85.81 690 SER A C 1
ATOM 5667 O O . SER A 1 690 ? -65.289 -20.105 88.367 1.00 85.81 690 SER A O 1
ATOM 5669 N N . LYS A 1 691 ? -67.383 -20.772 88.825 1.00 88.44 691 LYS A N 1
ATOM 5670 C CA . LYS A 1 691 ? -67.667 -21.332 87.488 1.00 88.44 691 LYS A CA 1
ATOM 5671 C C . LYS A 1 691 ? -67.429 -20.320 86.359 1.00 88.44 691 LYS A C 1
ATOM 5673 O O . LYS A 1 691 ? -66.997 -20.707 85.271 1.00 88.44 691 LYS A O 1
ATOM 5678 N N . SER A 1 692 ? -67.691 -19.029 86.585 1.00 88.25 692 SER A N 1
ATOM 5679 C CA . SER A 1 692 ? -67.394 -17.975 85.603 1.00 88.25 692 SER A CA 1
ATOM 5680 C C . SER A 1 692 ? -65.883 -17.771 85.407 1.00 88.25 692 SER A C 1
ATOM 5682 O O . SER A 1 692 ? -65.413 -17.679 84.272 1.00 88.25 692 SER A O 1
ATOM 5684 N N . LEU A 1 693 ? -65.107 -17.790 86.496 1.00 87.31 693 LEU A N 1
ATOM 5685 C CA . LEU A 1 693 ? -63.650 -17.644 86.478 1.00 87.31 693 LEU A CA 1
ATOM 5686 C C . LEU A 1 693 ? -62.957 -18.888 85.907 1.00 87.31 693 LEU A C 1
ATOM 5688 O O . LEU A 1 693 ? -61.995 -18.759 85.157 1.00 87.31 693 LEU A O 1
ATOM 5692 N N . GLU A 1 694 ? -63.474 -20.083 86.183 1.00 87.06 694 GLU A N 1
ATOM 5693 C CA . GLU A 1 694 ? -63.048 -21.350 85.575 1.00 87.06 694 GLU A CA 1
ATOM 5694 C C . GLU A 1 694 ? -63.261 -21.345 84.053 1.00 87.06 694 GLU A C 1
ATOM 5696 O O . GLU A 1 694 ? -62.347 -21.681 83.300 1.00 87.06 694 GLU A O 1
ATOM 5701 N N . ASN A 1 695 ? -64.427 -20.893 83.570 1.00 90.31 695 ASN A N 1
ATOM 5702 C CA . ASN A 1 695 ? -64.684 -20.770 82.130 1.00 90.31 695 ASN A CA 1
ATOM 5703 C C . ASN A 1 695 ? -63.806 -19.701 81.457 1.00 90.31 695 ASN A C 1
ATOM 5705 O O . ASN A 1 695 ? -63.353 -19.913 80.331 1.00 90.31 695 ASN A O 1
ATOM 5709 N N . ASN A 1 696 ? -63.518 -18.587 82.135 1.00 91.75 696 ASN A N 1
ATOM 5710 C CA . ASN A 1 696 ? -62.595 -17.570 81.625 1.00 91.75 696 ASN A CA 1
ATOM 5711 C C . ASN A 1 696 ? -61.144 -18.079 81.596 1.00 91.75 696 ASN A C 1
ATOM 5713 O O . ASN A 1 696 ? -60.469 -17.917 80.583 1.00 91.75 696 ASN A O 1
ATOM 5717 N N . ASN A 1 697 ? -60.683 -18.775 82.641 1.00 87.12 697 ASN A N 1
ATOM 5718 C CA . ASN A 1 697 ? -59.380 -19.447 82.645 1.00 87.12 697 ASN A CA 1
ATOM 5719 C C . ASN A 1 697 ? -59.279 -20.502 81.535 1.00 87.12 697 ASN A C 1
ATOM 5721 O O . ASN A 1 697 ? -58.236 -20.607 80.889 1.00 87.12 697 ASN A O 1
ATOM 5725 N N . ARG A 1 698 ? -60.356 -21.252 81.264 1.00 91.50 698 ARG A N 1
ATOM 5726 C CA . ARG A 1 698 ? -60.389 -22.216 80.157 1.00 91.50 698 ARG A CA 1
ATOM 5727 C C . ARG A 1 698 ? -60.227 -21.524 78.801 1.00 91.50 698 ARG A C 1
ATOM 5729 O O . ARG A 1 698 ? -59.363 -21.942 78.039 1.00 91.50 698 ARG A O 1
ATOM 5736 N N . ARG A 1 699 ? -60.960 -20.434 78.539 1.00 91.69 699 ARG A N 1
ATOM 5737 C CA . ARG A 1 699 ? -60.801 -19.626 77.311 1.00 91.69 699 ARG A CA 1
ATOM 5738 C C . ARG A 1 699 ? -59.387 -19.069 77.155 1.00 91.69 699 ARG A C 1
ATOM 5740 O O . ARG A 1 699 ? -58.777 -19.264 76.114 1.00 91.69 699 ARG A O 1
ATOM 5747 N N . LEU A 1 700 ? -58.832 -18.463 78.206 1.00 90.00 700 LEU A N 1
ATOM 5748 C CA . LEU A 1 700 ? -57.456 -17.952 78.194 1.00 90.00 700 LEU A CA 1
ATOM 5749 C C . LEU A 1 700 ? -56.425 -19.073 77.973 1.00 90.00 700 LEU A C 1
ATOM 5751 O O . LEU A 1 700 ? -55.402 -18.855 77.331 1.00 90.00 700 LEU A O 1
ATOM 5755 N N . THR A 1 701 ? -56.694 -20.288 78.459 1.00 90.38 701 THR A N 1
ATOM 5756 C CA . THR A 1 701 ? -55.851 -21.465 78.190 1.00 90.38 701 THR A CA 1
ATOM 5757 C C . THR A 1 701 ? -55.962 -21.909 76.729 1.00 90.38 701 THR A C 1
ATOM 5759 O O . THR A 1 701 ? -54.939 -22.169 76.098 1.00 90.38 701 THR A O 1
ATOM 5762 N N . GLU A 1 702 ? -57.174 -21.951 76.171 1.00 92.56 702 GLU A N 1
ATOM 5763 C CA . GLU A 1 702 ? -57.438 -22.263 74.759 1.00 92.56 702 GLU A CA 1
ATOM 5764 C C . GLU A 1 702 ? -56.740 -21.240 73.830 1.00 92.56 702 GLU A C 1
ATOM 5766 O O . GLU A 1 702 ? -55.972 -21.630 72.947 1.00 92.56 702 GLU A O 1
ATOM 5771 N N . GLU A 1 703 ? -56.873 -19.939 74.106 1.00 91.94 703 GLU A N 1
ATOM 5772 C CA . GLU A 1 703 ? -56.170 -18.847 73.411 1.00 91.94 703 GLU A CA 1
ATOM 5773 C C . GLU A 1 703 ? -54.639 -18.974 73.518 1.00 91.94 703 GLU A C 1
ATOM 5775 O O . GLU A 1 703 ? -53.936 -18.924 72.505 1.00 91.94 703 GLU A O 1
ATOM 5780 N N . LEU A 1 704 ? -54.100 -19.235 74.717 1.00 88.38 704 LEU A N 1
ATOM 5781 C CA . LEU A 1 704 ? -52.666 -19.484 74.913 1.00 88.38 704 LEU A CA 1
ATOM 5782 C C . LEU A 1 704 ? -52.169 -20.729 74.163 1.00 88.38 704 LEU A C 1
ATOM 5784 O O . LEU A 1 704 ? -50.997 -20.767 73.781 1.00 88.38 704 LEU A O 1
ATOM 5788 N N . THR A 1 705 ? -53.012 -21.741 73.927 1.00 90.62 705 THR A N 1
ATOM 5789 C CA . THR A 1 705 ? -52.642 -22.879 73.067 1.00 90.62 705 THR A CA 1
ATOM 5790 C C . THR A 1 705 ? -52.661 -22.533 71.577 1.00 90.62 705 THR A C 1
ATOM 5792 O O . THR A 1 705 ? -51.744 -22.970 70.880 1.00 90.62 705 THR A O 1
ATOM 5795 N N . SER A 1 706 ? -53.593 -21.693 71.100 1.00 91.31 706 SER A N 1
ATOM 5796 C CA . SER A 1 706 ? -53.573 -21.178 69.715 1.00 91.31 706 SER A CA 1
ATOM 5797 C C . SER A 1 706 ? -52.305 -20.371 69.451 1.00 91.31 706 SER A C 1
ATOM 5799 O O . SER A 1 706 ? -51.516 -20.724 68.575 1.00 91.31 706 SER A O 1
ATOM 5801 N N . LEU A 1 707 ? -52.021 -19.383 70.307 1.00 89.69 707 LEU A N 1
ATOM 5802 C CA . LEU A 1 707 ? -50.844 -18.521 70.186 1.00 89.69 707 LEU A CA 1
ATOM 5803 C C . LEU A 1 707 ? -49.530 -19.318 70.263 1.00 89.69 707 LEU A C 1
ATOM 5805 O O . LEU A 1 707 ? -48.577 -19.017 69.548 1.00 89.69 707 LEU A O 1
ATOM 5809 N N . ARG A 1 708 ? -49.463 -20.390 71.069 1.00 91.94 708 ARG A N 1
ATOM 5810 C CA . ARG A 1 708 ? -48.318 -21.325 71.055 1.00 91.94 708 ARG A CA 1
ATOM 5811 C C . ARG A 1 708 ? -48.228 -22.127 69.753 1.00 91.94 708 ARG A C 1
ATOM 5813 O O . ARG A 1 708 ? -47.118 -22.398 69.298 1.00 91.94 708 ARG A O 1
ATOM 5820 N N . GLY A 1 709 ? -49.352 -22.512 69.152 1.00 91.19 709 GLY A N 1
ATOM 5821 C CA . GLY A 1 709 ? -49.399 -23.127 67.823 1.00 91.19 709 GLY A CA 1
ATOM 5822 C C . GLY A 1 709 ? -48.866 -22.189 66.738 1.00 91.19 709 GLY A C 1
ATOM 5823 O O . GLY A 1 709 ? -47.982 -22.568 65.973 1.00 91.19 709 GLY A O 1
ATOM 5824 N N . GLU A 1 710 ? -49.323 -20.939 66.736 1.00 92.88 710 GLU A N 1
ATOM 5825 C CA . GLU A 1 710 ? -48.893 -19.876 65.818 1.00 92.88 710 GLU A CA 1
ATOM 5826 C C . GLU A 1 710 ? -47.398 -19.542 65.978 1.00 92.88 710 GLU A C 1
ATOM 5828 O O . GLU A 1 710 ? -46.666 -19.471 64.988 1.00 92.88 710 GLU A O 1
ATOM 5833 N N . VAL A 1 711 ? -46.896 -19.443 67.216 1.00 90.50 711 VAL A N 1
ATOM 5834 C CA . VAL A 1 711 ? -45.461 -19.251 67.506 1.00 90.50 711 VAL A CA 1
ATOM 5835 C C . VAL A 1 711 ? -44.618 -20.447 67.044 1.00 90.50 711 VAL A C 1
ATOM 5837 O O . VAL A 1 711 ? -43.530 -20.263 66.501 1.00 90.50 711 VAL A O 1
ATOM 5840 N N . ASN A 1 712 ? -45.104 -21.683 67.191 1.00 92.56 712 ASN A N 1
ATOM 5841 C CA . ASN A 1 712 ? -44.402 -22.853 66.653 1.00 92.56 712 ASN A CA 1
ATOM 5842 C C . ASN A 1 712 ? -44.437 -22.902 65.114 1.00 92.56 712 ASN A C 1
ATOM 5844 O O . ASN A 1 712 ? -43.441 -23.284 64.505 1.00 92.56 712 ASN A O 1
ATOM 5848 N N . SER A 1 713 ? -45.538 -22.483 64.482 1.00 93.12 713 SER A N 1
ATOM 5849 C CA . SER A 1 713 ? -45.674 -22.429 63.019 1.00 93.12 713 SER A CA 1
ATOM 5850 C C . SER A 1 713 ? -44.763 -21.360 62.400 1.00 93.12 713 SER A C 1
ATOM 5852 O O . SER A 1 713 ? -44.029 -21.621 61.444 1.00 93.12 713 SER A O 1
ATOM 5854 N N . THR A 1 714 ? -44.714 -20.170 63.006 1.00 89.56 714 THR A N 1
ATOM 5855 C CA . THR A 1 714 ? -43.802 -19.089 62.599 1.00 89.56 714 THR A CA 1
ATOM 5856 C C . THR A 1 714 ? -42.339 -19.450 62.860 1.00 89.56 714 THR A C 1
ATOM 5858 O O . THR A 1 714 ? -41.514 -19.200 61.986 1.00 89.56 714 THR A O 1
ATOM 5861 N N . ARG A 1 715 ? -42.002 -20.140 63.964 1.00 93.38 715 ARG A N 1
ATOM 5862 C CA . ARG A 1 715 ? -40.650 -20.702 64.157 1.00 93.38 715 ARG A CA 1
ATOM 5863 C C . ARG A 1 715 ? -40.299 -21.740 63.088 1.00 93.38 715 ARG A C 1
ATOM 5865 O O . ARG A 1 715 ? -39.227 -21.650 62.507 1.00 93.38 715 ARG A O 1
ATOM 5872 N N . GLY A 1 716 ? -41.200 -22.672 62.771 1.00 93.88 716 GLY A N 1
ATOM 5873 C CA . GLY A 1 716 ? -40.988 -23.645 61.690 1.00 93.88 716 GLY A CA 1
ATOM 5874 C C . GLY A 1 716 ? -40.780 -22.981 60.323 1.00 93.88 716 GLY A C 1
ATOM 5875 O O . GLY A 1 716 ? -39.953 -23.430 59.535 1.00 93.88 716 GLY A O 1
ATOM 5876 N N . SER A 1 717 ? -41.471 -21.865 60.077 1.00 92.75 717 SER A N 1
ATOM 5877 C CA . SER A 1 717 ? -41.306 -21.035 58.876 1.00 92.75 717 SER A CA 1
ATOM 5878 C C . SER A 1 717 ? -39.962 -20.294 58.871 1.00 92.75 717 SER A C 1
ATOM 5880 O O . SER A 1 717 ? -39.294 -20.246 57.844 1.00 92.75 717 SER A O 1
ATOM 5882 N N . MET A 1 718 ? -39.519 -19.786 60.025 1.00 92.94 718 MET A N 1
ATOM 5883 C CA . MET A 1 718 ? -38.193 -19.184 60.204 1.00 92.94 718 MET A CA 1
ATOM 5884 C C . MET A 1 718 ? -37.082 -20.200 59.902 1.00 92.94 718 MET A C 1
ATOM 5886 O O . MET A 1 718 ? -36.189 -19.921 59.112 1.00 92.94 718 MET A O 1
ATOM 5890 N N . GLU A 1 719 ? -37.188 -21.418 60.446 1.00 94.44 719 GLU A N 1
ATOM 5891 C CA . GLU A 1 719 ? -36.238 -22.503 60.179 1.00 94.44 719 GLU A CA 1
ATOM 5892 C C . GLU A 1 719 ? -36.212 -22.930 58.696 1.00 94.44 719 GLU A C 1
ATOM 5894 O O . GLU A 1 719 ? -35.183 -23.392 58.210 1.00 94.44 719 GLU A O 1
ATOM 5899 N N . MET A 1 720 ? -37.330 -22.819 57.966 1.00 93.75 720 MET A N 1
ATOM 5900 C CA . MET A 1 720 ? -37.363 -23.035 56.511 1.00 93.75 720 MET A CA 1
ATOM 5901 C C . MET A 1 720 ? -36.582 -21.937 55.780 1.00 93.75 720 MET A C 1
ATOM 5903 O O . MET A 1 720 ? -35.700 -22.250 54.986 1.00 93.75 720 MET A O 1
ATOM 5907 N N . VAL A 1 721 ? -36.845 -20.668 56.106 1.00 93.31 721 VAL A N 1
ATOM 5908 C CA . VAL A 1 721 ? -36.152 -19.513 55.511 1.00 93.31 721 VAL A CA 1
ATOM 5909 C C . VAL A 1 721 ? -34.652 -19.537 55.814 1.00 93.31 721 VAL A C 1
ATOM 5911 O O . VAL A 1 721 ? -33.858 -19.222 54.933 1.00 93.31 721 VAL A O 1
ATOM 5914 N N . ASP A 1 722 ? -34.232 -19.965 57.007 1.00 93.81 722 ASP A N 1
ATOM 5915 C CA . ASP A 1 722 ? -32.808 -20.128 57.322 1.00 93.81 722 ASP A CA 1
ATOM 5916 C C . ASP A 1 722 ? -32.141 -21.231 56.485 1.00 93.81 722 ASP A C 1
ATOM 5918 O O . ASP A 1 722 ? -31.052 -21.005 55.962 1.00 93.81 722 ASP A O 1
ATOM 5922 N N . ARG A 1 723 ? -32.805 -22.378 56.269 1.00 95.00 723 ARG A N 1
ATOM 5923 C CA . ARG A 1 723 ? -32.305 -23.437 55.367 1.00 95.00 723 ARG A CA 1
ATOM 5924 C C . ARG A 1 723 ? -32.211 -22.950 53.918 1.00 95.00 723 ARG A C 1
ATOM 5926 O O . ARG A 1 723 ? -31.218 -23.220 53.251 1.00 95.00 723 ARG A O 1
ATOM 5933 N N . GLU A 1 724 ? -33.208 -22.205 53.440 1.00 94.62 724 GLU A N 1
ATOM 5934 C CA . GLU A 1 724 ? -33.200 -21.608 52.097 1.00 94.62 724 GLU A CA 1
ATOM 5935 C C . GLU A 1 724 ? -32.093 -20.553 51.945 1.00 94.62 724 GLU A C 1
ATOM 5937 O O . GLU A 1 724 ? -31.402 -20.530 50.927 1.00 94.62 724 GLU A O 1
ATOM 5942 N N . LYS A 1 725 ? -31.873 -19.719 52.969 1.00 95.00 725 LYS A N 1
ATOM 5943 C CA . LYS A 1 725 ? -30.782 -18.735 53.038 1.00 95.00 725 LYS A CA 1
ATOM 5944 C C . LYS A 1 725 ? -29.414 -19.421 52.996 1.00 95.00 725 LYS A C 1
ATOM 5946 O O . LYS A 1 725 ? -28.558 -19.001 52.222 1.00 95.00 725 LYS A O 1
ATOM 5951 N N . ASP A 1 726 ? -29.217 -20.485 53.772 1.00 95.94 726 ASP A N 1
ATOM 5952 C CA . ASP A 1 726 ? -27.961 -21.243 53.809 1.00 95.94 726 ASP A CA 1
ATOM 5953 C C . ASP A 1 726 ? -27.713 -21.986 52.477 1.00 95.94 726 ASP A C 1
ATOM 5955 O O . ASP A 1 726 ? -26.601 -21.959 51.947 1.00 95.94 726 ASP A O 1
ATOM 5959 N N . GLU A 1 727 ? -28.754 -22.557 51.854 1.00 96.12 727 GLU A N 1
ATOM 5960 C CA . GLU A 1 727 ? -28.674 -23.103 50.491 1.00 96.12 727 GLU A CA 1
ATOM 5961 C C . GLU A 1 727 ? -28.333 -22.032 49.440 1.00 96.12 727 GLU A C 1
ATOM 5963 O O . GLU A 1 727 ? -27.591 -22.308 48.494 1.00 96.12 727 GLU A O 1
ATOM 5968 N N . LEU A 1 728 ? -28.892 -20.824 49.555 1.00 95.12 728 LEU A N 1
ATOM 5969 C CA . LEU A 1 728 ? -28.610 -19.713 48.642 1.00 95.12 728 LEU A CA 1
ATOM 5970 C C . LEU A 1 728 ? -27.190 -19.166 48.825 1.00 95.12 728 LEU A C 1
ATOM 5972 O O . LEU A 1 728 ? -26.563 -18.830 47.822 1.00 95.12 728 LEU A O 1
ATOM 5976 N N . LEU A 1 729 ? -26.666 -19.149 50.055 1.00 94.75 729 LEU A N 1
ATOM 5977 C CA . LEU A 1 729 ? -25.265 -18.835 50.345 1.00 94.75 729 LEU A CA 1
ATOM 5978 C C . LEU A 1 729 ? -24.331 -19.864 49.697 1.00 94.75 729 LEU A C 1
ATOM 5980 O O . LEU A 1 729 ? -23.515 -19.478 48.868 1.00 94.75 729 LEU A O 1
ATOM 5984 N N . MET A 1 730 ? -24.539 -21.170 49.907 1.00 95.25 730 MET A N 1
ATOM 5985 C CA . MET A 1 730 ? -23.730 -22.207 49.238 1.00 95.25 730 MET A CA 1
ATOM 5986 C C . MET A 1 730 ? -23.771 -22.105 47.700 1.00 95.25 730 MET A C 1
ATOM 5988 O O . MET A 1 730 ? -22.767 -22.332 47.023 1.00 95.25 730 MET A O 1
ATOM 5992 N N . LYS A 1 731 ? -24.922 -21.733 47.121 1.00 95.88 731 LYS A N 1
ATOM 5993 C CA . LYS A 1 731 ? -25.077 -21.504 45.670 1.00 95.88 731 LYS A CA 1
ATOM 5994 C C . LYS A 1 731 ? -24.430 -20.197 45.192 1.00 95.88 731 LYS A C 1
ATOM 5996 O O . LYS A 1 731 ? -24.129 -20.089 44.001 1.00 95.88 731 LYS A O 1
ATOM 6001 N N . LEU A 1 732 ? -24.248 -19.213 46.071 1.00 94.56 732 LEU A N 1
ATOM 6002 C CA . LEU A 1 732 ? -23.526 -17.969 45.803 1.00 94.56 732 LEU A CA 1
ATOM 6003 C C . LEU A 1 732 ? -22.013 -18.190 45.896 1.00 94.56 732 LEU A C 1
ATOM 6005 O O . LEU A 1 732 ? -21.295 -17.785 44.984 1.00 94.56 732 LEU A O 1
ATOM 6009 N N . ASP A 1 733 ? -21.543 -18.900 46.919 1.00 96.00 733 ASP A N 1
ATOM 6010 C CA . ASP A 1 733 ? -20.132 -19.242 47.119 1.00 96.00 733 ASP A CA 1
ATOM 6011 C C . ASP A 1 733 ? -19.612 -20.079 45.941 1.00 96.00 733 ASP A C 1
ATOM 6013 O O . ASP A 1 733 ? -18.684 -19.664 45.249 1.00 96.00 733 ASP A O 1
ATOM 6017 N N . ALA A 1 734 ? -20.305 -21.168 45.585 1.00 95.56 734 ALA A N 1
ATOM 6018 C CA . ALA A 1 734 ? -19.946 -22.011 44.438 1.00 95.56 734 ALA A CA 1
ATOM 6019 C C . ALA A 1 734 ? -20.022 -21.280 43.077 1.00 95.56 734 ALA A C 1
ATOM 6021 O O . ALA A 1 734 ? -19.373 -21.680 42.107 1.00 95.56 734 ALA A O 1
ATOM 6022 N N . LYS A 1 735 ? -20.811 -20.199 42.970 1.00 95.62 735 LYS A N 1
ATOM 6023 C CA . LYS A 1 735 ? -20.777 -19.297 41.805 1.00 95.62 735 LYS A CA 1
ATOM 6024 C C . LYS A 1 735 ? -19.586 -18.344 41.857 1.00 95.62 735 LYS A C 1
ATOM 6026 O O . LYS A 1 735 ? -18.994 -18.095 40.814 1.00 95.62 735 LYS A O 1
ATOM 6031 N N . THR A 1 736 ? -19.232 -17.845 43.035 1.00 95.44 736 THR A N 1
ATOM 6032 C CA . THR A 1 736 ? -18.114 -16.918 43.256 1.00 95.44 736 THR A CA 1
ATOM 6033 C C . THR A 1 736 ? -16.776 -17.607 42.987 1.00 95.44 736 THR A C 1
ATOM 6035 O O . THR A 1 736 ? -15.972 -17.084 42.220 1.00 95.44 736 THR A O 1
ATOM 6038 N N . GLU A 1 737 ? -16.585 -18.834 43.483 1.00 96.00 737 GLU A N 1
ATOM 6039 C CA . GLU A 1 737 ? -15.455 -19.702 43.116 1.00 96.00 737 GLU A CA 1
ATOM 6040 C C . GLU A 1 737 ? -15.382 -19.914 41.596 1.00 96.00 737 GLU A C 1
ATOM 6042 O O . GLU A 1 737 ? -14.322 -19.781 40.985 1.00 96.00 737 GLU A O 1
ATOM 6047 N N . ARG A 1 738 ? -16.526 -20.192 40.953 1.00 96.69 738 ARG A N 1
ATOM 6048 C CA . ARG A 1 738 ? -16.589 -20.390 39.500 1.00 96.69 738 ARG A CA 1
ATOM 6049 C C . ARG A 1 738 ? -16.263 -19.116 38.713 1.00 96.69 738 ARG A C 1
ATOM 6051 O O . ARG A 1 738 ? -15.640 -19.231 37.661 1.00 96.69 738 ARG A O 1
ATOM 6058 N N . CYS A 1 739 ? -16.650 -17.935 39.196 1.00 94.12 739 CYS A N 1
ATOM 6059 C CA . CYS A 1 739 ? -16.220 -16.660 38.617 1.00 94.12 739 CYS A CA 1
ATOM 6060 C C . CYS A 1 739 ? -14.704 -16.488 38.754 1.00 94.12 739 CYS A C 1
ATOM 6062 O O . CYS A 1 739 ? -14.050 -16.264 37.743 1.00 94.12 739 CYS A O 1
ATOM 6064 N N . SER A 1 740 ? -14.135 -16.723 39.943 1.00 95.38 740 SER A N 1
ATOM 6065 C CA . SER A 1 740 ? -12.684 -16.654 40.175 1.00 95.38 740 SER A CA 1
ATOM 6066 C C . SER A 1 740 ? -11.895 -17.568 39.227 1.00 95.38 740 SER A C 1
ATOM 6068 O O . SER A 1 740 ? -10.944 -17.119 38.593 1.00 95.38 740 SER A O 1
ATOM 6070 N N . MET A 1 741 ? -12.321 -18.824 39.035 1.00 95.44 741 MET A N 1
ATOM 6071 C CA . MET A 1 741 ? -11.681 -19.727 38.063 1.00 95.44 741 MET A CA 1
ATOM 6072 C C . MET A 1 741 ? -11.797 -19.229 36.613 1.00 95.44 741 MET A C 1
ATOM 6074 O O . MET A 1 741 ? -10.857 -19.374 35.836 1.00 95.44 741 MET A O 1
ATOM 6078 N N . LEU A 1 742 ? -12.938 -18.649 36.224 1.00 94.75 742 LEU A N 1
ATOM 6079 C CA . LEU A 1 742 ? -13.129 -18.101 34.875 1.00 94.75 742 LEU A CA 1
ATOM 6080 C C . LEU A 1 742 ? -12.327 -16.810 34.654 1.00 94.75 742 LEU A C 1
ATOM 6082 O O . LEU A 1 742 ? -11.870 -16.570 33.539 1.00 94.75 742 LEU A O 1
ATOM 6086 N N . GLU A 1 743 ? -12.115 -16.008 35.696 1.00 94.50 743 GLU A N 1
ATOM 6087 C CA . GLU A 1 743 ? -11.248 -14.826 35.684 1.00 94.50 743 GLU A CA 1
ATOM 6088 C C . GLU A 1 743 ? -9.765 -15.221 35.592 1.00 94.50 743 GLU A C 1
ATOM 6090 O O . GLU A 1 743 ? -9.036 -14.654 34.777 1.00 94.50 743 GLU A O 1
ATOM 6095 N N . GLU A 1 744 ? -9.328 -16.251 36.325 1.00 95.44 744 GLU A N 1
ATOM 6096 C CA . GLU A 1 744 ? -7.989 -16.844 36.189 1.00 95.44 744 GLU A CA 1
ATOM 6097 C C . GLU A 1 744 ? -7.764 -17.444 34.791 1.00 95.44 744 GLU A C 1
ATOM 6099 O O . GLU A 1 744 ? -6.741 -17.168 34.156 1.00 95.44 744 GLU A O 1
ATOM 6104 N N . GLU A 1 745 ? -8.728 -18.210 34.261 1.00 96.38 745 GLU A N 1
ATOM 6105 C CA . GLU A 1 745 ? -8.670 -18.718 32.887 1.00 96.38 745 GLU A CA 1
ATOM 6106 C C . GLU A 1 745 ? -8.600 -17.574 31.867 1.00 96.38 745 GLU A C 1
ATOM 6108 O O . GLU A 1 745 ? -7.770 -17.622 30.956 1.00 96.38 745 GLU A O 1
ATOM 6113 N N . LEU A 1 746 ? -9.428 -16.534 32.012 1.00 94.44 746 LEU A N 1
ATOM 6114 C CA . LEU A 1 746 ? -9.434 -15.370 31.124 1.00 94.44 746 LEU A CA 1
ATOM 6115 C C . LEU A 1 746 ? -8.099 -14.618 31.177 1.00 94.44 746 LEU A C 1
ATOM 6117 O O . LEU A 1 746 ? -7.554 -14.267 30.127 1.00 94.44 746 LEU A O 1
ATOM 6121 N N . CYS A 1 747 ? -7.532 -14.425 32.367 1.00 96.44 747 CYS A N 1
ATOM 6122 C CA . CYS A 1 747 ? -6.230 -13.794 32.552 1.00 96.44 747 CYS A CA 1
ATOM 6123 C C . CYS A 1 747 ? -5.125 -14.615 31.862 1.00 96.44 747 CYS A C 1
ATOM 6125 O O . CYS A 1 747 ? -4.445 -14.117 30.963 1.00 96.44 747 CYS A O 1
ATOM 6127 N N . ALA A 1 748 ? -5.054 -15.922 32.137 1.00 95.50 748 ALA A N 1
ATOM 6128 C CA . ALA A 1 748 ? -4.086 -16.839 31.529 1.00 95.50 748 ALA A CA 1
ATOM 6129 C C . ALA A 1 748 ? -4.286 -17.064 30.013 1.00 95.50 748 ALA A C 1
ATOM 6131 O O . ALA A 1 748 ? -3.405 -17.625 29.347 1.00 95.50 748 ALA A O 1
ATOM 6132 N N . LYS A 1 749 ? -5.441 -16.686 29.445 1.00 95.62 749 LYS A N 1
ATOM 6133 C CA . LYS A 1 749 ? -5.682 -16.604 27.990 1.00 95.62 749 LYS A CA 1
ATOM 6134 C C . LYS A 1 749 ? -5.235 -15.253 27.430 1.00 95.62 749 LYS A C 1
ATOM 6136 O O . LYS A 1 749 ? -4.655 -15.227 26.348 1.00 95.62 749 LYS A O 1
ATOM 6141 N N . THR A 1 750 ? -5.444 -14.169 28.173 1.00 95.56 750 THR A N 1
ATOM 6142 C CA . THR A 1 750 ? -5.035 -12.803 27.811 1.00 95.56 750 THR A CA 1
ATOM 6143 C C . THR A 1 750 ? -3.511 -12.677 27.772 1.00 95.56 750 THR A C 1
ATOM 6145 O O . THR A 1 750 ? -2.970 -12.207 26.776 1.00 95.56 750 THR A O 1
ATOM 6148 N N . GLU A 1 751 ? -2.796 -13.219 28.762 1.00 95.69 751 GLU A N 1
ATOM 6149 C CA . GLU A 1 751 ? -1.328 -13.327 28.736 1.00 95.69 751 GLU A CA 1
ATOM 6150 C C . GLU A 1 751 ? -0.831 -14.077 27.490 1.00 95.69 751 GLU A C 1
ATOM 6152 O O . GLU A 1 751 ? 0.085 -13.630 26.799 1.00 95.69 751 GLU A O 1
ATOM 6157 N N . LYS A 1 752 ? -1.471 -15.206 27.149 1.00 96.00 752 LYS A N 1
ATOM 6158 C CA . LYS A 1 752 ? -1.116 -16.001 25.962 1.00 96.00 752 LYS A CA 1
ATOM 6159 C C . LYS A 1 752 ? -1.398 -15.256 24.660 1.00 96.00 752 LYS A C 1
ATOM 6161 O O . LYS A 1 752 ? -0.616 -15.405 23.723 1.00 96.00 752 LYS A O 1
ATOM 6166 N N . LEU A 1 753 ? -2.457 -14.446 24.599 1.00 95.44 753 LEU A N 1
ATOM 6167 C CA . LEU A 1 753 ? -2.704 -13.540 23.476 1.00 95.44 753 LEU A CA 1
ATOM 6168 C C . LEU A 1 753 ? -1.593 -12.491 23.373 1.00 95.44 753 LEU A C 1
ATOM 6170 O O . LEU A 1 753 ? -0.963 -12.423 22.325 1.00 95.44 753 LEU A O 1
ATOM 6174 N N . MET A 1 754 ? -1.242 -11.793 24.457 1.00 95.75 754 MET A N 1
ATOM 6175 C CA . MET A 1 754 ? -0.147 -10.808 24.452 1.00 95.75 754 MET A CA 1
ATOM 6176 C C . MET A 1 754 ? 1.204 -11.421 24.035 1.00 95.75 754 MET A C 1
ATOM 6178 O O . MET A 1 754 ? 1.958 -10.814 23.272 1.00 95.75 754 MET A O 1
ATOM 6182 N N . CYS A 1 755 ? 1.516 -12.650 24.465 1.00 95.94 755 CYS A N 1
ATOM 6183 C CA . CYS A 1 755 ? 2.710 -13.369 24.005 1.00 95.94 755 CYS A CA 1
ATOM 6184 C C . CYS A 1 755 ? 2.663 -13.715 22.505 1.00 95.94 755 CYS A C 1
ATOM 6186 O O . CYS A 1 755 ? 3.693 -13.661 21.827 1.00 95.94 755 CYS A O 1
ATOM 6188 N N . LEU A 1 756 ? 1.492 -14.076 21.971 1.00 94.62 756 LEU A N 1
ATOM 6189 C CA . LEU A 1 756 ? 1.308 -14.360 20.544 1.00 94.62 756 LEU A CA 1
ATOM 6190 C C . LEU A 1 756 ? 1.335 -13.083 19.694 1.00 94.62 756 LEU A C 1
ATOM 6192 O O . LEU A 1 756 ? 1.940 -13.099 18.626 1.00 94.62 756 LEU A O 1
ATOM 6196 N N . GLU A 1 757 ? 0.767 -11.980 20.180 1.00 95.50 757 GLU A N 1
ATOM 6197 C CA . GLU A 1 757 ? 0.820 -10.649 19.563 1.00 95.50 757 GLU A CA 1
ATOM 6198 C C . GLU A 1 757 ? 2.253 -10.110 19.522 1.00 95.50 757 GLU A C 1
ATOM 6200 O O . GLU A 1 757 ? 2.715 -9.676 18.468 1.00 95.50 757 GLU A O 1
ATOM 6205 N N . GLY A 1 758 ? 3.007 -10.228 20.621 1.00 95.62 758 GLY A N 1
ATOM 6206 C CA . GLY A 1 758 ? 4.433 -9.894 20.651 1.00 95.62 758 GLY A CA 1
ATOM 6207 C C . GLY A 1 758 ? 5.242 -10.720 19.645 1.00 95.62 758 GLY A C 1
ATOM 6208 O O . GLY A 1 758 ? 6.033 -10.172 18.874 1.00 95.62 758 GLY A O 1
ATOM 6209 N N . ARG A 1 759 ? 4.986 -12.035 19.566 1.00 96.06 759 ARG A N 1
ATOM 6210 C CA . ARG A 1 759 ? 5.631 -12.914 18.576 1.00 96.06 759 ARG A CA 1
ATOM 6211 C C . ARG A 1 759 ? 5.199 -12.605 17.138 1.00 96.06 759 ARG A C 1
ATOM 6213 O O . ARG A 1 759 ? 6.009 -12.743 16.223 1.00 96.06 759 ARG A O 1
ATOM 6220 N N . TYR A 1 760 ? 3.957 -12.176 16.925 1.00 93.56 760 TYR A N 1
ATOM 6221 C CA . TYR A 1 760 ? 3.466 -11.713 15.627 1.00 93.56 760 TYR A CA 1
ATOM 6222 C C . TYR A 1 760 ? 4.155 -10.407 15.212 1.00 93.56 760 TYR A C 1
ATOM 6224 O O . TYR A 1 760 ? 4.664 -10.329 14.098 1.00 93.56 760 TYR A O 1
ATOM 6232 N N . ALA A 1 761 ? 4.283 -9.431 16.115 1.00 94.81 761 ALA A N 1
ATOM 6233 C CA . ALA A 1 761 ? 5.008 -8.185 15.867 1.00 94.81 761 ALA A CA 1
ATOM 6234 C C . ALA A 1 761 ? 6.503 -8.427 15.571 1.00 94.81 761 ALA A C 1
ATOM 6236 O O . ALA A 1 761 ? 7.064 -7.817 14.660 1.00 94.81 761 ALA A O 1
ATOM 6237 N N . GLU A 1 762 ? 7.148 -9.371 16.268 1.00 95.00 762 GLU A N 1
ATOM 6238 C CA . GLU A 1 762 ? 8.499 -9.831 15.923 1.00 95.00 762 GLU A CA 1
ATOM 6239 C C . GLU A 1 762 ? 8.581 -10.427 14.512 1.00 95.00 762 GLU A C 1
ATOM 6241 O O . GLU A 1 762 ? 9.518 -10.124 13.771 1.00 95.00 762 GLU A O 1
ATOM 6246 N N . LEU A 1 763 ? 7.635 -11.296 14.141 1.00 93.44 763 LEU A N 1
ATOM 6247 C CA . LEU A 1 763 ? 7.590 -11.915 12.815 1.00 93.44 763 LEU A CA 1
ATOM 6248 C C . LEU A 1 763 ? 7.309 -10.877 11.723 1.00 93.44 763 LEU A C 1
ATOM 6250 O O . LEU A 1 763 ? 7.956 -10.917 10.684 1.00 93.44 763 LEU A O 1
ATOM 6254 N N . GLN A 1 764 ? 6.432 -9.906 11.978 1.00 95.25 764 GLN A N 1
ATOM 6255 C CA . GLN A 1 764 ? 6.142 -8.794 11.074 1.00 95.25 764 GLN A CA 1
ATOM 6256 C C . GLN A 1 764 ? 7.364 -7.877 10.894 1.00 95.25 764 GLN A C 1
ATOM 6258 O O . GLN A 1 764 ? 7.665 -7.469 9.774 1.00 95.25 764 GLN A O 1
ATOM 6263 N N . LYS A 1 765 ? 8.133 -7.615 11.961 1.00 94.88 765 LYS A N 1
ATOM 6264 C CA . LYS A 1 765 ? 9.400 -6.871 11.874 1.00 94.88 765 LYS A CA 1
ATOM 6265 C C . LYS A 1 765 ? 10.473 -7.642 11.093 1.00 94.88 765 LYS A C 1
ATOM 6267 O O . LYS A 1 765 ? 11.174 -7.043 10.282 1.00 94.88 765 LYS A O 1
ATOM 6272 N N . LYS A 1 766 ? 10.584 -8.960 11.301 1.00 94.88 766 LYS A N 1
ATOM 6273 C CA . LYS A 1 766 ? 11.485 -9.838 10.526 1.00 94.88 766 LYS A CA 1
ATOM 6274 C C . LYS A 1 766 ? 11.076 -9.882 9.049 1.00 94.88 766 LYS A C 1
ATOM 6276 O O . LYS A 1 766 ? 11.940 -9.790 8.188 1.00 94.88 766 LYS A O 1
ATOM 6281 N N . LEU A 1 767 ? 9.773 -9.933 8.760 1.00 93.81 767 LEU A N 1
ATOM 6282 C CA . LEU A 1 767 ? 9.231 -9.856 7.403 1.00 93.81 767 LEU A CA 1
ATOM 6283 C C . LEU A 1 767 ? 9.578 -8.518 6.729 1.00 93.81 767 LEU A C 1
ATOM 6285 O O . LEU A 1 767 ? 10.002 -8.532 5.581 1.00 93.81 767 LEU A O 1
ATOM 6289 N N . SER A 1 768 ? 9.463 -7.387 7.442 1.00 95.56 768 SER A N 1
ATOM 6290 C CA . SER A 1 768 ? 9.896 -6.074 6.932 1.00 95.56 768 SER A CA 1
ATOM 6291 C C . SER A 1 768 ? 11.381 -6.078 6.577 1.00 95.56 768 SER A C 1
ATOM 6293 O O . SER A 1 768 ? 11.710 -5.765 5.443 1.00 95.56 768 SER A O 1
ATOM 6295 N N . SER A 1 769 ? 12.253 -6.529 7.491 1.00 95.50 769 SER A N 1
ATOM 6296 C CA . SER A 1 769 ? 13.703 -6.630 7.240 1.00 95.50 769 SER A CA 1
ATOM 6297 C C . SER A 1 769 ? 13.998 -7.437 5.973 1.00 95.50 769 SER A C 1
ATOM 6299 O O . SER A 1 769 ? 14.733 -6.978 5.110 1.00 95.50 769 SER A O 1
ATOM 6301 N N . ILE A 1 770 ? 13.339 -8.588 5.799 1.00 94.00 770 ILE A N 1
ATOM 6302 C CA . ILE A 1 770 ? 13.497 -9.437 4.610 1.00 94.00 770 ILE A CA 1
ATOM 6303 C C . ILE A 1 770 ? 12.980 -8.744 3.334 1.00 94.00 770 ILE A C 1
ATOM 6305 O O . ILE A 1 770 ? 13.581 -8.910 2.275 1.00 94.00 770 ILE A O 1
ATOM 6309 N N . TYR A 1 771 ? 11.910 -7.944 3.405 1.00 94.44 771 TYR A N 1
ATOM 6310 C CA . TYR A 1 771 ? 11.463 -7.118 2.275 1.00 94.44 771 TYR A CA 1
ATOM 6311 C C . TYR A 1 771 ? 12.456 -5.996 1.944 1.00 94.44 771 TYR A C 1
ATOM 6313 O O . TYR A 1 771 ? 12.744 -5.784 0.768 1.00 94.44 771 TYR A O 1
ATOM 6321 N N . ASP A 1 772 ? 13.007 -5.317 2.951 1.00 95.31 772 ASP A N 1
ATOM 6322 C CA . ASP A 1 772 ? 14.001 -4.251 2.789 1.00 95.31 772 ASP A CA 1
ATOM 6323 C C . ASP A 1 772 ? 15.324 -4.810 2.213 1.00 95.31 772 ASP A C 1
ATOM 6325 O O . ASP A 1 772 ? 15.893 -4.256 1.270 1.00 95.31 772 ASP A O 1
ATOM 6329 N N . GLU A 1 773 ? 15.768 -5.971 2.705 1.00 94.94 773 GLU A N 1
ATOM 6330 C CA . GLU A 1 773 ? 16.907 -6.746 2.196 1.00 94.94 773 GLU A CA 1
ATOM 6331 C C . GLU A 1 773 ? 16.666 -7.229 0.754 1.00 94.94 773 GLU A C 1
ATOM 6333 O O . GLU A 1 773 ? 17.537 -7.073 -0.105 1.00 94.94 773 GLU A O 1
ATOM 6338 N N . SER A 1 774 ? 15.471 -7.748 0.445 1.00 92.12 774 SER A N 1
ATOM 6339 C CA . SER A 1 774 ? 15.092 -8.157 -0.915 1.00 92.12 774 SER A CA 1
ATOM 6340 C C . SER A 1 774 ? 15.043 -6.966 -1.874 1.00 92.12 774 SER A C 1
ATOM 6342 O O . SER A 1 774 ? 15.513 -7.075 -3.004 1.00 92.12 774 SER A O 1
ATOM 6344 N N . ALA A 1 775 ? 14.532 -5.811 -1.439 1.00 94.00 775 ALA A N 1
ATOM 6345 C CA . ALA A 1 775 ? 14.509 -4.589 -2.239 1.00 94.00 775 ALA A CA 1
ATOM 6346 C C . ALA A 1 775 ? 15.927 -4.046 -2.500 1.00 94.00 775 ALA A C 1
ATOM 6348 O O . ALA A 1 775 ? 16.218 -3.586 -3.607 1.00 94.00 775 ALA A O 1
ATOM 6349 N N . ALA A 1 776 ? 16.831 -4.148 -1.520 1.00 94.06 776 ALA A N 1
ATOM 6350 C CA . ALA A 1 776 ? 18.242 -3.807 -1.688 1.00 94.06 776 ALA A CA 1
ATOM 6351 C C . ALA A 1 776 ? 18.957 -4.760 -2.665 1.00 94.06 776 ALA A C 1
ATOM 6353 O O . ALA A 1 776 ? 19.696 -4.298 -3.538 1.00 94.06 776 ALA A O 1
ATOM 6354 N N . LEU A 1 777 ? 18.702 -6.070 -2.578 1.00 93.75 777 LEU A N 1
ATOM 6355 C CA . LEU A 1 777 ? 19.233 -7.068 -3.515 1.00 93.75 777 LEU A CA 1
ATOM 6356 C C . LEU A 1 777 ? 18.667 -6.888 -4.931 1.00 93.75 777 LEU A C 1
ATOM 6358 O O . LEU A 1 777 ? 19.420 -6.960 -5.901 1.00 93.75 777 LEU A O 1
ATOM 6362 N N . GLU A 1 778 ? 17.378 -6.572 -5.077 1.00 93.69 778 GLU A N 1
ATOM 6363 C CA . GLU A 1 778 ? 16.793 -6.197 -6.368 1.00 93.69 778 GLU A CA 1
ATOM 6364 C C . GLU A 1 778 ? 17.417 -4.917 -6.936 1.00 93.69 778 GLU A C 1
ATOM 6366 O O . GLU A 1 778 ? 17.666 -4.841 -8.139 1.00 93.69 778 GLU A O 1
ATOM 6371 N N . PHE A 1 779 ? 17.695 -3.909 -6.104 1.00 94.94 779 PHE A N 1
ATOM 6372 C CA . PHE A 1 779 ? 18.367 -2.689 -6.551 1.00 94.94 779 PHE A CA 1
ATOM 6373 C C . PHE A 1 779 ? 19.793 -2.979 -7.044 1.00 94.94 779 PHE A C 1
ATOM 6375 O O . PHE A 1 779 ? 20.168 -2.503 -8.116 1.00 94.94 779 PHE A O 1
ATOM 6382 N N . GLN A 1 780 ? 20.556 -3.802 -6.316 1.00 95.62 780 GLN A N 1
ATOM 6383 C CA . GLN A 1 780 ? 21.889 -4.257 -6.730 1.00 95.62 780 GLN A CA 1
ATOM 6384 C C . GLN A 1 780 ? 21.829 -5.060 -8.036 1.00 95.62 780 GLN A C 1
ATOM 6386 O O . GLN A 1 780 ? 22.561 -4.752 -8.974 1.00 95.62 780 GLN A O 1
ATOM 6391 N N . LEU A 1 781 ? 20.902 -6.017 -8.155 1.00 92.62 781 LEU A N 1
ATOM 6392 C CA . LEU A 1 781 ? 20.707 -6.797 -9.379 1.00 92.62 781 LEU A CA 1
ATOM 6393 C C . LEU A 1 781 ? 20.367 -5.893 -10.574 1.00 92.62 781 LEU A C 1
ATOM 6395 O O . LEU A 1 781 ? 20.968 -6.025 -11.636 1.00 92.62 781 LEU A O 1
ATOM 6399 N N . ARG A 1 782 ? 19.461 -4.921 -10.399 1.00 94.25 782 ARG A N 1
ATOM 6400 C CA . ARG A 1 782 ? 19.114 -3.932 -11.436 1.00 94.25 782 ARG A CA 1
ATOM 6401 C C . ARG A 1 782 ? 20.291 -3.014 -11.790 1.00 94.25 782 ARG A C 1
ATOM 6403 O O . ARG A 1 782 ? 20.374 -2.579 -12.938 1.00 94.25 782 ARG A O 1
ATOM 6410 N N . ALA A 1 783 ? 21.189 -2.710 -10.850 1.00 93.69 783 ALA A N 1
ATOM 6411 C CA . ALA A 1 783 ? 22.422 -1.975 -11.128 1.00 93.69 783 ALA A CA 1
ATOM 6412 C C . ALA A 1 783 ? 23.377 -2.817 -11.990 1.00 93.69 783 ALA A C 1
ATOM 6414 O O . ALA A 1 783 ? 23.723 -2.390 -13.091 1.00 93.69 783 ALA A O 1
ATOM 6415 N N . SER A 1 784 ? 23.684 -4.051 -11.581 1.00 92.25 784 SER A N 1
ATOM 6416 C CA . SER A 1 784 ? 24.550 -4.949 -12.356 1.00 92.25 784 SER A CA 1
ATOM 6417 C C . SER A 1 784 ? 23.961 -5.342 -13.715 1.00 92.25 784 SER A C 1
ATOM 6419 O O . SER A 1 784 ? 24.706 -5.495 -14.679 1.00 92.25 784 SER A O 1
ATOM 6421 N N . CYS A 1 785 ? 22.634 -5.424 -13.866 1.00 94.94 785 CYS A N 1
ATOM 6422 C CA . CYS A 1 785 ? 22.007 -5.576 -15.183 1.00 94.94 785 CYS A CA 1
ATOM 6423 C C . CYS A 1 785 ? 22.299 -4.380 -16.106 1.00 94.94 785 CYS A C 1
ATOM 6425 O O . CYS A 1 785 ? 22.625 -4.591 -17.272 1.00 94.94 785 CYS A O 1
ATOM 6427 N N . ARG A 1 786 ? 22.254 -3.139 -15.598 1.00 94.38 786 ARG A N 1
ATOM 6428 C CA . ARG A 1 786 ? 22.608 -1.933 -16.375 1.00 94.38 786 ARG A CA 1
ATOM 6429 C C . ARG A 1 786 ? 24.097 -1.882 -16.714 1.00 94.38 786 ARG A C 1
ATOM 6431 O O . ARG A 1 786 ? 24.446 -1.479 -17.817 1.00 94.38 786 ARG A O 1
ATOM 6438 N N . GLU A 1 787 ? 24.964 -2.309 -15.799 1.00 94.69 787 GLU A N 1
ATOM 6439 C CA . GLU A 1 787 ? 26.405 -2.447 -16.056 1.00 94.69 787 GLU A CA 1
ATOM 6440 C C . GLU A 1 787 ? 26.658 -3.467 -17.176 1.00 94.69 787 GLU A C 1
ATOM 6442 O O . GLU A 1 787 ? 27.354 -3.160 -18.140 1.00 94.69 787 GLU A O 1
ATOM 6447 N N . ILE A 1 788 ? 26.004 -4.633 -17.127 1.00 92.94 788 ILE A N 1
ATOM 6448 C CA . ILE A 1 788 ? 26.056 -5.653 -18.187 1.00 92.94 788 ILE A CA 1
ATOM 6449 C C . ILE A 1 788 ? 25.492 -5.122 -19.516 1.00 92.94 788 ILE A C 1
ATOM 6451 O O . ILE A 1 788 ? 26.040 -5.426 -20.573 1.00 92.94 788 ILE A O 1
ATOM 6455 N N . GLU A 1 789 ? 24.416 -4.333 -19.507 1.00 94.19 789 GLU A N 1
ATOM 6456 C CA . GLU A 1 789 ? 23.883 -3.688 -20.716 1.00 94.19 789 GLU A CA 1
ATOM 6457 C C . GLU A 1 789 ? 24.827 -2.633 -21.302 1.00 94.19 789 GLU A C 1
ATOM 6459 O O . GLU A 1 789 ? 24.882 -2.487 -22.521 1.00 94.19 789 GLU A O 1
ATOM 6464 N N . ASN A 1 790 ? 25.558 -1.894 -20.469 1.00 95.69 790 ASN A N 1
ATOM 6465 C CA . ASN A 1 790 ? 26.528 -0.902 -20.929 1.00 95.69 790 ASN A CA 1
ATOM 6466 C C . ASN A 1 790 ? 27.781 -1.580 -21.493 1.00 95.69 790 ASN A C 1
ATOM 6468 O O . ASN A 1 790 ? 28.135 -1.311 -22.636 1.00 95.69 790 ASN A O 1
ATOM 6472 N N . LEU A 1 791 ? 28.340 -2.565 -20.783 1.00 94.56 791 LEU A N 1
ATOM 6473 C CA . LEU A 1 791 ? 29.453 -3.390 -21.269 1.00 94.56 791 LEU A CA 1
ATOM 6474 C C . LEU A 1 791 ? 29.108 -4.135 -22.573 1.00 94.56 791 LEU A C 1
ATOM 6476 O O . LEU A 1 791 ? 29.978 -4.337 -23.415 1.00 94.56 791 LEU A O 1
ATOM 6480 N N . LYS A 1 792 ? 27.839 -4.517 -22.782 1.00 93.56 792 LYS A N 1
ATOM 6481 C CA . LYS A 1 792 ? 27.362 -5.062 -24.067 1.00 93.56 792 LYS A CA 1
ATOM 6482 C C . LYS A 1 792 ? 27.353 -4.021 -25.188 1.00 93.56 792 LYS A C 1
ATOM 6484 O O . LYS A 1 792 ? 27.773 -4.352 -26.288 1.00 93.56 792 LYS A O 1
ATOM 6489 N N . LYS A 1 793 ? 26.911 -2.784 -24.928 1.00 95.19 793 LYS A N 1
ATOM 6490 C CA . LYS A 1 793 ? 26.947 -1.694 -25.926 1.00 95.19 793 LYS A CA 1
ATOM 6491 C C . LYS A 1 793 ? 28.389 -1.345 -26.295 1.00 95.19 793 LYS A C 1
ATOM 6493 O O . LYS A 1 793 ? 28.706 -1.286 -27.473 1.00 95.19 793 LYS A O 1
ATOM 6498 N N . GLU A 1 794 ? 29.263 -1.216 -25.297 1.00 94.62 794 GLU A N 1
ATOM 6499 C CA . GLU A 1 794 ? 30.702 -0.992 -25.485 1.00 94.62 794 GLU A CA 1
ATOM 6500 C C . GLU A 1 794 ? 31.345 -2.124 -26.307 1.00 94.62 794 GLU A C 1
ATOM 6502 O O . GLU A 1 794 ? 32.115 -1.859 -27.229 1.00 94.62 794 GLU A O 1
ATOM 6507 N N . LEU A 1 795 ? 30.983 -3.386 -26.041 1.00 93.88 795 LEU A N 1
ATOM 6508 C CA . LEU A 1 795 ? 31.430 -4.532 -26.838 1.00 93.88 795 LEU A CA 1
ATOM 6509 C C . LEU A 1 795 ? 30.895 -4.492 -28.280 1.00 93.88 795 LEU A C 1
ATOM 6511 O O . LEU A 1 795 ? 31.665 -4.728 -29.209 1.00 93.88 795 LEU A O 1
ATOM 6515 N N . ASP A 1 796 ? 29.612 -4.184 -28.480 1.00 95.56 796 ASP A N 1
ATOM 6516 C CA . ASP A 1 796 ? 29.006 -4.047 -29.809 1.00 95.56 796 ASP A CA 1
ATOM 6517 C C . ASP A 1 796 ? 29.658 -2.912 -30.619 1.00 95.56 796 ASP A C 1
ATOM 6519 O O . ASP A 1 796 ? 29.897 -3.068 -31.817 1.00 95.56 796 ASP A O 1
ATOM 6523 N N . ASP A 1 797 ? 29.973 -1.780 -29.984 1.00 95.75 797 ASP A N 1
ATOM 6524 C CA . ASP A 1 797 ? 30.660 -0.655 -30.622 1.00 95.75 797 ASP A CA 1
ATOM 6525 C C . ASP A 1 797 ? 32.111 -1.010 -30.982 1.00 95.75 797 ASP A C 1
ATOM 6527 O O . ASP A 1 797 ? 32.517 -0.806 -32.126 1.00 95.75 797 ASP A O 1
ATOM 6531 N N . VAL A 1 798 ? 32.855 -1.680 -30.094 1.00 95.75 798 VAL A N 1
ATOM 6532 C CA . VAL A 1 798 ? 34.196 -2.216 -30.409 1.00 95.75 798 VAL A CA 1
ATOM 6533 C C . VAL A 1 798 ? 34.149 -3.268 -31.531 1.00 95.75 798 VAL A C 1
ATOM 6535 O O . VAL A 1 798 ? 35.065 -3.338 -32.355 1.00 95.75 798 VAL A O 1
ATOM 6538 N N . ILE A 1 799 ? 33.081 -4.069 -31.628 1.00 95.38 799 ILE A N 1
ATOM 6539 C CA . ILE A 1 799 ? 32.862 -4.988 -32.758 1.00 95.38 799 ILE A CA 1
ATOM 6540 C C . ILE A 1 799 ? 32.640 -4.201 -34.059 1.00 95.38 799 ILE A C 1
ATOM 6542 O O . ILE A 1 799 ? 33.292 -4.507 -35.059 1.00 95.38 799 ILE A O 1
ATOM 6546 N N . ARG A 1 800 ? 31.802 -3.154 -34.053 1.00 95.62 800 ARG A N 1
ATOM 6547 C CA . ARG A 1 800 ? 31.569 -2.281 -35.223 1.00 95.62 800 ARG A CA 1
ATOM 6548 C C . ARG A 1 800 ? 32.853 -1.584 -35.676 1.00 95.62 800 ARG A C 1
ATOM 6550 O O . ARG A 1 800 ? 33.142 -1.567 -36.873 1.00 95.62 800 ARG A O 1
ATOM 6557 N N . GLU A 1 801 ? 33.648 -1.059 -34.745 1.00 94.88 801 GLU A N 1
ATOM 6558 C CA . GLU A 1 801 ? 34.949 -0.441 -35.031 1.00 94.88 801 GLU A CA 1
ATOM 6559 C C . GLU A 1 801 ? 35.933 -1.448 -35.639 1.00 94.88 801 GLU A C 1
ATOM 6561 O O . GLU A 1 801 ? 36.531 -1.175 -36.683 1.00 94.88 801 GLU A O 1
ATOM 6566 N N . LYS A 1 802 ? 36.042 -2.649 -35.055 1.00 97.00 802 LYS A N 1
ATOM 6567 C CA . LYS A 1 802 ? 36.847 -3.754 -35.595 1.00 97.00 802 LYS A CA 1
ATOM 6568 C C . LYS A 1 802 ? 36.407 -4.143 -37.009 1.00 97.00 802 LYS A C 1
ATOM 6570 O O . LYS A 1 802 ? 37.257 -4.377 -37.866 1.00 97.00 802 LYS A O 1
ATOM 6575 N N . GLU A 1 803 ? 35.106 -4.219 -37.280 1.00 95.25 803 GLU A N 1
ATOM 6576 C CA . GLU A 1 803 ? 34.581 -4.531 -38.613 1.00 95.25 803 GLU A CA 1
ATOM 6577 C C . GLU A 1 803 ? 34.843 -3.413 -39.627 1.00 95.25 803 GLU A C 1
ATOM 6579 O O . GLU A 1 803 ? 35.182 -3.703 -40.775 1.00 95.25 803 GLU A O 1
ATOM 6584 N N . CYS A 1 804 ? 34.733 -2.145 -39.220 1.00 95.44 804 CYS A N 1
ATOM 6585 C CA . CYS A 1 804 ? 35.132 -1.001 -40.038 1.00 95.44 804 CYS A CA 1
ATOM 6586 C C . CYS A 1 804 ? 36.628 -1.061 -40.370 1.00 95.44 804 CYS A C 1
ATOM 6588 O O . CYS A 1 804 ? 36.984 -1.041 -41.546 1.00 95.44 804 CYS A O 1
ATOM 6590 N N . ALA A 1 805 ? 37.494 -1.239 -39.369 1.00 92.56 805 ALA A N 1
ATOM 6591 C CA . ALA A 1 805 ? 38.937 -1.372 -39.560 1.00 92.56 805 ALA A CA 1
ATOM 6592 C C . ALA A 1 805 ? 39.314 -2.604 -40.408 1.00 92.56 805 ALA A C 1
ATOM 6594 O O . ALA A 1 805 ? 40.237 -2.542 -41.217 1.00 92.56 805 ALA A O 1
ATOM 6595 N N . SER A 1 806 ? 38.580 -3.715 -40.280 1.00 93.75 806 SER A N 1
ATOM 6596 C CA . SER A 1 806 ? 38.776 -4.905 -41.115 1.00 93.75 806 SER A CA 1
ATOM 6597 C C . SER A 1 806 ? 38.366 -4.658 -42.569 1.00 93.75 806 SER A C 1
ATOM 6599 O O . SER A 1 806 ? 39.078 -5.091 -43.472 1.00 93.75 806 SER A O 1
ATOM 6601 N N . ARG A 1 807 ? 37.257 -3.944 -42.816 1.00 95.25 807 ARG A N 1
ATOM 6602 C CA . ARG A 1 807 ? 36.839 -3.531 -44.168 1.00 95.25 807 ARG A CA 1
ATOM 6603 C C . ARG A 1 807 ? 37.849 -2.568 -44.797 1.00 95.25 807 ARG A C 1
ATOM 6605 O O . ARG A 1 807 ? 38.210 -2.751 -45.957 1.00 95.25 807 ARG A O 1
ATOM 6612 N N . GLU A 1 808 ? 38.355 -1.612 -44.021 1.00 94.44 808 GLU A N 1
ATOM 6613 C CA . GLU A 1 808 ? 39.417 -0.682 -44.426 1.00 94.44 808 GLU A CA 1
ATOM 6614 C C . GLU A 1 808 ? 40.706 -1.431 -44.805 1.00 94.44 808 GLU A C 1
ATOM 6616 O O . GLU A 1 808 ? 41.279 -1.201 -45.867 1.00 94.44 808 GLU A O 1
ATOM 6621 N N . ASN A 1 809 ? 41.124 -2.405 -43.991 1.00 91.12 809 ASN A N 1
ATOM 6622 C CA . ASN A 1 809 ? 42.293 -3.241 -44.262 1.00 91.12 809 ASN A CA 1
ATOM 6623 C C . ASN A 1 809 ? 42.106 -4.085 -45.539 1.00 91.12 809 ASN A C 1
ATOM 6625 O O . ASN A 1 809 ? 42.986 -4.103 -46.397 1.00 91.12 809 ASN A O 1
ATOM 6629 N N . CYS A 1 810 ? 40.933 -4.700 -45.738 1.00 95.38 810 CYS A N 1
ATOM 6630 C CA . CYS A 1 810 ? 40.611 -5.401 -46.985 1.00 95.38 810 CYS A CA 1
ATOM 6631 C C . CYS A 1 810 ? 40.650 -4.474 -48.215 1.00 95.38 810 CYS A C 1
ATOM 6633 O O . CYS A 1 810 ? 41.166 -4.884 -49.256 1.00 95.38 810 CYS A O 1
ATOM 6635 N N . ARG A 1 811 ? 40.162 -3.228 -48.096 1.00 96.56 811 ARG A N 1
ATOM 6636 C CA . ARG A 1 811 ? 40.243 -2.208 -49.156 1.00 96.56 811 ARG A CA 1
ATOM 6637 C C . ARG A 1 811 ? 41.696 -1.860 -49.483 1.00 96.56 811 ARG A C 1
ATOM 6639 O O . ARG A 1 811 ? 42.105 -1.997 -50.632 1.00 96.56 811 ARG A O 1
ATOM 6646 N N . LEU A 1 812 ? 42.492 -1.503 -48.476 1.00 94.00 812 LEU A N 1
ATOM 6647 C CA . LEU A 1 812 ? 43.909 -1.162 -48.641 1.00 94.00 812 LEU A CA 1
ATOM 6648 C C . LEU A 1 812 ? 44.723 -2.336 -49.209 1.00 94.00 812 LEU A C 1
ATOM 6650 O O . LEU A 1 812 ? 45.579 -2.137 -50.066 1.00 94.00 812 LEU A O 1
ATOM 6654 N N . MET A 1 813 ? 44.433 -3.574 -48.802 1.00 94.12 813 MET A N 1
ATOM 6655 C CA . MET A 1 813 ? 45.065 -4.774 -49.364 1.00 94.12 813 MET A CA 1
ATOM 6656 C C . MET A 1 813 ? 44.691 -5.006 -50.835 1.00 94.12 813 MET A C 1
ATOM 6658 O O . MET A 1 813 ? 45.551 -5.422 -51.614 1.00 94.12 813 MET A O 1
ATOM 6662 N N . ALA A 1 814 ? 43.452 -4.707 -51.240 1.00 94.50 814 ALA A N 1
ATOM 6663 C CA . ALA A 1 814 ? 43.032 -4.754 -52.640 1.00 94.50 814 ALA A CA 1
ATOM 6664 C C . ALA A 1 814 ? 43.685 -3.637 -53.478 1.00 94.50 814 ALA A C 1
ATOM 6666 O O . ALA A 1 814 ? 44.163 -3.902 -54.579 1.00 94.50 814 ALA A O 1
ATOM 6667 N N . GLU A 1 815 ? 43.790 -2.421 -52.939 1.00 95.31 815 GLU A N 1
ATOM 6668 C CA . GLU A 1 815 ? 44.479 -1.287 -53.575 1.00 95.31 815 GLU A CA 1
ATOM 6669 C C . GLU A 1 815 ? 45.984 -1.560 -53.738 1.00 95.31 815 GLU A C 1
ATOM 6671 O O . GLU A 1 815 ? 46.538 -1.364 -54.820 1.00 95.31 815 GLU A O 1
ATOM 6676 N N . ILE A 1 816 ? 46.640 -2.128 -52.719 1.00 93.44 816 ILE A N 1
ATOM 6677 C CA . ILE A 1 816 ? 48.035 -2.592 -52.794 1.00 93.44 816 ILE A CA 1
ATOM 6678 C C . ILE A 1 816 ? 48.190 -3.729 -53.817 1.00 93.44 816 ILE A C 1
ATOM 6680 O O . ILE A 1 816 ? 49.198 -3.783 -54.524 1.00 93.44 816 ILE A O 1
ATOM 6684 N N . ALA A 1 817 ? 47.221 -4.643 -53.926 1.00 94.12 817 ALA A N 1
ATOM 6685 C CA . ALA A 1 817 ? 47.248 -5.710 -54.927 1.00 94.12 817 ALA A CA 1
ATOM 6686 C C . ALA A 1 817 ? 47.093 -5.168 -56.360 1.00 94.12 817 ALA A C 1
ATOM 6688 O O . ALA A 1 817 ? 47.833 -5.601 -57.245 1.00 94.12 817 ALA A O 1
ATOM 6689 N N . ALA A 1 818 ? 46.204 -4.193 -56.576 1.00 95.06 818 ALA A N 1
ATOM 6690 C CA . ALA A 1 818 ? 46.034 -3.503 -57.854 1.00 95.06 818 ALA A CA 1
ATOM 6691 C C . ALA A 1 818 ? 47.300 -2.722 -58.242 1.00 95.06 818 ALA A C 1
ATOM 6693 O O . ALA A 1 818 ? 47.876 -2.981 -59.296 1.00 95.06 818 ALA A O 1
ATOM 6694 N N . ALA A 1 819 ? 47.829 -1.885 -57.343 1.00 92.62 819 ALA A N 1
ATOM 6695 C CA . ALA A 1 819 ? 49.068 -1.139 -57.572 1.00 92.62 819 ALA A CA 1
ATOM 6696 C C . ALA A 1 819 ? 50.267 -2.062 -57.875 1.00 92.62 819 ALA A C 1
ATOM 6698 O O . ALA A 1 819 ? 51.082 -1.763 -58.745 1.00 92.62 819 ALA A O 1
ATOM 6699 N N . ARG A 1 820 ? 50.359 -3.230 -57.218 1.00 92.69 820 ARG A N 1
ATOM 6700 C CA . ARG A 1 820 ? 51.361 -4.265 -57.538 1.00 92.69 820 ARG A CA 1
ATOM 6701 C C . ARG A 1 820 ? 51.134 -4.925 -58.900 1.00 92.69 820 ARG A C 1
ATOM 6703 O O . ARG A 1 820 ? 52.110 -5.326 -59.531 1.00 92.69 820 ARG A O 1
ATOM 6710 N N . ALA A 1 821 ? 49.890 -5.078 -59.347 1.00 94.50 821 ALA A N 1
ATOM 6711 C CA . ALA A 1 821 ? 49.582 -5.599 -60.675 1.00 94.50 821 ALA A CA 1
ATOM 6712 C C . ALA A 1 821 ? 49.945 -4.582 -61.768 1.00 94.50 821 ALA A C 1
ATOM 6714 O O . ALA A 1 821 ? 50.574 -4.958 -62.753 1.00 94.50 821 ALA A O 1
ATOM 6715 N N . ASP A 1 822 ? 49.635 -3.302 -61.570 1.00 93.56 822 ASP A N 1
ATOM 6716 C CA . ASP A 1 822 ? 49.933 -2.243 -62.537 1.00 93.56 822 ASP A CA 1
ATOM 6717 C C . ASP A 1 822 ? 51.431 -1.913 -62.599 1.00 93.56 822 ASP A C 1
ATOM 6719 O O . ASP A 1 822 ? 51.983 -1.787 -63.690 1.00 93.56 822 ASP A O 1
ATOM 6723 N N . ALA A 1 823 ? 52.137 -1.927 -61.462 1.00 89.06 823 ALA A N 1
ATOM 6724 C CA . ALA A 1 823 ? 53.600 -1.857 -61.442 1.00 89.06 823 ALA A CA 1
ATOM 6725 C C . ALA A 1 823 ? 54.253 -3.022 -62.215 1.00 89.06 823 ALA A C 1
ATOM 6727 O O . ALA A 1 823 ? 55.255 -2.825 -62.898 1.00 89.06 823 ALA A O 1
ATOM 6728 N N . ARG A 1 824 ? 53.670 -4.232 -62.168 1.00 93.31 824 ARG A N 1
ATOM 6729 C CA . ARG A 1 824 ? 54.126 -5.376 -62.982 1.00 93.31 824 ARG A CA 1
ATOM 6730 C C . ARG A 1 824 ? 53.830 -5.191 -64.472 1.00 93.31 824 ARG A C 1
ATOM 6732 O O . ARG A 1 824 ? 54.699 -5.511 -65.273 1.00 93.31 824 ARG A O 1
ATOM 6739 N N . LYS A 1 825 ? 52.658 -4.663 -64.855 1.00 94.25 825 LYS A N 1
ATOM 6740 C CA . LYS A 1 825 ? 52.353 -4.327 -66.264 1.00 94.25 825 LYS A CA 1
ATOM 6741 C C . LYS A 1 825 ? 53.372 -3.327 -66.807 1.00 94.25 825 LYS A C 1
ATOM 6743 O O . LYS A 1 825 ? 54.050 -3.631 -67.780 1.00 94.25 825 LYS A O 1
ATOM 6748 N N . SER A 1 826 ? 53.559 -2.210 -66.103 1.00 91.81 826 SER A N 1
ATOM 6749 C CA . SER A 1 826 ? 54.504 -1.158 -66.485 1.00 91.81 826 SER A CA 1
ATOM 6750 C C . SER A 1 826 ? 55.953 -1.665 -66.534 1.00 91.81 826 SER A C 1
ATOM 6752 O O . SER A 1 826 ? 56.683 -1.326 -67.459 1.00 91.81 826 SER A O 1
ATOM 6754 N N . SER A 1 827 ? 56.358 -2.554 -65.615 1.00 93.00 827 SER A N 1
ATOM 6755 C CA . SER A 1 827 ? 57.664 -3.229 -65.680 1.00 93.00 827 SER A CA 1
ATOM 6756 C C . SER A 1 827 ? 57.804 -4.112 -66.927 1.00 93.00 827 SER A C 1
ATOM 6758 O O . SER A 1 827 ? 58.840 -4.069 -67.583 1.00 93.00 827 SER A O 1
ATOM 6760 N N . ASN A 1 828 ? 56.776 -4.886 -67.290 1.00 93.94 828 ASN A N 1
ATOM 6761 C CA . ASN A 1 828 ? 56.791 -5.735 -68.488 1.00 93.94 828 ASN A CA 1
ATOM 6762 C C . ASN A 1 828 ? 56.791 -4.903 -69.787 1.00 93.94 828 ASN A C 1
ATOM 6764 O O . ASN A 1 828 ? 57.455 -5.266 -70.757 1.00 93.94 828 ASN A O 1
ATOM 6768 N N . GLU A 1 829 ? 56.060 -3.787 -69.808 1.00 93.94 829 GLU A N 1
ATOM 6769 C CA . GLU A 1 829 ? 56.037 -2.817 -70.910 1.00 93.94 829 GLU A CA 1
ATOM 6770 C C . GLU A 1 829 ? 57.403 -2.135 -71.070 1.00 93.94 829 GLU A C 1
ATOM 6772 O O . GLU A 1 829 ? 57.915 -2.038 -72.184 1.00 93.94 829 GLU A O 1
ATOM 6777 N N . LEU A 1 830 ? 58.039 -1.747 -69.959 1.00 92.50 830 LEU A N 1
ATOM 6778 C CA . LEU A 1 830 ? 59.390 -1.187 -69.928 1.00 92.50 830 LEU A CA 1
ATOM 6779 C C . LEU A 1 830 ? 60.448 -2.214 -70.361 1.00 92.50 830 LEU A C 1
ATOM 6781 O O . LEU A 1 830 ? 61.329 -1.875 -71.148 1.00 92.50 830 LEU A O 1
ATOM 6785 N N . GLU A 1 831 ? 60.344 -3.481 -69.949 1.00 94.12 831 GLU A N 1
ATOM 6786 C CA . GLU A 1 831 ? 61.186 -4.552 -70.497 1.00 94.12 831 GLU A CA 1
ATOM 6787 C C . GLU A 1 831 ? 60.970 -4.748 -72.006 1.00 94.12 831 GLU A C 1
ATOM 6789 O O . GLU A 1 831 ? 61.927 -4.997 -72.739 1.00 94.12 831 GLU A O 1
ATOM 6794 N N . HIS A 1 832 ? 59.729 -4.662 -72.497 1.00 94.38 832 HIS A N 1
ATOM 6795 C CA . HIS A 1 832 ? 59.456 -4.793 -73.928 1.00 94.38 832 HIS A CA 1
ATOM 6796 C C . HIS A 1 832 ? 60.024 -3.609 -74.721 1.00 94.38 832 HIS A C 1
ATOM 6798 O O . HIS A 1 832 ? 60.661 -3.829 -75.749 1.00 94.38 832 HIS A O 1
ATOM 6804 N N . ALA A 1 833 ? 59.888 -2.383 -74.211 1.00 90.69 833 ALA A N 1
ATOM 6805 C CA . ALA A 1 833 ? 60.520 -1.195 -74.778 1.00 90.69 833 ALA A CA 1
ATOM 6806 C C . ALA A 1 833 ? 62.057 -1.290 -74.747 1.00 90.69 833 ALA A C 1
ATOM 6808 O O . ALA A 1 833 ? 62.708 -0.928 -75.725 1.00 90.69 833 ALA A O 1
ATOM 6809 N N . HIS A 1 834 ? 62.653 -1.841 -73.682 1.00 92.94 834 HIS A N 1
ATOM 6810 C CA . HIS A 1 834 ? 64.091 -2.120 -73.640 1.00 92.94 834 HIS A CA 1
ATOM 6811 C C . HIS A 1 834 ? 64.518 -3.118 -74.721 1.00 92.94 834 HIS A C 1
ATOM 6813 O O . HIS A 1 834 ? 65.473 -2.827 -75.437 1.00 92.94 834 HIS A O 1
ATOM 6819 N N . ARG A 1 835 ? 63.784 -4.226 -74.905 1.00 93.69 835 ARG A N 1
ATOM 6820 C CA . ARG A 1 835 ? 64.040 -5.195 -75.988 1.00 93.69 835 ARG A CA 1
ATOM 6821 C C . ARG A 1 835 ? 63.942 -4.533 -77.366 1.00 93.69 835 ARG A C 1
ATOM 6823 O O . ARG A 1 835 ? 64.881 -4.641 -78.140 1.00 93.69 835 ARG A O 1
ATOM 6830 N N . GLN A 1 836 ? 62.897 -3.742 -77.627 1.00 94.44 836 GLN A N 1
ATOM 6831 C CA . GLN A 1 836 ? 62.769 -2.971 -78.876 1.00 94.44 836 GLN A CA 1
ATOM 6832 C C . GLN A 1 836 ? 63.943 -1.994 -79.090 1.00 94.44 836 GLN A C 1
ATOM 6834 O O . GLN A 1 836 ? 64.432 -1.842 -80.207 1.00 94.44 836 GLN A O 1
ATOM 6839 N N . VAL A 1 837 ? 64.429 -1.337 -78.031 1.00 92.38 837 VAL A N 1
ATOM 6840 C CA . VAL A 1 837 ? 65.607 -0.453 -78.091 1.00 92.38 837 VAL A CA 1
ATOM 6841 C C . VAL A 1 837 ? 66.903 -1.241 -78.320 1.00 92.38 837 VAL A C 1
ATOM 6843 O O . VAL A 1 837 ? 67.817 -0.725 -78.959 1.00 92.38 837 VAL A O 1
ATOM 6846 N N . GLU A 1 838 ? 67.012 -2.474 -77.831 1.00 93.69 838 GLU A N 1
ATOM 6847 C CA . GLU A 1 838 ? 68.136 -3.374 -78.112 1.00 93.69 838 GLU A CA 1
ATOM 6848 C C . GLU A 1 838 ? 68.095 -3.905 -79.551 1.00 93.69 838 GLU A C 1
ATOM 6850 O O . GLU A 1 838 ? 69.111 -3.826 -80.241 1.00 93.69 838 GLU A O 1
ATOM 6855 N N . ASP A 1 839 ? 66.924 -4.303 -80.055 1.00 94.50 839 ASP A N 1
ATOM 6856 C CA . ASP A 1 839 ? 66.706 -4.679 -81.457 1.00 94.50 839 ASP A CA 1
ATOM 6857 C C . ASP A 1 839 ? 67.069 -3.521 -82.407 1.00 94.50 839 ASP A C 1
ATOM 6859 O O . ASP A 1 839 ? 67.814 -3.707 -83.371 1.00 94.50 839 ASP A O 1
ATOM 6863 N N . LEU A 1 840 ? 66.621 -2.296 -82.103 1.00 93.69 840 LEU A N 1
ATOM 6864 C CA . LEU A 1 840 ? 66.967 -1.093 -82.871 1.00 93.69 840 LEU A CA 1
ATOM 6865 C C . LEU A 1 840 ? 68.458 -0.733 -82.771 1.00 93.69 840 LEU A C 1
ATOM 6867 O O . LEU A 1 840 ? 69.038 -0.272 -83.754 1.00 93.69 840 LEU A O 1
ATOM 6871 N N . LYS A 1 841 ? 69.116 -0.967 -81.626 1.00 93.12 841 LYS A N 1
ATOM 6872 C CA . LYS A 1 841 ? 70.580 -0.820 -81.502 1.00 93.12 841 LYS A CA 1
ATOM 6873 C C . LYS A 1 841 ? 71.323 -1.850 -82.349 1.00 93.12 841 LYS A C 1
ATOM 6875 O O . LYS A 1 841 ? 72.336 -1.494 -82.947 1.00 93.12 841 LYS A O 1
ATOM 6880 N N . MET A 1 842 ? 70.844 -3.092 -82.413 1.00 92.75 842 MET A N 1
ATOM 6881 C CA . MET A 1 842 ? 71.426 -4.133 -83.265 1.00 92.75 842 MET A CA 1
ATOM 6882 C C . MET A 1 842 ? 71.276 -3.772 -84.744 1.00 92.75 842 MET A C 1
ATOM 6884 O O . MET A 1 842 ? 72.285 -3.714 -85.443 1.00 92.75 842 MET A O 1
ATOM 6888 N N . GLN A 1 843 ? 70.074 -3.383 -85.181 1.00 94.75 843 GLN A N 1
ATOM 6889 C CA . GLN A 1 843 ? 69.826 -2.892 -86.543 1.00 94.75 843 GLN A CA 1
ATOM 6890 C C . GLN A 1 843 ? 70.692 -1.669 -86.880 1.00 94.75 843 GLN A C 1
ATOM 6892 O O . GLN A 1 843 ? 71.279 -1.604 -87.957 1.00 94.75 843 GLN A O 1
ATOM 6897 N N . LEU A 1 844 ? 70.852 -0.716 -85.955 1.00 92.62 844 LEU A N 1
ATOM 6898 C CA . LEU A 1 844 ? 71.748 0.427 -86.151 1.00 92.62 844 LEU A CA 1
ATOM 6899 C C . LEU A 1 844 ? 73.220 -0.006 -86.261 1.00 92.62 844 LEU A C 1
ATOM 6901 O O . LEU A 1 844 ? 73.957 0.564 -87.060 1.00 92.62 844 LEU A O 1
ATOM 6905 N N . GLN A 1 845 ? 73.661 -1.024 -85.516 1.00 93.38 845 GLN A N 1
ATOM 6906 C CA . GLN A 1 845 ? 74.999 -1.603 -85.681 1.00 93.38 845 GLN A CA 1
ATOM 6907 C C . GLN A 1 845 ? 75.157 -2.361 -87.005 1.00 93.38 845 GLN A C 1
ATOM 6909 O O . GLN A 1 845 ? 76.256 -2.353 -87.559 1.00 93.38 845 GLN A O 1
ATOM 6914 N N . ASP A 1 846 ? 74.102 -3.002 -87.518 1.00 92.69 846 ASP A N 1
ATOM 6915 C CA . ASP A 1 846 ? 74.087 -3.590 -88.860 1.00 92.69 846 ASP A CA 1
ATOM 6916 C C . ASP A 1 846 ? 74.239 -2.493 -89.921 1.00 92.69 846 ASP A C 1
ATOM 6918 O O . ASP A 1 846 ? 75.195 -2.540 -90.694 1.00 92.69 846 ASP A O 1
ATOM 6922 N N . TYR A 1 847 ? 73.412 -1.442 -89.878 1.00 94.44 847 TYR A N 1
ATOM 6923 C CA . TYR A 1 847 ? 73.523 -0.295 -90.785 1.00 94.44 847 TYR A CA 1
ATOM 6924 C C . TYR A 1 847 ? 74.878 0.417 -90.687 1.00 94.44 847 TYR A C 1
ATOM 6926 O O . TYR A 1 847 ? 75.464 0.730 -91.716 1.00 94.44 847 TYR A O 1
ATOM 6934 N N . VAL A 1 848 ? 75.443 0.621 -89.492 1.00 94.88 848 VAL A N 1
ATOM 6935 C CA . VAL A 1 848 ? 76.798 1.190 -89.336 1.00 94.88 848 VAL A CA 1
ATOM 6936 C C . VAL A 1 848 ? 77.872 0.255 -89.908 1.00 94.88 848 VAL A C 1
ATOM 6938 O O . VAL A 1 848 ? 78.857 0.729 -90.471 1.00 94.88 848 VAL A O 1
ATOM 6941 N N . ARG A 1 849 ? 77.693 -1.071 -89.827 1.00 93.00 849 ARG A N 1
ATOM 6942 C CA . ARG A 1 849 ? 78.578 -2.043 -90.494 1.00 93.00 849 ARG A CA 1
ATOM 6943 C C . ARG A 1 849 ? 78.389 -2.081 -92.012 1.00 93.00 849 ARG A C 1
ATOM 6945 O O . ARG A 1 849 ? 79.325 -2.464 -92.704 1.00 93.00 849 ARG A O 1
ATOM 6952 N N . GLU A 1 850 ? 77.234 -1.695 -92.545 1.00 94.25 850 GLU A N 1
ATOM 6953 C CA . GLU A 1 850 ? 77.035 -1.516 -93.989 1.00 94.25 850 GLU A CA 1
ATOM 6954 C C . GLU A 1 850 ? 77.599 -0.187 -94.488 1.00 94.25 850 GLU A C 1
ATOM 6956 O O . GLU A 1 850 ? 78.371 -0.196 -95.443 1.00 94.25 850 GLU A O 1
ATOM 6961 N N . VAL A 1 851 ? 77.315 0.925 -93.803 1.00 93.12 851 VAL A N 1
ATOM 6962 C CA . VAL A 1 851 ? 77.907 2.243 -94.081 1.00 93.12 851 VAL A CA 1
ATOM 6963 C C . VAL A 1 851 ? 79.428 2.142 -94.116 1.00 93.12 851 VAL A C 1
ATOM 6965 O O . VAL A 1 851 ? 80.013 2.553 -95.109 1.00 93.12 851 VAL A O 1
ATOM 6968 N N . LYS A 1 852 ? 80.063 1.471 -93.145 1.00 92.44 852 LYS A N 1
ATOM 6969 C CA . LYS A 1 852 ? 81.518 1.247 -93.171 1.00 92.44 852 LYS A CA 1
ATOM 6970 C C . LYS A 1 852 ? 82.012 0.474 -94.393 1.00 92.44 852 LYS A C 1
ATOM 6972 O O . LYS A 1 852 ? 83.006 0.875 -94.977 1.00 92.44 852 LYS A O 1
ATOM 6977 N N . LYS A 1 853 ? 81.304 -0.566 -94.854 1.00 94.56 853 LYS A N 1
ATOM 6978 C CA . LYS A 1 853 ? 81.668 -1.253 -96.114 1.00 94.56 853 LYS A CA 1
ATOM 6979 C C . LYS A 1 853 ? 81.589 -0.307 -97.316 1.00 94.56 853 LYS A C 1
ATOM 6981 O O . LYS A 1 853 ? 82.396 -0.435 -98.232 1.00 94.56 853 LYS A O 1
ATOM 6986 N N . TYR A 1 854 ? 80.625 0.616 -97.330 1.00 92.12 854 TYR A N 1
ATOM 6987 C CA . TYR A 1 854 ? 80.521 1.636 -98.374 1.00 92.12 854 TYR A CA 1
ATOM 6988 C C . TYR A 1 854 ? 81.595 2.727 -98.234 1.00 92.12 854 TYR A C 1
ATOM 6990 O O . TYR A 1 854 ? 82.124 3.153 -99.253 1.00 92.12 854 TYR A O 1
ATOM 6998 N N . GLU A 1 855 ? 81.969 3.137 -97.018 1.00 91.94 855 GLU A N 1
ATOM 6999 C CA . GLU A 1 855 ? 83.081 4.063 -96.744 1.00 91.94 855 GLU A CA 1
ATOM 7000 C C . GLU A 1 855 ? 84.435 3.452 -97.148 1.00 91.94 855 GLU A C 1
ATOM 7002 O O . GLU A 1 855 ? 85.223 4.108 -97.830 1.00 91.94 855 GLU A O 1
ATOM 7007 N N . ASP A 1 856 ? 84.682 2.182 -96.809 1.00 92.81 856 ASP A N 1
ATOM 7008 C CA . ASP A 1 856 ? 85.875 1.422 -97.202 1.00 92.81 856 ASP A CA 1
ATOM 7009 C C . ASP A 1 856 ? 85.942 1.268 -98.734 1.00 92.81 856 ASP A C 1
ATOM 7011 O O . ASP A 1 856 ? 86.978 1.524 -99.351 1.00 92.81 856 ASP A O 1
ATOM 7015 N N . ALA A 1 857 ? 84.821 0.914 -99.378 1.00 93.12 857 ALA A N 1
ATOM 7016 C CA . ALA A 1 857 ? 84.734 0.795 -100.834 1.00 93.12 857 ALA A CA 1
ATOM 7017 C C . ALA A 1 857 ? 84.872 2.150 -101.553 1.00 93.12 857 ALA A C 1
ATOM 7019 O O . ALA A 1 857 ? 85.493 2.215 -102.615 1.00 93.12 857 ALA A O 1
ATOM 7020 N N . LEU A 1 858 ? 84.337 3.237 -100.985 1.00 91.06 858 LEU A N 1
ATOM 7021 C CA . LEU A 1 858 ? 84.537 4.595 -101.494 1.00 91.06 858 LEU A CA 1
ATOM 7022 C C . LEU A 1 858 ? 86.011 4.993 -101.375 1.00 91.06 858 LEU A C 1
ATOM 7024 O O . LEU A 1 858 ? 86.592 5.429 -102.361 1.00 91.06 858 LEU A O 1
ATOM 7028 N N . SER A 1 859 ? 86.636 4.752 -100.220 1.00 92.62 859 SER A N 1
ATOM 7029 C CA . SER A 1 859 ? 88.060 5.013 -99.977 1.00 92.62 859 SER A CA 1
ATOM 7030 C C . SER A 1 859 ? 88.951 4.223 -100.940 1.00 92.62 859 SER A C 1
ATOM 7032 O O . SER A 1 859 ? 89.913 4.766 -101.481 1.00 92.62 859 SER A O 1
ATOM 7034 N N . GLN A 1 860 ? 88.598 2.968 -101.245 1.00 93.31 860 GLN A N 1
ATOM 7035 C CA . GLN A 1 860 ? 89.267 2.190 -102.288 1.00 93.31 860 GLN A CA 1
ATOM 7036 C C . GLN A 1 860 ? 89.097 2.835 -103.675 1.00 93.31 860 GLN A C 1
ATOM 7038 O O . GLN A 1 860 ? 90.060 2.910 -104.433 1.00 93.31 860 GLN A O 1
ATOM 7043 N N . LYS A 1 861 ? 87.906 3.34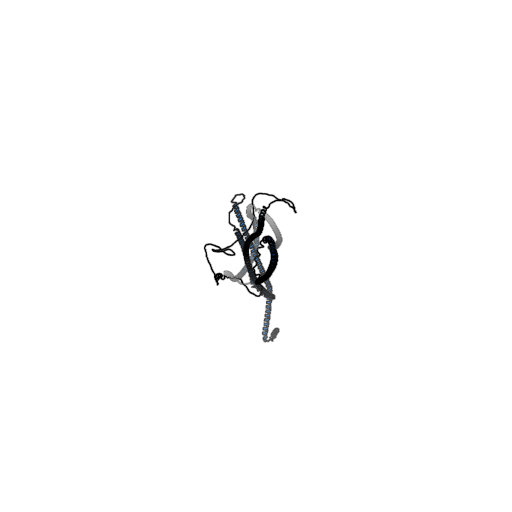1 -104.022 1.00 92.50 861 LYS A N 1
ATOM 7044 C CA . LYS A 1 861 ? 87.680 4.035 -105.304 1.00 92.50 861 LYS A CA 1
ATOM 7045 C C . LYS A 1 861 ? 88.348 5.408 -105.373 1.00 92.50 861 LYS A C 1
ATOM 7047 O O . LYS A 1 861 ? 88.753 5.821 -106.458 1.00 92.50 861 LYS A O 1
ATOM 7052 N N . GLU A 1 862 ? 88.530 6.092 -104.249 1.00 91.62 862 GLU A N 1
ATOM 7053 C CA . GLU A 1 862 ? 89.342 7.305 -104.167 1.00 91.62 862 GLU A CA 1
ATOM 7054 C C . GLU A 1 862 ? 90.838 6.999 -104.306 1.00 91.62 862 GLU A C 1
ATOM 7056 O O . GLU A 1 862 ? 91.527 7.741 -105.004 1.00 91.62 862 GLU A O 1
ATOM 7061 N N . ALA A 1 863 ? 91.321 5.879 -103.756 1.00 91.75 863 ALA A N 1
ATOM 7062 C CA . ALA A 1 863 ? 92.681 5.387 -103.975 1.00 91.75 863 ALA A CA 1
ATOM 7063 C C . ALA A 1 863 ? 92.916 4.986 -105.445 1.00 91.75 863 ALA A C 1
ATOM 7065 O O . ALA A 1 863 ? 93.841 5.501 -106.064 1.00 91.75 863 ALA A O 1
ATOM 7066 N N . GLU A 1 864 ? 92.036 4.181 -106.052 1.00 91.94 864 GLU A N 1
ATOM 7067 C CA . GLU A 1 864 ? 92.086 3.847 -107.489 1.00 91.94 864 GLU A CA 1
ATOM 7068 C C . GLU A 1 864 ? 92.057 5.114 -108.365 1.00 91.94 864 GLU A C 1
ATOM 7070 O O . GLU A 1 864 ? 92.797 5.230 -109.342 1.00 91.94 864 GLU A O 1
ATOM 7075 N N . ARG A 1 865 ? 91.238 6.113 -108.004 1.00 92.75 865 ARG A N 1
ATOM 7076 C CA . ARG A 1 865 ? 91.203 7.416 -108.683 1.00 92.75 865 ARG A CA 1
ATOM 7077 C C . ARG A 1 865 ? 92.496 8.209 -108.485 1.00 92.75 865 ARG A C 1
ATOM 7079 O O . ARG A 1 865 ? 92.924 8.876 -109.424 1.00 92.75 865 ARG A O 1
ATOM 7086 N N . ALA A 1 866 ? 93.110 8.166 -107.305 1.00 91.44 866 ALA A N 1
ATOM 7087 C CA . ALA A 1 866 ? 94.391 8.812 -107.039 1.00 91.44 866 ALA A CA 1
ATOM 7088 C C . ALA A 1 866 ? 95.528 8.143 -107.827 1.00 91.44 866 ALA A C 1
ATOM 7090 O O . ALA A 1 866 ? 96.316 8.847 -108.449 1.00 91.44 866 ALA A O 1
ATOM 7091 N N . GLU A 1 867 ? 95.559 6.810 -107.897 1.00 91.88 867 GLU A N 1
ATOM 7092 C CA . GLU A 1 867 ? 96.497 6.049 -108.729 1.00 91.88 867 GLU A CA 1
ATOM 7093 C C . GLU A 1 867 ? 96.318 6.356 -110.220 1.00 91.88 867 GLU A C 1
ATOM 7095 O O . GLU A 1 867 ? 97.303 6.590 -110.915 1.00 91.88 867 GLU A O 1
ATOM 7100 N N . LEU A 1 868 ? 95.078 6.423 -110.720 1.00 92.31 868 LEU A N 1
ATOM 7101 C CA . LEU A 1 868 ? 94.797 6.833 -112.100 1.00 92.31 868 LEU A CA 1
ATOM 7102 C C . LEU A 1 868 ? 95.217 8.285 -112.364 1.00 92.31 868 LEU A C 1
ATOM 7104 O O . LEU A 1 868 ? 95.773 8.576 -113.421 1.00 92.31 868 LEU A O 1
ATOM 7108 N N . LEU A 1 869 ? 94.998 9.203 -111.418 1.00 92.19 869 LEU A N 1
ATOM 7109 C CA . LEU A 1 869 ? 95.479 10.583 -111.526 1.00 92.19 869 LEU A CA 1
ATOM 7110 C C . LEU A 1 869 ? 97.010 10.656 -111.504 1.00 92.19 869 LEU A C 1
ATOM 7112 O O . LEU A 1 869 ? 97.574 11.448 -112.255 1.00 92.19 869 LEU A O 1
ATOM 7116 N N . GLU A 1 870 ? 97.688 9.820 -110.716 1.00 91.69 870 GLU A N 1
ATOM 7117 C CA . GLU A 1 870 ? 99.148 9.721 -110.738 1.00 91.69 870 GLU A CA 1
ATOM 7118 C C . GLU A 1 870 ? 99.631 9.154 -112.075 1.00 91.69 870 GLU A C 1
ATOM 7120 O O . GLU A 1 870 ? 100.515 9.740 -112.681 1.00 91.69 870 GLU A O 1
ATOM 7125 N N . GLN A 1 871 ? 98.983 8.117 -112.618 1.00 90.69 871 GLN A N 1
ATOM 7126 C CA . GLN A 1 871 ? 99.253 7.607 -113.969 1.00 90.69 871 GLN A CA 1
ATOM 7127 C C . GLN A 1 871 ? 99.028 8.679 -115.049 1.00 90.69 871 GLN A C 1
ATOM 7129 O O . GLN A 1 871 ? 99.818 8.768 -115.988 1.00 90.69 871 GLN A O 1
ATOM 7134 N N . PHE A 1 872 ? 98.014 9.542 -114.913 1.00 88.06 872 PHE A N 1
ATOM 7135 C CA . PHE A 1 872 ? 97.816 10.694 -115.801 1.00 88.06 872 PHE A CA 1
ATOM 7136 C C . PHE A 1 872 ? 98.903 11.765 -115.638 1.00 88.06 872 PHE A C 1
ATOM 7138 O O . PHE A 1 872 ? 99.351 12.307 -116.652 1.00 88.06 872 PHE A O 1
ATOM 7145 N N . LYS A 1 873 ? 99.382 12.056 -114.418 1.00 89.88 873 LYS A N 1
ATOM 7146 C CA . LYS A 1 873 ? 100.570 12.910 -114.218 1.00 89.88 873 LYS A CA 1
ATOM 7147 C C . LYS A 1 873 ? 101.798 12.281 -114.857 1.00 89.88 873 LYS A C 1
ATOM 7149 O O . LYS A 1 873 ? 102.539 12.972 -115.535 1.00 89.88 873 LYS A O 1
ATOM 7154 N N . ASP A 1 874 ? 101.988 10.978 -114.702 1.00 88.75 874 ASP A N 1
ATOM 7155 C CA . ASP A 1 874 ? 103.131 10.237 -115.223 1.00 88.75 874 ASP A CA 1
ATOM 7156 C C . ASP A 1 874 ? 103.130 10.190 -116.756 1.00 88.75 874 ASP A C 1
ATOM 7158 O O . ASP A 1 874 ? 104.168 10.375 -117.388 1.00 88.75 874 ASP A O 1
ATOM 7162 N N . LEU A 1 875 ? 101.958 10.018 -117.374 1.00 87.50 875 LEU A N 1
ATOM 7163 C CA . LEU A 1 875 ? 101.760 10.161 -118.818 1.00 87.50 875 LEU A CA 1
ATOM 7164 C C . LEU A 1 875 ? 101.958 11.610 -119.283 1.00 87.50 875 LEU A C 1
ATOM 7166 O O . LEU A 1 875 ? 102.543 11.820 -120.341 1.00 87.50 875 LEU A O 1
ATOM 7170 N N . SER A 1 876 ? 101.554 12.604 -118.488 1.00 86.19 876 SER A N 1
ATOM 7171 C CA . SER A 1 876 ? 101.802 14.026 -118.775 1.00 86.19 876 SER A CA 1
ATOM 7172 C C . SER A 1 876 ? 103.287 14.383 -118.650 1.00 86.19 876 SER A C 1
ATOM 7174 O O . SER A 1 876 ? 103.812 15.104 -119.490 1.00 86.19 876 SER A O 1
ATOM 7176 N N . ASN A 1 877 ? 103.994 13.816 -117.670 1.00 86.56 877 ASN A N 1
ATOM 7177 C CA . ASN A 1 877 ? 105.438 13.935 -117.484 1.00 86.56 877 ASN A CA 1
ATOM 7178 C C . ASN A 1 877 ? 106.189 13.248 -118.630 1.00 86.56 877 ASN A C 1
ATOM 7180 O O . ASN A 1 877 ? 107.126 13.824 -119.170 1.00 86.56 877 ASN A O 1
ATOM 7184 N N . LYS A 1 878 ? 105.747 12.061 -119.067 1.00 85.44 878 LYS A N 1
ATOM 7185 C CA . LYS A 1 878 ? 106.268 11.374 -120.262 1.00 85.44 878 LYS A CA 1
ATOM 7186 C C . LYS A 1 878 ? 105.974 12.166 -121.541 1.00 85.44 878 LYS A C 1
ATOM 7188 O O . LYS A 1 878 ? 106.834 12.243 -122.409 1.00 85.44 878 LYS A O 1
ATOM 7193 N N . HIS A 1 879 ? 104.814 12.813 -121.655 1.00 83.56 879 HIS A N 1
ATOM 7194 C CA . HIS A 1 879 ? 104.487 13.692 -122.781 1.00 83.56 879 HIS A CA 1
ATOM 7195 C C . HIS A 1 879 ? 105.321 14.983 -122.775 1.00 83.56 879 HIS A C 1
ATOM 7197 O O . HIS A 1 879 ? 105.800 15.402 -123.827 1.00 83.56 879 HIS A O 1
ATOM 7203 N N . ALA A 1 880 ? 105.580 15.569 -121.604 1.00 82.69 880 ALA A N 1
ATOM 7204 C CA . ALA A 1 880 ? 106.501 16.690 -121.439 1.00 82.69 880 ALA A CA 1
ATOM 7205 C C . ALA A 1 880 ? 107.950 16.278 -121.749 1.00 82.69 880 ALA A C 1
ATOM 7207 O O . ALA A 1 880 ? 108.633 16.983 -122.478 1.00 82.69 880 ALA A O 1
ATOM 7208 N N . GLN A 1 881 ? 108.403 15.100 -121.307 1.00 83.56 881 GLN A N 1
ATOM 7209 C CA . GLN A 1 881 ? 109.706 14.536 -121.682 1.00 83.56 881 GLN A CA 1
ATOM 7210 C C . GLN A 1 881 ? 109.808 14.291 -123.193 1.00 83.56 881 GLN A C 1
ATOM 7212 O O . GLN A 1 881 ? 110.809 14.656 -123.791 1.00 83.56 881 GLN A O 1
ATOM 7217 N N . LEU A 1 882 ? 108.772 13.747 -123.839 1.00 80.56 882 LEU A N 1
ATOM 7218 C CA . LEU A 1 882 ? 108.727 13.599 -125.299 1.00 80.56 882 LEU A CA 1
ATOM 7219 C C . LEU A 1 882 ? 108.692 14.955 -126.021 1.00 80.56 882 LEU A C 1
ATOM 7221 O O . LEU A 1 882 ? 109.283 15.086 -127.088 1.00 80.56 882 LEU A O 1
ATOM 7225 N N . THR A 1 883 ? 108.057 15.971 -125.435 1.00 80.62 883 THR A N 1
ATOM 7226 C CA . THR A 1 883 ? 108.045 17.342 -125.967 1.00 80.62 883 THR A CA 1
ATOM 7227 C C . THR A 1 883 ? 109.419 17.999 -125.831 1.00 80.62 883 THR A C 1
ATOM 7229 O O . THR A 1 883 ? 109.892 18.589 -126.795 1.00 80.62 883 THR A O 1
ATOM 7232 N N . ASN A 1 884 ? 110.105 17.824 -124.699 1.00 81.06 884 ASN A N 1
ATOM 7233 C CA . ASN A 1 884 ? 111.477 18.290 -124.489 1.00 81.06 884 ASN A CA 1
ATOM 7234 C C . ASN A 1 884 ? 112.472 17.530 -125.381 1.00 81.06 884 ASN A C 1
ATOM 7236 O O . ASN A 1 884 ? 113.376 18.139 -125.940 1.00 81.06 884 ASN A O 1
ATOM 7240 N N . ASN A 1 885 ? 112.289 16.221 -125.581 1.00 82.06 885 ASN A N 1
ATOM 7241 C CA . ASN A 1 885 ? 113.095 15.435 -126.517 1.00 82.06 885 ASN A CA 1
ATOM 7242 C C . ASN A 1 885 ? 112.874 15.916 -127.957 1.00 82.06 885 ASN A C 1
ATOM 7244 O O . ASN A 1 885 ? 113.845 16.130 -128.674 1.00 82.06 885 ASN A O 1
ATOM 7248 N N . LYS A 1 886 ? 111.621 16.179 -128.358 1.00 77.12 886 LYS A N 1
ATOM 7249 C CA . LYS A 1 886 ? 111.300 16.799 -129.651 1.00 77.12 886 LYS A CA 1
ATOM 7250 C C . LYS A 1 886 ? 111.923 18.194 -129.779 1.00 77.12 886 LYS A C 1
ATOM 7252 O O . LYS A 1 886 ? 112.458 18.509 -130.834 1.00 77.12 886 LYS A O 1
ATOM 7257 N N . GLN A 1 887 ? 111.891 19.012 -128.727 1.00 75.31 887 GLN A N 1
ATOM 7258 C CA . GLN A 1 887 ? 112.572 20.309 -128.708 1.00 75.31 887 GLN A CA 1
ATOM 7259 C C . GLN A 1 887 ? 114.090 20.144 -128.844 1.00 75.31 887 GLN A C 1
ATOM 7261 O O . GLN A 1 887 ? 114.695 20.895 -129.593 1.00 75.31 887 GLN A O 1
ATOM 7266 N N . SER A 1 888 ? 114.696 19.125 -128.231 1.00 76.12 888 SER A N 1
ATOM 7267 C CA . SER A 1 888 ? 116.126 18.825 -128.379 1.00 76.12 888 SER A CA 1
ATOM 7268 C C . SER A 1 888 ? 116.483 18.283 -129.776 1.00 76.12 888 SER A C 1
ATOM 7270 O O . SER A 1 888 ? 117.539 18.600 -130.323 1.00 76.12 888 SER A O 1
ATOM 7272 N N . GLU A 1 889 ? 115.583 17.540 -130.428 1.00 69.88 889 GLU A N 1
ATOM 7273 C CA . GLU A 1 889 ? 115.705 17.186 -131.849 1.00 69.88 889 GLU A CA 1
ATOM 7274 C C . GLU A 1 889 ? 115.534 18.417 -132.763 1.00 69.88 889 GLU A C 1
ATOM 7276 O O . GLU A 1 889 ? 116.268 18.561 -133.741 1.00 69.88 889 GLU A O 1
ATOM 7281 N N . GLU A 1 890 ? 114.646 19.357 -132.422 1.00 72.00 890 GLU A N 1
ATOM 7282 C CA . GLU A 1 890 ? 114.497 20.650 -133.107 1.00 72.00 890 GLU A CA 1
ATOM 7283 C C . GLU A 1 890 ? 115.705 21.581 -132.869 1.00 72.00 890 GLU A C 1
ATOM 7285 O O . GLU A 1 890 ? 116.124 22.284 -133.789 1.00 72.00 890 GLU A O 1
ATOM 7290 N N . GLU A 1 891 ? 116.339 21.535 -131.695 1.00 67.62 891 GLU A N 1
ATOM 7291 C CA . GLU A 1 891 ? 117.625 22.177 -131.390 1.00 67.62 891 GLU A CA 1
ATOM 7292 C C . GLU A 1 891 ? 118.776 21.521 -132.159 1.00 67.62 891 GLU A C 1
ATOM 7294 O O . GLU A 1 891 ? 119.647 22.219 -132.670 1.00 67.62 891 GLU A O 1
ATOM 7299 N N . SER A 1 892 ? 118.779 20.195 -132.318 1.00 68.06 892 SER A N 1
ATOM 7300 C CA . SER A 1 892 ? 119.744 19.479 -133.161 1.00 68.06 892 SER A CA 1
ATOM 7301 C C . SER A 1 892 ? 119.576 19.849 -134.642 1.00 68.06 892 SER A C 1
ATOM 7303 O O . SER A 1 892 ? 120.554 20.163 -135.328 1.00 68.06 892 SER A O 1
ATOM 7305 N N . ALA A 1 893 ? 118.337 19.927 -135.136 1.00 69.56 893 ALA A N 1
ATOM 7306 C CA . ALA A 1 893 ? 118.031 20.407 -136.483 1.00 69.56 893 ALA A CA 1
ATOM 7307 C C . ALA A 1 893 ? 118.399 21.894 -136.668 1.00 69.56 893 ALA A C 1
ATOM 7309 O O . ALA A 1 893 ? 118.924 22.280 -137.716 1.00 69.56 893 ALA A O 1
ATOM 7310 N N . ASN A 1 894 ? 118.196 22.730 -135.645 1.00 66.56 894 ASN A N 1
ATOM 7311 C CA . ASN A 1 894 ? 118.670 24.111 -135.644 1.00 66.56 894 ASN A CA 1
ATOM 7312 C C . ASN A 1 894 ? 120.201 24.196 -135.574 1.00 66.56 894 ASN A C 1
ATOM 7314 O O . ASN A 1 894 ? 120.755 25.039 -136.262 1.00 66.56 894 ASN A O 1
ATOM 7318 N N . ASN A 1 895 ? 120.911 23.311 -134.871 1.00 68.56 895 ASN A N 1
ATOM 7319 C CA . ASN A 1 895 ? 122.378 23.270 -134.889 1.00 68.56 895 ASN A CA 1
ATOM 7320 C C . ASN A 1 895 ? 122.926 22.963 -136.295 1.00 68.56 895 ASN A C 1
ATOM 7322 O O . ASN A 1 895 ? 123.891 23.592 -136.730 1.00 68.56 895 ASN A O 1
ATOM 7326 N N . HIS A 1 896 ? 122.264 22.089 -137.060 1.00 62.97 896 HIS A N 1
ATOM 7327 C CA . HIS A 1 896 ? 122.604 21.863 -138.471 1.00 62.97 896 HIS A CA 1
ATOM 7328 C C . HIS A 1 896 ? 122.309 23.097 -139.352 1.00 62.97 896 HIS A C 1
ATOM 7330 O O . HIS A 1 896 ? 123.101 23.415 -140.241 1.00 62.97 896 HIS A O 1
ATOM 7336 N N . LYS A 1 897 ? 121.240 23.865 -139.074 1.00 66.56 897 LYS A N 1
ATOM 7337 C CA . LYS A 1 897 ? 121.038 25.192 -139.696 1.00 66.56 897 LYS A CA 1
ATOM 7338 C C . LYS A 1 897 ? 122.092 26.214 -139.263 1.00 66.56 897 LYS A C 1
ATOM 7340 O O . LYS A 1 897 ? 122.516 27.009 -140.090 1.00 66.56 897 LYS A O 1
ATOM 7345 N N . VAL A 1 898 ? 122.524 26.210 -138.003 1.00 65.19 898 VAL A N 1
ATOM 7346 C CA . VAL A 1 898 ? 123.517 27.150 -137.453 1.00 65.19 898 VAL A CA 1
ATOM 7347 C C . VAL A 1 898 ? 124.898 26.897 -138.050 1.00 65.19 898 VAL A C 1
ATOM 7349 O O . VAL A 1 898 ? 125.591 27.858 -138.356 1.00 65.19 898 VAL A O 1
ATOM 7352 N N . GLN A 1 899 ? 125.280 25.649 -138.334 1.00 64.19 899 GLN A N 1
ATOM 7353 C CA . GLN A 1 899 ? 126.500 25.364 -139.107 1.00 64.19 899 GLN A CA 1
ATOM 7354 C C . GLN A 1 899 ? 126.416 25.912 -140.545 1.00 64.19 899 GLN A C 1
ATOM 7356 O O . GLN A 1 899 ? 127.387 26.474 -141.056 1.00 64.19 899 GLN A O 1
ATOM 7361 N N . LEU A 1 900 ? 125.238 25.834 -141.175 1.00 56.09 900 LEU A N 1
ATOM 7362 C CA . LEU A 1 900 ? 124.986 26.450 -142.481 1.00 56.09 900 LEU A CA 1
ATOM 7363 C C . LEU A 1 900 ? 124.969 27.994 -142.396 1.00 56.09 900 LEU A C 1
ATOM 7365 O O . LEU A 1 900 ? 125.485 28.658 -143.288 1.00 56.09 900 LEU A O 1
ATOM 7369 N N . SER A 1 901 ? 124.477 28.568 -141.293 1.00 58.31 901 SER A N 1
ATOM 7370 C CA . SER A 1 901 ? 124.535 30.010 -141.003 1.00 58.31 901 SER A CA 1
ATOM 7371 C C . SER A 1 901 ? 125.965 30.485 -140.753 1.00 58.31 901 SER A C 1
ATOM 7373 O O . SER A 1 901 ? 126.363 31.516 -141.275 1.00 58.31 901 SER A O 1
ATOM 7375 N N . ALA A 1 902 ? 126.790 29.715 -140.040 1.00 61.91 902 ALA A N 1
ATOM 7376 C CA . ALA A 1 902 ? 128.173 30.075 -139.731 1.00 61.91 902 ALA A CA 1
ATOM 7377 C C . ALA A 1 902 ? 129.041 30.213 -140.995 1.00 61.91 902 ALA A C 1
ATOM 7379 O O . ALA A 1 902 ? 129.920 31.072 -141.047 1.00 61.91 902 ALA A O 1
ATOM 7380 N N . THR A 1 903 ? 128.764 29.433 -142.047 1.00 58.72 903 THR A N 1
ATOM 7381 C CA . THR A 1 903 ? 129.420 29.612 -143.360 1.00 58.72 903 THR A CA 1
ATOM 7382 C C . THR A 1 903 ? 128.939 30.848 -144.134 1.00 58.72 903 THR A C 1
ATOM 7384 O O . THR A 1 903 ? 129.648 31.307 -145.026 1.00 58.72 903 THR A O 1
ATOM 7387 N N . LEU A 1 904 ? 127.797 31.438 -143.761 1.00 64.44 904 LEU A N 1
ATOM 7388 C CA . LEU A 1 904 ? 127.259 32.683 -144.326 1.00 64.44 904 LEU A CA 1
ATOM 7389 C C . LEU A 1 904 ? 127.616 33.918 -143.475 1.00 64.44 904 LEU A C 1
ATOM 7391 O O . LEU A 1 904 ? 127.912 34.975 -144.022 1.00 64.44 904 LEU A O 1
ATOM 7395 N N . GLU A 1 905 ? 127.684 33.793 -142.150 1.00 56.59 905 GLU A N 1
ATOM 7396 C CA . GLU A 1 905 ? 128.099 34.878 -141.253 1.00 56.59 905 GLU A CA 1
ATOM 7397 C C . GLU A 1 905 ? 129.616 34.993 -141.107 1.00 56.59 905 GLU A C 1
ATOM 7399 O O . GLU A 1 905 ? 130.104 36.102 -140.915 1.00 56.59 905 GLU A O 1
ATOM 7404 N N . HIS A 1 906 ? 130.408 33.936 -141.340 1.00 64.12 906 HIS A N 1
ATOM 7405 C CA . HIS A 1 906 ? 131.848 34.136 -141.558 1.00 64.12 906 HIS A CA 1
ATOM 7406 C C . HIS A 1 906 ? 132.113 34.978 -142.823 1.00 64.12 906 HIS A C 1
ATOM 7408 O O . HIS A 1 906 ? 133.063 35.759 -142.857 1.00 64.12 906 HIS A O 1
ATOM 7414 N N . VAL A 1 907 ? 131.213 34.910 -143.815 1.00 56.41 907 VAL A N 1
ATOM 7415 C CA . VAL A 1 907 ? 131.200 35.764 -145.018 1.00 56.41 907 VAL A CA 1
ATOM 7416 C C . VAL A 1 907 ? 130.649 37.179 -144.737 1.00 56.41 907 VAL A C 1
ATOM 7418 O O . VAL A 1 907 ? 130.968 38.106 -145.478 1.00 56.41 907 VAL A O 1
ATOM 7421 N N . ALA A 1 908 ? 129.923 37.385 -143.630 1.00 54.31 908 ALA A N 1
ATOM 7422 C CA . ALA A 1 908 ? 129.454 38.694 -143.155 1.00 54.31 908 ALA A CA 1
ATOM 7423 C C . ALA A 1 908 ? 130.245 39.265 -141.952 1.00 54.31 908 ALA A C 1
ATOM 7425 O O . ALA A 1 908 ? 129.932 40.358 -141.488 1.00 54.31 908 ALA A O 1
ATOM 7426 N N . THR A 1 909 ? 131.298 38.587 -141.471 1.00 59.31 909 THR A N 1
ATOM 7427 C CA . THR A 1 909 ? 132.176 39.010 -140.344 1.00 59.31 909 THR A CA 1
ATOM 7428 C C . THR A 1 909 ? 132.579 40.479 -140.389 1.00 59.31 909 THR A C 1
ATOM 7430 O O . THR A 1 909 ? 132.685 41.155 -139.368 1.00 59.31 909 THR A O 1
ATOM 7433 N N . LEU A 1 910 ? 132.813 40.972 -141.600 1.00 54.91 910 LEU A N 1
ATOM 7434 C CA . LEU A 1 910 ? 133.299 42.311 -141.878 1.00 54.91 910 LEU A CA 1
ATOM 7435 C C . LEU A 1 910 ? 132.180 43.366 -141.937 1.00 54.91 910 LEU A C 1
ATOM 7437 O O . LEU A 1 910 ? 132.497 44.506 -142.261 1.00 54.91 910 LEU A O 1
ATOM 7441 N N . GLU A 1 911 ? 130.924 43.027 -141.604 1.00 47.28 911 GLU A N 1
ATOM 7442 C CA . GLU A 1 911 ? 129.780 43.951 -141.435 1.00 47.28 911 GLU A CA 1
ATOM 7443 C C . GLU A 1 911 ? 129.673 44.581 -140.024 1.00 47.28 911 GLU A C 1
ATOM 7445 O O . GLU A 1 911 ? 128.955 45.567 -139.840 1.00 47.28 911 GLU A O 1
ATOM 7450 N N . ARG A 1 912 ? 130.642 44.259 -139.146 1.00 54.78 912 ARG A N 1
ATOM 7451 C CA . ARG A 1 912 ? 131.814 45.152 -138.916 1.00 54.78 912 ARG A CA 1
ATOM 7452 C C . ARG A 1 912 ? 132.053 45.630 -137.483 1.00 54.78 912 ARG A C 1
ATOM 7454 O O . ARG A 1 912 ? 133.192 45.996 -137.204 1.00 54.78 912 ARG A O 1
ATOM 7461 N N . LYS A 1 913 ? 131.008 45.817 -136.670 1.00 51.84 913 LYS A N 1
ATOM 7462 C CA . LYS A 1 913 ? 130.999 46.919 -135.682 1.00 51.84 913 LYS A CA 1
ATOM 7463 C C . LYS A 1 913 ? 129.968 46.790 -134.556 1.00 51.84 913 LYS A C 1
ATOM 7465 O O . LYS A 1 913 ? 128.827 46.448 -134.840 1.00 51.84 913 LYS A O 1
ATOM 7470 N N . ILE A 1 914 ? 130.319 47.357 -133.394 1.00 51.84 914 ILE A N 1
ATOM 7471 C CA . ILE A 1 914 ? 129.407 48.051 -132.458 1.00 51.84 914 ILE A CA 1
ATOM 7472 C C . ILE A 1 914 ? 128.347 47.084 -131.883 1.00 51.84 914 ILE A C 1
ATOM 7474 O O . ILE A 1 914 ? 127.216 47.024 -132.349 1.00 51.84 914 ILE A O 1
ATOM 7478 N N . GLU A 1 915 ? 128.628 46.310 -130.828 1.00 56.16 915 GLU A N 1
ATOM 7479 C CA . GLU A 1 915 ? 129.510 46.606 -129.669 1.00 56.16 915 GLU A CA 1
ATOM 7480 C C . GLU A 1 915 ? 129.125 47.922 -128.951 1.00 56.16 915 GLU A C 1
ATOM 7482 O O . GLU A 1 915 ? 129.948 48.563 -128.305 1.00 56.16 915 GLU A O 1
ATOM 7487 N N . GLY A 1 916 ? 127.878 48.388 -129.121 1.00 57.56 916 GLY A N 1
ATOM 7488 C CA . GLY A 1 916 ? 127.447 49.711 -128.651 1.00 57.56 916 GLY A CA 1
ATOM 7489 C C . GLY A 1 916 ? 126.601 49.734 -127.377 1.00 57.56 916 GLY A C 1
ATOM 7490 O O . GLY A 1 916 ? 126.748 50.648 -126.563 1.00 57.56 916 GLY A O 1
ATOM 7491 N N . HIS A 1 917 ? 125.640 48.813 -127.229 1.00 46.97 917 HIS A N 1
ATOM 7492 C CA . HIS A 1 917 ? 124.439 49.068 -126.409 1.00 46.97 917 HIS A CA 1
ATOM 7493 C C . HIS A 1 917 ? 124.038 47.955 -125.425 1.00 46.97 917 HIS A C 1
ATOM 7495 O O . HIS A 1 917 ? 122.898 47.907 -124.970 1.00 46.97 917 HIS A O 1
ATOM 7501 N N . GLU A 1 918 ? 125.004 47.157 -124.967 1.00 57.12 918 GLU A N 1
ATOM 7502 C CA . GLU A 1 918 ? 124.858 46.295 -123.776 1.00 57.12 918 GLU A CA 1
ATOM 7503 C C . GLU A 1 918 ? 124.555 47.103 -122.485 1.00 57.12 918 GLU A C 1
ATOM 7505 O O . GLU A 1 918 ? 124.124 46.558 -121.473 1.00 57.12 918 GLU A O 1
ATOM 7510 N N . ALA A 1 919 ? 124.727 48.430 -122.525 1.00 53.06 919 ALA A N 1
ATOM 7511 C CA . ALA A 1 919 ? 124.665 49.335 -121.378 1.00 53.06 919 ALA A CA 1
ATOM 7512 C C . ALA A 1 919 ? 123.268 49.620 -120.775 1.00 53.06 919 ALA A C 1
ATOM 7514 O O . ALA A 1 919 ? 123.207 50.202 -119.693 1.00 53.06 919 ALA A O 1
ATOM 7515 N N . MET A 1 920 ? 122.146 49.280 -121.431 1.00 59.72 920 MET A N 1
ATOM 7516 C CA . MET A 1 920 ? 120.804 49.695 -120.954 1.00 59.72 920 MET A CA 1
ATOM 7517 C C . MET A 1 920 ? 120.070 48.696 -120.039 1.00 59.72 920 MET A C 1
ATOM 7519 O O . MET A 1 920 ? 119.086 49.081 -119.403 1.00 59.72 920 MET A O 1
ATOM 7523 N N . VAL A 1 921 ? 120.536 47.446 -119.933 1.00 61.81 921 VAL A N 1
ATOM 7524 C CA . VAL A 1 921 ? 119.805 46.349 -119.261 1.00 61.81 921 VAL A CA 1
ATOM 7525 C C . VAL A 1 921 ? 119.475 46.650 -117.789 1.00 61.81 921 VAL A C 1
ATOM 7527 O O . VAL A 1 921 ? 118.327 46.513 -117.370 1.00 61.81 921 VAL A O 1
ATOM 7530 N N . CYS A 1 922 ? 120.448 47.107 -116.997 1.00 55.28 922 CYS A N 1
ATOM 7531 C CA . CYS A 1 922 ? 120.364 47.074 -115.527 1.00 55.28 922 CYS A CA 1
ATOM 7532 C C . CYS A 1 922 ? 119.542 48.206 -114.869 1.00 55.28 922 CYS A C 1
ATOM 7534 O O . CYS A 1 922 ? 119.643 48.420 -113.662 1.00 55.28 922 CYS A O 1
ATOM 7536 N N . SER A 1 923 ? 118.763 48.989 -115.623 1.00 63.88 923 SER A N 1
ATOM 7537 C CA . SER A 1 923 ? 118.069 50.169 -115.070 1.00 63.88 923 SER A CA 1
ATOM 7538 C C . SER A 1 923 ? 116.697 49.872 -114.440 1.00 63.88 923 SER A C 1
ATOM 7540 O O . SER A 1 923 ? 116.289 50.570 -113.506 1.00 63.88 923 SER A O 1
ATOM 7542 N N . TYR A 1 924 ? 115.991 48.833 -114.904 1.00 63.53 924 TYR A N 1
ATOM 7543 C CA . TYR A 1 924 ? 114.576 48.600 -114.570 1.00 63.53 924 TYR A CA 1
ATOM 7544 C C . TYR A 1 924 ? 114.312 47.672 -113.371 1.00 63.53 924 TYR A C 1
ATOM 7546 O O . TYR A 1 924 ? 113.195 47.647 -112.856 1.00 63.53 924 TYR A O 1
ATOM 7554 N N . GLU A 1 925 ? 115.333 46.997 -112.832 1.00 70.06 925 GLU A N 1
ATOM 7555 C CA . GLU A 1 925 ? 115.226 46.092 -111.664 1.00 70.06 925 GLU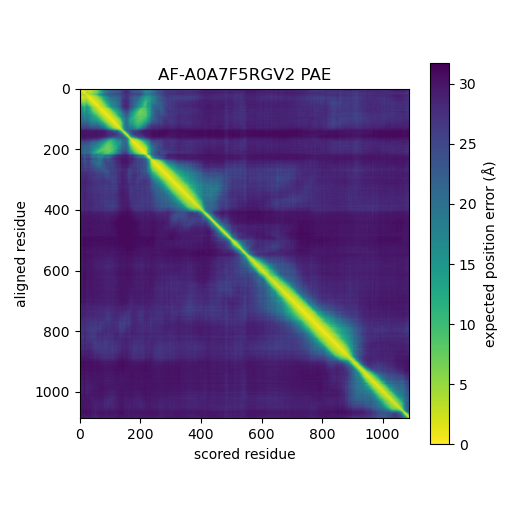 A CA 1
ATOM 7556 C C . GLU A 1 925 ? 114.674 46.781 -110.392 1.00 70.06 925 GLU A C 1
ATOM 7558 O O . GLU A 1 925 ? 114.248 46.144 -109.427 1.00 70.06 925 GLU A O 1
ATOM 7563 N N . LYS A 1 926 ? 114.652 48.117 -110.380 1.00 60.69 926 LYS A N 1
ATOM 7564 C CA . LYS A 1 926 ? 114.313 48.955 -109.225 1.00 60.69 926 LYS A CA 1
ATOM 7565 C C . LYS A 1 926 ? 112.823 48.959 -108.845 1.00 60.69 926 LYS A C 1
ATOM 7567 O O . LYS A 1 926 ? 112.512 49.297 -107.703 1.00 60.69 926 LYS A O 1
ATOM 7572 N N . GLN A 1 927 ? 111.912 48.587 -109.754 1.00 64.19 927 GLN A N 1
ATOM 7573 C CA . GLN A 1 927 ? 110.454 48.599 -109.511 1.00 64.19 927 GLN A CA 1
ATOM 7574 C C . GLN A 1 927 ? 109.926 47.405 -108.692 1.00 64.19 927 GLN A C 1
ATOM 7576 O O . GLN A 1 927 ? 108.794 47.447 -108.218 1.00 64.19 927 GLN A O 1
ATOM 7581 N N . ILE A 1 928 ? 110.756 46.388 -108.429 1.00 58.72 928 ILE A N 1
ATOM 7582 C CA . ILE A 1 928 ? 110.407 45.159 -107.681 1.00 58.72 928 ILE A CA 1
ATOM 7583 C C . ILE A 1 928 ? 109.863 45.430 -106.255 1.00 58.72 928 ILE A C 1
ATOM 7585 O O . ILE A 1 928 ? 109.266 44.555 -105.630 1.00 58.72 928 ILE A O 1
ATOM 7589 N N . LYS A 1 929 ? 110.024 46.646 -105.717 1.00 60.28 929 LYS A N 1
ATOM 7590 C CA . LYS A 1 929 ? 109.630 46.992 -104.341 1.00 60.28 929 LYS A CA 1
ATOM 7591 C C . LYS A 1 929 ? 108.137 47.274 -104.135 1.00 60.28 929 LYS A C 1
ATOM 7593 O O . LYS A 1 929 ? 107.681 47.128 -103.004 1.00 60.28 929 LYS A O 1
ATOM 7598 N N . GLU A 1 930 ? 107.388 47.635 -105.177 1.00 64.44 930 GLU A N 1
ATOM 7599 C CA . GLU A 1 930 ? 106.006 48.129 -105.035 1.00 64.44 930 GLU A CA 1
ATOM 7600 C C . GLU A 1 930 ? 105.025 47.040 -104.557 1.00 64.44 930 GLU A C 1
ATOM 7602 O O . GLU A 1 930 ? 104.178 47.274 -103.694 1.00 64.44 930 GLU A O 1
ATOM 7607 N N . MET A 1 931 ? 105.174 45.808 -105.059 1.00 55.22 931 MET A N 1
ATOM 7608 C CA . MET A 1 931 ? 104.222 44.718 -104.790 1.00 55.22 931 MET A CA 1
ATOM 7609 C C . MET A 1 931 ? 104.203 44.258 -103.323 1.00 55.22 931 MET A C 1
ATOM 7611 O O . MET A 1 931 ? 103.198 43.717 -102.862 1.00 55.22 931 MET A O 1
ATOM 7615 N N . ASN A 1 932 ? 105.260 44.537 -102.551 1.00 61.03 932 ASN A N 1
ATOM 7616 C CA . ASN A 1 932 ? 105.306 44.212 -101.121 1.00 61.03 932 ASN A CA 1
ATOM 7617 C C . ASN A 1 932 ? 104.269 44.992 -100.292 1.00 61.03 932 ASN A C 1
ATOM 7619 O O . ASN A 1 932 ? 103.926 44.558 -99.194 1.00 61.03 932 ASN A O 1
ATOM 7623 N N . HIS A 1 933 ? 103.744 46.119 -100.789 1.00 59.47 933 HIS A N 1
ATOM 7624 C CA . HIS A 1 933 ? 102.778 46.924 -100.037 1.00 59.47 933 HIS A CA 1
ATOM 7625 C C . HIS A 1 933 ? 101.378 46.285 -99.966 1.00 59.47 933 HIS A C 1
ATOM 7627 O O . HIS A 1 933 ? 100.642 46.516 -99.010 1.00 59.47 933 HIS A O 1
ATOM 7633 N N . GLN A 1 934 ? 101.009 45.441 -100.939 1.00 57.59 934 GLN A N 1
ATOM 7634 C CA . GLN A 1 934 ? 99.654 44.881 -101.025 1.00 57.59 934 GLN A CA 1
ATOM 7635 C C . GLN A 1 934 ? 99.400 43.756 -100.005 1.00 57.59 934 GLN A C 1
ATOM 7637 O O . GLN A 1 934 ? 98.292 43.661 -99.475 1.00 57.59 934 GLN A O 1
ATOM 7642 N N . MET A 1 935 ? 100.418 42.953 -99.665 1.00 59.38 935 MET A N 1
ATOM 7643 C CA . MET A 1 935 ? 100.270 41.825 -98.728 1.00 59.38 935 MET A CA 1
ATOM 7644 C C . MET A 1 935 ? 99.884 42.276 -97.308 1.00 59.38 935 MET A C 1
ATOM 7646 O O . MET A 1 935 ? 99.024 41.659 -96.682 1.00 59.38 935 MET A O 1
ATOM 7650 N N . ALA A 1 936 ? 100.440 43.398 -96.836 1.00 60.38 936 ALA A N 1
ATOM 7651 C CA . ALA A 1 936 ? 100.213 43.917 -95.483 1.00 60.38 936 ALA A CA 1
ATOM 7652 C C . ALA A 1 936 ? 98.743 44.291 -95.185 1.00 60.38 936 ALA A C 1
ATOM 7654 O O . ALA A 1 936 ? 98.332 44.334 -94.025 1.00 60.38 936 ALA A O 1
ATOM 7655 N N . SER A 1 937 ? 97.930 44.545 -96.218 1.00 64.00 937 SER A N 1
ATOM 7656 C CA . SER A 1 937 ? 96.508 44.891 -96.055 1.00 64.00 937 SER A CA 1
ATOM 7657 C C . SER A 1 937 ? 95.648 43.716 -95.564 1.00 64.00 937 SER A C 1
ATOM 7659 O O . SER A 1 937 ? 94.691 43.924 -94.819 1.00 64.00 937 SER A O 1
ATOM 7661 N N . MET A 1 938 ? 96.016 42.480 -95.919 1.00 63.66 938 MET A N 1
ATOM 7662 C CA . MET A 1 938 ? 95.279 41.271 -95.531 1.00 63.66 938 MET A CA 1
ATOM 7663 C C . MET A 1 938 ? 95.543 40.855 -94.077 1.00 63.66 938 MET A C 1
ATOM 7665 O O . MET A 1 938 ? 94.680 40.258 -93.436 1.00 63.66 938 MET A O 1
ATOM 7669 N N . GLU A 1 939 ? 96.717 41.179 -93.529 1.00 66.31 939 GLU A N 1
ATOM 7670 C CA . GLU A 1 939 ? 97.122 40.740 -92.186 1.00 66.31 939 GLU A CA 1
ATOM 7671 C C . GLU A 1 939 ? 96.395 41.497 -91.062 1.00 66.31 939 GLU A C 1
ATOM 7673 O O . GLU A 1 939 ? 96.132 40.928 -89.999 1.00 66.31 939 GLU A O 1
ATOM 7678 N N . MET A 1 940 ? 96.015 42.758 -91.303 1.00 64.19 940 MET A N 1
ATOM 7679 C CA . MET A 1 940 ? 95.289 43.592 -90.335 1.00 64.19 940 MET A CA 1
ATOM 7680 C C . MET A 1 940 ? 93.886 43.052 -90.029 1.00 64.19 940 MET A C 1
ATOM 7682 O O . MET A 1 940 ? 93.521 42.925 -88.859 1.00 64.19 940 MET A O 1
ATOM 7686 N N . LEU A 1 941 ? 93.130 42.646 -91.058 1.00 67.50 941 LEU A N 1
ATOM 7687 C CA . LEU A 1 941 ? 91.761 42.129 -90.903 1.00 67.50 941 LEU A CA 1
ATOM 7688 C C . LEU A 1 941 ? 91.705 40.880 -89.998 1.00 67.50 941 LEU A C 1
ATOM 7690 O O . LEU A 1 941 ? 90.734 40.648 -89.280 1.00 67.50 941 LEU A O 1
ATOM 7694 N N . VAL A 1 942 ? 92.786 40.092 -89.998 1.00 65.56 942 VAL A N 1
ATOM 7695 C CA . VAL A 1 942 ? 92.947 38.875 -89.187 1.00 65.56 942 VAL A CA 1
ATOM 7696 C C . VAL A 1 942 ? 93.290 39.188 -87.719 1.00 65.56 942 VAL A C 1
ATOM 7698 O O . VAL A 1 942 ? 93.149 38.310 -86.864 1.00 65.56 942 VAL A O 1
ATOM 7701 N N . GLN A 1 943 ? 93.714 40.415 -87.386 1.00 62.88 943 GLN A N 1
ATOM 7702 C CA . GLN A 1 943 ? 93.925 40.838 -85.995 1.00 62.88 943 GLN A CA 1
ATOM 7703 C C . GLN A 1 943 ? 92.668 41.407 -85.328 1.00 62.88 943 GLN A C 1
ATOM 7705 O O . GLN A 1 943 ? 92.478 41.147 -84.140 1.00 62.88 943 GLN A O 1
ATOM 7710 N N . GLU A 1 944 ? 91.806 42.126 -86.055 1.00 63.28 944 GLU A N 1
ATOM 7711 C CA . GLU A 1 944 ? 90.537 42.650 -85.515 1.00 63.28 944 GLU A CA 1
ATOM 7712 C C . GLU A 1 944 ? 89.665 41.508 -84.965 1.00 63.28 944 GLU A C 1
ATOM 7714 O O . GLU A 1 944 ? 89.377 41.448 -83.767 1.00 63.28 944 GLU A O 1
ATOM 7719 N N . LEU A 1 945 ? 89.379 40.514 -85.815 1.00 62.22 945 LEU A N 1
ATOM 7720 C CA . LEU A 1 945 ? 88.532 39.357 -85.494 1.00 62.22 945 LEU A CA 1
ATOM 7721 C C . LEU A 1 945 ? 89.074 38.499 -84.332 1.00 62.22 945 LEU A C 1
ATOM 7723 O O . LEU A 1 945 ? 88.317 37.805 -83.653 1.00 62.22 945 LEU A O 1
ATOM 7727 N N . LYS A 1 946 ? 90.388 38.543 -84.068 1.00 63.22 946 LYS A N 1
ATOM 7728 C CA . LYS A 1 946 ? 91.010 37.846 -82.927 1.00 63.22 946 LYS A CA 1
ATOM 7729 C C . LYS A 1 946 ? 90.811 38.572 -81.595 1.00 63.22 946 LYS A C 1
ATOM 7731 O O . LYS A 1 946 ? 90.889 37.922 -80.556 1.00 63.22 946 LYS A O 1
ATOM 7736 N N . ARG A 1 947 ? 90.558 39.885 -81.595 1.00 68.31 947 ARG A N 1
ATOM 7737 C CA . ARG A 1 947 ? 90.267 40.647 -80.366 1.00 68.31 947 ARG A CA 1
ATOM 7738 C C . ARG A 1 947 ? 88.816 40.451 -79.937 1.00 68.31 947 ARG A C 1
ATOM 7740 O O . ARG A 1 947 ? 88.574 40.130 -78.778 1.00 68.31 947 ARG A O 1
ATOM 7747 N N . GLU A 1 948 ? 87.881 40.547 -80.882 1.00 65.94 948 GLU A N 1
ATOM 7748 C CA . GLU A 1 948 ? 86.448 40.326 -80.631 1.00 65.94 948 GLU A CA 1
ATOM 7749 C C . GLU A 1 948 ? 86.171 38.914 -80.095 1.00 65.94 948 GLU A C 1
ATOM 7751 O O . GLU A 1 948 ? 85.459 38.756 -79.100 1.00 65.94 948 GLU A O 1
ATOM 7756 N N . ARG A 1 949 ? 86.813 37.892 -80.684 1.00 71.69 949 ARG A N 1
ATOM 7757 C CA . ARG A 1 949 ? 86.721 36.499 -80.223 1.00 71.69 949 ARG A CA 1
ATOM 7758 C C . ARG A 1 949 ? 87.030 36.349 -78.727 1.00 71.69 949 ARG A C 1
ATOM 7760 O O . ARG A 1 949 ? 86.264 35.703 -78.019 1.00 71.69 949 ARG A O 1
ATOM 7767 N N . ASN A 1 950 ? 88.123 36.940 -78.245 1.00 64.12 950 ASN A N 1
ATOM 7768 C CA . ASN A 1 950 ? 88.571 36.746 -76.863 1.00 64.12 950 ASN A CA 1
ATOM 7769 C C . ASN A 1 950 ? 87.640 37.426 -75.839 1.00 64.12 950 ASN A C 1
ATOM 7771 O O . ASN A 1 950 ? 87.485 36.924 -74.727 1.00 64.12 950 ASN A O 1
ATOM 7775 N N . CYS A 1 951 ? 86.992 38.538 -76.204 1.00 67.56 951 CYS A N 1
ATOM 7776 C CA . CYS A 1 951 ? 85.950 39.149 -75.373 1.00 67.56 951 CYS A CA 1
ATOM 7777 C C . CYS A 1 951 ? 84.706 38.251 -75.283 1.00 67.56 951 CYS A C 1
ATOM 7779 O O . CYS A 1 951 ? 84.200 38.012 -74.187 1.00 67.56 951 CYS A O 1
ATOM 7781 N N . LEU A 1 952 ? 84.259 37.701 -76.416 1.00 62.81 952 LEU A N 1
ATOM 7782 C CA . LEU A 1 952 ? 83.095 36.811 -76.476 1.00 62.81 952 LEU A CA 1
ATOM 7783 C C . LEU A 1 952 ? 83.328 35.481 -75.741 1.00 62.81 952 LEU A C 1
ATOM 7785 O O . LEU A 1 952 ? 82.403 34.959 -75.123 1.00 62.81 952 LEU A O 1
ATOM 7789 N N . GLU A 1 953 ? 84.554 34.948 -75.744 1.00 66.19 953 GLU A N 1
ATOM 7790 C CA . GLU A 1 953 ? 84.910 33.761 -74.952 1.00 66.19 953 GLU A CA 1
ATOM 7791 C C . GLU A 1 953 ? 84.766 34.015 -73.437 1.00 66.19 953 GLU A C 1
ATOM 7793 O O . GLU A 1 953 ? 84.209 33.170 -72.737 1.00 66.19 953 GLU A O 1
ATOM 7798 N N . MET A 1 954 ? 85.140 35.200 -72.931 1.00 62.38 954 MET A N 1
ATOM 7799 C CA . MET A 1 954 ? 84.939 35.556 -71.515 1.00 62.38 954 MET A CA 1
ATOM 7800 C C . MET A 1 954 ? 83.467 35.762 -71.122 1.00 62.38 954 MET A C 1
ATOM 7802 O O . MET A 1 954 ? 83.100 35.460 -69.986 1.00 62.38 954 MET A O 1
ATOM 7806 N N . GLU A 1 955 ? 82.613 36.263 -72.017 1.00 59.59 955 GLU A N 1
ATOM 7807 C CA . GLU A 1 955 ? 81.171 36.368 -71.741 1.00 59.59 955 GLU A CA 1
ATOM 7808 C C . GLU A 1 955 ? 80.482 34.997 -71.797 1.00 59.59 955 GLU A C 1
ATOM 7810 O O . GLU A 1 955 ? 79.652 34.684 -70.942 1.00 59.59 955 GLU A O 1
ATOM 7815 N N . LEU A 1 956 ? 80.890 34.134 -72.733 1.00 59.91 956 LEU A N 1
ATOM 7816 C CA . LEU A 1 956 ? 80.429 32.748 -72.819 1.00 59.91 956 LEU A CA 1
ATOM 7817 C C . LEU A 1 956 ? 80.823 31.921 -71.586 1.00 59.91 956 LEU A C 1
ATOM 7819 O O . LEU A 1 956 ? 80.000 31.143 -71.100 1.00 59.91 956 LEU A O 1
ATOM 7823 N N . ASP A 1 957 ? 82.023 32.125 -71.038 1.00 58.66 957 ASP A N 1
ATOM 7824 C CA . ASP A 1 957 ? 82.464 31.504 -69.779 1.00 58.66 957 ASP A CA 1
ATOM 7825 C C . ASP A 1 957 ? 82.036 32.265 -68.515 1.00 58.66 957 ASP A C 1
ATOM 7827 O O . ASP A 1 957 ? 82.272 31.790 -67.404 1.00 58.66 957 ASP A O 1
ATOM 7831 N N . ARG A 1 958 ? 81.256 33.349 -68.654 1.00 64.31 958 ARG A N 1
ATOM 7832 C CA . ARG A 1 958 ? 80.318 33.779 -67.600 1.00 64.31 958 ARG A CA 1
ATOM 7833 C C . ARG A 1 958 ? 78.957 33.075 -67.653 1.00 64.31 958 ARG A C 1
ATOM 7835 O O . ARG A 1 958 ? 78.063 33.380 -66.869 1.00 64.31 958 ARG A O 1
ATOM 7842 N N . CYS A 1 959 ? 78.914 32.023 -68.467 1.00 52.34 959 CYS A N 1
ATOM 7843 C CA . CYS A 1 959 ? 78.454 30.694 -68.092 1.00 52.34 959 CYS A CA 1
ATOM 7844 C C . CYS A 1 959 ? 76.939 30.529 -67.875 1.00 52.34 959 CYS A C 1
ATOM 7846 O O . CYS A 1 959 ? 76.344 31.002 -66.909 1.00 52.34 959 CYS A O 1
ATOM 7848 N N . ARG A 1 960 ? 76.271 29.662 -68.646 1.00 60.72 960 ARG A N 1
ATOM 7849 C CA . ARG A 1 960 ? 76.474 28.186 -68.668 1.00 60.72 960 ARG A CA 1
ATOM 7850 C C . ARG A 1 960 ? 76.404 27.495 -67.287 1.00 60.72 960 ARG A C 1
ATOM 7852 O O . ARG A 1 960 ? 76.013 26.337 -67.237 1.00 60.72 960 ARG A O 1
ATOM 7859 N N . GLU A 1 961 ? 76.671 28.191 -66.180 1.00 58.19 961 GLU A N 1
ATOM 7860 C CA . GLU A 1 961 ? 76.408 27.745 -64.807 1.00 58.19 961 GLU A CA 1
ATOM 7861 C C . GLU A 1 961 ? 75.001 28.173 -64.377 1.00 58.19 961 GLU A C 1
ATOM 7863 O O . GLU A 1 961 ? 74.175 27.328 -64.042 1.00 58.19 961 GLU A O 1
ATOM 7868 N N . CYS A 1 962 ? 74.691 29.474 -64.437 1.00 61.88 962 CYS A N 1
ATOM 7869 C CA . CYS A 1 962 ? 73.437 30.002 -63.888 1.00 61.88 962 CYS A CA 1
ATOM 7870 C C . CYS A 1 962 ? 72.231 29.691 -64.794 1.00 61.88 962 CYS A C 1
ATOM 7872 O O . CYS A 1 962 ? 71.204 29.199 -64.324 1.00 61.88 962 CYS A O 1
ATOM 7874 N N . SER A 1 963 ? 72.378 29.840 -66.116 1.00 64.75 963 SER A N 1
ATOM 7875 C CA . SER A 1 963 ? 71.359 29.371 -67.070 1.00 64.75 963 SER A CA 1
ATOM 7876 C C . SER A 1 963 ? 71.129 27.858 -66.962 1.00 64.75 963 SER A C 1
ATOM 7878 O O . SER A 1 963 ? 69.993 27.422 -67.029 1.00 64.75 963 SER A O 1
ATOM 7880 N N . SER A 1 964 ? 72.158 27.057 -66.652 1.00 70.88 964 SER A N 1
ATOM 7881 C CA . SER A 1 964 ? 72.036 25.603 -66.413 1.00 70.88 964 SER A CA 1
ATOM 7882 C C . SER A 1 964 ? 71.296 25.239 -65.112 1.00 70.88 964 SER A C 1
ATOM 7884 O O . SER A 1 964 ? 70.950 24.073 -64.905 1.00 70.88 964 SER A O 1
ATOM 7886 N N . GLN A 1 965 ? 71.026 26.211 -64.233 1.00 66.69 965 GLN A N 1
ATOM 7887 C CA . GLN A 1 965 ? 70.116 26.058 -63.091 1.00 66.69 965 GLN A CA 1
ATOM 7888 C C . GLN A 1 965 ? 68.684 26.469 -63.470 1.00 66.69 965 GLN A C 1
ATOM 7890 O O . GLN A 1 965 ? 67.742 25.728 -63.190 1.00 66.69 965 GLN A O 1
ATOM 7895 N N . LEU A 1 966 ? 68.521 27.600 -64.170 1.00 71.19 966 LEU A N 1
ATOM 7896 C CA . LEU A 1 966 ? 67.215 28.080 -64.639 1.00 71.19 966 LEU A CA 1
ATOM 7897 C C . LEU A 1 966 ? 66.581 27.167 -65.695 1.00 71.19 966 LEU A C 1
ATOM 7899 O O . LEU A 1 966 ? 65.389 26.883 -65.605 1.00 71.19 966 LEU A O 1
ATOM 7903 N N . ASP A 1 967 ? 67.353 26.674 -66.665 1.00 72.94 967 ASP A N 1
ATOM 7904 C CA . ASP A 1 967 ? 66.853 25.800 -67.728 1.00 72.94 967 ASP A CA 1
ATOM 7905 C C . ASP A 1 967 ? 66.360 24.454 -67.180 1.00 72.94 967 ASP A C 1
ATOM 7907 O O . ASP A 1 967 ? 65.351 23.958 -67.664 1.00 72.94 967 ASP A O 1
ATOM 7911 N N . LYS A 1 968 ? 66.947 23.923 -66.097 1.00 74.62 968 LYS A N 1
ATOM 7912 C CA . LYS A 1 968 ? 66.454 22.696 -65.436 1.00 74.62 968 LYS A CA 1
ATOM 7913 C C . LYS A 1 968 ? 65.118 22.905 -64.723 1.00 74.62 968 LYS A C 1
ATOM 7915 O O . LYS A 1 968 ? 64.201 22.109 -64.898 1.00 74.62 968 LYS A O 1
ATOM 7920 N N . GLN A 1 969 ? 64.971 24.002 -63.974 1.00 73.25 969 GLN A N 1
ATOM 7921 C CA . GLN A 1 969 ? 63.684 24.362 -63.356 1.00 73.25 969 GLN A CA 1
ATOM 7922 C C . GLN A 1 969 ? 62.609 24.630 -64.420 1.00 73.25 969 GLN A C 1
ATOM 7924 O O . GLN A 1 969 ? 61.457 24.219 -64.284 1.00 73.25 969 GLN A O 1
ATOM 7929 N N . LYS A 1 970 ? 63.002 25.282 -65.518 1.00 78.25 970 LYS A N 1
ATOM 7930 C CA . LYS A 1 970 ? 62.175 25.496 -66.706 1.00 78.25 970 LYS A CA 1
ATOM 7931 C C . LYS A 1 970 ? 61.814 24.179 -67.394 1.00 78.25 970 LYS A C 1
ATOM 7933 O O . LYS A 1 970 ? 60.677 24.065 -67.820 1.00 78.25 970 LYS A O 1
ATOM 7938 N N . GLU A 1 971 ? 62.700 23.191 -67.487 1.00 79.19 971 GLU A N 1
ATOM 7939 C CA . GLU A 1 971 ? 62.416 21.870 -68.070 1.00 79.19 971 GLU A CA 1
ATOM 7940 C C . GLU A 1 971 ? 61.440 21.047 -67.215 1.00 79.19 971 GLU A C 1
ATOM 7942 O O . GLU A 1 971 ? 60.502 20.473 -67.766 1.00 79.19 971 GLU A O 1
ATOM 7947 N N . GLU A 1 972 ? 61.563 21.054 -65.882 1.00 76.94 972 GLU A N 1
ATOM 7948 C CA . GLU A 1 972 ? 60.566 20.427 -64.995 1.00 76.94 972 GLU A CA 1
ATOM 7949 C C . GLU A 1 972 ? 59.189 21.098 -65.116 1.00 76.94 972 GLU A C 1
ATOM 7951 O O . GLU A 1 972 ? 58.174 20.416 -65.291 1.00 76.94 972 GLU A O 1
ATOM 7956 N N . ILE A 1 973 ? 59.146 22.435 -65.096 1.00 76.25 973 ILE A N 1
ATOM 7957 C CA . ILE A 1 973 ? 57.904 23.197 -65.288 1.00 76.25 973 ILE A CA 1
ATOM 7958 C C . ILE A 1 973 ? 57.342 22.973 -66.697 1.00 76.25 973 ILE A C 1
ATOM 7960 O O . ILE A 1 973 ? 56.138 22.779 -66.835 1.00 76.25 973 ILE A O 1
ATOM 7964 N N . LEU A 1 974 ? 58.181 22.938 -67.739 1.00 74.31 974 LEU A N 1
ATOM 7965 C CA . LEU A 1 974 ? 57.775 22.633 -69.114 1.00 74.31 974 LEU A CA 1
ATOM 7966 C C . LEU A 1 974 ? 57.286 21.195 -69.263 1.00 74.31 974 LEU A C 1
ATOM 7968 O O . LEU A 1 974 ? 56.398 20.975 -70.072 1.00 74.31 974 LEU A O 1
ATOM 7972 N N . SER A 1 975 ? 57.783 20.229 -68.490 1.00 77.38 975 SER A N 1
ATOM 7973 C CA . SER A 1 975 ? 57.263 18.857 -68.490 1.00 77.38 975 SER A CA 1
ATOM 7974 C C . SER A 1 975 ? 55.836 18.803 -67.930 1.00 77.38 975 SER A C 1
ATOM 7976 O O . SER A 1 975 ? 54.933 18.256 -68.568 1.00 77.38 975 SER A O 1
ATOM 7978 N N . GLN A 1 976 ? 55.585 19.482 -66.803 1.00 74.12 976 GLN A N 1
ATOM 7979 C CA . GLN A 1 976 ? 54.236 19.640 -66.236 1.00 74.12 976 GLN A CA 1
ATOM 7980 C C . GLN A 1 976 ? 53.312 20.461 -67.153 1.00 74.12 976 GLN A C 1
ATOM 7982 O O . GLN A 1 976 ? 52.135 20.137 -67.319 1.00 74.12 976 GLN A O 1
ATOM 7987 N N . LEU A 1 977 ? 53.844 21.498 -67.806 1.00 73.56 977 LEU A N 1
ATOM 7988 C CA . LEU A 1 977 ? 53.125 22.252 -68.829 1.00 73.56 977 LEU A CA 1
ATOM 7989 C C . LEU A 1 977 ? 52.880 21.415 -70.083 1.00 73.56 977 LEU A C 1
ATOM 7991 O O . LEU A 1 977 ? 51.846 21.604 -70.698 1.00 73.56 977 LEU A O 1
ATOM 7995 N N . CYS A 1 978 ? 53.753 20.486 -70.466 1.00 76.12 978 CYS A N 1
ATOM 7996 C CA . CYS A 1 978 ? 53.566 19.620 -71.630 1.00 76.12 978 CYS A CA 1
ATOM 7997 C C . CYS A 1 978 ? 52.563 18.497 -71.363 1.00 76.12 978 CYS A C 1
ATOM 7999 O O . CYS A 1 978 ? 51.789 18.188 -72.265 1.00 76.12 978 CYS A O 1
ATOM 8001 N N . SER A 1 979 ? 52.482 17.939 -70.150 1.00 72.44 979 SER A N 1
ATOM 8002 C CA . SER A 1 979 ? 51.381 17.029 -69.800 1.00 72.44 979 SER A CA 1
ATOM 8003 C C . SER A 1 979 ? 50.045 17.777 -69.783 1.00 72.44 979 SER A C 1
ATOM 8005 O O . SER A 1 979 ? 49.115 17.374 -70.481 1.00 72.44 979 SER A O 1
ATOM 8007 N N . LYS A 1 980 ? 49.970 18.946 -69.131 1.00 73.25 980 LYS A N 1
ATOM 8008 C CA . LYS A 1 980 ? 48.755 19.780 -69.130 1.00 73.25 980 LYS A CA 1
ATOM 8009 C C . LYS A 1 980 ? 48.404 20.361 -70.499 1.00 73.25 980 LYS A C 1
ATOM 8011 O O . LYS A 1 980 ? 47.226 20.491 -70.808 1.00 73.25 980 LYS A O 1
ATOM 8016 N N . ARG A 1 981 ? 49.387 20.643 -71.356 1.00 75.00 981 ARG A N 1
ATOM 8017 C CA . ARG A 1 981 ? 49.191 21.067 -72.753 1.00 75.00 981 ARG A CA 1
ATOM 8018 C C . ARG A 1 981 ? 48.868 19.894 -73.676 1.00 75.00 981 ARG A C 1
ATOM 8020 O O . ARG A 1 981 ? 48.262 20.130 -74.708 1.00 75.00 981 ARG A O 1
ATOM 8027 N N . SER A 1 982 ? 49.204 18.656 -73.307 1.00 72.69 982 SER A N 1
ATOM 8028 C CA . SER A 1 982 ? 48.739 17.437 -73.982 1.00 72.69 982 SER A CA 1
ATOM 8029 C C . SER A 1 982 ? 47.276 17.153 -73.636 1.00 72.69 982 SER A C 1
ATOM 8031 O O . SER A 1 982 ? 46.464 17.007 -74.543 1.00 72.69 982 SER A O 1
ATOM 8033 N N . GLU A 1 983 ? 46.898 17.214 -72.353 1.00 71.69 983 GLU A 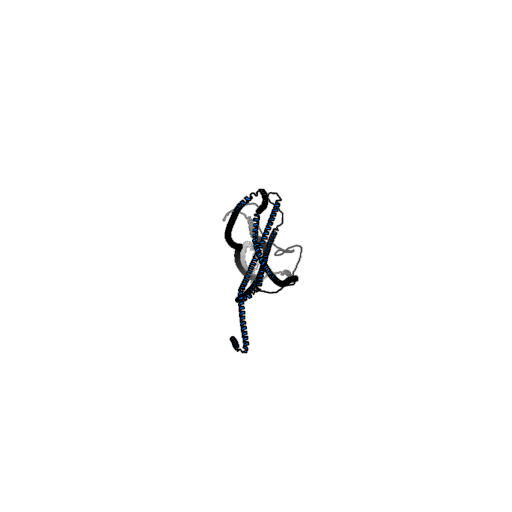N 1
ATOM 8034 C CA . GLU A 1 983 ? 45.491 17.193 -71.916 1.00 71.69 983 GLU A CA 1
ATOM 8035 C C . GLU A 1 983 ? 44.690 18.325 -72.584 1.00 71.69 983 GLU A C 1
ATOM 8037 O O . GLU A 1 983 ? 43.646 18.088 -73.188 1.00 71.69 983 GLU A O 1
ATOM 8042 N N . GLN A 1 984 ? 45.209 19.558 -72.560 1.00 73.75 984 GLN A N 1
ATOM 8043 C CA . GLN A 1 984 ? 44.591 20.698 -73.235 1.00 73.75 984 GLN A CA 1
ATOM 8044 C C . GLN A 1 984 ? 44.535 20.499 -74.753 1.00 73.75 984 GLN A C 1
ATOM 8046 O O . GLN A 1 984 ? 43.531 20.859 -75.350 1.00 73.75 984 GLN A O 1
ATOM 8051 N N . ALA A 1 985 ? 45.554 19.918 -75.392 1.00 72.19 985 ALA A N 1
ATOM 8052 C CA . ALA A 1 985 ? 45.528 19.619 -76.823 1.00 72.19 985 ALA A CA 1
ATOM 8053 C C . ALA A 1 985 ? 44.514 18.520 -77.161 1.00 72.19 985 ALA A C 1
ATOM 8055 O O . ALA A 1 985 ? 43.881 18.610 -78.203 1.00 72.19 985 ALA A O 1
ATOM 8056 N N . GLN A 1 986 ? 44.302 17.529 -76.292 1.00 72.38 986 GLN A N 1
ATOM 8057 C CA . GLN A 1 986 ? 43.248 16.524 -76.454 1.00 72.38 986 GLN A CA 1
ATOM 8058 C C . GLN A 1 986 ? 41.863 17.174 -76.340 1.00 72.38 986 GLN A C 1
ATOM 8060 O O . GLN A 1 986 ? 41.065 17.050 -77.267 1.00 72.38 986 GLN A O 1
ATOM 8065 N N . MET A 1 987 ? 41.615 17.970 -75.293 1.00 70.50 987 MET A N 1
ATOM 8066 C CA . MET A 1 987 ? 40.358 18.716 -75.133 1.00 70.50 987 MET A CA 1
ATOM 8067 C C . MET A 1 987 ? 40.133 19.732 -76.264 1.00 70.50 987 MET A C 1
ATOM 8069 O O . MET A 1 987 ? 39.024 19.853 -76.780 1.00 70.50 987 MET A O 1
ATOM 8073 N N . CYS A 1 988 ? 41.175 20.442 -76.705 1.00 74.12 988 CYS A N 1
ATOM 8074 C CA . CYS A 1 988 ? 41.113 21.329 -77.865 1.00 74.12 988 CYS A CA 1
ATOM 8075 C C . CYS A 1 988 ? 40.887 20.551 -79.162 1.00 74.12 988 CYS A C 1
ATOM 8077 O O . CYS A 1 988 ? 40.142 21.039 -79.997 1.00 74.12 988 CYS A O 1
ATOM 8079 N N . GLN A 1 989 ? 41.442 19.348 -79.329 1.00 73.62 989 GLN A N 1
ATOM 8080 C CA . GLN A 1 989 ? 41.208 18.518 -80.511 1.00 73.62 989 GLN A CA 1
ATOM 8081 C C . GLN A 1 989 ? 39.798 17.907 -80.511 1.00 73.62 989 GLN A C 1
ATOM 8083 O O . GLN A 1 989 ? 39.225 17.721 -81.578 1.00 73.62 989 GLN A O 1
ATOM 8088 N N . GLU A 1 990 ? 39.192 17.620 -79.357 1.00 72.81 990 GLU A N 1
ATOM 8089 C CA . GLU A 1 990 ? 37.766 17.270 -79.274 1.00 72.81 990 GLU A CA 1
ATOM 8090 C C . GLU A 1 990 ? 36.867 18.476 -79.562 1.00 72.81 990 GLU A C 1
ATOM 8092 O O . GLU A 1 990 ? 35.934 18.371 -80.358 1.00 72.81 990 GLU A O 1
ATOM 8097 N N . LEU A 1 991 ? 37.200 19.654 -79.029 1.00 73.06 991 LEU A N 1
ATOM 8098 C CA . LEU A 1 991 ? 36.522 20.899 -79.389 1.00 73.06 991 LEU A CA 1
ATOM 8099 C C . LEU A 1 991 ? 36.717 21.255 -80.872 1.00 73.06 991 LEU A C 1
ATOM 8101 O O . LEU A 1 991 ? 35.785 21.760 -81.485 1.00 73.06 991 LEU A O 1
ATOM 8105 N N . GLU A 1 992 ? 37.864 20.961 -81.486 1.00 71.31 992 GLU A N 1
ATOM 8106 C CA . GLU A 1 992 ? 38.121 21.135 -82.922 1.00 71.31 992 GLU A CA 1
ATOM 8107 C C . GLU A 1 992 ? 37.489 20.038 -83.783 1.00 71.31 992 GLU A C 1
ATOM 8109 O O . GLU A 1 992 ? 37.145 20.324 -84.926 1.00 71.31 992 GLU A O 1
ATOM 8114 N N . LYS A 1 993 ? 37.241 18.830 -83.258 1.00 75.88 993 LYS A N 1
ATOM 8115 C CA . LYS A 1 993 ? 36.374 17.831 -83.908 1.00 75.88 993 LYS A CA 1
ATOM 8116 C C . LYS A 1 993 ? 34.931 18.325 -83.920 1.00 75.88 993 LYS A C 1
ATOM 8118 O O . LYS A 1 993 ? 34.369 18.469 -84.996 1.00 75.88 993 LYS A O 1
ATOM 8123 N N . LEU A 1 994 ? 34.378 18.737 -82.778 1.00 70.75 994 LEU A N 1
ATOM 8124 C CA . LEU A 1 994 ? 33.012 19.276 -82.678 1.00 70.75 994 LEU A CA 1
ATOM 8125 C C . LEU A 1 994 ? 32.834 20.597 -83.455 1.00 70.75 994 LEU A C 1
ATOM 8127 O O . LEU A 1 994 ? 31.811 20.826 -84.102 1.00 70.75 994 LEU A O 1
ATOM 8131 N N . ARG A 1 995 ? 33.848 21.471 -83.465 1.00 71.81 995 ARG A N 1
ATOM 8132 C CA . ARG A 1 995 ? 33.885 22.694 -84.290 1.00 71.81 995 ARG A CA 1
ATOM 8133 C C . ARG A 1 995 ? 34.192 22.380 -85.759 1.00 71.81 995 ARG A C 1
ATOM 8135 O O . ARG A 1 995 ? 33.787 23.129 -86.643 1.00 71.81 995 ARG A O 1
ATOM 8142 N N . GLY A 1 996 ? 34.853 21.265 -86.043 1.00 73.19 996 GLY A N 1
ATOM 8143 C CA . GLY A 1 996 ? 35.067 20.700 -87.374 1.00 73.19 996 GLY A CA 1
ATOM 8144 C C . GLY A 1 996 ? 33.775 20.139 -87.960 1.00 73.19 996 GLY A C 1
ATOM 8145 O O . GLY A 1 996 ? 33.441 20.449 -89.095 1.00 73.19 996 GLY A O 1
ATOM 8146 N N . GLU A 1 997 ? 32.990 19.413 -87.173 1.00 74.06 997 GLU A N 1
ATOM 8147 C CA . GLU A 1 997 ? 31.634 18.955 -87.486 1.00 74.06 997 GLU A CA 1
ATOM 8148 C C . GLU A 1 997 ? 30.701 20.155 -87.679 1.00 74.06 997 GLU A C 1
ATOM 8150 O O . GLU A 1 997 ? 30.081 20.292 -88.731 1.00 74.06 997 GLU A O 1
ATOM 8155 N N . SER A 1 998 ? 30.704 21.115 -86.750 1.00 67.19 998 SER A N 1
ATOM 8156 C CA . SER A 1 998 ? 29.957 22.372 -86.885 1.00 67.19 998 SER A CA 1
ATOM 8157 C C . SER A 1 998 ? 30.341 23.153 -88.151 1.00 67.19 998 SER A C 1
ATOM 8159 O O . SER A 1 998 ? 29.468 23.533 -88.928 1.00 67.19 998 SER A O 1
ATOM 8161 N N . THR A 1 999 ? 31.635 23.321 -88.453 1.00 71.81 999 THR A N 1
ATOM 8162 C CA . THR A 1 999 ? 32.087 24.015 -89.676 1.00 71.81 999 THR A CA 1
ATOM 8163 C C . THR A 1 999 ? 32.025 23.163 -90.940 1.00 71.81 999 THR A C 1
ATOM 8165 O O . THR A 1 999 ? 32.130 23.730 -92.022 1.00 71.81 999 THR A O 1
ATOM 8168 N N . THR A 1 1000 ? 31.868 21.838 -90.880 1.00 76.19 1000 THR A N 1
ATOM 8169 C CA . THR A 1 1000 ? 31.615 20.999 -92.069 1.00 76.19 1000 THR A CA 1
ATOM 8170 C C . THR A 1 1000 ? 30.129 20.890 -92.370 1.00 76.19 1000 THR A C 1
ATOM 8172 O O . THR A 1 1000 ? 29.785 20.823 -93.549 1.00 76.19 1000 THR A O 1
ATOM 8175 N N . LEU A 1 1001 ? 29.262 20.983 -91.356 1.00 73.44 1001 LEU A N 1
ATOM 8176 C CA . LEU A 1 1001 ? 27.838 21.279 -91.501 1.00 73.44 1001 LEU A CA 1
ATOM 8177 C C . LEU A 1 1001 ? 27.635 22.703 -92.037 1.00 73.44 1001 LEU A C 1
ATOM 8179 O O . LEU A 1 1001 ? 26.918 22.866 -93.020 1.00 73.44 1001 LEU A O 1
ATOM 8183 N N . HIS A 1 1002 ? 28.333 23.712 -91.500 1.00 74.12 1002 HIS A N 1
ATOM 8184 C CA . HIS A 1 1002 ? 28.294 25.076 -92.044 1.00 74.12 1002 HIS A CA 1
ATOM 8185 C C . HIS A 1 1002 ? 28.816 25.103 -93.484 1.00 74.12 1002 HIS A C 1
ATOM 8187 O O . HIS A 1 1002 ? 28.066 25.468 -94.380 1.00 74.12 1002 HIS A O 1
ATOM 8193 N N . ARG A 1 1003 ? 29.999 24.527 -93.759 1.00 74.06 1003 ARG A N 1
ATOM 8194 C CA . ARG A 1 1003 ? 30.501 24.342 -95.134 1.00 74.06 1003 ARG A CA 1
ATOM 8195 C C . ARG A 1 1003 ? 29.617 23.464 -96.006 1.00 74.06 1003 ARG A C 1
ATOM 8197 O O . ARG A 1 1003 ? 29.852 23.425 -97.207 1.00 74.06 1003 ARG A O 1
ATOM 8204 N N . ARG A 1 1004 ? 28.670 22.692 -95.463 1.00 76.25 1004 ARG A N 1
ATOM 8205 C CA . ARG A 1 1004 ? 27.669 21.960 -96.255 1.00 76.25 1004 ARG A CA 1
ATOM 8206 C C . ARG A 1 1004 ? 26.522 22.894 -96.627 1.00 76.25 1004 ARG A C 1
ATOM 8208 O O . ARG A 1 1004 ? 26.189 22.942 -97.799 1.00 76.25 1004 ARG A O 1
ATOM 8215 N N . VAL A 1 1005 ? 26.020 23.701 -95.691 1.00 73.75 1005 VAL A N 1
ATOM 8216 C CA . VAL A 1 1005 ? 25.062 24.788 -95.976 1.00 73.75 1005 VAL A CA 1
ATOM 8217 C C . VAL A 1 1005 ? 25.647 25.789 -96.981 1.00 73.75 1005 VAL A C 1
ATOM 8219 O O . VAL A 1 1005 ? 25.010 26.053 -97.994 1.00 73.75 1005 VAL A O 1
ATOM 8222 N N . GLU A 1 1006 ? 26.890 26.242 -96.789 1.00 69.44 1006 GLU A N 1
ATOM 8223 C CA . GLU A 1 1006 ? 27.619 27.091 -97.745 1.00 69.44 1006 GLU A CA 1
ATOM 8224 C C . GLU A 1 1006 ? 27.846 26.382 -99.092 1.00 69.44 1006 GLU A C 1
ATOM 8226 O O . GLU A 1 1006 ? 27.877 27.037 -100.129 1.00 69.44 1006 GLU A O 1
ATOM 8231 N N . ARG A 1 1007 ? 27.991 25.046 -99.126 1.00 75.94 1007 ARG A N 1
ATOM 8232 C CA . ARG A 1 1007 ? 28.090 24.285 -100.388 1.00 75.94 1007 ARG A CA 1
ATOM 8233 C C . ARG A 1 1007 ? 26.756 24.174 -101.113 1.00 75.94 1007 ARG A C 1
ATOM 8235 O O . ARG A 1 1007 ? 26.773 24.267 -102.331 1.00 75.94 1007 ARG A O 1
ATOM 8242 N N . GLU A 1 1008 ? 25.631 24.032 -100.415 1.00 71.00 1008 GLU A N 1
ATOM 8243 C CA . GLU A 1 1008 ? 24.312 24.112 -101.058 1.00 71.00 1008 GLU A CA 1
ATOM 8244 C C . GLU A 1 1008 ? 24.027 25.550 -101.534 1.00 71.00 1008 GLU A C 1
ATOM 8246 O O . GLU A 1 1008 ? 23.601 25.749 -102.668 1.00 71.00 1008 GLU A O 1
ATOM 8251 N N . GLN A 1 1009 ? 24.365 26.573 -100.738 1.00 74.75 1009 GLN A N 1
ATOM 8252 C CA . GLN A 1 1009 ? 24.249 27.987 -101.129 1.00 74.75 1009 GLN A CA 1
ATOM 8253 C C . GLN A 1 1009 ? 25.121 28.316 -102.353 1.00 74.75 1009 GLN A C 1
ATOM 8255 O O . GLN A 1 1009 ? 24.603 28.777 -103.365 1.00 74.75 1009 GLN A O 1
ATOM 8260 N N . THR A 1 1010 ? 26.415 27.980 -102.331 1.00 72.25 1010 THR A N 1
ATOM 8261 C CA . THR A 1 1010 ? 27.327 28.147 -103.485 1.00 72.25 1010 THR A CA 1
ATOM 8262 C C . THR A 1 1010 ? 27.111 27.116 -104.605 1.00 72.25 1010 THR A C 1
ATOM 8264 O O . THR A 1 1010 ? 27.797 27.167 -105.632 1.00 72.25 1010 THR A O 1
ATOM 8267 N N . SER A 1 1011 ? 26.173 26.177 -104.441 1.00 74.38 1011 SER A N 1
ATOM 8268 C CA . SER A 1 1011 ? 25.618 25.352 -105.520 1.00 74.38 1011 SER A CA 1
ATOM 8269 C C . SER A 1 1011 ? 24.469 26.099 -106.200 1.00 74.38 1011 SER A C 1
ATOM 8271 O O . SER A 1 1011 ? 24.515 26.280 -107.415 1.00 74.38 1011 SER A O 1
ATOM 8273 N N . CYS A 1 1012 ? 23.526 26.662 -105.434 1.00 68.62 1012 CYS A N 1
ATOM 8274 C CA . CYS A 1 1012 ? 22.494 27.567 -105.951 1.00 68.62 1012 CYS A CA 1
ATOM 8275 C C . CYS A 1 1012 ? 23.109 28.763 -106.697 1.00 68.62 1012 CYS A C 1
ATOM 8277 O O . CYS A 1 1012 ? 22.832 28.937 -107.880 1.00 68.62 1012 CYS A O 1
ATOM 8279 N N . GLU A 1 1013 ? 24.047 29.494 -106.082 1.00 71.44 1013 GLU A N 1
ATOM 8280 C CA . GLU A 1 1013 ? 24.778 30.587 -106.747 1.00 71.44 1013 GLU A CA 1
ATOM 8281 C C . GLU A 1 1013 ? 25.537 30.137 -108.004 1.00 71.44 1013 GLU A C 1
ATOM 8283 O O . GLU A 1 1013 ? 25.857 30.956 -108.861 1.00 71.44 1013 GLU A O 1
ATOM 8288 N N . ARG A 1 1014 ? 25.915 28.856 -108.102 1.00 73.88 1014 ARG A N 1
ATOM 8289 C CA . ARG A 1 1014 ? 26.624 28.307 -109.265 1.00 73.88 1014 ARG A CA 1
ATOM 8290 C C . ARG A 1 1014 ? 25.658 27.938 -110.378 1.00 73.88 1014 ARG A C 1
ATOM 8292 O O . ARG A 1 1014 ? 26.010 28.123 -111.532 1.00 73.88 1014 ARG A O 1
ATOM 8299 N N . VAL A 1 1015 ? 24.446 27.490 -110.060 1.00 74.06 1015 VAL A N 1
ATOM 8300 C CA . VAL A 1 1015 ? 23.354 27.376 -111.038 1.00 74.06 1015 VAL A CA 1
ATOM 8301 C C . VAL A 1 1015 ? 22.953 28.770 -111.538 1.00 74.06 1015 VAL A C 1
ATOM 8303 O O . VAL A 1 1015 ? 22.804 28.969 -112.742 1.00 74.06 1015 VAL A O 1
ATOM 8306 N N . GLU A 1 1016 ? 22.879 29.764 -110.649 1.00 72.19 1016 GLU A N 1
ATOM 8307 C CA . GLU A 1 1016 ? 22.648 31.170 -111.008 1.00 72.19 1016 GLU A CA 1
ATOM 8308 C C . GLU A 1 1016 ? 23.808 31.765 -111.825 1.00 72.19 1016 GLU A C 1
ATOM 8310 O O . GLU A 1 1016 ? 23.566 32.443 -112.826 1.00 72.19 1016 GLU A O 1
ATOM 8315 N N . ARG A 1 1017 ? 25.069 31.468 -111.473 1.00 71.75 1017 ARG A N 1
ATOM 8316 C CA . ARG A 1 1017 ? 26.239 31.864 -112.272 1.00 71.75 1017 ARG A CA 1
ATOM 8317 C C . ARG A 1 1017 ? 26.273 31.175 -113.624 1.00 71.75 1017 ARG A C 1
ATOM 8319 O O . ARG A 1 1017 ? 26.436 31.893 -114.593 1.00 71.75 1017 ARG A O 1
ATOM 8326 N N . LEU A 1 1018 ? 25.987 29.878 -113.733 1.00 76.06 1018 LEU A N 1
ATOM 8327 C CA . LEU A 1 1018 ? 25.904 29.181 -115.023 1.00 76.06 1018 LEU A CA 1
ATOM 8328 C C . LEU A 1 1018 ? 24.772 29.728 -115.913 1.00 76.06 1018 LEU A C 1
ATOM 8330 O O . LEU A 1 1018 ? 24.937 29.798 -117.130 1.00 76.06 1018 LEU A O 1
ATOM 8334 N N . LEU A 1 1019 ? 23.658 30.191 -115.329 1.00 70.75 1019 LEU A N 1
ATOM 8335 C CA . LEU A 1 1019 ? 22.603 30.933 -116.039 1.00 70.75 1019 LEU A CA 1
ATOM 8336 C C . LEU A 1 1019 ? 23.058 32.335 -116.489 1.00 70.75 1019 LEU A C 1
ATOM 8338 O O . LEU A 1 1019 ? 22.664 32.797 -117.562 1.00 70.75 1019 LEU A O 1
ATOM 8342 N N . CYS A 1 1020 ? 23.889 33.015 -115.699 1.00 73.31 1020 CYS A N 1
ATOM 8343 C CA . CYS A 1 1020 ? 24.525 34.281 -116.075 1.00 73.31 1020 CYS A CA 1
ATOM 8344 C C . CYS A 1 1020 ? 25.667 34.102 -117.090 1.00 73.31 1020 CYS A C 1
ATOM 8346 O O . CYS A 1 1020 ? 25.849 34.962 -117.944 1.00 73.31 1020 CYS A O 1
ATOM 8348 N N . GLU A 1 1021 ? 26.403 32.998 -117.033 1.00 72.38 1021 GLU A N 1
ATOM 8349 C CA . GLU A 1 1021 ? 27.523 32.657 -117.909 1.00 72.38 1021 GLU A CA 1
ATOM 8350 C C . GLU A 1 1021 ? 26.996 32.191 -119.265 1.00 72.38 1021 GLU A C 1
ATOM 8352 O O . GLU A 1 1021 ? 27.391 32.779 -120.257 1.00 72.38 1021 GLU A O 1
ATOM 8357 N N . ASN A 1 1022 ? 25.958 31.346 -119.334 1.00 70.31 1022 ASN A N 1
ATOM 8358 C CA . ASN A 1 1022 ? 25.242 31.084 -120.596 1.00 70.31 1022 ASN A CA 1
ATOM 8359 C C . ASN A 1 1022 ? 24.673 32.377 -121.219 1.00 70.31 1022 ASN A C 1
ATOM 8361 O O . ASN A 1 1022 ? 24.641 32.533 -122.439 1.00 70.31 1022 ASN A O 1
ATOM 8365 N N . ARG A 1 1023 ? 24.234 33.342 -120.395 1.00 72.12 1023 ARG A N 1
ATOM 8366 C CA . ARG A 1 1023 ? 23.813 34.674 -120.871 1.00 72.12 1023 ARG A CA 1
ATOM 8367 C C . ARG A 1 1023 ? 24.978 35.548 -121.344 1.00 72.12 1023 ARG A C 1
ATOM 8369 O O . ARG A 1 1023 ? 24.754 36.360 -122.238 1.00 72.12 1023 ARG A O 1
ATOM 8376 N N . LYS A 1 1024 ? 26.179 35.398 -120.777 1.00 69.06 1024 LYS A N 1
ATOM 8377 C CA . LYS A 1 1024 ? 27.403 36.076 -121.231 1.00 69.06 1024 LYS A CA 1
ATOM 8378 C C . LYS A 1 1024 ? 27.970 35.431 -122.484 1.00 69.06 1024 LYS A C 1
ATOM 8380 O O . LYS A 1 1024 ? 28.190 36.150 -123.439 1.00 69.06 1024 LYS A O 1
ATOM 8385 N N . GLU A 1 1025 ? 28.087 34.111 -122.550 1.00 73.38 1025 GLU A N 1
ATOM 8386 C CA . GLU A 1 1025 ? 28.480 33.363 -123.749 1.00 73.38 1025 GLU A CA 1
ATOM 8387 C C . GLU A 1 1025 ? 27.535 33.676 -124.921 1.00 73.38 1025 GLU A C 1
ATOM 8389 O O . GLU A 1 1025 ? 27.990 33.935 -126.028 1.00 73.38 1025 GLU A O 1
ATOM 8394 N N . ALA A 1 1026 ? 26.222 33.801 -124.688 1.00 66.44 1026 ALA A N 1
ATOM 8395 C CA . ALA A 1 1026 ? 25.256 34.251 -125.703 1.00 66.44 1026 ALA A CA 1
ATOM 8396 C C . ALA A 1 1026 ? 25.368 35.746 -126.106 1.00 66.44 1026 ALA A C 1
ATOM 8398 O O . ALA A 1 1026 ? 24.638 36.205 -126.995 1.00 66.44 1026 ALA A O 1
ATOM 8399 N N . VAL A 1 1027 ? 26.252 36.514 -125.462 1.00 74.94 1027 VAL A N 1
ATOM 8400 C CA . VAL A 1 1027 ? 26.630 37.899 -125.800 1.00 74.94 1027 VAL A CA 1
ATOM 8401 C C . VAL A 1 1027 ? 28.056 37.952 -126.358 1.00 74.94 1027 VAL A C 1
ATOM 8403 O O . VAL A 1 1027 ? 28.280 38.634 -127.348 1.00 74.94 1027 VAL A O 1
ATOM 8406 N N . GLU A 1 1028 ? 28.993 37.180 -125.821 1.00 71.50 1028 GLU A N 1
ATOM 8407 C CA . GLU A 1 1028 ? 30.371 37.050 -126.297 1.00 71.50 1028 GLU A CA 1
ATOM 8408 C C . GLU A 1 1028 ? 30.420 36.302 -127.636 1.00 71.50 1028 GLU A C 1
ATOM 8410 O O . GLU A 1 1028 ? 31.109 36.751 -128.537 1.00 71.50 1028 GLU A O 1
ATOM 8415 N N . LEU A 1 1029 ? 29.579 35.290 -127.881 1.00 73.38 1029 LEU A N 1
ATOM 8416 C CA . LEU A 1 1029 ? 29.393 34.703 -129.220 1.00 73.38 1029 LEU A CA 1
ATOM 8417 C C . LEU A 1 1029 ? 28.770 35.684 -130.227 1.00 73.38 1029 LEU A C 1
ATOM 8419 O O . LEU A 1 1029 ? 28.934 35.501 -131.435 1.00 73.38 1029 LEU A O 1
ATOM 8423 N N . LYS A 1 1030 ? 28.070 36.732 -129.765 1.00 68.56 1030 LYS A N 1
ATOM 8424 C CA . LYS A 1 1030 ? 27.640 37.842 -130.634 1.00 68.56 1030 LYS A CA 1
ATOM 8425 C C . LYS A 1 1030 ? 28.776 38.830 -130.855 1.00 68.56 1030 LYS A C 1
ATOM 8427 O O . LYS A 1 1030 ? 28.960 39.248 -131.990 1.00 68.56 1030 LYS A O 1
ATOM 8432 N N . LEU A 1 1031 ? 29.544 39.152 -129.814 1.00 73.44 1031 LEU A N 1
ATOM 8433 C CA . LEU A 1 1031 ? 30.689 40.055 -129.890 1.00 73.44 1031 LEU A CA 1
ATOM 8434 C C . LEU A 1 1031 ? 31.794 39.474 -130.778 1.00 73.44 1031 LEU A C 1
ATOM 8436 O O . LEU A 1 1031 ? 32.242 40.160 -131.677 1.00 73.44 1031 LEU A O 1
ATOM 8440 N N . VAL A 1 1032 ? 32.124 38.188 -130.641 1.00 75.62 1032 VAL A N 1
ATOM 8441 C CA . VAL A 1 1032 ? 33.073 37.462 -131.499 1.00 75.62 1032 VAL A CA 1
ATOM 8442 C C . VAL A 1 1032 ? 32.540 37.304 -132.926 1.00 75.62 1032 VAL A C 1
ATOM 8444 O O . VAL A 1 1032 ? 33.318 37.388 -133.866 1.00 75.62 1032 VAL A O 1
ATOM 8447 N N . ASN A 1 1033 ? 31.223 37.164 -133.146 1.00 71.06 1033 ASN A N 1
ATOM 8448 C CA . ASN A 1 1033 ? 30.662 37.313 -134.500 1.00 71.06 1033 ASN A CA 1
ATOM 8449 C C . ASN A 1 1033 ? 30.862 38.737 -135.040 1.00 71.06 1033 ASN A C 1
ATOM 8451 O O . ASN A 1 1033 ? 31.145 38.913 -136.219 1.00 71.06 1033 ASN A O 1
ATOM 8455 N N . GLN A 1 1034 ? 30.725 39.754 -134.190 1.00 73.25 1034 GLN A N 1
ATOM 8456 C CA . GLN A 1 1034 ? 30.914 41.156 -134.552 1.00 73.25 1034 GLN A CA 1
ATOM 8457 C C . GLN A 1 1034 ? 32.393 41.485 -134.811 1.00 73.25 1034 GLN A C 1
ATOM 8459 O O . GLN A 1 1034 ? 32.688 42.230 -135.735 1.00 73.25 1034 GLN A O 1
ATOM 8464 N N . GLU A 1 1035 ? 33.320 40.879 -134.071 1.00 73.62 1035 GLU A N 1
ATOM 8465 C CA . GLU A 1 1035 ? 34.769 40.969 -134.262 1.00 73.62 1035 GLU A CA 1
ATOM 8466 C C . GLU A 1 1035 ? 35.221 40.181 -135.492 1.00 73.62 1035 GLU A C 1
ATOM 8468 O O . GLU A 1 1035 ? 36.009 40.702 -136.267 1.00 73.62 1035 GLU A O 1
ATOM 8473 N N . LEU A 1 1036 ? 34.666 38.992 -135.753 1.00 73.25 1036 LEU A N 1
ATOM 8474 C CA . LEU A 1 1036 ? 34.881 38.264 -137.008 1.00 73.25 1036 LEU A CA 1
ATOM 8475 C C . LEU A 1 1036 ? 34.308 39.022 -138.210 1.00 73.25 1036 LEU A C 1
ATOM 8477 O O . LEU A 1 1036 ? 34.928 39.012 -139.265 1.00 73.25 1036 LEU A O 1
ATOM 8481 N N . LEU A 1 1037 ? 33.176 39.721 -138.071 1.00 70.25 1037 LEU A N 1
ATOM 8482 C CA . LEU A 1 1037 ? 32.661 40.619 -139.110 1.00 70.25 1037 LEU A CA 1
ATOM 8483 C C . LEU A 1 1037 ? 33.562 41.847 -139.294 1.00 70.25 1037 LEU A C 1
ATOM 8485 O O . LEU A 1 1037 ? 33.889 42.179 -140.427 1.00 70.25 1037 LEU A O 1
ATOM 8489 N N . CYS A 1 1038 ? 34.019 42.480 -138.211 1.00 74.31 1038 CYS A N 1
ATOM 8490 C CA . CYS A 1 1038 ? 34.966 43.596 -138.261 1.00 74.31 1038 CYS A CA 1
ATOM 8491 C C . CYS A 1 1038 ? 36.329 43.187 -138.833 1.00 74.31 1038 CYS A C 1
ATOM 8493 O O . CYS A 1 1038 ? 36.936 43.980 -139.542 1.00 74.31 1038 CYS A O 1
ATOM 8495 N N . GLU A 1 1039 ? 36.806 41.973 -138.562 1.00 75.69 1039 GLU A N 1
ATOM 8496 C CA . GLU A 1 1039 ? 38.072 41.447 -139.073 1.00 75.69 1039 GLU A CA 1
ATOM 8497 C C . GLU A 1 1039 ? 37.920 40.916 -140.502 1.00 75.69 1039 GLU A C 1
ATOM 8499 O O . GLU A 1 1039 ? 38.835 41.078 -141.297 1.00 75.69 1039 GLU A O 1
ATOM 8504 N N . VAL A 1 1040 ? 36.748 40.404 -140.894 1.00 71.25 1040 VAL A N 1
ATOM 8505 C CA . VAL A 1 1040 ? 36.389 40.200 -142.308 1.00 71.25 1040 VAL A CA 1
ATOM 8506 C C . VAL A 1 1040 ? 36.311 41.538 -143.042 1.00 71.25 1040 VAL A C 1
ATOM 8508 O O . VAL A 1 1040 ? 36.791 41.619 -144.163 1.00 71.25 1040 VAL A O 1
ATOM 8511 N N . ASP A 1 1041 ? 35.783 42.601 -142.437 1.00 70.56 1041 ASP A N 1
ATOM 8512 C CA . ASP A 1 1041 ? 35.760 43.943 -143.034 1.00 70.56 1041 ASP A CA 1
ATOM 8513 C C . ASP A 1 1041 ? 37.136 44.632 -142.997 1.00 70.56 1041 ASP A C 1
ATOM 8515 O O . ASP A 1 1041 ? 37.434 45.453 -143.865 1.00 70.56 1041 ASP A O 1
ATOM 8519 N N . ARG A 1 1042 ? 38.019 44.272 -142.056 1.00 74.00 1042 ARG A N 1
ATOM 8520 C CA . ARG A 1 1042 ? 39.430 44.686 -142.048 1.00 74.00 1042 ARG A CA 1
ATOM 8521 C C . ARG A 1 1042 ? 40.236 43.914 -143.088 1.00 74.00 1042 ARG A C 1
ATOM 8523 O O . ARG A 1 1042 ? 41.064 44.519 -143.758 1.00 74.00 1042 ARG A O 1
ATOM 8530 N N . LEU A 1 1043 ? 39.966 42.621 -143.265 1.00 69.44 1043 LEU A N 1
ATOM 8531 C CA . LEU A 1 1043 ? 40.558 41.790 -144.309 1.00 69.44 1043 LEU A CA 1
ATOM 8532 C C . LEU A 1 1043 ? 40.073 42.223 -145.691 1.00 69.44 1043 LEU A C 1
ATOM 8534 O O . LEU A 1 1043 ? 40.917 42.379 -146.567 1.00 69.44 1043 LEU A O 1
ATOM 8538 N N . LYS A 1 1044 ? 38.776 42.530 -145.861 1.00 68.81 1044 LYS A N 1
ATOM 8539 C CA . LYS A 1 1044 ? 38.252 43.242 -147.038 1.00 68.81 1044 LYS A CA 1
ATOM 8540 C C . LYS A 1 1044 ? 39.016 44.533 -147.233 1.00 68.81 1044 LYS A C 1
ATOM 8542 O O . LYS A 1 1044 ? 39.656 44.635 -148.252 1.00 68.81 1044 LYS A O 1
ATOM 8547 N N . LYS A 1 1045 ? 39.115 45.428 -146.244 1.00 72.19 1045 LYS A N 1
ATOM 8548 C CA . LYS A 1 1045 ? 39.916 46.656 -146.396 1.00 72.19 1045 LYS A CA 1
ATOM 8549 C C . LYS A 1 1045 ? 41.376 46.406 -146.760 1.00 72.19 1045 LYS A C 1
ATOM 8551 O O . LYS A 1 1045 ? 41.912 47.174 -147.540 1.00 72.19 1045 LYS A O 1
ATOM 8556 N N . THR A 1 1046 ? 42.031 45.353 -146.267 1.00 73.25 1046 THR A N 1
ATOM 8557 C CA . THR A 1 1046 ? 43.386 45.012 -146.733 1.00 73.25 1046 THR A CA 1
ATOM 8558 C C . THR A 1 1046 ? 43.403 44.408 -148.134 1.00 73.25 1046 THR A C 1
ATOM 8560 O O . THR A 1 1046 ? 44.389 44.592 -148.833 1.00 73.25 1046 THR A O 1
ATOM 8563 N N . VAL A 1 1047 ? 42.337 43.730 -148.567 1.00 69.69 1047 VAL A N 1
ATOM 8564 C CA . VAL A 1 1047 ? 42.134 43.284 -149.952 1.00 69.69 1047 VAL A CA 1
ATOM 8565 C C . VAL A 1 1047 ? 41.799 44.470 -150.853 1.00 69.69 1047 VAL A C 1
ATOM 8567 O O . VAL A 1 1047 ? 42.383 44.546 -151.913 1.00 69.69 1047 VAL A O 1
ATOM 8570 N N . ASP A 1 1048 ? 40.986 45.431 -150.423 1.00 71.12 1048 ASP A N 1
ATOM 8571 C CA . ASP A 1 1048 ? 40.649 46.676 -151.117 1.00 71.12 1048 ASP A CA 1
ATOM 8572 C C . ASP A 1 1048 ? 41.870 47.605 -151.184 1.00 71.12 1048 ASP A C 1
ATOM 8574 O O . ASP A 1 1048 ? 42.093 48.258 -152.189 1.00 71.12 1048 ASP A O 1
ATOM 8578 N N . GLU A 1 1049 ? 42.718 47.635 -150.152 1.00 70.81 1049 GLU A N 1
ATOM 8579 C CA . GLU A 1 1049 ? 44.004 48.339 -150.154 1.00 70.81 1049 GLU A CA 1
ATOM 8580 C C . GLU A 1 1049 ? 45.087 47.610 -150.960 1.00 70.81 1049 GLU A C 1
ATOM 8582 O O . GLU A 1 1049 ? 46.062 48.240 -151.367 1.00 70.81 1049 GLU A O 1
ATOM 8587 N N . LEU A 1 1050 ? 45.005 46.285 -151.107 1.00 69.44 1050 LEU A N 1
ATOM 8588 C CA . LEU A 1 1050 ? 45.878 45.517 -151.998 1.00 69.44 1050 LEU A CA 1
ATOM 8589 C C . LEU A 1 1050 ? 45.368 45.585 -153.435 1.00 69.44 1050 LEU A C 1
ATOM 8591 O O . LEU A 1 1050 ? 46.193 45.628 -154.335 1.00 69.44 1050 LEU A O 1
ATOM 8595 N N . GLN A 1 1051 ? 44.057 45.694 -153.640 1.00 66.94 1051 GLN A N 1
ATOM 8596 C CA . GLN A 1 1051 ? 43.415 45.954 -154.917 1.00 66.94 1051 GLN A CA 1
ATOM 8597 C C . GLN A 1 1051 ? 43.723 47.385 -155.341 1.00 66.94 1051 GLN A C 1
ATOM 8599 O O . GLN A 1 1051 ? 44.331 47.540 -156.373 1.00 66.94 1051 GLN A O 1
ATOM 8604 N N . GLU A 1 1052 ? 43.548 48.413 -154.504 1.00 67.75 1052 GLU A N 1
ATOM 8605 C CA . GLU A 1 1052 ? 44.054 49.766 -154.789 1.00 67.75 1052 GLU A CA 1
ATOM 8606 C C . GLU A 1 1052 ? 45.571 49.791 -155.049 1.00 67.75 1052 GLU A C 1
ATOM 8608 O O . GLU A 1 1052 ? 46.047 50.667 -155.762 1.00 67.75 1052 GLU A O 1
ATOM 8613 N N . LYS A 1 1053 ? 46.367 48.880 -154.470 1.00 69.00 1053 LYS A N 1
ATOM 8614 C CA . LYS A 1 1053 ? 47.802 48.769 -154.797 1.00 69.00 1053 LYS A CA 1
ATOM 8615 C C . LYS A 1 1053 ? 48.040 48.014 -156.105 1.00 69.00 1053 LYS A C 1
ATOM 8617 O O . LYS A 1 1053 ? 49.009 48.347 -156.771 1.00 69.00 1053 LYS A O 1
ATOM 8622 N N . ILE A 1 1054 ? 47.190 47.059 -156.483 1.00 67.06 1054 ILE A N 1
ATOM 8623 C CA . ILE A 1 1054 ? 47.179 46.406 -157.798 1.00 67.06 1054 ILE A CA 1
ATOM 8624 C C . ILE A 1 1054 ? 46.698 47.409 -158.842 1.00 67.06 1054 ILE A C 1
ATOM 8626 O O . ILE A 1 1054 ? 47.486 47.739 -159.706 1.00 67.06 1054 ILE A O 1
ATOM 8630 N N . ASP A 1 1055 ? 45.519 48.003 -158.692 1.00 66.75 1055 ASP A N 1
ATOM 8631 C CA . ASP A 1 1055 ? 44.945 49.063 -159.520 1.00 66.75 1055 ASP A CA 1
ATOM 8632 C C . ASP A 1 1055 ? 45.926 50.232 -159.697 1.00 66.75 1055 ASP A C 1
ATOM 8634 O O . ASP A 1 1055 ? 46.147 50.662 -160.818 1.00 66.75 1055 ASP A O 1
ATOM 8638 N N . ARG A 1 1056 ? 46.607 50.715 -158.642 1.00 65.94 1056 ARG A N 1
ATOM 8639 C CA . ARG A 1 1056 ? 47.662 51.744 -158.794 1.00 65.94 1056 ARG A CA 1
ATOM 8640 C C . ARG A 1 1056 ? 48.938 51.209 -159.444 1.00 65.94 1056 ARG A C 1
ATOM 8642 O O . ARG A 1 1056 ? 49.646 51.977 -160.089 1.00 65.94 1056 ARG A O 1
ATOM 8649 N N . LEU A 1 1057 ? 49.281 49.931 -159.268 1.00 61.84 1057 LEU A N 1
ATOM 8650 C CA . LEU A 1 1057 ? 50.391 49.304 -159.995 1.00 61.84 1057 LEU A CA 1
ATOM 8651 C C . LEU A 1 1057 ? 50.029 49.035 -161.460 1.00 61.84 1057 LEU A C 1
ATOM 8653 O O . LEU A 1 1057 ? 50.936 49.073 -162.280 1.00 61.84 1057 LEU A O 1
ATOM 8657 N N . GLU A 1 1058 ? 48.751 48.842 -161.790 1.00 62.09 1058 GLU A N 1
ATOM 8658 C CA . GLU A 1 1058 ? 48.183 48.726 -163.134 1.00 62.09 1058 GLU A CA 1
ATOM 8659 C C . GLU A 1 1058 ? 48.039 50.109 -163.783 1.00 62.09 1058 GLU A C 1
ATOM 8661 O O . GLU A 1 1058 ? 48.464 50.263 -164.917 1.00 62.09 1058 GLU A O 1
ATOM 8666 N N . GLU A 1 1059 ? 47.629 51.160 -163.064 1.00 59.41 1059 GLU A N 1
ATOM 8667 C CA . GLU A 1 1059 ? 47.728 52.561 -163.511 1.00 59.41 1059 GLU A CA 1
ATOM 8668 C C . GLU A 1 1059 ? 49.192 52.963 -163.750 1.00 59.41 1059 GLU A C 1
ATOM 8670 O O . GLU A 1 1059 ? 49.508 53.637 -164.732 1.00 59.41 1059 GLU A O 1
ATOM 8675 N N . HIS A 1 1060 ? 50.120 52.531 -162.887 1.00 58.44 1060 HIS A N 1
ATOM 8676 C CA . HIS A 1 1060 ? 51.552 52.694 -163.133 1.00 58.44 1060 HIS A CA 1
ATOM 8677 C C . HIS A 1 1060 ? 52.061 51.798 -164.274 1.00 58.44 1060 HIS A C 1
ATOM 8679 O O . HIS A 1 1060 ? 52.997 52.209 -164.960 1.00 58.44 1060 HIS A O 1
ATOM 8685 N N . LEU A 1 1061 ? 51.458 50.633 -164.534 1.00 52.94 1061 LEU A N 1
ATOM 8686 C CA . LEU A 1 1061 ? 51.795 49.784 -165.679 1.00 52.94 1061 LEU A CA 1
ATOM 8687 C C . LEU A 1 1061 ? 51.310 50.416 -166.987 1.00 52.94 1061 LEU A C 1
ATOM 8689 O O . LEU A 1 1061 ? 52.100 50.525 -167.916 1.00 52.94 1061 LEU A O 1
ATOM 8693 N N . ASP A 1 1062 ? 50.071 50.897 -167.039 1.00 53.00 1062 ASP A N 1
ATOM 8694 C CA . ASP A 1 1062 ? 49.444 51.548 -168.191 1.00 53.00 1062 ASP A CA 1
ATOM 8695 C C . ASP A 1 1062 ? 50.090 52.904 -168.494 1.00 53.00 1062 ASP A C 1
ATOM 8697 O O . ASP A 1 1062 ? 50.356 53.211 -169.657 1.00 53.00 1062 ASP A O 1
ATOM 8701 N N . MET A 1 1063 ? 50.460 53.690 -167.474 1.00 53.94 1063 MET A N 1
ATOM 8702 C CA . MET A 1 1063 ? 51.277 54.893 -167.683 1.00 53.94 1063 MET A CA 1
ATOM 8703 C C . MET A 1 1063 ? 52.674 54.568 -168.235 1.00 53.94 1063 MET A C 1
ATOM 8705 O O . MET A 1 1063 ? 53.198 55.351 -169.028 1.00 53.94 1063 MET A O 1
ATOM 8709 N N . TYR A 1 1064 ? 53.275 53.422 -167.886 1.00 50.38 1064 TYR A N 1
ATOM 8710 C CA . TYR A 1 1064 ? 54.542 52.981 -168.491 1.00 50.38 1064 TYR A CA 1
ATOM 8711 C C . TYR A 1 1064 ? 54.365 52.292 -169.859 1.00 50.38 1064 TYR A C 1
ATOM 8713 O O . TYR A 1 1064 ? 55.263 52.385 -170.697 1.00 50.38 1064 TYR A O 1
ATOM 8721 N N . GLN A 1 1065 ? 53.212 51.676 -170.138 1.00 45.72 1065 GLN A N 1
ATOM 8722 C CA . GLN A 1 1065 ? 52.852 51.100 -171.443 1.00 45.72 1065 GLN A CA 1
ATOM 8723 C C . GLN A 1 1065 ? 52.296 52.141 -172.437 1.00 45.72 1065 GLN A C 1
ATOM 8725 O O . GLN A 1 1065 ? 52.095 51.829 -173.611 1.00 45.72 1065 GLN A O 1
ATOM 8730 N N . GLN A 1 1066 ? 52.133 53.404 -172.018 1.00 39.25 1066 GLN A N 1
ATOM 8731 C CA . GLN A 1 1066 ? 51.914 54.549 -172.914 1.00 39.25 1066 GLN A CA 1
ATOM 8732 C C . GLN A 1 1066 ? 53.201 55.263 -173.373 1.00 39.25 1066 GLN A C 1
ATOM 8734 O O . GLN A 1 1066 ? 53.129 56.304 -174.032 1.00 39.25 1066 GLN A O 1
ATOM 8739 N N . ILE A 1 1067 ? 54.379 54.660 -173.175 1.00 43.12 1067 ILE A N 1
ATOM 8740 C CA . ILE A 1 1067 ? 55.484 54.841 -174.129 1.00 43.12 1067 ILE A CA 1
ATOM 8741 C C . ILE A 1 1067 ? 55.294 53.817 -175.255 1.00 43.12 1067 ILE A C 1
ATOM 8743 O O . ILE A 1 1067 ? 55.234 52.629 -174.972 1.00 43.12 1067 ILE A O 1
ATOM 8747 N N . SER A 1 1068 ? 55.213 54.280 -176.510 1.00 37.16 1068 SER A N 1
ATOM 8748 C CA . SER A 1 1068 ? 55.288 53.493 -177.765 1.00 37.16 1068 SER A CA 1
ATOM 8749 C C . SER A 1 1068 ? 54.833 52.020 -177.678 1.00 37.16 1068 SER A C 1
ATOM 8751 O O . SER A 1 1068 ? 55.599 51.131 -177.320 1.00 37.16 1068 SER A O 1
ATOM 8753 N N . SER A 1 1069 ? 53.601 51.689 -178.056 1.00 32.06 1069 SER A N 1
ATOM 8754 C CA . SER A 1 1069 ? 53.273 51.356 -179.455 1.00 32.06 1069 SER A CA 1
ATOM 8755 C C . SER A 1 1069 ? 54.355 50.568 -180.237 1.00 32.06 1069 SER A C 1
ATOM 8757 O O . SER A 1 1069 ? 55.515 50.958 -180.295 1.00 32.06 1069 SER A O 1
ATOM 8759 N N . VAL A 1 1070 ? 53.904 49.546 -180.988 1.00 36.91 1070 VAL A N 1
ATOM 8760 C CA . VAL A 1 1070 ? 54.638 48.771 -182.025 1.00 36.91 1070 VAL A CA 1
ATOM 8761 C C . VAL A 1 1070 ? 55.409 47.512 -181.561 1.00 36.91 1070 VAL A C 1
ATOM 8763 O O . VAL A 1 1070 ? 56.570 47.584 -181.185 1.00 36.91 1070 VAL A O 1
ATOM 8766 N N . ARG A 1 1071 ? 54.799 46.346 -181.872 1.00 30.52 1071 ARG A N 1
ATOM 8767 C CA . ARG A 1 1071 ? 55.358 44.965 -181.961 1.00 30.52 1071 ARG A CA 1
ATOM 8768 C C . ARG A 1 1071 ? 55.730 44.307 -180.612 1.00 30.52 1071 ARG A C 1
ATOM 8770 O O . ARG A 1 1071 ? 56.429 44.905 -179.816 1.00 30.52 1071 ARG A O 1
ATOM 8777 N N . SER A 1 1072 ? 55.345 43.059 -180.330 1.00 31.28 1072 SER A N 1
ATOM 8778 C CA . SER A 1 1072 ? 54.812 41.993 -181.204 1.00 31.28 1072 SER A CA 1
ATOM 8779 C C . SER A 1 1072 ? 53.911 40.994 -180.462 1.00 31.28 1072 SER A C 1
ATOM 8781 O O . SER A 1 1072 ? 53.906 40.948 -179.240 1.00 31.28 1072 SER A O 1
ATOM 8783 N N . ASP A 1 1073 ? 53.196 40.184 -181.253 1.00 32.53 1073 ASP A N 1
ATOM 8784 C CA . ASP A 1 1073 ? 52.870 38.757 -181.043 1.00 32.53 1073 ASP A CA 1
ATOM 8785 C C . ASP A 1 1073 ? 53.453 38.085 -179.762 1.00 32.53 1073 ASP A C 1
ATOM 8787 O O . ASP A 1 1073 ? 54.639 38.245 -179.494 1.00 32.53 1073 ASP A O 1
ATOM 8791 N N . ARG A 1 1074 ? 52.766 37.198 -179.018 1.00 31.27 1074 ARG A N 1
ATOM 8792 C CA . ARG A 1 1074 ? 51.558 36.389 -179.303 1.00 31.27 1074 ARG A CA 1
ATOM 8793 C C . ARG A 1 1074 ? 51.134 35.578 -178.048 1.00 31.27 1074 ARG A C 1
ATOM 8795 O O . ARG A 1 1074 ? 51.893 35.516 -177.092 1.00 31.27 1074 ARG A O 1
ATOM 8802 N N . ARG A 1 1075 ? 49.956 34.933 -178.121 1.00 32.56 1075 ARG A N 1
ATOM 8803 C CA . ARG A 1 1075 ? 49.681 33.481 -177.901 1.00 32.56 1075 ARG A CA 1
ATOM 8804 C C . ARG A 1 1075 ? 50.785 32.631 -177.236 1.00 32.56 1075 ARG A C 1
ATOM 8806 O O . ARG A 1 1075 ? 51.941 32.760 -177.618 1.00 32.56 1075 ARG A O 1
ATOM 8813 N N . ASP A 1 1076 ? 50.503 31.614 -176.420 1.00 30.78 1076 ASP A N 1
ATOM 8814 C CA . ASP A 1 1076 ? 49.262 30.921 -175.993 1.00 30.78 1076 ASP A CA 1
ATOM 8815 C C . ASP A 1 1076 ? 49.665 29.906 -174.889 1.00 30.78 1076 ASP A C 1
ATOM 8817 O O . ASP A 1 1076 ? 50.860 29.636 -174.776 1.00 30.78 1076 ASP A O 1
ATOM 8821 N N . VAL A 1 1077 ? 48.691 29.209 -174.263 1.00 33.69 1077 VAL A N 1
ATOM 8822 C CA . VAL A 1 1077 ? 48.838 27.802 -173.774 1.00 33.69 1077 VAL A CA 1
ATOM 8823 C C . VAL A 1 1077 ? 49.780 27.594 -172.557 1.00 33.69 1077 VAL A C 1
ATOM 8825 O O . VAL A 1 1077 ? 50.714 28.353 -172.341 1.00 33.69 1077 VAL A O 1
ATOM 8828 N N . ASP A 1 1078 ? 49.673 26.560 -171.715 1.00 31.03 1078 ASP A N 1
ATOM 8829 C CA . ASP A 1 1078 ? 48.597 25.662 -171.226 1.00 31.03 1078 ASP A CA 1
ATOM 8830 C C . ASP A 1 1078 ? 49.257 24.743 -170.159 1.00 31.03 1078 ASP A C 1
ATOM 8832 O O . ASP A 1 1078 ? 50.483 24.750 -170.038 1.00 31.03 1078 ASP A O 1
ATOM 8836 N N . VAL A 1 1079 ? 48.480 23.887 -169.485 1.00 32.81 1079 VAL A N 1
ATOM 8837 C CA . VAL A 1 1079 ? 48.926 22.761 -168.630 1.00 32.81 1079 VAL A CA 1
ATOM 8838 C C . VAL A 1 1079 ? 49.625 23.171 -167.312 1.00 32.81 1079 VAL A C 1
ATOM 8840 O O . VAL A 1 1079 ? 50.548 23.976 -167.284 1.00 32.81 1079 VAL A O 1
ATOM 8843 N N . GLY A 1 1080 ? 49.273 22.603 -166.157 1.00 33.56 1080 GLY A N 1
ATOM 8844 C CA . GLY A 1 1080 ? 48.225 21.616 -165.869 1.00 33.56 1080 GLY A CA 1
ATOM 8845 C C . GLY A 1 1080 ? 48.536 20.819 -164.598 1.00 33.56 1080 GLY A C 1
ATOM 8846 O O . GLY A 1 1080 ? 49.639 20.935 -164.072 1.00 33.56 1080 GLY A O 1
ATOM 8847 N N . ASP A 1 1081 ? 47.567 19.999 -164.171 1.00 33.72 1081 ASP A N 1
ATOM 8848 C CA . ASP A 1 1081 ? 47.624 19.039 -163.049 1.00 33.72 1081 ASP A CA 1
ATOM 8849 C C . ASP A 1 1081 ? 47.937 19.668 -161.660 1.00 33.72 1081 ASP A C 1
ATOM 8851 O O . ASP A 1 1081 ? 48.559 20.713 -161.535 1.00 33.72 1081 ASP A O 1
ATOM 8855 N N . GLY A 1 1082 ? 47.473 19.175 -160.511 1.00 36.19 1082 GLY A N 1
ATOM 8856 C CA . GLY A 1 1082 ? 47.023 17.840 -160.108 1.00 36.19 1082 GLY A CA 1
ATOM 8857 C C . GLY A 1 1082 ? 47.813 17.443 -158.839 1.00 36.19 1082 GLY A C 1
ATOM 8858 O O . GLY A 1 1082 ? 48.925 17.916 -158.638 1.00 36.19 1082 GLY A O 1
ATOM 8859 N N . ASP A 1 1083 ? 47.336 16.612 -157.912 1.00 36.31 1083 ASP A N 1
ATOM 8860 C CA . ASP A 1 1083 ? 46.061 15.898 -157.823 1.00 36.31 1083 ASP A CA 1
ATOM 8861 C C . ASP A 1 1083 ? 45.852 15.345 -156.379 1.00 36.31 1083 ASP A C 1
ATOM 8863 O O . ASP A 1 1083 ? 46.809 15.149 -155.637 1.00 36.31 1083 ASP A O 1
ATOM 8867 N N . ASN A 1 1084 ? 44.596 15.046 -156.024 1.00 37.97 1084 ASN A N 1
ATOM 8868 C CA . ASN A 1 1084 ? 44.115 14.043 -155.051 1.00 37.97 1084 ASN A CA 1
ATOM 8869 C C . ASN A 1 1084 ? 44.523 13.988 -153.539 1.00 37.97 1084 ASN A C 1
ATOM 8871 O O . ASN A 1 1084 ? 45.632 13.620 -153.172 1.00 37.97 1084 ASN A O 1
ATOM 8875 N N . ARG A 1 1085 ? 43.451 13.989 -152.710 1.00 38.22 1085 ARG A N 1
ATOM 8876 C CA . ARG A 1 1085 ? 43.168 13.156 -151.492 1.00 38.22 1085 ARG A CA 1
ATOM 8877 C C . ARG A 1 1085 ? 43.784 13.576 -150.138 1.00 38.22 1085 ARG A C 1
ATOM 8879 O O . ARG A 1 1085 ? 44.937 13.965 -150.071 1.00 38.22 1085 ARG A O 1
ATOM 8886 N N . PHE A 1 1086 ? 43.010 13.687 -149.039 1.00 47.28 1086 PHE A N 1
ATOM 8887 C CA . PHE A 1 1086 ? 42.165 12.705 -148.289 1.00 47.28 1086 PHE A CA 1
ATOM 8888 C C . PHE A 1 1086 ? 42.992 11.600 -147.578 1.00 47.28 1086 PHE A C 1
ATOM 8890 O O . PHE A 1 1086 ? 43.962 11.145 -148.182 1.00 47.28 1086 PHE A O 1
ATOM 8897 N N . PRO A 1 1087 ? 42.604 11.105 -146.369 1.00 57.03 1087 PRO A N 1
ATOM 8898 C CA . PRO A 1 1087 ? 41.252 11.169 -145.783 1.00 57.03 1087 PRO A CA 1
ATOM 8899 C C . PRO A 1 1087 ? 41.103 11.603 -144.298 1.00 57.03 1087 PRO A C 1
ATOM 8901 O O . PRO A 1 1087 ? 42.061 11.611 -143.535 1.00 57.03 1087 PRO A O 1
ATOM 8904 N N . SER A 1 1088 ? 39.841 11.911 -143.955 1.00 49.34 1088 SER A N 1
ATOM 8905 C CA . SER A 1 1088 ? 39.022 11.649 -142.742 1.00 49.34 1088 SER A CA 1
ATOM 8906 C C . SER A 1 1088 ? 39.608 11.014 -141.456 1.00 49.34 1088 SER A C 1
ATOM 8908 O O . SER A 1 1088 ? 40.596 10.283 -141.532 1.00 49.34 1088 SER A O 1
ATOM 8910 N N . PRO A 1 1089 ? 38.962 11.176 -140.268 1.00 57.19 1089 PRO A N 1
ATOM 8911 C CA . PRO A 1 1089 ? 37.519 11.431 -140.026 1.00 57.19 1089 PRO A CA 1
ATOM 8912 C C . PRO A 1 1089 ? 36.922 12.724 -140.601 1.00 57.19 1089 PRO A C 1
ATOM 8914 O O . PRO A 1 1089 ? 37.233 13.807 -140.070 1.00 57.19 1089 PRO A O 1
#

Organism: Agrilus planipennis (NCBI:txid224129)